Protein 3KKE (pdb70)

Organism: Mycolicibacterium smegmatis (strain ATCC 700084 / mc(2)155) (NCBI:txid246196)

Solvent-accessible surface area: 39622 Å² total; per-residue (Å²): 62,2,1,0,14,1,24,58,7,67,16,16,4,1,17,66,0,0,35,0,0,30,130,14,0,70,67,118,80,23,23,5,20,10,10,22,8,83,46,44,114,50,0,51,136,56,2,52,62,48,9,83,90,34,67,29,89,2,2,0,5,7,3,46,44,47,2,55,54,110,42,1,46,80,17,7,56,87,32,43,0,0,0,0,6,0,74,1,54,14,32,23,0,2,0,14,0,28,0,60,93,0,0,12,34,0,0,89,22,0,37,111,46,47,4,58,79,0,0,0,0,0,0,27,50,67,3,25,0,0,22,30,2,16,9,2,0,38,70,22,3,34,90,48,71,42,69,32,91,63,62,26,35,29,69,23,1,18,57,8,110,26,0,24,56,3,0,67,80,1,83,92,64,11,82,0,19,48,110,78,3,0,26,0,0,0,0,0,6,0,2,0,0,2,0,0,5,4,11,0,38,102,64,59,16,131,14,26,79,40,0,0,0,0,0,0,1,16,26,63,5,0,57,24,8,88,15,3,0,0,0,0,113,6,19,6,81,106,0,0,31,29,0,0,50,23,0,24,93,56,73,74,68,169,32,18,59,42,54,71,10,66,124,90,66,11,82,59,20,83,93,62,0,16,26,79,45,153,152,89,70,60,68,64,97,74,87,60,87,34,22,12,1,0,0,3,3,38,51,11,71,25,19,11,2,17,62,0,2,27,0,0,38,100,12,0,77,63,116,76,19,21,7,8,1,7,78,10,73,43,32,113,116,0,46,79,42,0,51,109,27,40,92,76,18,28,2,19,0,0,0,4,10,2,63,48,75,3,51,61,111,46,0,48,41,1,5,118,84,15,38,0,0,0,0,4,0,47,4,54,11,42,15,0,2,0,16,0,23,0,67,97,0,0,11,48,0,0,80,22,0,36,106,49,44,5,61,124,0,0,0,0,0,0,26,48,76,0,27,0,0,21,28,3,14,14,5,0,31,46,19,3,27,93,43,70,47,70,38,95,78,59,16,34,28,66,27,1,32,54,7,111,24,0,26,60,4,0,64,79,1,50,82,64,14,59,0,13,72,150,73,4,0,37,0,0,0,0,0,6,0,3,0,0,1,0,0,4,7,13,0,44,115,62,57,16,133,15,30,76,41,0,0,0,0,0,0,1,12,28,60,7,0,58,24,10,88,14,5,0,0,0,0,108,5,16,6,74,111,0,0,37,28,0,0,52,24,0,22,95,54,25,74,72,46,34,24,56,51,57,65,10,65,122,87,64,12,80,56,17,87,91,65,0,17,24,74,46,139,95,152,45,87,16,176,24,25,7,1,1,0,3,2,28,53,16,74,12,18,9,1,14,64,0,2,43,0,0,48,110,11,1,75,67,99,60,16,22,4,14,9,14,72,11,79,36,27,102,53,0,28,109,65,0,52,37,40,43,93,114,18,54,2,38,0,0,0,2,7,1,67,50,70,1,54,60,114,56,1,36,42,0,6,141,76,12,37,0,0,1,0,5,0,71,3,98,90,54,68,0,2,0,14,0,24,0,74,88,0,0,12,46,0,0,84,26,0,32,104,42,44,4,69,17,0,0,0,0,1,0,30,52,77,1,23,0,0,58,29,2,26,75,3,0,72,110,25,2,74,106,52,69,49,78,40,49,101,59,47,33,29,66,27,1,24,46,8,112,22,0,24,62,4,0,66,79,1,96,90,55,10,89,1,24,55,121,85,5,0,43,0,0,0,0,0,7,0,4,0,0,0,0,0,4,7,12,0,42,110,62,57,17,140,14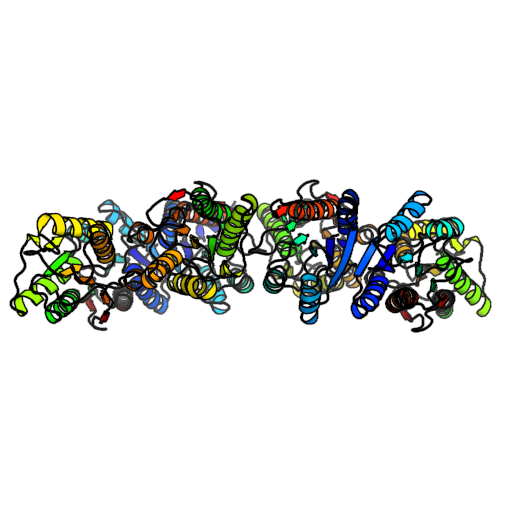,26,96,45,0,0,0,0,0,0,1,17,25,66,5,0,56,26,8,89,11,5,0,0,0,0,108,5,19,6,77,108,0,0,32,21,0,0,47,21,0,17,104,56,71,68,71,55,84,34,66,60,45,69,9,60,125,82,65,13,84,57,23,88,91,60,0,17,25,82,89,45,1,0,0,5,2,41,40,19,75,15,16,8,1,16,63,0,0,23,0,0,39,104,9,1,79,68,107,115,31,54,5,8,3,9,77,17,76,44,33,114,164,0,44,62,55,1,52,37,29,46,87,112,61,67,3,80,0,0,0,3,7,3,70,53,77,3,48,65,78,71,0,46,41,1,6,78,84,16,38,0,0,0,0,5,0,85,1,88,86,53,71,0,3,0,19,1,21,0,67,91,0,0,7,50,0,0,43,21,0,41,121,52,44,3,68,18,0,0,0,0,1,0,24,58,79,1,25,0,0,62,31,1,25,92,4,0,78,117,28,3,75,93,56,58,60,62,48,95,100,56,24,32,31,66,26,0,24,50,10,115,20,0,22,61,3,0,42,74,1,86,184,67,14,36,0,18,56,117,87,5,0,38,0,0,0,0,0,4,0,2,0,0,2,0,0,6,8,14,0,43,113,71,61,17,39,11,25,125,70,0,0,0,0,0,0,1,15,26,64,5,0,55,19,9,92,16,3,0,0,1,0,103,4,20,6,90,106,0,0,41,26,0,0,53,25,0,22,57,52,74,73,69,52,80,28,63,57,44,65,10,65,128,84,60,9,78,64,20,86,85,71,0,15,24,78,87

CATH classification: 3.40.50.2300 (+1 more: 3.40.50.2300)

B-factor: mean 39.49, std 9.75, range [9.05, 69.77]

Sequence (1131 aa):
TIGLIVPDVNNAVFADMFSGVQMAASGHSTDVLLGQIDAPPRGTQQLSRLVSEGRVDGVLLQRREDFDDDMLAAVLEGVPAVTINSRVPGRVGSVILDDQKGGGIATEHLITLGHSRIAFISGTAIHDTAQRRKEGYLETLASAGLRSEAAWVVDAGWEADAGSAALNTLYRGANLGKPDGPTAVVVASVNAAVGALSTALRLGLRVPEDLSIVGINTTWVSDTVYPALTTVRLPLQRLGEVAADVLMEHLGGRALTDTVVTQPTPELLVRETTAPPTNARARALRHSRSGTIGLIVPDVNNAVFADMFSGVQMAASGHSTDVLLGQIDAPPRGTQQLSRLVSEGRVDGVLLQRREDFDDDMLAAVLEGVPAVTINSRVPGRVGSVILDDQKGGGIATEHLITLGHSRIAFISGTAIHDTAQRRKEGYLETLASAGLRSEAAWVVDAGWEADAGSAALNTLYRGANLGKPDGPTAVVVASVNAAVGALSTALRLGLRVPEDLSIVGINTTWVSDTVYPALTTVRLPLQRLGEVAADVLMEHLGGRALTDTVVTQPTPELLVRETTAPPTALRHSRSGTIGLIVPDVNNAVFADMFSGVQMAASGHSTDVLLGQIDAPPRGTQQLSRLVSEGRVDGVLLQRREDFDDDMLAAVLEGVPAVTINSRVPGRVGSVILDDQKGGGIATEHLITLGHSRIAFISGTAIHDTAQRRKEGYLETLASAGLRSEAAWVVDAGWEADAGSAALNTLYRGANLGKPDGPTAVVVASVNAAVGALSTALRLGLRVPEDLSIVGINTTWVSDTVYPALTTVRLPLQRLGEVAADVLMEHLGGRALTDTVVTQPTPELLVRETTAPPTIGLIVPDVNNAVFADMFSGVQMAASGHSTDVLLGQIDAPPRGTQQLSRLVSEGRVDGVLLQRREDFDDDMLAAVLEGVPAVTINSRVPGRVGSVILDDQKGGGIATEHLITLGHSRIAFISGTAIHDTAQRRKEGYLETLASAGLRSEAAWVVDAGWEADAGSAALNTLYRGANLGKPDGPTAVVVASVNAAVGALSTALRLGLRVPEDLSIVGINTTWVSDTVYPALTTVRLPLQRLGEVAADVLMEHLGGRALTDTVVTQPTPELLVRETTAPP

Foldseek 3Di:
DEEEEEQDCPFQLNPLLVLLLQVQCVVVVHDYHYHHAYAPPRRLVCLLCVQVVDPHQAYEYADDLRQALVSVVVSCVPGLYAYFCADRPPDFHYEHAQQLLQLQVLLVVQVVQPWQAEAEEFAAPRGPSRVSSVNSNCVNNVVVVGDYDPQRYHHFHQALVSLLVSLVSCVVPAVQLHDPGGAEYEYAHVRSQVSNVVNCVVVPRDFNASYAYEYEADDVVLCPDVQRHWYKHTNSSVSSNVSSVLSVVVSVPDDRHYYYPCPPHIHTDDTGRHHRYD/DVVLVVLVVLAPLEEEEEEQDCPFQLNVLLVLLLVVLSVVVSGYYHYYYADFPPRLLVVQVCCCVVNVHVAYEAEDDLPAALVRVCNSCPPTLYAYFCADHPPDFHYEHAQQLLQLQVQLVVQVVQAFQFEAEEFAAPRTVSRVSSVNSVCVNCVVVVGDYDPLRYHHFRAALVSLLVVLVSCCVPAVQLHDRHGQEYEYAYVRSQVNNVVNCVVVPRDFPASYAYEYEDDDPVQCPDVQRHWYKHINSSVSSNVSSVLSVVVSSPDDHHYYYDCPPHIHTDDTGRHHHYD/DDDPLNAAEEEEEEQDCPFQLNVLLVLLQVVLCVVRPYHYHYYYADFPPRLLVVQVCCCVVPVHQAYEYEDDLPAALVSVVNNCVPGLYEYFCADRPPDFHYEHEQLLVQLQVQLVVQVVQAWQAEAEEFAAPRTVSRVNSVNSNCVNNVVVVGDYDPQRYHHFHQALVSLQVNLVSCVVTQVQLDDRHGLEYEYSHDNSQLSNVVNCVVVVHDFNPSYAYEYEADDVSQCPDVQRHWYKHTNSSNSSNVSSVLSVVVSVPDDHHYYYDPPPPIDTDDTGRHHHD/DEEEEEADCVFQLNPLLVLQLCVQQVVVVHDYHYYYADWPPRLLVVQCCCVVVPVHLAYEYEDDLPDALVRVCSSCVPGLYAYFCADRPPDFHYEHEPQLLFLQVQLVVQVVLPFQFEAEEFAAPRTPSRVSSVNSNVVNCVVVPGDDDPQRYHHFHQALVRLLVNLVSQCVPQVQLDPRHGQEYEYSHDNSQNSNVVNCVVVPHDAPVSHAYEYEADDVVQCPDVQRHWYWHINSSNSSNVSSNQSVVVSVPDDGHYYYCPPPDTDGDDTRRHHRD

Structure (mmCIF, N/CA/C/O backbone):
data_3KKE
#
_entry.id   3KKE
#
_cell.length_a   64.599
_cell.length_b   65.468
_cell.length_c   116.034
_cell.angle_alpha   90.000
_cell.angle_beta   90.720
_cell.angle_gamma   90.000
#
_symmetry.space_group_name_H-M   'P 1 21 1'
#
loop_
_entity.id
_entity.type
_entity.pdbx_description
1 polymer 'LacI family Transcriptional regulator'
2 non-polymer 'ACETATE ION'
3 water water
#
loop_
_atom_site.group_PDB
_atom_site.id
_atom_site.type_symbol
_atom_site.label_atom_id
_atom_site.label_alt_id
_atom_site.label_comp_id
_atom_site.label_asym_id
_atom_site.label_entity_id
_atom_site.label_seq_id
_atom_site.pdbx_PDB_ins_code
_atom_site.Cartn_x
_atom_site.Cartn_y
_atom_site.Cartn_z
_atom_site.occupancy
_atom_site.B_iso_or_equiv
_atom_site.auth_seq_id
_atom_site.auth_comp_id
_atom_site.auth_asym_id
_atom_site.auth_atom_id
_atom_site.pdbx_PDB_model_num
ATOM 1 N N . THR A 1 17 ? -7.371 -12.438 88.671 1.00 39.66 63 THR A N 1
ATOM 2 C CA . THR A 1 17 ? -6.036 -13.053 88.964 1.00 40.24 63 THR A CA 1
ATOM 3 C C . THR A 1 17 ? -5.199 -13.373 87.702 1.00 39.62 63 THR A C 1
ATOM 4 O O . THR A 1 17 ? -5.745 -13.760 86.663 1.00 39.24 63 THR A O 1
ATOM 8 N N . ILE A 1 18 ? -3.878 -13.208 87.810 1.00 38.96 64 ILE A N 1
ATOM 9 C CA . ILE A 1 18 ? -2.945 -13.531 86.718 1.00 38.24 64 ILE A CA 1
ATOM 10 C C . ILE A 1 18 ? -1.875 -14.552 87.124 1.00 37.78 64 ILE A C 1
ATOM 11 O O . ILE A 1 18 ? -1.561 -14.718 88.303 1.00 37.12 64 ILE A O 1
ATOM 16 N N . GLY A 1 19 ? -1.355 -15.268 86.122 1.00 37.31 65 GLY A N 1
ATOM 17 C CA . GLY A 1 19 ? -0.309 -16.284 86.316 1.00 36.80 65 GLY A CA 1
ATOM 18 C C . GLY A 1 19 ? 1.038 -15.771 85.810 1.00 36.40 65 GLY A C 1
ATOM 19 O O . GLY A 1 19 ? 1.129 -15.202 84.722 1.00 35.70 65 GLY A O 1
ATOM 20 N N . LEU A 1 20 ? 2.072 -15.902 86.626 1.00 35.59 66 LEU A N 1
ATOM 21 C CA . LEU A 1 20 ? 3.420 -15.598 86.192 1.00 35.30 66 LEU A CA 1
ATOM 22 C C . LEU A 1 20 ? 4.130 -16.939 86.053 1.00 35.12 66 LEU A C 1
ATOM 23 O O . LEU A 1 20 ? 4.369 -17.610 87.069 1.00 34.18 66 LEU A O 1
ATOM 28 N N . ILE A 1 21 ? 4.413 -17.338 84.805 1.00 34.15 67 ILE A N 1
ATOM 29 C CA . ILE A 1 21 ? 5.094 -18.596 84.525 1.00 34.65 67 ILE A CA 1
ATOM 30 C C . ILE A 1 21 ? 6.563 -18.329 84.170 1.00 34.43 67 ILE A C 1
ATOM 31 O O . ILE A 1 21 ? 6.843 -17.572 83.240 1.00 33.82 67 ILE A O 1
ATOM 36 N N . VAL A 1 22 ? 7.482 -18.916 84.947 1.00 34.74 68 VAL A N 1
ATOM 37 C CA . VAL A 1 22 ? 8.916 -18.641 84.849 1.00 35.09 68 VAL A CA 1
ATOM 38 C C . VAL A 1 22 ? 9.746 -19.930 84.677 1.00 35.15 68 VAL A C 1
ATOM 39 O O . VAL A 1 22 ? 9.236 -21.015 84.968 1.00 36.08 68 VAL A O 1
ATOM 43 N N . PRO A 1 23 ? 10.998 -19.831 84.158 1.00 34.84 69 PRO A N 1
ATOM 44 C CA . PRO A 1 23 ? 11.861 -20.997 84.040 1.00 35.69 69 PRO A CA 1
ATOM 45 C C . PRO A 1 23 ? 12.355 -21.540 85.408 1.00 36.87 69 PRO A C 1
ATOM 46 O O . PRO A 1 23 ? 12.384 -22.751 85.627 1.00 36.76 69 PRO A O 1
ATOM 50 N N . ASP A 1 24 ? 12.769 -20.629 86.279 1.00 38.33 70 ASP A N 1
ATOM 51 C CA . ASP A 1 24 ? 13.167 -20.919 87.666 1.00 39.93 70 ASP A CA 1
ATOM 52 C C . ASP A 1 24 ? 13.194 -19.587 88.407 1.00 39.47 70 ASP A C 1
ATOM 53 O O . ASP A 1 24 ? 13.531 -18.546 87.843 1.00 38.92 70 ASP A O 1
ATOM 58 N N . VAL A 1 25 ? 12.855 -19.615 89.685 1.00 39.47 71 VAL A N 1
ATOM 59 C CA . VAL A 1 25 ? 12.833 -18.403 90.485 1.00 39.21 71 VAL A CA 1
ATOM 60 C C . VAL A 1 25 ? 14.260 -17.950 90.892 1.00 40.38 71 VAL A C 1
ATOM 61 O O . VAL A 1 25 ? 14.444 -16.844 91.389 1.00 40.50 71 VAL A O 1
ATOM 65 N N . ASN A 1 26 ? 15.260 -18.790 90.654 1.00 40.65 72 ASN A N 1
ATOM 66 C CA . ASN A 1 26 ? 16.668 -18.389 90.782 1.00 42.25 72 ASN A CA 1
ATOM 67 C C . ASN A 1 26 ? 17.187 -17.488 89.688 1.00 42.58 72 ASN A C 1
ATOM 68 O O . ASN A 1 26 ? 18.287 -16.948 89.832 1.00 44.38 72 ASN A O 1
ATOM 73 N N . ASN A 1 27 ? 16.442 -17.366 88.593 1.00 42.18 73 ASN A N 1
ATOM 74 C CA . ASN A 1 27 ? 16.850 -16.541 87.460 1.00 42.29 73 ASN A CA 1
ATOM 75 C C . ASN A 1 27 ? 17.150 -15.086 87.904 1.00 40.60 73 ASN A C 1
ATOM 76 O O . ASN A 1 27 ? 16.465 -14.535 88.766 1.00 39.48 73 ASN A O 1
ATOM 81 N N . ALA A 1 28 ? 18.209 -14.505 87.318 1.00 39.11 74 ALA A N 1
ATOM 82 C CA . ALA A 1 28 ? 18.737 -13.173 87.675 1.00 37.55 74 ALA A CA 1
ATOM 83 C C . ALA A 1 28 ? 17.718 -12.034 87.638 1.00 36.30 74 ALA A C 1
ATOM 84 O O . ALA A 1 28 ? 17.738 -11.127 88.479 1.00 35.64 74 ALA A O 1
ATOM 86 N N . VAL A 1 29 ? 16.866 -12.064 86.627 1.00 34.83 75 VAL A N 1
ATOM 87 C CA . VAL A 1 29 ? 15.895 -11.015 86.422 1.00 34.40 75 VAL A CA 1
ATOM 88 C C . VAL A 1 29 ? 14.639 -11.224 87.259 1.00 33.90 75 VAL A C 1
ATOM 89 O O . VAL A 1 29 ? 13.847 -10.317 87.392 1.00 33.08 75 VAL A O 1
ATOM 93 N N . PHE A 1 30 ? 14.480 -12.392 87.868 1.00 34.42 76 PHE A N 1
ATOM 94 C CA . PHE A 1 30 ? 13.213 -12.720 88.545 1.00 34.04 76 PHE A CA 1
ATOM 95 C C . PHE A 1 30 ? 12.788 -11.735 89.621 1.00 33.08 76 PHE A C 1
ATOM 96 O O . PHE A 1 30 ? 11.684 -11.230 89.589 1.00 32.40 76 PHE A O 1
ATOM 104 N N . ALA A 1 31 ? 13.660 -11.468 90.581 1.00 32.74 77 ALA A N 1
ATOM 105 C CA . ALA A 1 31 ? 13.310 -10.638 91.708 1.00 32.29 77 ALA A CA 1
ATOM 106 C C . ALA A 1 31 ? 12.802 -9.244 91.315 1.00 32.67 77 ALA A C 1
ATOM 107 O O . ALA A 1 31 ? 11.730 -8.824 91.768 1.00 31.96 77 ALA A O 1
ATOM 109 N N . ASP A 1 32 ? 13.544 -8.517 90.475 1.00 32.91 78 ASP A N 1
ATOM 110 C CA . ASP A 1 32 ? 13.113 -7.153 90.067 1.00 34.04 78 ASP A CA 1
ATOM 111 C C . ASP A 1 32 ? 11.818 -7.214 89.195 1.00 33.16 78 ASP A C 1
ATOM 112 O O . ASP A 1 32 ? 10.895 -6.421 89.378 1.00 32.67 78 ASP A O 1
ATOM 117 N N . MET A 1 33 ? 11.779 -8.170 88.270 1.00 32.86 79 MET A N 1
ATOM 118 C CA . MET A 1 33 ? 10.636 -8.405 87.390 1.00 32.91 79 MET A CA 1
ATOM 119 C C . MET A 1 33 ? 9.371 -8.733 88.218 1.00 32.04 79 MET A C 1
ATOM 120 O O . MET A 1 33 ? 8.318 -8.184 87.973 1.00 30.19 79 MET A O 1
ATOM 125 N N . PHE A 1 34 ? 9.499 -9.633 89.186 1.00 31.69 80 PHE A N 1
ATOM 126 C CA . PHE A 1 34 ? 8.376 -9.994 90.040 1.00 31.42 80 PHE A CA 1
ATOM 127 C C . PHE A 1 34 ? 7.867 -8.812 90.831 1.00 31.26 80 PHE A C 1
ATOM 128 O O . PHE A 1 34 ? 6.648 -8.566 90.876 1.00 30.46 80 PHE A O 1
ATOM 136 N N . SER A 1 35 ? 8.775 -8.060 91.439 1.00 31.46 81 SER A N 1
ATOM 137 C CA . SER A 1 35 ? 8.319 -6.924 92.231 1.00 32.88 81 SER A CA 1
ATOM 138 C C . SER A 1 35 ? 7.525 -5.941 91.367 1.00 32.37 81 SER A C 1
ATOM 139 O O . SER A 1 35 ? 6.570 -5.329 91.833 1.00 32.81 81 SER A O 1
ATOM 142 N N . GLY A 1 36 ? 7.907 -5.798 90.104 1.00 31.34 82 GLY A N 1
ATOM 143 C CA . GLY A 1 36 ? 7.165 -4.955 89.188 1.00 31.45 82 GLY A CA 1
ATOM 144 C C . GLY A 1 36 ? 5.795 -5.535 88.872 1.00 31.33 82 GLY A C 1
ATOM 145 O O . GLY A 1 36 ? 4.793 -4.830 88.921 1.00 30.88 82 GLY A O 1
ATOM 146 N N . VAL A 1 37 ? 5.758 -6.819 88.545 1.00 30.74 83 VAL A N 1
ATOM 147 C CA . VAL A 1 37 ? 4.511 -7.503 88.256 1.00 31.12 83 VAL A CA 1
ATOM 148 C C . VAL A 1 37 ? 3.587 -7.345 89.500 1.00 32.54 83 VAL A C 1
ATOM 149 O O . VAL A 1 37 ? 2.424 -6.949 89.378 1.00 31.99 83 VAL A O 1
ATOM 153 N N . GLN A 1 38 ? 4.134 -7.599 90.681 1.00 33.55 84 GLN A N 1
ATOM 154 C CA . GLN A 1 38 ? 3.334 -7.614 91.891 1.00 35.32 84 GLN A CA 1
ATOM 155 C C . GLN A 1 38 ? 2.771 -6.236 92.218 1.00 35.16 84 GLN A C 1
ATOM 156 O O . GLN A 1 38 ? 1.572 -6.108 92.514 1.00 35.85 84 GLN A O 1
ATOM 162 N N . MET A 1 39 ? 3.627 -5.221 92.190 1.00 34.99 85 MET A N 1
ATOM 163 C CA . MET A 1 39 ? 3.202 -3.845 92.402 1.00 35.65 85 MET A CA 1
ATOM 164 C C . MET A 1 39 ? 2.063 -3.423 91.440 1.00 35.12 85 MET A C 1
ATOM 165 O O . MET A 1 39 ? 1.122 -2.774 91.844 1.00 35.53 85 MET A O 1
ATOM 170 N N . ALA A 1 40 ? 2.166 -3.725 90.156 1.00 34.44 86 ALA A N 1
ATOM 171 C CA . ALA A 1 40 ? 1.103 -3.312 89.210 1.00 34.02 86 ALA A CA 1
ATOM 172 C C . ALA A 1 40 ? -0.175 -4.114 89.442 1.00 33.26 86 ALA A C 1
ATOM 173 O O . ALA A 1 40 ? -1.264 -3.558 89.467 1.00 32.51 86 ALA A O 1
ATOM 175 N N . ALA A 1 41 ? -0.017 -5.428 89.549 1.00 32.84 87 ALA A N 1
ATOM 176 C CA . ALA A 1 41 ? -1.127 -6.331 89.739 1.00 33.17 87 ALA A CA 1
ATOM 177 C C . ALA A 1 41 ? -1.897 -5.973 91.047 1.00 33.48 87 ALA A C 1
ATOM 178 O O . ALA A 1 41 ? -3.109 -5.786 91.008 1.00 32.96 87 ALA A O 1
ATOM 180 N N . SER A 1 42 ? -1.178 -5.790 92.153 1.00 33.45 88 SER A N 1
ATOM 181 C CA . SER A 1 42 ? -1.824 -5.459 93.443 1.00 34.42 88 SER A CA 1
ATOM 182 C C . SER A 1 42 ? -2.530 -4.125 93.363 1.00 34.75 88 SER A C 1
ATOM 183 O O . SER A 1 42 ? -3.559 -3.910 94.037 1.00 34.79 88 SER A O 1
ATOM 186 N N . GLY A 1 43 ? -1.975 -3.233 92.540 1.00 34.94 89 GLY A N 1
ATOM 187 C CA . GLY A 1 43 ? -2.545 -1.911 92.290 1.00 34.46 89 GLY A CA 1
ATOM 188 C C . GLY A 1 43 ? -3.976 -1.974 91.810 1.00 34.52 89 GLY A C 1
ATOM 189 O O . GLY A 1 43 ? -4.780 -1.078 92.115 1.00 33.32 89 GLY A O 1
ATOM 190 N N . HIS A 1 44 ? -4.273 -3.051 91.078 1.00 34.87 90 HIS A N 1
ATOM 191 C CA . HIS A 1 44 ? -5.605 -3.362 90.531 1.00 35.47 90 HIS A CA 1
ATOM 192 C C . HIS A 1 44 ? -6.293 -4.480 91.298 1.00 34.72 90 HIS A C 1
ATOM 193 O O . HIS A 1 44 ? -7.173 -5.161 90.759 1.00 34.64 90 HIS A O 1
ATOM 200 N N . SER A 1 45 ? -5.875 -4.710 92.538 1.00 34.35 91 SER A N 1
ATOM 201 C CA . SER A 1 45 ? -6.474 -5.781 93.367 1.00 34.05 91 SER A CA 1
ATOM 202 C C . SER A 1 45 ? -6.477 -7.134 92.634 1.00 33.76 91 SER A C 1
ATOM 203 O O . SER A 1 45 ? -7.437 -7.886 92.713 1.00 32.12 91 SER A O 1
ATOM 206 N N . THR A 1 46 ? -5.394 -7.421 91.908 1.00 33.34 92 THR A N 1
ATOM 207 C CA . THR A 1 46 ? -5.252 -8.690 91.171 1.00 33.75 92 THR A CA 1
ATOM 208 C C . THR A 1 46 ? -4.086 -9.492 91.754 1.00 34.13 92 THR A C 1
ATOM 209 O O . THR A 1 46 ? -3.014 -8.950 92.025 1.00 34.43 92 THR A O 1
ATOM 213 N N . ASP A 1 47 ? -4.289 -10.779 91.965 1.00 34.52 93 ASP A N 1
ATOM 214 C CA . ASP A 1 47 ? -3.257 -11.579 92.586 1.00 34.74 93 ASP A CA 1
ATOM 215 C C . ASP A 1 47 ? -2.432 -12.271 91.512 1.00 34.49 93 ASP A C 1
ATOM 216 O O . ASP A 1 47 ? -2.929 -12.542 90.405 1.00 33.21 93 ASP A O 1
ATOM 221 N N . VAL A 1 48 ? -1.201 -12.604 91.906 1.00 33.94 94 VAL A N 1
ATOM 222 C CA . VAL A 1 48 ? -0.233 -13.240 91.069 1.00 33.97 94 VAL A CA 1
ATOM 223 C C . VAL A 1 48 ? 0.061 -14.657 91.562 1.00 33.84 94 VAL A C 1
ATOM 224 O O . VAL A 1 48 ? 0.503 -14.890 92.689 1.00 34.48 94 VAL A O 1
ATOM 228 N N . LEU A 1 49 ? -0.186 -15.596 90.667 1.00 34.08 95 LEU A N 1
ATOM 229 C CA . LEU A 1 49 ? -0.037 -17.011 90.884 1.00 33.85 95 LEU A CA 1
ATOM 230 C C . LEU A 1 49 ? 1.230 -17.424 90.152 1.00 33.83 95 LEU A C 1
ATOM 231 O O . LEU A 1 49 ? 1.365 -17.214 88.941 1.00 33.75 95 LEU A O 1
ATOM 236 N N . LEU A 1 50 ? 2.169 -18.004 90.872 1.00 33.91 96 LEU A N 1
ATOM 237 C CA . LEU A 1 50 ? 3.486 -18.225 90.335 1.00 33.69 96 LEU A CA 1
ATOM 238 C C . LEU A 1 50 ? 3.657 -19.664 89.933 1.00 33.73 96 LEU A C 1
ATOM 239 O O . LEU A 1 50 ? 3.290 -20.553 90.658 1.00 33.98 96 LEU A O 1
ATOM 244 N N . GLY A 1 51 ? 4.241 -19.886 88.765 1.00 34.06 97 GLY A N 1
ATOM 245 C CA . GLY A 1 51 ? 4.479 -21.220 88.279 1.00 34.95 97 GLY A CA 1
ATOM 246 C C . GLY A 1 51 ? 5.833 -21.320 87.607 1.00 36.14 97 GLY A C 1
ATOM 247 O O . GLY A 1 51 ? 6.311 -20.367 86.975 1.00 34.31 97 GLY A O 1
ATOM 248 N N . GLN A 1 52 ? 6.420 -22.506 87.749 1.00 37.64 98 GLN A N 1
ATOM 249 C CA . GLN A 1 52 ? 7.789 -22.778 87.393 1.00 39.23 98 GLN A CA 1
ATOM 250 C C . GLN A 1 52 ? 7.793 -24.014 86.536 1.00 40.54 98 GLN A C 1
ATOM 251 O O . GLN A 1 52 ? 7.259 -25.052 86.974 1.00 40.91 98 GLN A O 1
ATOM 257 N N . ILE A 1 53 ? 8.411 -23.916 85.345 1.00 41.37 99 ILE A N 1
ATOM 258 C CA . ILE A 1 53 ? 8.463 -25.026 84.360 1.00 41.81 99 ILE A CA 1
ATOM 259 C C . ILE A 1 53 ? 9.872 -25.615 84.065 1.00 41.93 99 ILE A C 1
ATOM 260 O O . ILE A 1 53 ? 10.843 -24.872 83.839 1.00 40.86 99 ILE A O 1
ATOM 265 N N . ASP A 1 54 ? 9.939 -26.953 84.047 1.00 42.47 100 ASP A N 1
ATOM 266 C CA . ASP A 1 54 ? 11.167 -27.716 83.715 1.00 43.83 100 ASP A CA 1
ATOM 267 C C . ASP A 1 54 ? 11.536 -27.708 82.220 1.00 44.28 100 ASP A C 1
ATOM 268 O O . ASP A 1 54 ? 10.890 -27.037 81.407 1.00 43.35 100 ASP A O 1
ATOM 273 N N . ALA A 1 55 ? 12.596 -28.453 81.880 1.00 45.28 101 ALA A N 1
ATOM 274 C CA . ALA A 1 55 ? 13.052 -28.616 80.487 1.00 45.89 101 ALA A CA 1
ATOM 275 C C . ALA A 1 55 ? 12.056 -29.468 79.690 1.00 46.48 101 ALA A C 1
ATOM 276 O O . ALA A 1 55 ? 11.363 -30.302 80.269 1.00 46.53 101 ALA A O 1
ATOM 278 N N . PRO A 1 56 ? 11.984 -29.269 78.360 1.00 47.37 102 PRO A N 1
ATOM 279 C CA . PRO A 1 56 ? 11.188 -30.195 77.556 1.00 48.01 102 PRO A CA 1
ATOM 280 C C . PRO A 1 56 ? 11.903 -31.522 77.590 1.00 48.58 102 PRO A C 1
ATOM 281 O O . PRO A 1 56 ? 13.132 -31.551 77.573 1.00 49.44 102 PRO A O 1
ATOM 285 N N . PRO A 1 57 ? 11.163 -32.631 77.618 1.00 49.45 103 PRO A N 1
ATOM 286 C CA . PRO A 1 57 ? 9.749 -32.871 77.307 1.00 49.24 103 PRO A CA 1
ATOM 287 C C . PRO A 1 57 ? 8.733 -32.461 78.384 1.00 48.79 103 PRO A C 1
ATOM 288 O O . PRO A 1 57 ? 7.698 -31.876 78.041 1.00 48.50 103 PRO A O 1
ATOM 292 N N . ARG A 1 58 ? 9.009 -32.787 79.655 1.00 48.35 104 ARG A N 1
ATOM 293 C CA . ARG A 1 58 ? 8.061 -32.553 80.761 1.00 47.58 104 ARG A CA 1
ATOM 294 C C . ARG A 1 58 ? 7.700 -31.077 80.841 1.00 47.36 104 ARG A C 1
ATOM 295 O O . ARG A 1 58 ? 6.587 -30.717 81.243 1.00 47.26 104 ARG A O 1
ATOM 297 N N . GLY A 1 59 ? 8.656 -30.228 80.458 1.00 46.65 105 GLY A N 1
ATOM 298 C CA . GLY A 1 59 ? 8.461 -28.791 80.385 1.00 46.29 105 GLY A CA 1
ATOM 299 C C . GLY A 1 59 ? 7.268 -28.361 79.573 1.00 46.25 105 GLY A C 1
ATOM 300 O O . GLY A 1 59 ? 6.547 -27.441 79.988 1.00 45.18 105 GLY A O 1
ATOM 301 N N . THR A 1 60 ? 7.078 -28.987 78.400 1.00 46.23 106 THR A N 1
ATOM 302 C CA . THR A 1 60 ? 5.991 -28.574 77.498 1.00 46.90 106 THR A CA 1
ATOM 303 C C . THR A 1 60 ? 4.630 -29.039 78.038 1.00 47.15 106 THR A C 1
ATOM 304 O O . THR A 1 60 ? 3.655 -28.280 78.047 1.00 47.54 106 THR A O 1
ATOM 308 N N . GLN A 1 61 ? 4.598 -30.262 78.547 1.00 47.55 107 GLN A N 1
ATOM 309 C CA . GLN A 1 61 ? 3.416 -30.820 79.221 1.00 47.96 107 GLN A CA 1
ATOM 310 C C . GLN A 1 61 ? 2.950 -29.945 80.405 1.00 47.69 107 GLN A C 1
ATOM 311 O O . GLN A 1 61 ? 1.804 -29.518 80.434 1.00 46.44 107 GLN A O 1
ATOM 317 N N . GLN A 1 62 ? 3.850 -29.663 81.359 1.00 48.19 108 GLN A N 1
ATOM 318 C CA . GLN A 1 62 ? 3.527 -28.789 82.508 1.00 48.53 108 GLN A CA 1
ATOM 319 C C . GLN A 1 62 ? 2.922 -27.505 82.017 1.00 48.78 108 GLN A C 1
ATOM 320 O O . GLN A 1 62 ? 1.967 -26.998 82.603 1.00 48.57 108 GLN A O 1
ATOM 326 N N . LEU A 1 63 ? 3.475 -26.972 80.933 1.00 49.68 109 LEU A N 1
ATOM 327 C CA . LEU A 1 63 ? 3.009 -25.686 80.429 1.00 50.57 109 LEU A CA 1
ATOM 328 C C . LEU A 1 63 ? 1.638 -25.824 79.779 1.00 51.05 109 LEU A C 1
ATOM 329 O O . LEU A 1 63 ? 0.773 -24.998 80.020 1.00 50.96 109 LEU A O 1
ATOM 334 N N . SER A 1 64 ? 1.434 -26.860 78.975 1.00 52.27 110 SER A N 1
ATOM 335 C CA . SER A 1 64 ? 0.102 -27.118 78.388 1.00 53.79 110 SER A CA 1
ATOM 336 C C . SER A 1 64 ? -0.966 -27.354 79.460 1.00 54.60 110 SER A C 1
ATOM 337 O O . SER A 1 64 ? -2.051 -26.791 79.394 1.00 54.86 110 SER A O 1
ATOM 340 N N . ARG A 1 65 ? -0.653 -28.168 80.460 1.00 55.64 111 ARG A N 1
ATOM 341 C CA . ARG A 1 65 ? -1.586 -28.380 81.565 1.00 56.58 111 ARG A CA 1
ATOM 342 C C . ARG A 1 65 ? -1.759 -27.068 82.308 1.00 57.18 111 ARG A C 1
ATOM 343 O O . ARG A 1 65 ? -2.878 -26.586 82.469 1.00 57.82 111 ARG A O 1
ATOM 345 N N . LEU A 1 66 ? -0.641 -26.470 82.715 1.00 57.54 112 LEU A N 1
ATOM 346 C CA . LEU A 1 66 ? -0.664 -25.276 83.557 1.00 57.79 112 LEU A CA 1
ATOM 347 C C . LEU A 1 66 ? -1.221 -24.043 82.859 1.00 57.88 112 LEU A C 1
ATOM 348 O O . LEU A 1 66 ? -1.620 -23.080 83.528 1.00 58.23 112 LEU A O 1
ATOM 350 N N . VAL A 1 67 ? -1.220 -24.032 81.528 1.00 57.78 113 VAL A N 1
ATOM 351 C CA . VAL A 1 67 ? -1.807 -22.902 80.803 1.00 57.20 113 VAL A CA 1
ATOM 352 C C . VAL A 1 67 ? -3.239 -23.206 80.447 1.00 56.77 113 VAL A C 1
ATOM 353 O O . VAL A 1 67 ? -4.115 -22.389 80.687 1.00 57.17 113 VAL A O 1
ATOM 357 N N . SER A 1 68 ? -3.475 -24.382 79.883 1.00 56.26 114 SER A N 1
ATOM 358 C CA . SER A 1 68 ? -4.835 -24.795 79.519 1.00 56.13 114 SER A CA 1
ATOM 359 C C . SER A 1 68 ? -5.785 -24.788 80.722 1.00 55.63 114 SER A C 1
ATOM 360 O O . SER A 1 68 ? -6.806 -24.099 80.696 1.00 56.15 114 SER A O 1
ATOM 362 N N . GLU A 1 69 ? -5.435 -25.536 81.770 1.00 54.85 115 GLU A N 1
ATOM 363 C CA . GLU A 1 69 ? -6.330 -25.766 82.916 1.00 54.27 115 GLU A CA 1
ATOM 364 C C . GLU A 1 69 ? -6.864 -24.457 83.504 1.00 53.63 115 GLU A C 1
ATOM 365 O O . GLU A 1 69 ? -8.093 -24.291 83.668 1.00 53.98 115 GLU A O 1
ATOM 367 N N . GLY A 1 70 ? -5.926 -23.558 83.825 1.00 52.44 116 GLY A N 1
ATOM 368 C CA . GLY A 1 70 ? -6.203 -22.129 84.072 1.00 51.28 116 GLY A CA 1
ATOM 369 C C . GLY A 1 70 ? -7.175 -21.756 85.180 1.00 49.71 116 GLY A C 1
ATOM 370 O O . GLY A 1 70 ? -8.389 -21.695 84.951 1.00 49.67 116 GLY A O 1
ATOM 371 N N . ARG A 1 71 ? -6.629 -21.507 86.377 1.00 48.23 117 ARG A N 1
ATOM 372 C CA . ARG A 1 71 ? -7.325 -20.757 87.463 1.00 46.51 117 ARG A CA 1
ATOM 373 C C . ARG A 1 71 ? -6.849 -19.303 87.380 1.00 45.17 117 ARG A C 1
ATOM 374 O O . ARG A 1 71 ? -6.725 -18.597 88.387 1.00 45.29 117 ARG A O 1
ATOM 376 N N . VAL A 1 72 ? -6.551 -18.877 86.150 1.00 42.87 118 VAL A N 1
ATOM 377 C CA . VAL A 1 72 ? -6.009 -17.565 85.883 1.00 40.61 118 VAL A CA 1
ATOM 378 C C . VAL A 1 72 ? -6.719 -17.009 84.655 1.00 38.92 118 VAL A C 1
ATOM 379 O O . VAL A 1 72 ? -7.054 -17.740 83.711 1.00 37.99 118 VAL A O 1
ATOM 383 N N . ASP A 1 73 ? -6.932 -15.705 84.683 1.00 37.29 119 ASP A N 1
ATOM 384 C CA . ASP A 1 73 ? -7.599 -15.003 83.608 1.00 36.20 119 ASP A CA 1
ATOM 385 C C . ASP A 1 73 ? -6.611 -14.820 82.450 1.00 35.24 119 ASP A C 1
ATOM 386 O O . ASP A 1 73 ? -7.002 -14.780 81.280 1.00 33.31 119 ASP A O 1
ATOM 391 N N . GLY A 1 74 ? -5.321 -14.742 82.801 1.00 34.34 120 GLY A N 1
ATOM 392 C CA . GLY A 1 74 ? -4.226 -14.584 81.828 1.00 33.20 120 GLY A CA 1
ATOM 393 C C . GLY A 1 74 ? -2.837 -14.831 82.402 1.00 32.29 120 GLY A C 1
ATOM 394 O O . GLY A 1 74 ? -2.641 -14.915 83.619 1.00 32.22 120 GLY A O 1
ATOM 395 N N . VAL A 1 75 ? -1.870 -14.887 81.505 1.00 31.40 121 VAL A N 1
ATOM 396 C CA . VAL A 1 75 ? -0.568 -15.426 81.771 1.00 31.47 121 VAL A CA 1
ATOM 397 C C . VAL A 1 75 ? 0.514 -14.439 81.336 1.00 31.07 121 VAL A C 1
ATOM 398 O O . VAL A 1 75 ? 0.427 -13.855 80.236 1.00 31.34 121 VAL A O 1
ATOM 402 N N . LEU A 1 76 ? 1.461 -14.191 82.237 1.00 30.32 122 LEU A N 1
ATOM 403 C CA . LEU A 1 76 ? 2.759 -13.631 81.924 1.00 31.28 122 LEU A CA 1
ATOM 404 C C . LEU A 1 76 ? 3.812 -14.746 81.803 1.00 31.80 122 LEU A C 1
ATOM 405 O O . LEU A 1 76 ? 4.029 -15.482 82.754 1.00 32.23 122 LEU A O 1
ATOM 410 N N . LEU A 1 77 ? 4.422 -14.900 80.627 1.00 31.44 123 LEU A N 1
ATOM 411 C CA . LEU A 1 77 ? 5.400 -15.978 80.418 1.00 31.61 123 LEU A CA 1
ATOM 412 C C . LEU A 1 77 ? 6.822 -15.451 80.114 1.00 31.26 123 LEU A C 1
ATOM 413 O O . LEU A 1 77 ? 7.046 -14.808 79.116 1.00 28.68 123 LEU A O 1
ATOM 418 N N . GLN A 1 78 ? 7.763 -15.777 80.983 1.00 32.33 124 GLN A N 1
ATOM 419 C CA . GLN A 1 78 ? 9.191 -15.659 80.670 1.00 33.82 124 GLN A CA 1
ATOM 420 C C . GLN A 1 78 ? 9.632 -16.996 80.076 1.00 33.59 124 GLN A C 1
ATOM 421 O O . GLN A 1 78 ? 9.523 -18.038 80.706 1.00 35.87 124 GLN A O 1
ATOM 427 N N . ARG A 1 79 ? 10.122 -16.964 78.854 1.00 33.63 125 ARG A N 1
ATOM 428 C CA . ARG A 1 79 ? 10.373 -18.174 78.108 1.00 34.04 125 ARG A CA 1
ATOM 429 C C . ARG A 1 79 ? 11.632 -18.835 78.621 1.00 33.41 125 ARG A C 1
ATOM 430 O O . ARG A 1 79 ? 12.631 -18.149 78.903 1.00 33.16 125 ARG A O 1
ATOM 438 N N . ARG A 1 80 ? 11.620 -20.157 78.668 1.00 32.40 126 ARG A N 1
ATOM 439 C CA . ARG A 1 80 ? 12.822 -20.900 79.013 1.00 32.68 126 ARG A CA 1
ATOM 440 C C . ARG A 1 80 ? 13.841 -20.841 77.874 1.00 32.43 126 ARG A C 1
ATOM 441 O O . ARG A 1 80 ? 13.474 -20.821 76.704 1.00 32.92 126 ARG A O 1
ATOM 449 N N . GLU A 1 81 ? 15.118 -20.887 78.213 1.00 32.06 127 GLU A N 1
ATOM 450 C CA . GLU A 1 81 ? 16.165 -20.766 77.219 1.00 32.59 127 GLU A CA 1
ATOM 451 C C . GLU A 1 81 ? 16.238 -21.987 76.258 1.00 33.16 127 GLU A C 1
ATOM 452 O O . GLU A 1 81 ? 16.791 -21.869 75.151 1.00 33.76 127 GLU A O 1
ATOM 458 N N . ASP A 1 82 ? 15.615 -23.098 76.648 1.00 32.09 128 ASP A N 1
ATOM 459 C CA . ASP A 1 82 ? 15.546 -24.310 75.830 1.00 32.79 128 ASP A CA 1
ATOM 460 C C . ASP A 1 82 ? 14.178 -24.549 75.149 1.00 33.67 128 ASP A C 1
ATOM 461 O O . ASP A 1 82 ? 13.926 -25.617 74.624 1.00 34.03 128 ASP A O 1
ATOM 466 N N . PHE A 1 83 ? 13.304 -23.551 75.187 1.00 35.27 129 PHE A N 1
ATOM 467 C CA . PHE A 1 83 ? 12.010 -23.597 74.529 1.00 36.17 129 PHE A CA 1
ATOM 468 C C . PHE A 1 83 ? 12.127 -22.859 73.216 1.00 37.49 129 PHE A C 1
ATOM 469 O O . PHE A 1 83 ? 12.364 -21.655 73.183 1.00 38.13 129 PHE A O 1
ATOM 477 N N . ASP A 1 84 ? 11.981 -23.575 72.118 1.00 38.60 130 ASP A N 1
ATOM 478 C CA . ASP A 1 84 ? 11.994 -22.895 70.828 1.00 38.91 130 ASP A CA 1
ATOM 479 C C . ASP A 1 84 ? 10.669 -22.209 70.521 1.00 38.62 130 ASP A C 1
ATOM 480 O O . ASP A 1 84 ? 9.643 -22.440 71.183 1.00 37.60 130 ASP A O 1
ATOM 485 N N . ASP A 1 85 ? 10.730 -21.334 69.526 1.00 39.03 131 ASP A N 1
ATOM 486 C CA . ASP A 1 85 ? 9.588 -20.537 69.075 1.00 39.46 131 ASP A CA 1
ATOM 487 C C . ASP A 1 85 ? 8.375 -21.422 68.824 1.00 40.19 131 ASP A C 1
ATOM 488 O O . ASP A 1 85 ? 7.258 -21.024 69.122 1.00 39.79 131 ASP A O 1
ATOM 493 N N . ASP A 1 86 ? 8.625 -22.636 68.356 1.00 41.65 132 ASP A N 1
ATOM 494 C CA . ASP A 1 86 ? 7.595 -23.630 68.071 1.00 43.96 132 ASP A CA 1
ATOM 495 C C . ASP A 1 86 ? 6.836 -24.093 69.303 1.00 45.00 132 ASP A C 1
ATOM 496 O O . ASP A 1 86 ? 5.601 -24.122 69.302 1.00 45.49 132 ASP A O 1
ATOM 501 N N . MET A 1 87 ? 7.592 -24.495 70.324 1.00 46.18 133 MET A N 1
ATOM 502 C CA . MET A 1 87 ? 7.057 -24.999 71.596 1.00 46.79 133 MET A CA 1
ATOM 503 C C . MET A 1 87 ? 6.211 -23.934 72.344 1.00 47.43 133 MET A C 1
ATOM 504 O O . MET A 1 87 ? 5.292 -24.276 73.085 1.00 48.69 133 MET A O 1
ATOM 509 N N . LEU A 1 88 ? 6.519 -22.652 72.160 1.00 47.67 134 LEU A N 1
ATOM 510 C CA . LEU A 1 88 ? 5.735 -21.578 72.770 1.00 47.37 134 LEU A CA 1
ATOM 511 C C . LEU A 1 88 ? 4.507 -21.192 71.947 1.00 47.68 134 LEU A C 1
ATOM 512 O O . LEU A 1 88 ? 3.430 -21.028 72.511 1.00 47.13 134 LEU A O 1
ATOM 517 N N . ALA A 1 89 ? 4.669 -21.035 70.629 1.00 47.49 135 ALA A N 1
ATOM 518 C CA . ALA A 1 89 ? 3.563 -20.604 69.777 1.00 48.23 135 ALA A CA 1
ATOM 519 C C . ALA A 1 89 ? 2.321 -21.508 69.943 1.00 48.70 135 ALA A C 1
ATOM 520 O O . ALA A 1 89 ? 1.185 -21.000 70.037 1.00 48.45 135 ALA A O 1
ATOM 522 N N . ALA A 1 90 ? 2.554 -22.827 70.015 1.00 49.05 136 ALA A N 1
ATOM 523 C CA . ALA A 1 90 ? 1.462 -23.834 70.106 1.00 49.09 136 ALA A CA 1
ATOM 524 C C . ALA A 1 90 ? 0.720 -23.803 71.453 1.00 49.16 136 ALA A C 1
ATOM 525 O O . ALA A 1 90 ? -0.527 -23.884 71.497 1.00 49.22 136 ALA A O 1
ATOM 527 N N . VAL A 1 91 ? 1.499 -23.717 72.532 1.00 48.59 137 VAL A N 1
ATOM 528 C CA . VAL A 1 91 ? 0.975 -23.554 73.881 1.00 48.84 137 VAL A CA 1
ATOM 529 C C . VAL A 1 91 ? 0.204 -22.252 74.063 1.00 48.16 137 VAL A C 1
ATOM 530 O O . VAL A 1 91 ? -0.789 -22.232 74.763 1.00 47.80 137 VAL A O 1
ATOM 534 N N . LEU A 1 92 ? 0.695 -21.161 73.471 1.00 47.55 138 LEU A N 1
ATOM 535 C CA . LEU A 1 92 ? 0.061 -19.853 73.661 1.00 47.09 138 LEU A CA 1
ATOM 536 C C . LEU A 1 92 ? -1.131 -19.642 72.731 1.00 46.81 138 LEU A C 1
ATOM 537 O O . LEU A 1 92 ? -1.861 -18.660 72.868 1.00 46.36 138 LEU A O 1
ATOM 542 N N . GLU A 1 93 ? -1.331 -20.560 71.789 1.00 46.89 139 GLU A N 1
ATOM 543 C CA . GLU A 1 93 ? -2.510 -20.505 70.943 1.00 46.90 139 GLU A CA 1
ATOM 544 C C . GLU A 1 93 ? -3.749 -20.376 71.834 1.00 46.36 139 GLU A C 1
ATOM 545 O O . GLU A 1 93 ? -3.921 -21.156 72.768 1.00 46.15 139 GLU A O 1
ATOM 547 N N . GLY A 1 94 ? -4.562 -19.352 71.581 1.00 45.74 140 GLY A N 1
ATOM 548 C CA . GLY A 1 94 ? -5.838 -19.163 72.293 1.00 45.29 140 GLY A CA 1
ATOM 549 C C . GLY A 1 94 ? -5.806 -18.791 73.774 1.00 44.56 140 GLY A C 1
ATOM 550 O O . GLY A 1 94 ? -6.835 -18.880 74.449 1.00 45.24 140 GLY A O 1
ATOM 551 N N . VAL A 1 95 ? -4.643 -18.378 74.287 1.00 42.96 141 VAL A N 1
ATOM 552 C CA . VAL A 1 95 ? -4.499 -18.002 75.696 1.00 41.25 141 VAL A CA 1
ATOM 553 C C . VAL A 1 95 ? -4.111 -16.531 75.798 1.00 39.58 141 VAL A C 1
ATOM 554 O O . VAL A 1 95 ? -3.132 -16.124 75.173 1.00 38.56 141 VAL A O 1
ATOM 558 N N . PRO A 1 96 ? -4.862 -15.726 76.586 1.00 36.94 142 PRO A N 1
ATOM 559 C CA . PRO A 1 96 ? -4.401 -14.349 76.833 1.00 35.36 142 PRO A CA 1
ATOM 560 C C . PRO A 1 96 ? -3.029 -14.338 77.516 1.00 33.43 142 PRO A C 1
ATOM 561 O O . PRO A 1 96 ? -2.908 -14.711 78.667 1.00 32.50 142 PRO A O 1
ATOM 565 N N . ALA A 1 97 ? -1.999 -13.910 76.788 1.00 31.99 143 ALA A N 1
ATOM 566 C CA . ALA A 1 97 ? -0.623 -14.116 77.227 1.00 29.91 143 ALA A CA 1
ATOM 567 C C . ALA A 1 97 ? 0.262 -12.987 76.758 1.00 29.39 143 ALA A C 1
ATOM 568 O O . ALA A 1 97 ? 0.105 -12.462 75.640 1.00 28.90 143 ALA A O 1
ATOM 570 N N . VAL A 1 98 ? 1.137 -12.556 77.652 1.00 28.09 144 VAL A N 1
ATOM 571 C CA . VAL A 1 98 ? 2.170 -11.601 77.321 1.00 28.25 144 VAL A CA 1
ATOM 572 C C . VAL A 1 98 ? 3.487 -12.270 77.650 1.00 28.01 144 VAL A C 1
ATOM 573 O O . VAL A 1 98 ? 3.675 -12.716 78.781 1.00 28.82 144 VAL A O 1
ATOM 577 N N . THR A 1 99 ? 4.369 -12.383 76.670 1.00 27.56 145 THR A N 1
ATOM 578 C CA . THR A 1 99 ? 5.716 -12.902 76.941 1.00 28.09 145 THR A CA 1
ATOM 579 C C . THR A 1 99 ? 6.560 -11.769 77.484 1.00 28.13 145 THR A C 1
ATOM 580 O O . THR A 1 99 ? 6.391 -10.618 77.076 1.00 28.52 145 THR A O 1
ATOM 584 N N . ILE A 1 100 ? 7.421 -12.064 78.457 1.00 28.15 146 ILE A N 1
ATOM 585 C CA . ILE A 1 100 ? 8.202 -11.012 79.113 1.00 28.02 146 ILE A CA 1
ATOM 586 C C . ILE A 1 100 ? 9.653 -11.306 78.982 1.00 27.49 146 ILE A C 1
ATOM 587 O O . ILE A 1 100 ? 10.071 -12.408 79.182 1.00 25.84 146 ILE A O 1
ATOM 592 N N . ASN A 1 101 ? 10.423 -10.304 78.616 1.00 28.18 147 ASN A N 1
ATOM 593 C CA . ASN A 1 101 ? 11.852 -10.498 78.332 1.00 29.10 147 ASN A CA 1
ATOM 594 C C . ASN A 1 101 ? 12.085 -11.475 77.170 1.00 28.91 147 ASN A C 1
ATOM 595 O O . ASN A 1 101 ? 13.095 -12.148 77.111 1.00 28.24 147 ASN A O 1
ATOM 600 N N . SER A 1 102 ? 11.089 -11.577 76.306 1.00 29.72 148 SER A N 1
ATOM 601 C CA . SER A 1 102 ? 11.112 -12.409 75.118 1.00 30.71 148 SER A CA 1
ATOM 602 C C . SER A 1 102 ? 9.862 -12.103 74.268 1.00 31.41 148 SER A C 1
ATOM 603 O O . SER A 1 102 ? 8.829 -11.681 74.812 1.00 31.05 148 SER A O 1
ATOM 606 N N . ARG A 1 103 ? 9.992 -12.276 72.954 1.00 32.50 149 ARG A N 1
ATOM 607 C CA . ARG A 1 103 ? 8.922 -12.074 71.958 1.00 33.23 149 ARG A CA 1
ATOM 608 C C . ARG A 1 103 ? 8.977 -13.241 70.972 1.00 33.86 149 ARG A C 1
ATOM 609 O O . ARG A 1 103 ? 10.030 -13.554 70.419 1.00 34.56 149 ARG A O 1
ATOM 617 N N . VAL A 1 104 ? 7.848 -13.903 70.771 1.00 33.84 150 VAL A N 1
ATOM 618 C CA . VAL A 1 104 ? 7.755 -15.021 69.855 1.00 33.01 150 VAL A CA 1
ATOM 619 C C . VAL A 1 104 ? 7.246 -14.584 68.460 1.00 32.93 150 VAL A C 1
ATOM 620 O O . VAL A 1 104 ? 6.230 -13.890 68.340 1.00 30.63 150 VAL A O 1
ATOM 624 N N . PRO A 1 105 ? 7.968 -14.982 67.394 1.00 32.84 151 PRO A N 1
ATOM 625 C CA . PRO A 1 105 ? 7.495 -14.661 66.044 1.00 32.64 151 PRO A CA 1
ATOM 626 C C . PRO A 1 105 ? 6.074 -15.153 65.770 1.00 32.41 151 PRO A C 1
ATOM 627 O O . PRO A 1 105 ? 5.677 -16.235 66.200 1.00 32.43 151 PRO A O 1
ATOM 631 N N . GLY A 1 106 ? 5.316 -14.368 65.030 1.00 32.20 152 GLY A N 1
ATOM 632 C CA . GLY A 1 106 ? 4.013 -14.846 64.545 1.00 32.86 152 GLY A CA 1
ATOM 633 C C . GLY A 1 106 ? 2.850 -14.752 65.544 1.00 31.61 152 GLY A C 1
ATOM 634 O O . GLY A 1 106 ? 1.823 -15.322 65.314 1.00 31.22 152 GLY A O 1
ATOM 635 N N . ARG A 1 107 ? 3.048 -14.057 66.654 1.00 31.31 153 ARG A N 1
ATOM 636 C CA . ARG A 1 107 ? 1.960 -13.717 67.593 1.00 31.00 153 ARG A CA 1
ATOM 637 C C . ARG A 1 107 ? 2.246 -12.320 68.131 1.00 30.90 153 ARG A C 1
ATOM 638 O O . ARG A 1 107 ? 3.372 -11.823 68.021 1.00 31.11 153 ARG A O 1
ATOM 646 N N . VAL A 1 108 ? 1.245 -11.727 68.769 1.00 30.76 154 VAL A N 1
ATOM 647 C CA . VAL A 1 108 ? 1.329 -10.382 69.334 1.00 30.46 154 VAL A CA 1
ATOM 648 C C . VAL A 1 108 ? 1.114 -10.463 70.856 1.00 29.91 154 VAL A C 1
ATOM 649 O O . VAL A 1 108 ? 0.293 -11.238 71.299 1.00 31.33 154 VAL A O 1
ATOM 653 N N . GLY A 1 109 ? 1.838 -9.679 71.652 1.00 28.37 155 GLY A N 1
ATOM 654 C CA . GLY A 1 109 ? 1.722 -9.744 73.115 1.00 27.72 155 GLY A CA 1
ATOM 655 C C . GLY A 1 109 ? 3.050 -10.047 73.804 1.00 27.24 155 GLY A C 1
ATOM 656 O O . GLY A 1 109 ? 3.356 -11.196 74.181 1.00 25.85 155 GLY A O 1
ATOM 657 N N . SER A 1 110 ? 3.851 -9.004 73.935 1.00 25.69 156 SER A N 1
ATOM 658 C CA . SER A 1 110 ? 5.175 -9.170 74.476 1.00 26.23 156 SER A CA 1
ATOM 659 C C . SER A 1 110 ? 5.678 -7.891 75.014 1.00 25.39 156 SER A C 1
ATOM 660 O O . SER A 1 110 ? 5.353 -6.848 74.527 1.00 24.90 156 SER A O 1
ATOM 663 N N . VAL A 1 111 ? 6.519 -7.990 76.020 1.00 26.92 157 VAL A N 1
ATOM 664 C CA . VAL A 1 111 ? 7.276 -6.837 76.468 1.00 26.53 157 VAL A CA 1
ATOM 665 C C . VAL A 1 111 ? 8.729 -7.247 76.643 1.00 26.07 157 VAL A C 1
ATOM 666 O O . VAL A 1 111 ? 9.018 -8.172 77.391 1.00 25.17 157 VAL A O 1
ATOM 670 N N . ILE A 1 112 ? 9.623 -6.517 75.977 1.00 25.32 158 ILE A N 1
ATOM 671 C CA . ILE A 1 112 ? 11.040 -6.774 76.022 1.00 25.09 158 ILE A CA 1
ATOM 672 C C . ILE A 1 112 ? 11.810 -5.549 76.460 1.00 25.13 158 ILE A C 1
ATOM 673 O O . ILE A 1 112 ? 11.312 -4.452 76.446 1.00 23.69 158 ILE A O 1
ATOM 678 N N . LEU A 1 113 ? 13.064 -5.788 76.820 1.00 25.64 159 LEU A N 1
ATOM 679 C CA . LEU A 1 113 ? 14.030 -4.752 77.124 1.00 26.13 159 LEU A CA 1
ATOM 680 C C . LEU A 1 113 ? 14.740 -4.268 75.868 1.00 25.82 159 LEU A C 1
ATOM 681 O O . LEU A 1 113 ? 14.688 -4.901 74.807 1.00 26.22 159 LEU A O 1
ATOM 686 N N . ASP A 1 114 ? 15.410 -3.141 75.999 1.00 25.54 160 ASP A N 1
ATOM 687 C CA . ASP A 1 114 ? 16.201 -2.557 74.938 1.00 25.98 160 ASP A CA 1
ATOM 688 C C . ASP A 1 114 ? 17.559 -3.292 74.833 1.00 26.13 160 ASP A C 1
ATOM 689 O O . ASP A 1 114 ? 18.645 -2.771 75.138 1.00 25.55 160 ASP A O 1
ATOM 694 N N . ASP A 1 115 ? 17.468 -4.519 74.357 1.00 25.95 161 ASP A N 1
ATOM 695 C CA . ASP A 1 115 ? 18.566 -5.431 74.419 1.00 26.86 161 ASP A CA 1
ATOM 696 C C . ASP A 1 115 ? 19.797 -4.992 73.595 1.00 27.56 161 ASP A C 1
ATOM 697 O O . ASP A 1 115 ? 20.930 -5.147 74.031 1.00 27.26 161 ASP A O 1
ATOM 702 N N . GLN A 1 116 ? 19.550 -4.406 72.438 1.00 27.65 162 GLN A N 1
ATOM 703 C CA . GLN A 1 116 ? 20.595 -3.994 71.527 1.00 28.82 162 GLN A CA 1
ATOM 704 C C . GLN A 1 116 ? 21.382 -2.866 72.161 1.00 28.80 162 GLN A C 1
ATOM 705 O O . GLN A 1 116 ? 22.601 -2.894 72.216 1.00 27.34 162 GLN A O 1
ATOM 711 N N . LYS A 1 117 ? 20.685 -1.887 72.697 1.00 30.17 163 LYS A N 1
ATOM 712 C CA . LYS A 1 117 ? 21.355 -0.821 73.433 1.00 31.13 163 LYS A CA 1
ATOM 713 C C . LYS A 1 117 ? 22.075 -1.320 74.711 1.00 30.94 163 LYS A C 1
ATOM 714 O O . LYS A 1 117 ? 23.136 -0.843 75.023 1.00 32.21 163 LYS A O 1
ATOM 720 N N . GLY A 1 118 ? 21.568 -2.339 75.402 1.00 30.41 164 GLY A N 1
ATOM 721 C CA . GLY A 1 118 ? 22.322 -2.945 76.480 1.00 29.74 164 GLY A CA 1
ATOM 722 C C . GLY A 1 118 ? 23.635 -3.599 76.040 1.00 29.76 164 GLY A C 1
ATOM 723 O O . GLY A 1 118 ? 24.685 -3.385 76.651 1.00 29.44 164 GLY A O 1
ATOM 724 N N . GLY A 1 119 ? 23.579 -4.423 75.011 1.00 29.62 165 GLY A N 1
ATOM 725 C CA . GLY A 1 119 ? 24.796 -4.979 74.422 1.00 30.27 165 GLY A CA 1
ATOM 726 C C . GLY A 1 119 ? 25.728 -3.871 73.927 1.00 30.10 165 GLY A C 1
ATOM 727 O O . GLY A 1 119 ? 26.933 -3.962 74.077 1.00 29.78 165 GLY A O 1
ATOM 728 N N . GLY A 1 120 ? 25.158 -2.786 73.419 1.00 30.18 166 GLY A N 1
ATOM 729 C CA . GLY A 1 120 ? 25.939 -1.718 72.852 1.00 30.45 166 GLY A CA 1
ATOM 730 C C . GLY A 1 120 ? 26.695 -0.969 73.935 1.00 31.33 166 GLY A C 1
ATOM 731 O O . GLY A 1 120 ? 27.891 -0.629 73.766 1.00 30.95 166 GLY A O 1
ATOM 732 N N . ILE A 1 121 ? 25.998 -0.684 75.030 1.00 30.46 167 ILE A N 1
ATOM 733 C CA . ILE A 1 121 ? 26.607 0.033 76.142 1.00 30.63 167 ILE A CA 1
ATOM 734 C C . ILE A 1 121 ? 27.721 -0.798 76.770 1.00 29.29 167 ILE A C 1
ATOM 735 O O . ILE A 1 121 ? 28.802 -0.294 77.015 1.00 28.62 167 ILE A O 1
ATOM 740 N N . ALA A 1 122 ? 27.482 -2.089 76.958 1.00 28.35 168 ALA A N 1
ATOM 741 C CA . ALA A 1 122 ? 28.509 -2.944 77.509 1.00 28.51 168 ALA A CA 1
ATOM 742 C C . ALA A 1 122 ? 29.769 -2.865 76.606 1.00 28.55 168 ALA A C 1
ATOM 743 O O . ALA A 1 122 ? 30.875 -2.586 77.071 1.00 27.80 168 ALA A O 1
ATOM 745 N N . THR A 1 123 ? 29.565 -3.107 75.315 1.00 28.61 169 THR A N 1
ATOM 746 C CA . THR A 1 123 ? 30.636 -3.110 74.331 1.00 28.35 169 THR A CA 1
ATOM 747 C C . THR A 1 123 ? 31.380 -1.773 74.222 1.00 29.43 169 THR A C 1
ATOM 748 O O . THR A 1 123 ? 32.617 -1.726 74.267 1.00 29.68 169 THR A O 1
ATOM 752 N N . GLU A 1 124 ? 30.626 -0.694 74.092 1.00 30.30 170 GLU A N 1
ATOM 753 C CA . GLU A 1 124 ? 31.173 0.635 74.000 1.00 30.71 170 GLU A CA 1
ATOM 754 C C . GLU A 1 124 ? 32.085 0.998 75.161 1.00 31.21 170 GLU A C 1
ATOM 755 O O . GLU A 1 124 ? 33.078 1.718 74.975 1.00 30.98 170 GLU A O 1
ATOM 761 N N . HIS A 1 125 ? 31.717 0.575 76.362 1.00 30.99 171 HIS A N 1
ATOM 762 C CA . HIS A 1 125 ? 32.499 0.867 77.549 1.00 31.09 171 HIS A CA 1
ATOM 763 C C . HIS A 1 125 ? 33.885 0.215 77.396 1.00 31.60 171 HIS A C 1
ATOM 764 O O . HIS A 1 125 ? 34.908 0.815 77.732 1.00 32.36 171 HIS A O 1
ATOM 771 N N . LEU A 1 126 ? 33.918 -1.014 76.894 1.00 32.06 172 LEU A N 1
ATOM 772 C CA . LEU A 1 126 ? 35.192 -1.720 76.662 1.00 32.25 172 LEU A CA 1
ATOM 773 C C . LEU A 1 126 ? 36.041 -1.085 75.534 1.00 33.26 172 LEU A C 1
ATOM 774 O O . LEU A 1 126 ? 37.289 -1.072 75.614 1.00 32.80 172 LEU A O 1
ATOM 779 N N . ILE A 1 127 ? 35.378 -0.531 74.514 1.00 33.29 173 ILE A N 1
ATOM 780 C CA . ILE A 1 127 ? 36.104 0.125 73.425 1.00 33.39 173 ILE A CA 1
ATOM 781 C C . ILE A 1 127 ? 36.746 1.453 73.927 1.00 34.31 173 ILE A C 1
ATOM 782 O O . ILE A 1 127 ? 37.865 1.810 73.537 1.00 33.35 173 ILE A O 1
ATOM 787 N N . THR A 1 128 ? 36.046 2.165 74.806 1.00 34.90 174 THR A N 1
ATOM 788 C CA . THR A 1 128 ? 36.560 3.453 75.362 1.00 34.95 174 THR A CA 1
ATOM 789 C C . THR A 1 128 ? 37.776 3.244 76.303 1.00 35.10 174 THR A C 1
ATOM 790 O O . THR A 1 128 ? 38.637 4.120 76.429 1.00 35.49 174 THR A O 1
ATOM 794 N N . LEU A 1 129 ? 37.845 2.077 76.931 1.00 35.64 175 LEU A N 1
ATOM 795 C CA . LEU A 1 129 ? 38.992 1.664 77.766 1.00 36.29 175 LEU A CA 1
ATOM 796 C C . LEU A 1 129 ? 40.203 1.183 76.983 1.00 36.54 175 LEU A C 1
ATOM 797 O O . LEU A 1 129 ? 41.268 0.942 77.573 1.00 37.43 175 LEU A O 1
ATOM 802 N N . GLY A 1 130 ? 40.035 1.008 75.678 1.00 36.75 176 GLY A N 1
ATOM 803 C CA . GLY A 1 130 ? 41.112 0.674 74.780 1.00 36.30 176 GLY A CA 1
ATOM 804 C C . GLY A 1 130 ? 41.133 -0.751 74.264 1.00 36.57 176 GLY A C 1
ATOM 805 O O . GLY A 1 130 ? 42.129 -1.150 73.679 1.00 37.15 176 GLY A O 1
ATOM 806 N N . HIS A 1 131 ? 40.065 -1.527 74.451 1.00 36.21 177 HIS A N 1
ATOM 807 C CA . HIS A 1 131 ? 40.060 -2.905 73.988 1.00 35.66 177 HIS A CA 1
ATOM 808 C C . HIS A 1 131 ? 39.684 -2.974 72.495 1.00 36.20 177 HIS A C 1
ATOM 809 O O . HIS A 1 131 ? 38.795 -2.249 72.017 1.00 35.35 177 HIS A O 1
ATOM 816 N N . SER A 1 132 ? 40.383 -3.846 71.761 1.00 35.47 178 SER A N 1
ATOM 817 C CA . SER A 1 132 ? 40.144 -4.029 70.330 1.00 35.47 178 SER A CA 1
ATOM 818 C C . SER A 1 132 ? 39.569 -5.390 70.025 1.00 34.44 178 SER A C 1
ATOM 819 O O . SER A 1 132 ? 38.811 -5.539 69.093 1.00 34.35 178 SER A O 1
ATOM 822 N N . ARG A 1 133 ? 39.967 -6.382 70.811 1.00 34.37 179 ARG A N 1
ATOM 823 C CA . ARG A 1 133 ? 39.574 -7.754 70.612 1.00 33.58 179 ARG A CA 1
ATOM 824 C C . ARG A 1 133 ? 38.707 -8.157 71.798 1.00 32.50 179 ARG A C 1
ATOM 825 O O . ARG A 1 133 ? 39.203 -8.404 72.903 1.00 32.05 179 ARG A O 1
ATOM 833 N N . ILE A 1 134 ? 37.406 -8.223 71.532 1.00 31.03 180 ILE A N 1
ATOM 834 C CA . ILE A 1 134 ? 36.362 -8.347 72.547 1.00 29.90 180 ILE A CA 1
ATOM 835 C C . ILE A 1 134 ? 35.463 -9.511 72.180 1.00 28.87 180 ILE A C 1
ATOM 836 O O . ILE A 1 134 ? 34.935 -9.584 71.067 1.00 29.25 180 ILE A O 1
ATOM 841 N N . ALA A 1 135 ? 35.315 -10.425 73.117 1.00 27.98 181 ALA A N 1
ATOM 842 C CA . ALA A 1 135 ? 34.560 -11.634 72.946 1.00 27.31 181 ALA A CA 1
ATOM 843 C C . ALA A 1 135 ? 33.118 -11.446 73.452 1.00 27.24 181 ALA A C 1
ATOM 844 O O . ALA A 1 135 ? 32.803 -10.469 74.144 1.00 26.81 181 ALA A O 1
ATOM 846 N N . PHE A 1 136 ? 32.243 -12.389 73.116 1.00 26.96 182 PHE A N 1
ATOM 847 C CA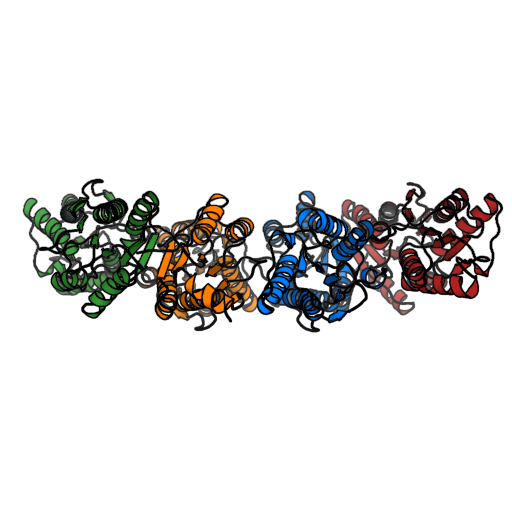 . PHE A 1 136 ? 30.863 -12.293 73.582 1.00 26.94 182 PHE A CA 1
ATOM 848 C C . PHE A 1 136 ? 30.368 -13.648 73.988 1.00 26.84 182 PHE A C 1
ATOM 849 O O . PHE A 1 136 ? 30.382 -14.562 73.198 1.00 28.58 182 PHE A O 1
ATOM 857 N N . ILE A 1 137 ? 29.958 -13.770 75.240 1.00 26.29 183 ILE A N 1
ATOM 858 C CA . ILE A 1 137 ? 29.337 -14.980 75.729 1.00 26.43 183 ILE A CA 1
ATOM 859 C C . ILE A 1 137 ? 27.837 -14.729 75.795 1.00 26.08 183 ILE A C 1
ATOM 860 O O . ILE A 1 137 ? 27.354 -13.979 76.677 1.00 27.65 183 ILE A O 1
ATOM 865 N N . SER A 1 138 ? 27.100 -15.356 74.888 1.00 25.43 184 SER A N 1
ATOM 866 C CA . SER A 1 138 ? 25.691 -15.078 74.727 1.00 24.96 184 SER A CA 1
ATOM 867 C C . SER A 1 138 ? 24.870 -15.984 75.604 1.00 25.40 184 SER A C 1
ATOM 868 O O . SER A 1 138 ? 25.406 -16.853 76.271 1.00 25.25 184 SER A O 1
ATOM 871 N N . GLY A 1 139 ? 23.542 -15.801 75.584 1.00 25.96 185 GLY A N 1
ATOM 872 C CA . GLY A 1 139 ? 22.625 -16.848 76.048 1.00 25.75 185 GLY A CA 1
ATOM 873 C C . GLY A 1 139 ? 22.525 -17.928 74.988 1.00 26.90 185 GLY A C 1
ATOM 874 O O . GLY A 1 139 ? 23.420 -18.061 74.169 1.00 27.86 185 GLY A O 1
ATOM 875 N N . THR A 1 140 ? 21.454 -18.723 74.992 1.00 27.64 186 THR A N 1
ATOM 876 C CA . THR A 1 140 ? 21.319 -19.804 74.040 1.00 28.22 186 THR A CA 1
ATOM 877 C C . THR A 1 140 ? 21.004 -19.186 72.652 1.00 28.39 186 THR A C 1
ATOM 878 O O . THR A 1 140 ? 20.618 -18.019 72.543 1.00 28.07 186 THR A O 1
ATOM 882 N N . ALA A 1 141 ? 21.249 -19.968 71.615 1.00 28.59 187 ALA A N 1
ATOM 883 C CA . ALA A 1 141 ? 20.951 -19.613 70.217 1.00 28.96 187 ALA A CA 1
ATOM 884 C C . ALA A 1 141 ? 19.441 -19.449 70.045 1.00 29.09 187 ALA A C 1
ATOM 885 O O . ALA A 1 141 ? 19.012 -18.691 69.239 1.00 29.85 187 ALA A O 1
ATOM 887 N N . ILE A 1 142 ? 18.666 -20.186 70.835 1.00 29.71 188 ILE A N 1
ATOM 888 C CA . ILE A 1 142 ? 17.220 -20.148 70.851 1.00 30.92 188 ILE A CA 1
ATOM 889 C C . ILE A 1 142 ? 16.636 -18.833 71.377 1.00 30.11 188 ILE A C 1
ATOM 890 O O . ILE A 1 142 ? 15.579 -18.417 70.937 1.00 30.80 188 ILE A O 1
ATOM 895 N N . HIS A 1 143 ? 17.302 -18.214 72.341 1.00 29.20 189 HIS A N 1
ATOM 896 C CA . HIS A 1 143 ? 16.743 -17.057 73.012 1.00 28.13 189 HIS A CA 1
ATOM 897 C C . HIS A 1 143 ? 16.920 -15.774 72.219 1.00 26.69 189 HIS A C 1
ATOM 898 O O . HIS A 1 143 ? 18.034 -15.320 72.008 1.00 26.69 189 HIS A O 1
ATOM 905 N N . ASP A 1 144 ? 15.808 -15.189 71.788 1.00 26.03 190 ASP A N 1
ATOM 906 C CA . ASP A 1 144 ? 15.801 -13.944 71.005 1.00 25.13 190 ASP A CA 1
ATOM 907 C C . ASP A 1 144 ? 16.386 -12.773 71.744 1.00 24.33 190 ASP A C 1
ATOM 908 O O . ASP A 1 144 ? 16.907 -11.855 71.144 1.00 24.35 190 ASP A O 1
ATOM 913 N N . THR A 1 145 ? 16.271 -12.771 73.056 1.00 24.07 191 THR A N 1
ATOM 914 C CA . THR A 1 145 ? 16.862 -11.741 73.873 1.00 24.16 191 THR A CA 1
ATOM 915 C C . THR A 1 145 ? 18.429 -11.829 73.803 1.00 24.33 191 THR A C 1
ATOM 916 O O . THR A 1 145 ? 19.132 -10.809 73.686 1.00 23.34 191 THR A O 1
ATOM 920 N N . ALA A 1 146 ? 18.964 -13.041 73.834 1.00 23.92 192 ALA A N 1
ATOM 921 C CA . ALA A 1 146 ? 20.421 -13.245 73.695 1.00 24.66 192 ALA A CA 1
ATOM 922 C C . ALA A 1 146 ? 20.899 -12.708 72.330 1.00 24.56 192 ALA A C 1
ATOM 923 O O . ALA A 1 146 ? 21.930 -12.037 72.251 1.00 25.62 192 ALA A O 1
ATOM 925 N N . GLN A 1 147 ? 20.110 -12.946 71.275 1.00 25.16 193 GLN A N 1
ATOM 926 C CA . GLN A 1 147 ? 20.518 -12.592 69.896 1.00 24.85 193 GLN A CA 1
ATOM 927 C C . GLN A 1 147 ? 20.469 -11.090 69.708 1.00 25.75 193 GLN A C 1
ATOM 928 O O . GLN A 1 147 ? 21.392 -10.512 69.138 1.00 25.31 193 GLN A O 1
ATOM 934 N N . ARG A 1 148 ? 19.465 -10.430 70.296 1.00 24.44 194 ARG A N 1
ATOM 935 C CA . ARG A 1 148 ? 19.457 -8.981 70.273 1.00 25.07 194 ARG A CA 1
ATOM 936 C C . ARG A 1 148 ? 20.675 -8.368 70.955 1.00 24.76 194 ARG A C 1
ATOM 937 O O . ARG A 1 148 ? 21.228 -7.384 70.491 1.00 26.27 194 ARG A O 1
ATOM 945 N N . ARG A 1 149 ? 21.036 -8.889 72.102 1.00 24.50 195 ARG A N 1
ATOM 946 C CA . ARG A 1 149 ? 22.169 -8.372 72.831 1.00 25.35 195 ARG A CA 1
ATOM 947 C C . ARG A 1 149 ? 23.448 -8.595 71.996 1.00 25.28 195 ARG A C 1
ATOM 948 O O . ARG A 1 149 ? 24.310 -7.741 71.953 1.00 25.45 195 ARG A O 1
ATOM 956 N N . LYS A 1 150 ? 23.541 -9.753 71.353 1.00 26.35 196 LYS A N 1
ATOM 957 C CA . LYS A 1 150 ? 24.660 -10.065 70.470 1.00 27.12 196 LYS A CA 1
ATOM 958 C C . LYS A 1 150 ? 24.751 -9.093 69.307 1.00 27.66 196 LYS A C 1
ATOM 959 O O . LYS A 1 150 ? 25.863 -8.732 68.873 1.00 26.83 196 LYS A O 1
ATOM 965 N N . GLU A 1 151 ? 23.591 -8.707 68.768 1.00 27.16 197 GLU A N 1
ATOM 966 C CA . GLU A 1 151 ? 23.546 -7.741 67.672 1.00 27.24 197 GLU A CA 1
ATOM 967 C C . GLU A 1 151 ? 24.085 -6.398 68.066 1.00 26.25 197 GLU A C 1
ATOM 968 O O . GLU A 1 151 ? 24.779 -5.745 67.261 1.00 24.69 197 GLU A O 1
ATOM 974 N N . GLY A 1 152 ? 23.707 -5.959 69.267 1.00 25.61 198 GLY A N 1
ATOM 975 C CA . GLY A 1 152 ? 24.135 -4.677 69.793 1.00 25.74 198 GLY A CA 1
ATOM 976 C C . GLY A 1 152 ? 25.661 -4.627 69.881 1.00 27.08 198 GLY A C 1
ATOM 977 O O . GLY A 1 152 ? 26.290 -3.642 69.487 1.00 27.02 198 GLY A O 1
ATOM 978 N N . TYR A 1 153 ? 26.219 -5.705 70.407 1.00 27.75 199 TYR A N 1
ATOM 979 C CA . TYR A 1 153 ? 27.670 -5.934 70.478 1.00 27.67 199 TYR A CA 1
ATOM 980 C C . TYR A 1 153 ? 28.299 -5.922 69.080 1.00 28.10 199 TYR A C 1
ATOM 981 O O . TYR A 1 153 ? 29.306 -5.244 68.866 1.00 26.54 199 TYR A O 1
ATOM 990 N N . LEU A 1 154 ? 27.685 -6.635 68.125 1.00 29.31 200 LEU A N 1
ATOM 991 C CA . LEU A 1 154 ? 28.224 -6.682 66.752 1.00 30.22 200 LEU A CA 1
ATOM 992 C C . LEU A 1 154 ? 28.204 -5.344 66.026 1.00 31.01 200 LEU A C 1
ATOM 993 O O . LEU A 1 154 ? 29.183 -5.003 65.331 1.00 32.03 200 LEU A O 1
ATOM 998 N N . GLU A 1 155 ? 27.125 -4.600 66.181 1.00 31.72 201 GLU A N 1
ATOM 999 C CA . GLU A 1 155 ? 26.974 -3.298 65.542 1.00 33.41 201 GLU A CA 1
ATOM 1000 C C . GLU A 1 155 ? 28.005 -2.381 66.125 1.00 32.77 201 GLU A C 1
ATOM 1001 O O . GLU A 1 155 ? 28.649 -1.625 65.408 1.00 33.20 201 GLU A O 1
ATOM 1007 N N . THR A 1 156 ? 28.089 -2.384 67.445 1.00 31.88 202 THR A N 1
ATOM 1008 C CA . THR A 1 156 ? 28.993 -1.491 68.136 1.00 31.86 202 THR A CA 1
ATOM 1009 C C . THR A 1 156 ? 30.439 -1.717 67.732 1.00 31.64 202 THR A C 1
ATOM 1010 O O . THR A 1 156 ? 31.161 -0.761 67.559 1.00 30.37 202 THR A O 1
ATOM 1014 N N . LEU A 1 157 ? 30.854 -2.976 67.599 1.00 31.81 203 LEU A N 1
ATOM 1015 C CA . LEU A 1 157 ? 32.204 -3.261 67.201 1.00 32.86 203 LEU A CA 1
ATOM 1016 C C . LEU A 1 157 ? 32.412 -2.708 65.783 1.00 33.78 203 LEU A C 1
ATOM 1017 O O . LEU A 1 157 ? 33.403 -2.005 65.527 1.00 33.14 203 LEU A O 1
ATOM 1022 N N . ALA A 1 158 ? 31.440 -2.964 64.899 1.00 33.91 204 ALA A N 1
ATOM 1023 C CA . ALA A 1 158 ? 31.558 -2.580 63.505 1.00 34.33 204 ALA A CA 1
ATOM 1024 C C . ALA A 1 158 ? 31.660 -1.066 63.319 1.00 35.50 204 ALA A C 1
ATOM 1025 O O . ALA A 1 158 ? 32.527 -0.565 62.569 1.00 35.52 204 ALA A O 1
ATOM 1027 N N . SER A 1 159 ? 30.802 -0.328 64.009 1.00 35.57 205 SER A N 1
ATOM 1028 C CA . SER A 1 159 ? 30.819 1.112 63.910 1.00 36.21 205 SER A CA 1
ATOM 1029 C C . SER A 1 159 ? 32.122 1.682 64.440 1.00 35.49 205 SER A C 1
ATOM 1030 O O . SER A 1 159 ? 32.572 2.671 63.944 1.00 37.36 205 SER A O 1
ATOM 1033 N N . ALA A 1 160 ? 32.731 1.039 65.420 1.00 34.67 206 ALA A N 1
ATOM 1034 C CA . ALA A 1 160 ? 34.044 1.415 65.911 1.00 34.94 206 ALA A CA 1
ATOM 1035 C C . ALA A 1 160 ? 35.254 0.970 65.000 1.00 35.00 206 ALA A C 1
ATOM 1036 O O . ALA A 1 160 ? 36.438 1.163 65.359 1.00 34.04 206 ALA A O 1
ATOM 1038 N N . GLY A 1 161 ? 34.952 0.363 63.853 1.00 35.25 207 GLY A N 1
ATOM 1039 C CA . GLY A 1 161 ? 35.984 -0.176 62.969 1.00 35.95 207 GLY A CA 1
ATOM 1040 C C . GLY A 1 161 ? 36.664 -1.437 63.458 1.00 36.41 207 GLY A C 1
ATOM 1041 O O . GLY A 1 161 ? 37.752 -1.759 62.991 1.00 37.45 207 GLY A O 1
ATOM 1042 N N . LEU A 1 162 ? 36.040 -2.154 64.394 1.00 36.12 208 LEU A N 1
ATOM 1043 C CA . LEU A 1 162 ? 36.620 -3.363 64.961 1.00 36.41 208 LEU A CA 1
ATOM 1044 C C . LEU A 1 162 ? 35.989 -4.625 64.386 1.00 37.17 208 LEU A C 1
ATOM 1045 O O . LEU A 1 162 ? 34.870 -4.603 63.890 1.00 36.59 208 LEU A O 1
ATOM 1050 N N . ARG A 1 163 ? 36.723 -5.729 64.473 1.00 38.90 209 ARG A N 1
ATOM 1051 C CA . ARG A 1 163 ? 36.238 -7.042 63.994 1.00 39.91 209 ARG A CA 1
ATOM 1052 C C . ARG A 1 163 ? 35.929 -8.002 65.156 1.00 40.32 209 ARG A C 1
ATOM 1053 O O . ARG A 1 163 ? 36.514 -7.878 66.231 1.00 40.40 209 ARG A O 1
ATOM 1055 N N . SER A 1 164 ? 34.996 -8.927 64.937 1.00 40.53 210 SER A N 1
ATOM 1056 C CA . SER A 1 164 ? 34.846 -10.099 65.786 1.00 41.19 210 SER A CA 1
ATOM 1057 C C . SER A 1 164 ? 35.155 -11.303 64.912 1.00 42.09 210 SER A C 1
ATOM 1058 O O . SER A 1 164 ? 35.438 -11.166 63.741 1.00 43.46 210 SER A O 1
ATOM 1061 N N . GLU A 1 165 ? 35.144 -12.472 65.517 1.00 42.59 211 GLU A N 1
ATOM 1062 C CA . GLU A 1 165 ? 35.507 -13.703 64.881 1.00 43.20 211 GLU A CA 1
ATOM 1063 C C . GLU A 1 165 ? 34.430 -14.650 65.368 1.00 42.56 211 GLU A C 1
ATOM 1064 O O . GLU A 1 165 ? 33.910 -14.473 66.474 1.00 42.74 211 GLU A O 1
ATOM 1070 N N . ALA A 1 166 ? 34.084 -15.638 64.565 1.00 41.78 212 ALA A N 1
ATOM 1071 C CA . ALA A 1 166 ? 33.195 -16.705 65.019 1.00 40.88 212 ALA A CA 1
ATOM 1072 C C . ALA A 1 166 ? 33.674 -17.315 66.358 1.00 40.01 212 ALA A C 1
ATOM 1073 O O . ALA A 1 166 ? 32.858 -17.567 67.253 1.00 40.09 212 ALA A O 1
ATOM 1075 N N . ALA A 1 167 ? 34.987 -17.512 66.489 1.00 38.48 213 ALA A N 1
ATOM 1076 C CA . ALA A 1 167 ? 35.604 -18.095 67.694 1.00 38.07 213 ALA A CA 1
ATOM 1077 C C . ALA A 1 167 ? 35.478 -17.253 68.965 1.00 36.91 213 ALA A C 1
ATOM 1078 O O . ALA A 1 167 ? 35.647 -17.760 70.075 1.00 37.10 213 ALA A O 1
ATOM 1080 N N . TRP A 1 168 ? 35.206 -15.966 68.806 1.00 35.49 214 TRP A N 1
ATOM 1081 C CA . TRP A 1 168 ? 35.050 -15.093 69.947 1.00 34.87 214 TRP A CA 1
ATOM 1082 C C . TRP A 1 168 ? 33.615 -14.958 70.448 1.00 33.63 214 TRP A C 1
ATOM 1083 O O . TRP A 1 168 ? 33.397 -14.288 71.424 1.00 33.34 214 TRP A O 1
ATOM 1094 N N . VAL A 1 169 ? 32.655 -15.557 69.750 1.00 33.59 215 VAL A N 1
ATOM 1095 C CA . VAL A 1 169 ? 31.237 -15.443 70.096 1.00 33.23 215 VAL A CA 1
ATOM 1096 C C . VAL A 1 169 ? 30.707 -16.827 70.439 1.00 33.52 215 VAL A C 1
ATOM 1097 O O . VAL A 1 169 ? 30.642 -17.667 69.577 1.00 34.34 215 VAL A O 1
ATOM 1101 N N . VAL A 1 170 ? 30.365 -17.081 71.693 1.00 32.92 216 VAL A N 1
ATOM 1102 C CA . VAL A 1 170 ? 29.878 -18.394 72.088 1.00 33.59 216 VAL A CA 1
ATOM 1103 C C . VAL A 1 170 ? 28.436 -18.355 72.569 1.00 33.43 216 VAL A C 1
ATOM 1104 O O . VAL A 1 170 ? 28.118 -17.569 73.443 1.00 33.97 216 VAL A O 1
ATOM 1108 N N . ASP A 1 171 ? 27.579 -19.220 72.039 1.00 33.39 217 ASP A N 1
ATOM 1109 C CA . ASP A 1 171 ? 26.229 -19.362 72.553 1.00 33.69 217 ASP A CA 1
ATOM 1110 C C . ASP A 1 171 ? 26.306 -20.233 73.787 1.00 33.36 217 ASP A C 1
ATOM 1111 O O . ASP A 1 171 ? 26.730 -21.368 73.703 1.00 35.10 217 ASP A O 1
ATOM 1116 N N . ALA A 1 172 ? 25.930 -19.690 74.939 1.00 32.34 218 ALA A N 1
ATOM 1117 C CA . ALA A 1 172 ? 26.075 -20.397 76.202 1.00 31.15 218 ALA A CA 1
ATOM 1118 C C . ALA A 1 172 ? 24.712 -20.484 76.880 1.00 30.14 218 ALA A C 1
ATOM 1119 O O . ALA A 1 172 ? 23.970 -21.438 76.654 1.00 30.91 218 ALA A O 1
ATOM 1121 N N . GLY A 1 173 ? 24.341 -19.456 77.634 1.00 29.26 219 GLY A N 1
ATOM 1122 C CA . GLY A 1 173 ? 23.176 -19.559 78.517 1.00 28.86 219 GLY A CA 1
ATOM 1123 C C . GLY A 1 173 ? 23.194 -18.393 79.481 1.00 28.85 219 GLY A C 1
ATOM 1124 O O . GLY A 1 173 ? 24.150 -17.616 79.512 1.00 30.69 219 GLY A O 1
ATOM 1125 N N . TRP A 1 174 ? 22.147 -18.269 80.267 1.00 28.52 220 TRP A N 1
ATOM 1126 C CA . TRP A 1 174 ? 22.011 -17.195 81.243 1.00 28.35 220 TRP A CA 1
ATOM 1127 C C . TRP A 1 174 ? 22.714 -17.486 82.551 1.00 28.05 220 TRP A C 1
ATOM 1128 O O . TRP A 1 174 ? 22.966 -16.560 83.326 1.00 27.63 220 TRP A O 1
ATOM 1139 N N . GLU A 1 175 ? 22.999 -18.752 82.842 1.00 29.26 221 GLU A N 1
ATOM 1140 C CA . GLU A 1 175 ? 23.390 -19.133 84.203 1.00 30.11 221 GLU A CA 1
ATOM 1141 C C . GLU A 1 175 ? 24.880 -19.328 84.366 1.00 30.08 221 GLU A C 1
ATOM 1142 O O . GLU A 1 175 ? 25.612 -19.468 83.392 1.00 30.67 221 GLU A O 1
ATOM 1148 N N . ALA A 1 176 ? 25.298 -19.341 85.625 1.00 29.52 222 ALA A N 1
ATOM 1149 C CA . ALA A 1 176 ? 26.689 -19.445 86.001 1.00 30.18 222 ALA A CA 1
ATOM 1150 C C . ALA A 1 176 ? 27.433 -20.578 85.305 1.00 30.41 222 ALA A C 1
ATOM 1151 O O . ALA A 1 176 ? 28.491 -20.346 84.710 1.00 31.15 222 ALA A O 1
ATOM 1153 N N . ASP A 1 177 ? 26.896 -21.790 85.346 1.00 31.20 223 ASP A N 1
ATOM 1154 C CA . ASP A 1 177 ? 27.609 -22.933 84.741 1.00 32.11 223 ASP A CA 1
ATOM 1155 C C . ASP A 1 177 ? 27.852 -22.784 83.219 1.00 32.57 223 ASP A C 1
ATOM 1156 O O . ASP A 1 177 ? 28.938 -23.151 82.715 1.00 32.65 223 ASP A O 1
ATOM 1161 N N . ALA A 1 178 ? 26.875 -22.224 82.492 1.00 31.85 224 ALA A N 1
ATOM 1162 C CA . ALA A 1 178 ? 27.060 -22.028 81.053 1.00 31.37 224 ALA A CA 1
ATOM 1163 C C . ALA A 1 178 ? 28.095 -20.922 80.820 1.00 30.76 224 ALA A C 1
ATOM 1164 O O . ALA A 1 178 ? 28.942 -21.056 79.977 1.00 31.11 224 ALA A O 1
ATOM 1166 N N . GLY A 1 179 ? 28.049 -19.859 81.605 1.00 30.76 225 GLY A N 1
ATOM 1167 C CA . GLY A 1 179 ? 29.080 -18.838 81.564 1.00 31.55 225 GLY A CA 1
ATOM 1168 C C . GLY A 1 179 ? 30.490 -19.372 81.821 1.00 32.20 225 GLY A C 1
ATOM 1169 O O . GLY A 1 179 ? 31.426 -19.091 81.058 1.00 33.28 225 GLY A O 1
ATOM 1170 N N . SER A 1 180 ? 30.640 -20.176 82.866 1.00 32.00 226 SER A N 1
ATOM 1171 C CA . SER A 1 180 ? 31.918 -20.852 83.171 1.00 32.14 226 SER A CA 1
ATOM 1172 C C . SER A 1 180 ? 32.402 -21.696 82.028 1.00 31.79 226 SER A C 1
ATOM 1173 O O . SER A 1 180 ? 33.553 -21.609 81.614 1.00 31.81 226 SER A O 1
ATOM 1176 N N . ALA A 1 181 ? 31.499 -22.500 81.504 1.00 32.21 227 ALA A N 1
ATOM 1177 C CA . ALA A 1 181 ? 31.807 -23.399 80.436 1.00 32.35 227 ALA A CA 1
ATOM 1178 C C . ALA A 1 181 ? 32.260 -22.623 79.204 1.00 32.91 227 ALA A C 1
ATOM 1179 O O . ALA A 1 181 ? 33.202 -23.034 78.535 1.00 33.38 227 ALA A O 1
ATOM 1181 N N . ALA A 1 182 ? 31.629 -21.481 78.937 1.00 33.23 228 ALA A N 1
ATOM 1182 C CA . ALA A 1 182 ? 31.937 -20.676 77.754 1.00 33.36 228 ALA A CA 1
ATOM 1183 C C . ALA A 1 182 ? 33.289 -19.975 77.869 1.00 33.56 228 ALA A C 1
ATOM 1184 O O . ALA A 1 182 ? 34.004 -19.833 76.884 1.00 32.89 228 ALA A O 1
ATOM 1186 N N . LEU A 1 183 ? 33.601 -19.490 79.067 1.00 34.45 229 LEU A N 1
ATOM 1187 C CA . LEU A 1 183 ? 34.911 -18.866 79.351 1.00 34.66 229 LEU A CA 1
ATOM 1188 C C . LEU A 1 183 ? 36.028 -19.887 79.092 1.00 35.68 229 LEU A C 1
ATOM 1189 O O . LEU A 1 183 ? 36.938 -19.633 78.320 1.00 34.66 229 LEU A O 1
ATOM 1194 N N . ASN A 1 184 ? 35.905 -21.049 79.717 1.00 36.80 230 ASN A N 1
ATOM 1195 C CA . ASN A 1 184 ? 36.791 -22.175 79.462 1.00 38.35 230 ASN A CA 1
ATOM 1196 C C . ASN A 1 184 ? 37.029 -22.436 77.982 1.00 38.69 230 ASN A C 1
ATOM 1197 O O . ASN A 1 184 ? 38.159 -22.683 77.562 1.00 38.26 230 ASN A O 1
ATOM 1202 N N . THR A 1 185 ? 35.950 -22.414 77.213 1.00 38.60 231 THR A N 1
ATOM 1203 C CA . THR A 1 185 ? 36.018 -22.604 75.764 1.00 39.57 231 THR A CA 1
ATOM 1204 C C . THR A 1 185 ? 36.787 -21.476 75.042 1.00 39.24 231 THR A C 1
ATOM 1205 O O . THR A 1 185 ? 37.551 -21.745 74.101 1.00 39.57 231 THR A O 1
ATOM 1209 N N . LEU A 1 186 ? 36.575 -20.230 75.463 1.00 38.77 232 LEU A N 1
ATOM 1210 C CA . LEU A 1 186 ? 37.328 -19.078 74.928 1.00 38.37 232 LEU A CA 1
ATOM 1211 C C . LEU A 1 186 ? 38.805 -19.140 75.314 1.00 39.26 232 LEU A C 1
ATOM 1212 O O . LEU A 1 186 ? 39.689 -18.822 74.495 1.00 38.51 232 LEU A O 1
ATOM 1217 N N . TYR A 1 187 ? 39.058 -19.523 76.563 1.00 39.48 233 TYR A N 1
ATOM 1218 C CA . TYR A 1 187 ? 40.404 -19.614 77.082 1.00 41.22 233 TYR A CA 1
ATOM 1219 C C . TYR A 1 187 ? 41.224 -20.688 76.318 1.00 42.02 233 TYR A C 1
ATOM 1220 O O . TYR A 1 187 ? 42.281 -20.402 75.784 1.00 41.64 233 TYR A O 1
ATOM 1229 N N . ARG A 1 188 ? 40.678 -21.895 76.230 1.00 42.75 234 ARG A N 1
ATOM 1230 C CA . ARG A 1 188 ? 41.329 -23.011 75.568 1.00 43.47 234 ARG A CA 1
ATOM 1231 C C . ARG A 1 188 ? 41.413 -22.834 74.029 1.00 44.11 234 ARG A C 1
ATOM 1232 O O . ARG A 1 188 ? 42.406 -23.169 73.425 1.00 43.21 234 ARG A O 1
ATOM 1234 N N . GLY A 1 189 ? 40.365 -22.298 73.403 1.00 45.53 235 GLY A N 1
ATOM 1235 C CA . GLY A 1 189 ? 40.302 -22.179 71.938 1.00 45.41 235 GLY A CA 1
ATOM 1236 C C . GLY A 1 189 ? 40.671 -20.817 71.358 1.00 46.07 235 GLY A C 1
ATOM 1237 O O . GLY A 1 189 ? 41.213 -20.723 70.242 1.00 46.77 235 GLY A O 1
ATOM 1238 N N . ALA A 1 190 ? 40.383 -19.742 72.071 1.00 46.00 236 ALA A N 1
ATOM 1239 C CA . ALA A 1 190 ? 40.571 -18.418 71.482 1.00 46.31 236 ALA A CA 1
ATOM 1240 C C . ALA A 1 190 ? 41.744 -17.644 72.073 1.00 46.29 236 ALA A C 1
ATOM 1241 O O . ALA A 1 190 ? 41.965 -16.500 71.693 1.00 46.23 236 ALA A O 1
ATOM 1243 N N . ASN A 1 191 ? 42.488 -18.244 72.991 1.00 47.29 237 ASN A N 1
ATOM 1244 C CA . ASN A 1 191 ? 43.568 -17.516 73.701 1.00 48.94 237 ASN A CA 1
ATOM 1245 C C . ASN A 1 191 ? 43.048 -16.325 74.481 1.00 49.53 237 ASN A C 1
ATOM 1246 O O . ASN A 1 191 ? 43.737 -15.321 74.606 1.00 48.95 237 ASN A O 1
ATOM 1251 N N . LEU A 1 192 ? 41.816 -16.408 74.969 1.00 50.72 238 LEU A N 1
ATOM 1252 C CA . LEU A 1 192 ? 41.257 -15.322 75.745 1.00 51.68 238 LEU A CA 1
ATOM 1253 C C . LEU A 1 192 ? 42.179 -15.139 76.922 1.00 52.26 238 LEU A C 1
ATOM 1254 O O . LEU A 1 192 ? 42.521 -16.103 77.598 1.00 52.83 238 LEU A O 1
ATOM 1259 N N . GLY A 1 193 ? 42.606 -13.906 77.152 1.00 52.93 239 GLY A N 1
ATOM 1260 C CA . GLY A 1 193 ? 43.509 -13.618 78.257 1.00 53.18 239 GLY A CA 1
ATOM 1261 C C . GLY A 1 193 ? 44.974 -13.901 77.986 1.00 53.10 239 GLY A C 1
ATOM 1262 O O . GLY A 1 193 ? 45.823 -13.512 78.790 1.00 53.25 239 GLY A O 1
ATOM 1263 N N . LYS A 1 194 ? 45.274 -14.582 76.877 1.00 53.38 240 LYS A N 1
ATOM 1264 C CA . LYS A 1 194 ? 46.661 -14.869 76.480 1.00 53.43 240 LYS A CA 1
ATOM 1265 C C . LYS A 1 194 ? 47.140 -13.887 75.426 1.00 53.35 240 LYS A C 1
ATOM 1266 O O . LYS A 1 194 ? 46.384 -13.042 74.975 1.00 53.00 240 LYS A O 1
ATOM 1268 N N . PRO A 1 195 ? 48.420 -14.010 75.035 1.00 53.69 241 PRO A N 1
ATOM 1269 C CA . PRO A 1 195 ? 49.222 -13.236 74.097 1.00 53.36 241 PRO A CA 1
ATOM 1270 C C . PRO A 1 195 ? 48.402 -12.480 73.033 1.00 53.16 241 PRO A C 1
ATOM 1271 O O . PRO A 1 195 ? 48.266 -11.261 73.152 1.00 53.55 241 PRO A O 1
ATOM 1273 N N . ASP A 1 196 ? 47.840 -13.177 72.039 1.00 52.35 242 ASP A N 1
ATOM 1274 C CA . ASP A 1 196 ? 47.098 -12.515 70.927 1.00 51.85 242 ASP A CA 1
ATOM 1275 C C . ASP A 1 196 ? 45.559 -12.670 70.946 1.00 51.20 242 ASP A C 1
ATOM 1276 O O . ASP A 1 196 ? 44.875 -12.317 69.959 1.00 51.61 242 ASP A O 1
ATOM 1278 N N . GLY A 1 197 ? 45.000 -13.198 72.032 1.00 49.17 243 GLY A N 1
ATOM 1279 C CA . GLY A 1 197 ? 43.544 -13.411 72.092 1.00 47.67 243 GLY A CA 1
ATOM 1280 C C . GLY A 1 197 ? 42.770 -12.170 72.517 1.00 46.00 243 GLY A C 1
ATOM 1281 O O . GLY A 1 197 ? 43.354 -11.108 72.726 1.00 45.67 243 GLY A O 1
ATOM 1282 N N . PRO A 1 198 ? 41.437 -12.284 72.630 1.00 44.14 244 PRO A N 1
ATOM 1283 C CA . PRO A 1 198 ? 40.680 -11.134 73.143 1.00 42.39 244 PRO A CA 1
ATOM 1284 C C . PRO A 1 198 ? 41.049 -10.773 74.588 1.00 39.62 244 PRO A C 1
ATOM 1285 O O . PRO A 1 198 ? 41.363 -11.653 75.378 1.00 39.63 244 PRO A O 1
ATOM 1289 N N . THR A 1 199 ? 40.986 -9.486 74.901 1.00 36.95 245 THR A N 1
ATOM 1290 C CA . THR A 1 199 ? 41.339 -8.952 76.203 1.00 35.63 245 THR A CA 1
ATOM 1291 C C . THR A 1 199 ? 40.126 -8.618 77.075 1.00 34.73 245 THR A C 1
ATOM 1292 O O . THR A 1 199 ? 40.279 -8.192 78.213 1.00 33.20 245 THR A O 1
ATOM 1296 N N . ALA A 1 200 ? 38.919 -8.769 76.521 1.00 33.82 246 ALA A N 1
ATOM 1297 C CA . ALA A 1 200 ? 37.695 -8.440 77.256 1.00 32.81 246 ALA A CA 1
ATOM 1298 C C . ALA A 1 200 ? 36.539 -9.271 76.711 1.00 32.20 246 ALA A C 1
ATOM 1299 O O . ALA A 1 200 ? 36.545 -9.681 75.564 1.00 31.33 246 ALA A O 1
ATOM 1301 N N . VAL A 1 201 ? 35.558 -9.534 77.556 1.00 31.91 247 VAL A N 1
ATOM 1302 C CA . VAL A 1 201 ? 34.386 -10.278 77.163 1.00 31.13 247 VAL A CA 1
ATOM 1303 C C . VAL A 1 201 ? 33.143 -9.596 77.725 1.00 31.10 247 VAL A C 1
ATOM 1304 O O . VAL A 1 201 ? 33.142 -9.165 78.899 1.00 31.09 247 VAL A O 1
ATOM 1308 N N . VAL A 1 202 ? 32.096 -9.499 76.882 1.00 29.92 248 VAL A N 1
ATOM 1309 C CA . VAL A 1 202 ? 30.769 -9.059 77.274 1.00 28.16 248 VAL A C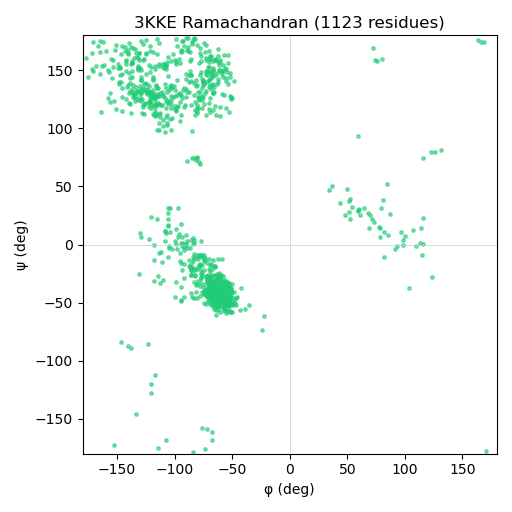A 1
ATOM 1310 C C . VAL A 1 202 ? 29.908 -10.313 77.471 1.00 28.28 248 VAL A C 1
ATOM 1311 O O . VAL A 1 202 ? 29.951 -11.237 76.667 1.00 28.79 248 VAL A O 1
ATOM 1315 N N . VAL A 1 203 ? 29.167 -10.371 78.578 1.00 26.79 249 VAL A N 1
ATOM 1316 C CA . VAL A 1 203 ? 28.392 -11.535 78.902 1.00 26.59 249 VAL A CA 1
ATOM 1317 C C . VAL A 1 203 ? 26.907 -11.150 78.919 1.00 25.85 249 VAL A C 1
ATOM 1318 O O . VAL A 1 203 ? 26.499 -10.236 79.615 1.00 24.81 249 VAL A O 1
ATOM 1322 N N . ALA A 1 204 ? 26.115 -11.863 78.125 1.00 26.25 250 ALA A N 1
ATOM 1323 C CA . ALA A 1 204 ? 24.742 -11.448 77.854 1.00 26.25 250 ALA A CA 1
ATOM 1324 C C . ALA A 1 204 ? 23.838 -11.417 79.076 1.00 26.97 250 ALA A C 1
ATOM 1325 O O . ALA A 1 204 ? 22.863 -10.676 79.063 1.00 27.38 250 ALA A O 1
ATOM 1327 N N . SER A 1 205 ? 24.139 -12.207 80.121 1.00 27.61 251 SER A N 1
ATOM 1328 C CA . SER A 1 205 ? 23.404 -12.086 81.386 1.00 27.92 251 SER A CA 1
ATOM 1329 C C . SER A 1 205 ? 24.306 -12.267 82.576 1.00 28.38 251 SER A C 1
ATOM 1330 O O . SER A 1 205 ? 25.258 -13.021 82.542 1.00 29.69 251 SER A O 1
ATOM 1333 N N . VAL A 1 206 ? 23.955 -11.595 83.654 1.00 28.88 252 VAL A N 1
ATOM 1334 C CA . VAL A 1 206 ? 24.842 -11.427 84.781 1.00 29.19 252 VAL A CA 1
ATOM 1335 C C . VAL A 1 206 ? 25.243 -12.712 85.539 1.00 29.87 252 VAL A C 1
ATOM 1336 O O . VAL A 1 206 ? 26.362 -12.780 86.060 1.00 30.36 252 VAL A O 1
ATOM 1340 N N . ASN A 1 207 ? 24.381 -13.723 85.615 1.00 29.28 253 ASN A N 1
ATOM 1341 C CA . ASN A 1 207 ? 24.761 -14.926 86.339 1.00 29.34 253 ASN A CA 1
ATOM 1342 C C . ASN A 1 207 ? 25.835 -15.663 85.597 1.00 29.76 253 ASN A C 1
ATOM 1343 O O . ASN A 1 207 ? 26.798 -16.124 86.218 1.00 30.29 253 ASN A O 1
ATOM 1348 N N . ALA A 1 208 ? 25.676 -15.776 84.272 1.00 29.20 254 ALA A N 1
ATOM 1349 C CA . ALA A 1 208 ? 26.742 -16.303 83.429 1.00 29.21 254 ALA A CA 1
ATOM 1350 C C . ALA A 1 208 ? 28.027 -15.496 83.606 1.00 28.42 254 ALA A C 1
ATOM 1351 O O . ALA A 1 208 ? 29.108 -16.058 83.525 1.00 28.18 254 ALA A O 1
ATOM 1353 N N . ALA A 1 209 ? 27.899 -14.198 83.843 1.00 28.67 255 ALA A N 1
ATOM 1354 C CA . ALA A 1 209 ? 29.046 -13.308 84.048 1.00 29.79 255 ALA A CA 1
ATOM 1355 C C . ALA A 1 209 ? 29.767 -13.612 85.330 1.00 30.42 255 ALA A C 1
ATOM 1356 O O . ALA A 1 209 ? 31.000 -13.490 85.388 1.00 31.08 255 ALA A O 1
ATOM 1358 N N . VAL A 1 210 ? 29.011 -14.026 86.344 1.00 30.09 256 VAL A N 1
ATOM 1359 C CA . VAL A 1 210 ? 29.589 -14.401 87.637 1.00 29.85 256 VAL A CA 1
ATOM 1360 C C . VAL A 1 210 ? 30.329 -15.720 87.525 1.00 29.94 256 VAL A C 1
ATOM 1361 O O . VAL A 1 210 ? 31.445 -15.854 88.029 1.00 29.31 256 VAL A O 1
ATOM 1365 N N . GLY A 1 211 ? 29.715 -16.677 86.833 1.00 29.90 257 GLY A N 1
ATOM 1366 C CA . GLY A 1 211 ? 30.407 -17.897 86.419 1.00 30.63 257 GLY A CA 1
ATOM 1367 C C . GLY A 1 211 ? 31.680 -17.642 85.609 1.00 30.96 257 GLY A C 1
ATOM 1368 O O . GLY A 1 211 ? 32.725 -18.248 85.856 1.00 30.92 257 GLY A O 1
ATOM 1369 N N . ALA A 1 212 ? 31.610 -16.728 84.648 1.00 31.43 258 ALA A N 1
ATOM 1370 C CA . ALA A 1 212 ? 32.788 -16.427 83.832 1.00 31.65 258 ALA A CA 1
ATOM 1371 C C . ALA A 1 212 ? 33.916 -15.837 84.696 1.00 32.39 258 ALA A C 1
ATOM 1372 O O . ALA A 1 212 ? 35.075 -16.204 84.533 1.00 31.72 258 ALA A O 1
ATOM 1374 N N . LEU A 1 213 ? 33.569 -14.923 85.600 1.00 32.81 259 LEU A N 1
ATOM 1375 C CA . LEU A 1 213 ? 34.555 -14.237 86.407 1.00 32.78 259 LEU A CA 1
ATOM 1376 C C . LEU A 1 213 ? 35.238 -15.273 87.293 1.00 34.26 259 LEU A C 1
ATOM 1377 O O . LEU A 1 213 ? 36.473 -15.323 87.381 1.00 34.30 259 LEU A O 1
ATOM 1382 N N . SER A 1 214 ? 34.447 -16.128 87.922 1.00 35.26 260 SER A N 1
ATOM 1383 C CA . SER A 1 214 ? 35.012 -17.160 88.754 1.00 36.59 260 SER A CA 1
ATOM 1384 C C . SER A 1 214 ? 35.985 -18.055 88.015 1.00 36.72 260 SER A C 1
ATOM 1385 O O . SER A 1 214 ? 37.046 -18.370 88.521 1.00 37.49 260 SER A O 1
ATOM 1388 N N . THR A 1 215 ? 35.591 -18.528 86.853 1.00 37.52 261 THR A N 1
ATOM 1389 C CA . THR A 1 215 ? 36.436 -19.412 86.057 1.00 37.82 261 THR A CA 1
ATOM 1390 C C . THR A 1 215 ? 37.704 -18.689 85.596 1.00 38.72 261 THR A C 1
ATOM 1391 O O . THR A 1 215 ? 38.775 -19.263 85.595 1.00 39.03 261 THR A O 1
ATOM 1395 N N . ALA A 1 216 ? 37.591 -17.427 85.226 1.00 39.43 262 ALA A N 1
ATOM 1396 C CA . ALA A 1 216 ? 38.774 -16.674 84.858 1.00 40.23 262 ALA A CA 1
ATOM 1397 C C . ALA A 1 216 ? 39.739 -16.639 86.054 1.00 41.45 262 ALA A C 1
ATOM 1398 O O . ALA A 1 216 ? 40.950 -16.848 85.909 1.00 41.13 262 ALA A O 1
ATOM 1400 N N . LEU A 1 217 ? 39.206 -16.382 87.244 1.00 42.75 263 LEU A N 1
ATOM 1401 C CA . LEU A 1 217 ? 40.048 -16.351 88.433 1.00 43.71 263 LEU A CA 1
ATOM 1402 C C . LEU A 1 217 ? 40.668 -17.736 88.721 1.00 44.99 263 LEU A C 1
ATOM 1403 O O . LEU A 1 217 ? 41.871 -17.824 88.946 1.00 44.87 263 LEU A O 1
ATOM 1408 N N . ARG A 1 218 ? 39.872 -18.810 88.670 1.00 46.34 264 ARG A N 1
ATOM 1409 C CA . ARG A 1 218 ? 40.412 -20.151 88.949 1.00 47.49 264 ARG A CA 1
ATOM 1410 C C . ARG A 1 218 ? 41.497 -20.494 87.956 1.00 47.86 264 ARG A C 1
ATOM 1411 O O . ARG A 1 218 ? 42.525 -21.054 88.340 1.00 47.89 264 ARG A O 1
ATOM 1419 N N . LEU A 1 219 ? 41.278 -20.145 86.684 1.00 47.74 265 LEU A N 1
ATOM 1420 C CA . LEU A 1 219 ? 42.302 -20.357 85.642 1.00 47.76 265 LEU A CA 1
ATOM 1421 C C . LEU A 1 219 ? 43.610 -19.580 85.854 1.00 47.59 265 LEU A C 1
ATOM 1422 O O . LEU A 1 219 ? 44.588 -19.839 85.162 1.00 48.05 265 LEU A O 1
ATOM 1427 N N . GLY A 1 220 ? 43.631 -18.615 86.764 1.00 47.13 266 GLY A N 1
ATOM 1428 C CA . GLY A 1 220 ? 44.844 -17.829 86.992 1.00 47.39 266 GLY A CA 1
ATOM 1429 C C . GLY A 1 220 ? 44.905 -16.479 86.296 1.00 46.90 266 GLY A C 1
ATOM 1430 O O . GLY A 1 220 ? 45.895 -15.756 86.437 1.00 47.21 266 GLY A O 1
ATOM 1431 N N . LEU A 1 221 ? 43.867 -16.129 85.546 1.00 45.74 267 LEU A N 1
ATOM 1432 C CA . LEU A 1 221 ? 43.823 -14.838 84.886 1.00 45.40 267 LEU A CA 1
ATOM 1433 C C . LEU A 1 221 ? 43.572 -13.725 85.901 1.00 44.96 267 LEU A C 1
ATOM 1434 O O . LEU A 1 221 ? 42.681 -13.828 86.730 1.00 45.33 267 LEU A O 1
ATOM 1439 N N . ARG A 1 222 ? 44.360 -12.661 85.839 1.00 44.15 268 ARG A N 1
ATOM 1440 C CA . ARG A 1 222 ? 44.077 -11.474 86.643 1.00 43.59 268 ARG A CA 1
ATOM 1441 C C . ARG A 1 222 ? 42.876 -10.732 86.029 1.00 42.10 268 ARG A C 1
ATOM 1442 O O . ARG A 1 222 ? 42.851 -10.478 84.823 1.00 41.85 268 ARG A O 1
ATOM 1450 N N . VAL A 1 223 ? 41.891 -10.398 86.852 1.00 39.86 269 VAL A N 1
ATOM 1451 C CA . VAL A 1 223 ? 40.781 -9.555 86.421 1.00 38.67 269 VAL A CA 1
ATOM 1452 C C . VAL A 1 223 ? 40.798 -8.298 87.264 1.00 38.59 269 VAL A C 1
ATOM 1453 O O . VAL A 1 223 ? 40.626 -8.370 88.480 1.00 38.66 269 VAL A O 1
ATOM 1457 N N . PRO A 1 224 ? 40.937 -7.124 86.640 1.00 38.57 270 PRO A N 1
ATOM 1458 C CA . PRO A 1 224 ? 40.863 -6.787 85.222 1.00 38.26 270 PRO A CA 1
ATOM 1459 C C . PRO A 1 224 ? 42.176 -6.803 84.377 1.00 38.77 270 PRO A C 1
ATOM 1460 O O . PRO A 1 224 ? 42.110 -6.602 83.149 1.00 38.91 270 PRO A O 1
ATOM 1464 N N . GLU A 1 225 ? 43.324 -7.075 84.978 1.00 38.10 271 GLU A N 1
ATOM 1465 C CA . GLU A 1 225 ? 44.590 -6.849 84.277 1.00 38.81 271 GLU A CA 1
ATOM 1466 C C . GLU A 1 225 ? 44.722 -7.664 83.028 1.00 38.09 271 GLU A C 1
ATOM 1467 O O . GLU A 1 225 ? 45.024 -7.124 81.958 1.00 38.00 271 GLU A O 1
ATOM 1473 N N . ASP A 1 226 ? 44.480 -8.967 83.173 1.00 37.75 272 ASP A N 1
ATOM 1474 C CA . ASP A 1 226 ? 44.525 -9.900 82.052 1.00 37.40 272 ASP A CA 1
ATOM 1475 C C . ASP A 1 226 ? 43.198 -9.991 81.248 1.00 36.35 272 ASP A C 1
ATOM 1476 O O . ASP A 1 226 ? 43.216 -10.358 80.088 1.00 36.50 272 ASP A O 1
ATOM 1481 N N . LEU A 1 227 ? 42.070 -9.651 81.854 1.00 35.94 273 LEU A N 1
ATOM 1482 C CA . LEU A 1 227 ? 40.758 -9.771 81.176 1.00 35.19 273 LEU A CA 1
ATOM 1483 C C . LEU A 1 227 ? 39.756 -8.856 81.839 1.00 35.03 273 LEU A C 1
ATOM 1484 O O . LEU A 1 227 ? 39.618 -8.885 83.059 1.00 34.71 273 LEU A O 1
ATOM 1489 N N . SER A 1 228 ? 39.115 -8.002 81.046 1.00 34.58 274 SER A N 1
ATOM 1490 C CA . SER A 1 228 ? 37.976 -7.219 81.517 1.00 34.34 274 SER A CA 1
ATOM 1491 C C . SER A 1 228 ? 36.667 -7.986 81.284 1.00 34.14 274 SER A C 1
ATOM 1492 O O . SER A 1 228 ? 36.548 -8.737 80.318 1.00 35.12 274 SER A O 1
ATOM 1495 N N . ILE A 1 229 ? 35.697 -7.803 82.172 1.00 33.04 275 ILE A N 1
ATOM 1496 C CA . ILE A 1 229 ? 34.399 -8.495 82.076 1.00 32.49 275 ILE A CA 1
ATOM 1497 C C . ILE A 1 229 ? 33.253 -7.509 82.333 1.00 32.23 275 ILE A C 1
ATOM 1498 O O . ILE A 1 229 ? 33.288 -6.761 83.300 1.00 31.76 275 ILE A O 1
ATOM 1503 N N . VAL A 1 230 ? 32.259 -7.497 81.438 1.00 31.28 276 VAL A N 1
ATOM 1504 C CA . VAL A 1 230 ? 31.028 -6.741 81.645 1.00 31.10 276 VAL A CA 1
ATOM 1505 C C . VAL A 1 230 ? 29.865 -7.694 81.523 1.00 29.90 276 VAL A C 1
ATOM 1506 O O . VAL A 1 230 ? 29.789 -8.451 80.579 1.00 29.42 276 VAL A O 1
ATOM 1510 N N . GLY A 1 231 ? 28.951 -7.645 82.481 1.00 28.84 277 GLY A N 1
ATOM 1511 C CA . GLY A 1 231 ? 27.741 -8.438 82.396 1.00 28.05 277 GLY A CA 1
ATOM 1512 C C . GLY A 1 231 ? 26.591 -7.522 82.091 1.00 27.33 277 GLY A C 1
ATOM 1513 O O . GLY A 1 231 ? 26.632 -6.348 82.396 1.00 26.83 277 GLY A O 1
ATOM 1514 N N . ILE A 1 232 ? 25.558 -8.060 81.489 1.00 27.96 278 ILE A N 1
ATOM 1515 C CA . ILE A 1 232 ? 24.322 -7.307 81.289 1.00 27.99 278 ILE A CA 1
ATOM 1516 C C . ILE A 1 232 ? 23.283 -7.756 82.307 1.00 27.88 278 ILE A C 1
ATOM 1517 O O . ILE A 1 232 ? 23.108 -8.927 82.539 1.00 26.75 278 ILE A O 1
ATOM 1522 N N . ASN A 1 233 ? 22.626 -6.764 82.904 1.00 28.51 279 ASN A N 1
ATOM 1523 C CA . ASN A 1 233 ? 21.819 -6.880 84.094 1.00 28.96 279 ASN A CA 1
ATOM 1524 C C . ASN A 1 233 ? 22.710 -6.890 85.346 1.00 30.91 279 ASN A C 1
ATOM 1525 O O . ASN A 1 233 ? 23.918 -7.130 85.283 1.00 30.36 279 ASN A O 1
ATOM 1530 N N . THR A 1 234 ? 22.089 -6.565 86.472 1.00 32.23 280 THR A N 1
ATOM 1531 C CA . THR A 1 234 ? 22.774 -6.387 87.727 1.00 33.26 280 THR A CA 1
ATOM 1532 C C . THR A 1 234 ? 21.969 -6.993 88.851 1.00 32.36 280 THR A C 1
ATOM 1533 O O . THR A 1 234 ? 20.760 -6.830 88.906 1.00 30.98 280 THR A O 1
ATOM 1537 N N . THR A 1 235 ? 22.665 -7.652 89.768 1.00 32.65 281 THR A N 1
ATOM 1538 C CA . THR A 1 235 ? 22.076 -8.229 90.986 1.00 31.56 281 THR A CA 1
ATOM 1539 C C . THR A 1 235 ? 22.997 -7.896 92.168 1.00 31.91 281 THR A C 1
ATOM 1540 O O . THR A 1 235 ? 24.148 -7.458 91.975 1.00 31.15 281 THR A O 1
ATOM 1544 N N . TRP A 1 236 ? 22.518 -8.139 93.390 1.00 31.39 282 TRP A N 1
ATOM 1545 C CA . TRP A 1 236 ? 23.348 -8.045 94.577 1.00 30.68 282 TRP A CA 1
ATOM 1546 C C . TRP A 1 236 ? 24.648 -8.888 94.493 1.00 30.95 282 TRP A C 1
ATOM 1547 O O . TRP A 1 236 ? 25.676 -8.496 95.006 1.00 30.19 282 TRP A O 1
ATOM 1558 N N . VAL A 1 237 ? 24.575 -10.051 93.855 1.00 31.52 283 VAL A N 1
ATOM 1559 C CA . VAL A 1 237 ? 25.734 -10.906 93.626 1.00 31.03 283 VAL A CA 1
ATOM 1560 C C . VAL A 1 237 ? 26.803 -10.204 92.800 1.00 31.66 283 VAL A C 1
ATOM 1561 O O . VAL A 1 237 ? 27.991 -10.272 93.122 1.00 31.10 283 VAL A O 1
ATOM 1565 N N . SER A 1 238 ? 26.394 -9.531 91.723 1.00 31.67 284 SER A N 1
ATOM 1566 C CA . SER A 1 238 ? 27.393 -8.914 90.839 1.00 31.74 284 SER A CA 1
ATOM 1567 C C . SER A 1 238 ? 28.022 -7.761 91.559 1.00 31.75 284 SER A C 1
ATOM 1568 O O . SER A 1 238 ? 29.163 -7.413 91.279 1.00 30.71 284 SER A O 1
ATOM 1571 N N . ASP A 1 239 ? 27.258 -7.171 92.478 1.00 32.19 285 ASP A N 1
ATOM 1572 C CA . ASP A 1 239 ? 27.727 -6.026 93.240 1.00 33.32 285 ASP A CA 1
ATOM 1573 C C . ASP A 1 239 ? 28.492 -6.404 94.527 1.00 33.81 285 ASP A C 1
ATOM 1574 O O . ASP A 1 239 ? 29.149 -5.559 95.120 1.00 34.21 285 ASP A O 1
ATOM 1579 N N . THR A 1 240 ? 28.408 -7.662 94.937 1.00 34.09 286 THR A N 1
ATOM 1580 C CA . THR A 1 240 ? 28.978 -8.098 96.183 1.00 34.51 286 THR A CA 1
ATOM 1581 C C . THR A 1 240 ? 30.312 -8.771 95.998 1.00 35.64 286 THR A C 1
ATOM 1582 O O . THR A 1 240 ? 31.253 -8.472 96.725 1.00 35.85 286 THR A O 1
ATOM 1586 N N . VAL A 1 241 ? 30.398 -9.659 95.022 1.00 36.83 287 VAL A N 1
ATOM 1587 C CA . VAL A 1 241 ? 31.599 -10.451 94.824 1.00 37.36 287 VAL A CA 1
ATOM 1588 C C . VAL A 1 241 ? 32.816 -9.567 94.635 1.00 38.22 287 VAL A C 1
ATOM 1589 O O . VAL A 1 241 ? 32.712 -8.359 94.378 1.00 38.61 287 VAL A O 1
ATOM 1593 N N . TYR A 1 242 ? 33.986 -10.173 94.806 1.00 38.74 288 TYR A N 1
ATOM 1594 C CA . TYR A 1 242 ? 35.236 -9.449 94.725 1.00 39.21 288 TYR A CA 1
ATOM 1595 C C . TYR A 1 242 ? 36.136 -10.111 93.713 1.00 38.60 288 TYR A C 1
ATOM 1596 O O . TYR A 1 242 ? 36.457 -11.295 93.880 1.00 39.26 288 TYR A O 1
ATOM 1605 N N . PRO A 1 243 ? 36.547 -9.374 92.664 1.00 37.44 289 PRO A N 1
ATOM 1606 C CA . PRO A 1 243 ? 36.197 -7.986 92.337 1.00 37.12 289 PRO A CA 1
ATOM 1607 C C . PRO A 1 243 ? 34.721 -7.893 91.874 1.00 35.82 289 PRO A C 1
ATOM 1608 O O . PRO A 1 243 ? 34.171 -8.880 91.404 1.00 35.38 289 PRO A O 1
ATOM 1612 N N . ALA A 1 244 ? 34.100 -6.740 92.075 1.00 34.50 290 ALA A N 1
ATOM 1613 C CA . ALA A 1 244 ? 32.690 -6.544 91.780 1.00 33.99 290 ALA A CA 1
ATOM 1614 C C . ALA A 1 244 ? 32.536 -6.364 90.266 1.00 33.43 290 ALA A C 1
ATOM 1615 O O . ALA A 1 244 ? 33.277 -5.595 89.650 1.00 32.71 290 ALA A O 1
ATOM 1617 N N . LEU A 1 245 ? 31.590 -7.095 89.683 1.00 33.38 291 LEU A N 1
ATOM 1618 C CA . LEU A 1 245 ? 31.371 -7.097 88.228 1.00 33.43 291 LEU A CA 1
ATOM 1619 C C . LEU A 1 245 ? 30.822 -5.802 87.738 1.00 31.97 291 LEU A C 1
ATOM 1620 O O . LEU A 1 245 ? 29.793 -5.356 88.220 1.00 32.92 291 LEU A O 1
ATOM 1625 N N . THR A 1 246 ? 31.485 -5.210 86.758 1.00 30.55 292 THR A N 1
ATOM 1626 C CA . THR A 1 246 ? 30.917 -4.124 86.006 1.00 29.78 292 THR A CA 1
ATOM 1627 C C . THR A 1 246 ? 29.728 -4.653 85.211 1.00 29.21 292 THR A C 1
ATOM 1628 O O . THR A 1 246 ? 29.841 -5.661 84.529 1.00 28.56 292 THR A O 1
ATOM 1632 N N . THR A 1 247 ? 28.590 -3.954 85.297 1.00 28.51 293 THR A N 1
ATOM 1633 C CA . THR A 1 247 ? 27.374 -4.408 84.676 1.00 27.53 293 THR A CA 1
ATOM 1634 C C . THR A 1 247 ? 26.600 -3.286 83.980 1.00 27.28 293 THR A C 1
ATOM 1635 O O . THR A 1 247 ? 26.938 -2.115 84.092 1.00 26.13 293 THR A O 1
ATOM 1639 N N . VAL A 1 248 ? 25.579 -3.662 83.209 1.00 26.77 294 VAL A N 1
ATOM 1640 C CA . VAL A 1 248 ? 24.717 -2.704 82.584 1.00 26.70 294 VAL A CA 1
ATOM 1641 C C . VAL A 1 248 ? 23.353 -2.972 83.136 1.00 26.94 294 VAL A C 1
ATOM 1642 O O . VAL A 1 248 ? 22.796 -4.016 82.879 1.00 26.42 294 VAL A O 1
ATOM 1646 N N . ARG A 1 249 ? 22.836 -2.038 83.932 1.00 28.14 295 ARG A N 1
ATOM 1647 C CA . ARG A 1 249 ? 21.533 -2.213 84.570 1.00 28.55 295 ARG A CA 1
ATOM 1648 C C . ARG A 1 249 ? 20.400 -1.932 83.611 1.00 27.68 295 ARG A C 1
ATOM 1649 O O . ARG A 1 249 ? 20.353 -0.871 82.999 1.00 27.69 295 ARG A O 1
ATOM 1657 N N . LEU A 1 250 ? 19.479 -2.883 83.503 1.00 27.53 296 LEU A N 1
ATOM 1658 C CA . LEU A 1 250 ? 18.252 -2.718 82.692 1.00 27.94 296 LEU A CA 1
ATOM 1659 C C . LEU A 1 250 ? 17.029 -2.620 83.584 1.00 27.61 296 LEU A C 1
ATOM 1660 O O . LEU A 1 250 ? 17.020 -3.178 84.686 1.00 28.80 296 LEU A O 1
ATOM 1665 N N . PRO A 1 251 ? 15.982 -1.934 83.116 1.00 27.47 297 PRO A N 1
ATOM 1666 C CA . PRO A 1 251 ? 14.851 -1.577 83.978 1.00 25.77 297 PRO A CA 1
ATOM 1667 C C . PRO A 1 251 ? 13.878 -2.730 84.161 1.00 25.86 297 PRO A C 1
ATOM 1668 O O . PRO A 1 251 ? 12.762 -2.763 83.597 1.00 25.87 297 PRO A O 1
ATOM 1672 N N . LEU A 1 252 ? 14.290 -3.676 84.973 1.00 25.60 298 LEU A N 1
ATOM 1673 C CA . LEU A 1 252 ? 13.581 -4.913 85.090 1.00 26.56 298 LEU A CA 1
ATOM 1674 C C . LEU A 1 252 ? 12.225 -4.738 85.774 1.00 27.51 298 LEU A C 1
ATOM 1675 O O . LEU A 1 252 ? 11.274 -5.407 85.412 1.00 26.99 298 LEU A O 1
ATOM 1680 N N . GLN A 1 253 ? 12.167 -3.846 86.744 1.00 28.57 299 GLN A N 1
ATOM 1681 C CA . GLN A 1 253 ? 10.966 -3.646 87.537 1.00 29.63 299 GLN A CA 1
ATOM 1682 C C . GLN A 1 253 ? 9.936 -3.052 86.620 1.00 29.26 299 GLN A C 1
ATOM 1683 O O . GLN A 1 253 ? 8.823 -3.535 86.567 1.00 29.42 299 GLN A O 1
ATOM 1689 N N . ARG A 1 254 ? 10.327 -2.039 85.859 1.00 29.77 300 ARG A N 1
ATOM 1690 C CA . ARG A 1 254 ? 9.442 -1.457 84.862 1.00 30.79 300 ARG A CA 1
ATOM 1691 C C . ARG A 1 254 ? 8.936 -2.487 83.878 1.00 30.21 300 ARG A C 1
ATOM 1692 O O . ARG A 1 254 ? 7.770 -2.465 83.493 1.00 30.82 300 ARG A O 1
ATOM 1700 N N . LEU A 1 255 ? 9.799 -3.416 83.483 1.00 29.73 301 LEU A N 1
ATOM 1701 C CA . LEU A 1 255 ? 9.406 -4.426 82.547 1.00 29.05 301 LEU A CA 1
ATOM 1702 C C . LEU A 1 255 ? 8.229 -5.241 83.109 1.00 29.63 301 LEU A C 1
ATOM 1703 O O . LEU A 1 255 ? 7.305 -5.595 82.364 1.00 27.69 301 LEU A O 1
ATOM 1708 N N . GLY A 1 256 ? 8.301 -5.595 84.395 1.00 28.55 302 GLY A N 1
ATOM 1709 C CA . GLY A 1 256 ? 7.214 -6.375 85.012 1.00 28.80 302 GLY A CA 1
ATOM 1710 C C . GLY A 1 256 ? 5.929 -5.594 85.136 1.00 28.50 302 GLY A C 1
ATOM 1711 O O . GLY A 1 256 ? 4.862 -6.147 84.909 1.00 28.70 302 GLY A O 1
ATOM 1712 N N . GLU A 1 257 ? 6.033 -4.301 85.450 1.00 29.09 303 GLU A N 1
ATOM 1713 C CA . GLU A 1 257 ? 4.872 -3.433 85.576 1.00 29.41 303 GLU A CA 1
ATOM 1714 C C . GLU A 1 257 ? 4.173 -3.247 84.230 1.00 29.75 303 GLU A C 1
ATOM 1715 O O . GLU A 1 257 ? 2.966 -3.372 84.156 1.00 30.38 303 GLU A O 1
ATOM 1721 N N . VAL A 1 258 ? 4.928 -2.942 83.176 1.00 29.95 304 VAL A N 1
ATOM 1722 C CA . VAL A 1 258 ? 4.357 -2.759 81.840 1.00 29.50 304 VAL A CA 1
ATOM 1723 C C . VAL A 1 258 ? 3.678 -4.051 81.347 1.00 29.62 304 VAL A C 1
ATOM 1724 O O . VAL A 1 258 ? 2.560 -4.011 80.837 1.00 29.93 304 VAL A O 1
ATOM 1728 N N . ALA A 1 259 ? 4.343 -5.197 81.508 1.00 28.56 305 ALA A N 1
ATOM 1729 C CA . ALA A 1 259 ? 3.793 -6.468 80.994 1.00 28.21 305 ALA A CA 1
ATOM 1730 C C . ALA A 1 259 ? 2.475 -6.824 81.751 1.00 27.99 305 ALA A C 1
ATOM 1731 O O . ALA A 1 259 ? 1.503 -7.276 81.166 1.00 26.82 305 ALA A O 1
ATOM 1733 N N . ALA A 1 260 ? 2.496 -6.640 83.057 1.00 27.85 306 ALA A N 1
ATOM 1734 C CA . ALA A 1 260 ? 1.287 -6.824 83.871 1.00 29.77 306 ALA A CA 1
ATOM 1735 C C . ALA A 1 260 ? 0.158 -5.902 83.373 1.00 30.61 306 ALA A C 1
ATOM 1736 O O . ALA A 1 260 ? -0.950 -6.335 83.201 1.00 30.86 306 ALA A O 1
ATOM 1738 N N . ASP A 1 261 ? 0.487 -4.649 83.100 1.00 33.09 307 ASP A N 1
ATOM 1739 C CA . ASP A 1 261 ? -0.465 -3.652 82.618 1.00 34.68 307 ASP A CA 1
ATOM 1740 C C . ASP A 1 261 ? -1.005 -3.985 81.237 1.00 33.27 307 ASP A C 1
ATOM 1741 O O . ASP A 1 261 ? -2.211 -3.877 81.014 1.00 33.99 307 ASP A O 1
ATOM 1746 N N . VAL A 1 262 ? -0.135 -4.378 80.307 1.00 32.31 308 VAL A N 1
ATOM 1747 C CA . VAL A 1 262 ? -0.582 -4.786 78.976 1.00 30.94 308 VAL A CA 1
ATOM 1748 C C . VAL A 1 262 ? -1.561 -5.992 79.107 1.00 30.94 308 VAL A C 1
ATOM 1749 O O . VAL A 1 262 ? -2.596 -6.048 78.420 1.00 29.81 308 VAL A O 1
ATOM 1753 N N . LEU A 1 263 ? -1.236 -6.951 79.976 1.00 30.41 309 LEU A N 1
ATOM 1754 C CA . LEU A 1 263 ? -2.111 -8.120 80.153 1.00 30.57 309 LEU A CA 1
ATOM 1755 C C . LEU A 1 263 ? -3.459 -7.672 80.719 1.00 30.39 309 LEU A C 1
ATOM 1756 O O . LEU A 1 263 ? -4.509 -7.959 80.154 1.00 29.55 309 LEU A O 1
ATOM 1761 N N . MET A 1 264 ? -3.416 -6.957 81.823 1.00 30.52 310 MET A N 1
ATOM 1762 C CA . MET A 1 264 ? -4.663 -6.558 82.498 1.00 31.98 310 MET A CA 1
ATOM 1763 C C . MET A 1 264 ? -5.527 -5.685 81.574 1.00 33.08 310 MET A C 1
ATOM 1764 O O . MET A 1 264 ? -6.726 -5.892 81.469 1.00 34.72 310 MET A O 1
ATOM 1769 N N . GLU A 1 265 ? -4.914 -4.754 80.864 1.00 33.92 311 GLU A N 1
ATOM 1770 C CA . GLU A 1 265 ? -5.627 -3.957 79.858 1.00 34.73 311 GLU A CA 1
ATOM 1771 C C . GLU A 1 265 ? -6.278 -4.784 78.747 1.00 33.90 311 GLU A C 1
ATOM 1772 O O . GLU A 1 265 ? -7.411 -4.494 78.335 1.00 33.50 311 GLU A O 1
ATOM 1778 N N . HIS A 1 266 ? -5.581 -5.818 78.292 1.00 32.98 312 HIS A N 1
ATOM 1779 C CA . HIS A 1 266 ? -6.114 -6.736 77.296 1.00 33.40 312 HIS A CA 1
ATOM 1780 C C . HIS A 1 266 ? -7.309 -7.525 77.842 1.00 34.21 312 HIS A C 1
ATOM 1781 O O . HIS A 1 266 ? -8.214 -7.876 77.076 1.00 33.84 312 HIS A O 1
ATOM 1788 N N . LEU A 1 267 ? -7.310 -7.795 79.147 1.00 34.73 313 LEU A N 1
ATOM 1789 C CA . LEU A 1 267 ? -8.402 -8.538 79.781 1.00 35.36 313 LEU A CA 1
ATOM 1790 C C . LEU A 1 267 ? -9.606 -7.637 79.957 1.00 35.88 313 LEU A C 1
ATOM 1791 O O . LEU A 1 267 ? -10.714 -8.115 79.969 1.00 35.41 313 LEU A O 1
ATOM 1796 N N . GLY A 1 268 ? -9.367 -6.327 80.048 1.00 36.99 314 GLY A N 1
ATOM 1797 C CA . GLY A 1 268 ? -10.435 -5.326 80.028 1.00 36.73 314 GLY A CA 1
ATOM 1798 C C . GLY A 1 268 ? -10.889 -4.950 78.619 1.00 37.12 314 GLY A C 1
ATOM 1799 O O . GLY A 1 268 ? -11.721 -4.055 78.456 1.00 37.68 314 GLY A O 1
ATOM 1800 N N . GLY A 1 269 ? -10.341 -5.606 77.596 1.00 37.52 315 GLY A N 1
ATOM 1801 C CA . GLY A 1 269 ? -10.789 -5.408 76.206 1.00 37.43 315 GLY A CA 1
ATOM 1802 C C . GLY A 1 269 ? -9.823 -4.783 75.197 1.00 37.80 315 GLY A C 1
ATOM 1803 O O . GLY A 1 269 ? -10.108 -4.778 73.979 1.00 38.23 315 GLY A O 1
ATOM 1804 N N . ARG A 1 270 ? -8.679 -4.270 75.648 1.00 37.92 316 ARG A N 1
ATOM 1805 C CA . ARG A 1 270 ? -7.691 -3.675 74.705 1.00 37.67 316 ARG A CA 1
ATOM 1806 C C . ARG A 1 270 ? -6.866 -4.706 73.940 1.00 36.30 316 ARG A C 1
ATOM 1807 O O . ARG A 1 270 ? -6.736 -5.860 74.347 1.00 35.00 316 ARG A O 1
ATOM 1815 N N . ALA A 1 271 ? -6.326 -4.276 72.803 1.00 35.24 317 ALA A N 1
ATOM 1816 C CA . ALA A 1 271 ? -5.391 -5.096 72.030 1.00 35.21 317 ALA A CA 1
ATOM 1817 C C . ALA A 1 271 ? -4.121 -5.384 72.811 1.00 34.46 317 ALA A C 1
ATOM 1818 O O . ALA A 1 271 ? -3.616 -4.517 73.485 1.00 35.28 317 ALA A O 1
ATOM 1820 N N . LEU A 1 272 ? -3.654 -6.621 72.730 1.00 34.08 318 LEU A N 1
ATOM 1821 C CA . LEU A 1 272 ? -2.303 -6.980 73.099 1.00 34.19 318 LEU A CA 1
ATOM 1822 C C . LEU A 1 272 ? -1.338 -6.235 72.178 1.00 34.37 318 LEU A C 1
ATOM 1823 O O . LEU A 1 272 ? -1.643 -6.017 71.008 1.00 34.63 318 LEU A O 1
ATOM 1828 N N . THR A 1 273 ? -0.210 -5.799 72.731 1.00 33.62 319 THR A N 1
ATOM 1829 C CA . THR A 1 273 ? 0.808 -5.102 71.965 1.00 33.24 319 THR A CA 1
ATOM 1830 C C . THR A 1 273 ? 2.134 -5.820 72.120 1.00 32.91 319 THR A C 1
ATOM 1831 O O . THR A 1 273 ? 2.259 -6.779 72.872 1.00 32.70 319 THR A O 1
ATOM 1835 N N . ASP A 1 274 ? 3.117 -5.326 71.394 1.00 33.06 320 ASP A N 1
ATOM 1836 C CA . ASP A 1 274 ? 4.493 -5.779 71.461 1.00 33.42 320 ASP A CA 1
ATOM 1837 C C . ASP A 1 274 ? 5.270 -4.511 71.698 1.00 33.09 320 ASP A C 1
ATOM 1838 O O . ASP A 1 274 ? 5.286 -3.672 70.817 1.00 32.99 320 ASP A O 1
ATOM 1843 N N . THR A 1 275 ? 5.874 -4.346 72.878 1.00 32.66 321 THR A N 1
ATOM 1844 C CA . THR A 1 275 ? 6.534 -3.073 73.201 1.00 31.84 321 THR A CA 1
ATOM 1845 C C . THR A 1 275 ? 7.921 -3.325 73.734 1.00 30.28 321 THR A C 1
ATOM 1846 O O . THR A 1 275 ? 8.283 -4.459 74.040 1.00 30.76 321 THR A O 1
ATOM 1850 N N . VAL A 1 276 ? 8.709 -2.270 73.753 1.00 28.75 322 VAL A N 1
ATOM 1851 C CA . VAL A 1 276 ? 10.084 -2.293 74.224 1.00 28.05 322 VAL A CA 1
ATOM 1852 C C . VAL A 1 276 ? 10.103 -1.247 75.374 1.00 27.05 322 VAL A C 1
ATOM 1853 O O . VAL A 1 276 ? 9.607 -0.134 75.211 1.00 25.07 322 VAL A O 1
ATOM 1857 N N . VAL A 1 277 ? 10.605 -1.629 76.533 1.00 26.60 323 VAL A N 1
ATOM 1858 C CA . VAL A 1 277 ? 10.743 -0.668 77.637 1.00 27.71 323 VAL A CA 1
ATOM 1859 C C . VAL A 1 277 ? 12.013 0.076 77.313 1.00 28.22 323 VAL A C 1
ATOM 1860 O O . VAL A 1 277 ? 13.072 -0.534 77.275 1.00 28.41 323 VAL A O 1
ATOM 1864 N N . THR A 1 278 ? 11.905 1.360 76.995 1.00 28.38 324 THR A N 1
ATOM 1865 C CA . THR A 1 278 ? 13.093 2.109 76.550 1.00 30.51 324 THR A CA 1
ATOM 1866 C C . THR A 1 278 ? 13.576 3.169 77.522 1.00 29.92 324 THR A C 1
ATOM 1867 O O . THR A 1 278 ? 14.606 3.767 77.285 1.00 30.02 324 THR A O 1
ATOM 1871 N N . GLN A 1 279 ? 12.806 3.393 78.582 1.00 29.61 325 GLN A N 1
ATOM 1872 C CA . GLN A 1 279 ? 13.104 4.381 79.611 1.00 29.97 325 GLN A CA 1
ATOM 1873 C C . GLN A 1 279 ? 12.901 3.708 80.962 1.00 29.37 325 GLN A C 1
ATOM 1874 O O . GLN A 1 279 ? 11.979 2.927 81.092 1.00 30.18 325 GLN A O 1
ATOM 1880 N N . PRO A 1 280 ? 13.833 3.897 81.922 1.00 29.32 326 PRO A N 1
ATOM 1881 C CA . PRO A 1 280 ? 15.128 4.543 81.732 1.00 29.51 326 PRO A CA 1
ATOM 1882 C C . PRO A 1 280 ? 16.056 3.769 80.807 1.00 28.73 326 PRO A C 1
ATOM 1883 O O . PRO A 1 280 ? 15.901 2.585 80.615 1.00 28.09 326 PRO A O 1
ATOM 1887 N N . THR A 1 281 ? 17.025 4.453 80.247 1.00 29.40 327 THR A N 1
ATOM 1888 C CA . THR A 1 281 ? 17.990 3.825 79.381 1.00 30.48 327 THR A CA 1
ATOM 1889 C C . THR A 1 281 ? 18.908 2.935 80.181 1.00 31.02 327 THR A C 1
ATOM 1890 O O . THR A 1 281 ? 18.932 2.996 81.427 1.00 32.27 327 THR A O 1
ATOM 1894 N N . PRO A 1 282 ? 19.657 2.081 79.494 1.00 31.19 328 PRO A N 1
ATOM 1895 C CA . PRO A 1 282 ? 20.477 1.190 80.281 1.00 31.23 328 PRO A CA 1
ATOM 1896 C C . PRO A 1 282 ? 21.551 1.949 81.031 1.00 31.67 328 PRO A C 1
ATOM 1897 O O . PRO A 1 282 ? 22.058 2.931 80.525 1.00 31.32 328 PRO A O 1
ATOM 1901 N N . GLU A 1 283 ? 21.887 1.492 82.236 1.00 31.39 329 GLU A N 1
ATOM 1902 C CA . GLU A 1 283 ? 22.831 2.219 83.041 1.00 31.90 329 GLU A CA 1
ATOM 1903 C C . GLU A 1 283 ? 24.134 1.452 83.245 1.00 30.34 329 GLU A C 1
ATOM 1904 O O . GLU A 1 283 ? 24.148 0.434 83.907 1.00 29.42 329 GLU A O 1
ATOM 1910 N N . LEU A 1 284 ? 25.229 1.944 82.677 1.00 30.08 330 LEU A N 1
ATOM 1911 C CA . LEU A 1 284 ? 26.559 1.378 82.952 1.00 29.97 330 LEU A CA 1
ATOM 1912 C C . LEU A 1 284 ? 26.956 1.584 84.442 1.00 29.51 330 LEU A C 1
ATOM 1913 O O . LEU A 1 284 ? 27.056 2.716 84.905 1.00 29.71 330 LEU A O 1
ATOM 1918 N N . LEU A 1 285 ? 27.168 0.488 85.152 1.00 28.74 331 LEU A N 1
ATOM 1919 C CA . LEU A 1 285 ? 27.659 0.489 86.540 1.00 29.35 331 LEU A CA 1
ATOM 1920 C C . LEU A 1 285 ? 29.110 -0.012 86.554 1.00 28.91 331 LEU A C 1
ATOM 1921 O O . LEU A 1 285 ? 29.372 -1.218 86.493 1.00 26.80 331 LEU A O 1
ATOM 1926 N N . VAL A 1 286 ? 30.039 0.936 86.561 1.00 30.47 332 VAL A N 1
ATOM 1927 C CA . VAL A 1 286 ? 31.468 0.636 86.493 1.00 31.66 332 VAL A CA 1
ATOM 1928 C C . VAL A 1 286 ? 31.894 0.226 87.883 1.00 32.55 332 VAL A C 1
ATOM 1929 O O . VAL A 1 286 ? 31.770 0.984 88.836 1.00 33.35 332 VAL A O 1
ATOM 1933 N N . ARG A 1 287 ? 32.343 -1.006 88.009 1.00 33.59 333 ARG A N 1
ATOM 1934 C CA . ARG A 1 287 ? 32.773 -1.534 89.289 1.00 34.29 333 ARG A CA 1
ATOM 1935 C C . ARG A 1 287 ? 34.278 -1.872 89.177 1.00 33.52 333 ARG A C 1
ATOM 1936 O O . ARG A 1 287 ? 35.048 -0.968 89.013 1.00 33.07 333 ARG A O 1
ATOM 1944 N N . GLU A 1 288 ? 34.682 -3.140 89.215 1.00 33.47 334 GLU A N 1
ATOM 1945 C CA . GLU A 1 288 ? 36.115 -3.478 89.334 1.00 34.49 334 GLU A CA 1
ATOM 1946 C C . GLU A 1 288 ? 36.651 -4.476 88.312 1.00 33.92 334 GLU A C 1
ATOM 1947 O O . GLU A 1 288 ? 37.815 -4.883 88.404 1.00 33.33 334 GLU A O 1
ATOM 1953 N N . THR A 1 289 ? 35.833 -4.864 87.325 1.00 33.63 335 THR A N 1
ATOM 1954 C CA . THR A 1 289 ? 36.245 -5.906 86.410 1.00 32.36 335 THR A CA 1
ATOM 1955 C C . THR A 1 289 ? 36.555 -5.391 85.026 1.00 32.69 335 THR A C 1
ATOM 1956 O O . THR A 1 289 ? 36.710 -6.178 84.110 1.00 31.56 335 THR A O 1
ATOM 1960 N N . THR A 1 290 ? 36.650 -4.075 84.881 1.00 33.15 336 THR A N 1
ATOM 1961 C CA . THR A 1 290 ? 36.987 -3.480 83.610 1.00 34.34 336 THR A CA 1
ATOM 1962 C C . THR A 1 290 ? 38.143 -2.476 83.802 1.00 35.44 336 THR A C 1
ATOM 1963 O O . THR A 1 290 ? 38.118 -1.645 84.720 1.00 35.99 336 THR A O 1
ATOM 1967 N N . ALA A 1 291 ? 39.160 -2.612 82.962 1.00 36.05 337 ALA A N 1
ATOM 1968 C CA . ALA A 1 291 ? 40.256 -1.628 82.834 1.00 36.78 337 ALA A CA 1
ATOM 1969 C C . ALA A 1 291 ? 40.781 -1.680 81.433 1.00 36.94 337 ALA A C 1
ATOM 1970 O O . ALA A 1 291 ? 40.427 -2.577 80.682 1.00 37.25 337 ALA A O 1
ATOM 1972 N N . PRO A 1 292 ? 41.665 -0.736 81.080 1.00 38.39 338 PRO A N 1
ATOM 1973 C CA . PRO A 1 292 ? 42.427 -0.890 79.850 1.00 39.15 338 PRO A CA 1
ATOM 1974 C C . PRO A 1 292 ? 43.203 -2.190 79.817 1.00 39.29 338 PRO A C 1
ATOM 1975 O O . PRO A 1 292 ? 43.594 -2.695 80.867 1.00 39.27 338 PRO A O 1
ATOM 1979 N N . PRO A 1 293 ? 43.446 -2.719 78.621 1.00 40.40 339 PRO A N 1
ATOM 1980 C CA . PRO A 1 293 ? 44.228 -3.936 78.477 1.00 41.84 339 PRO A CA 1
ATOM 1981 C C . PRO A 1 293 ? 45.718 -3.692 78.739 1.00 43.55 339 PRO A C 1
ATOM 1982 O O . PRO A 1 293 ? 46.140 -2.545 78.865 1.00 44.38 339 PRO A O 1
ATOM 1986 N N . THR A 1 294 ? 46.489 -4.771 78.798 1.00 45.62 340 THR A N 1
ATOM 1987 C CA . THR A 1 294 ? 47.929 -4.706 79.053 1.00 47.15 340 THR A CA 1
ATOM 1988 C C . THR A 1 294 ? 48.736 -4.448 77.773 1.00 47.70 340 THR A C 1
ATOM 1989 O O . THR A 1 294 ? 49.090 -3.298 77.473 1.00 48.40 340 THR A O 1
ATOM 1993 N N . ASN B 1 4 ? 45.673 7.104 52.726 1.00 34.12 50 ASN B N 1
ATOM 1994 C CA . ASN B 1 4 ? 45.800 5.778 53.388 1.00 34.93 50 ASN B CA 1
ATOM 1995 C C . ASN B 1 4 ? 46.209 4.729 52.355 1.00 35.64 50 ASN B C 1
ATOM 1996 O O . ASN B 1 4 ? 45.488 4.586 51.311 1.00 36.62 50 ASN B O 1
ATOM 2001 N N . ALA B 1 5 ? 47.350 4.042 52.580 1.00 38.29 51 ALA B N 1
ATOM 2002 C CA . ALA B 1 5 ? 47.864 3.022 51.651 1.00 40.25 51 ALA B CA 1
ATOM 2003 C C . ALA B 1 5 ? 47.059 1.721 51.629 1.00 42.23 51 ALA B C 1
ATOM 2004 O O . ALA B 1 5 ? 46.849 1.143 50.564 1.00 43.33 51 ALA B O 1
ATOM 2006 N N . ARG B 1 6 ? 46.668 1.208 52.798 1.00 44.66 52 ARG B N 1
ATOM 2007 C CA . ARG B 1 6 ? 45.836 0.000 52.846 1.00 45.43 52 ARG B CA 1
ATOM 2008 C C . ARG B 1 6 ? 44.466 0.303 52.221 1.00 46.28 52 ARG B C 1
ATOM 2009 O O . ARG B 1 6 ? 43.985 -0.478 51.401 1.00 46.14 52 ARG B O 1
ATOM 2011 N N . ALA B 1 7 ? 43.864 1.446 52.565 1.00 46.95 53 ALA B N 1
ATOM 2012 C CA . ALA B 1 7 ? 42.557 1.819 51.983 1.00 47.99 53 ALA B CA 1
ATOM 2013 C C . ALA B 1 7 ? 42.642 2.000 50.455 1.00 48.63 53 ALA B C 1
ATOM 2014 O O . ALA B 1 7 ? 41.789 1.499 49.713 1.00 47.98 53 ALA B O 1
ATOM 2016 N N . ARG B 1 8 ? 43.692 2.685 49.997 1.00 49.45 54 ARG B N 1
ATOM 2017 C CA . ARG B 1 8 ? 43.999 2.771 48.552 1.00 49.78 54 ARG B CA 1
ATOM 2018 C C . ARG B 1 8 ? 44.047 1.392 47.839 1.00 49.95 54 ARG B C 1
ATOM 2019 O O . ARG B 1 8 ? 43.295 1.144 46.873 1.00 49.48 54 ARG B O 1
ATOM 2021 N N . ALA B 1 9 ? 44.916 0.503 48.318 1.00 49.91 55 ALA B N 1
ATOM 2022 C CA . ALA B 1 9 ? 45.124 -0.824 47.665 1.00 50.31 55 ALA B CA 1
ATOM 2023 C C . ALA B 1 9 ? 43.942 -1.823 47.762 1.00 50.45 55 ALA B C 1
ATOM 2024 O O . ALA B 1 9 ? 43.819 -2.730 46.928 1.00 50.17 55 ALA B O 1
ATOM 2026 N N . LEU B 1 10 ? 43.117 -1.689 48.797 1.00 50.80 56 LEU B N 1
ATOM 2027 C CA . LEU B 1 10 ? 41.932 -2.542 48.927 1.00 51.69 56 LEU B CA 1
ATOM 2028 C C . LEU B 1 10 ? 40.979 -2.303 47.742 1.00 51.48 56 LEU B C 1
ATOM 2029 O O . LEU B 1 10 ? 40.399 -3.262 47.218 1.00 51.02 56 LEU B O 1
ATOM 2034 N N . ARG B 1 11 ? 40.890 -1.043 47.300 1.00 51.62 57 ARG B N 1
ATOM 2035 C CA . ARG B 1 11 ? 40.081 -0.654 46.128 1.00 51.85 57 ARG B CA 1
ATOM 2036 C C . ARG B 1 11 ? 40.512 -1.351 44.817 1.00 51.81 57 ARG B C 1
ATOM 2037 O O . ARG B 1 11 ? 39.648 -1.764 44.026 1.00 51.75 57 ARG B O 1
ATOM 2039 N N . HIS B 1 12 ? 41.827 -1.479 44.588 1.00 51.32 58 HIS B N 1
ATOM 2040 C CA . HIS B 1 12 ? 42.360 -2.207 43.407 1.00 50.83 58 HIS B CA 1
ATOM 2041 C C . HIS B 1 12 ? 42.276 -3.749 43.532 1.00 50.55 58 HIS B C 1
ATOM 2042 O O . HIS B 1 12 ? 42.382 -4.448 42.513 1.00 51.42 58 HIS B O 1
ATOM 2044 N N . SER B 1 13 ? 42.091 -4.284 44.750 1.00 49.09 59 SER B N 1
ATOM 2045 C CA . SER B 1 13 ? 41.869 -5.734 44.935 1.00 48.47 59 SER B CA 1
ATOM 2046 C C . SER B 1 13 ? 40.386 -6.171 44.801 1.00 47.70 59 SER B C 1
ATOM 2047 O O . SER B 1 13 ? 40.086 -7.360 44.884 1.00 47.41 59 SER B O 1
ATOM 2050 N N . ARG B 1 14 ? 39.473 -5.220 44.597 1.00 46.80 60 ARG B N 1
ATOM 2051 C CA . ARG B 1 14 ? 38.052 -5.542 44.396 1.00 46.25 60 ARG B CA 1
ATOM 2052 C C . ARG B 1 14 ? 37.834 -6.097 43.009 1.00 45.06 60 ARG B C 1
ATOM 2053 O O . ARG B 1 14 ? 38.433 -5.614 42.049 1.00 44.99 60 ARG B O 1
ATOM 2061 N N . SER B 1 15 ? 36.964 -7.098 42.883 1.00 43.61 61 SER B N 1
ATOM 2062 C CA . SER B 1 15 ? 36.677 -7.672 41.566 1.00 42.38 61 SER B CA 1
ATOM 2063 C C . SER B 1 15 ? 35.568 -6.897 40.818 1.00 40.86 61 SER B C 1
ATOM 2064 O O . SER B 1 15 ? 35.178 -7.267 39.714 1.00 40.49 61 SER B O 1
ATOM 2067 N N . GLY B 1 16 ? 35.087 -5.802 41.410 1.00 39.53 62 GLY B N 1
ATOM 2068 C CA . GLY B 1 16 ? 34.025 -4.978 40.796 1.00 37.98 62 GLY B CA 1
ATOM 2069 C C . GLY B 1 16 ? 32.727 -5.723 40.533 1.00 36.44 62 GLY B C 1
ATOM 2070 O O . GLY B 1 16 ? 31.995 -5.373 39.629 1.00 35.97 62 GLY B O 1
ATOM 2071 N N . THR B 1 17 ? 32.437 -6.744 41.329 1.00 35.50 63 THR B N 1
ATOM 2072 C CA . THR B 1 17 ? 31.281 -7.617 41.099 1.00 34.83 63 THR B CA 1
ATOM 2073 C C . THR B 1 17 ? 30.679 -7.948 42.442 1.00 34.59 63 THR B C 1
ATOM 2074 O O . THR B 1 17 ? 31.413 -8.218 43.432 1.00 34.80 63 THR B O 1
ATOM 2078 N N . ILE B 1 18 ? 29.352 -7.880 42.509 1.00 32.90 64 ILE B N 1
ATOM 2079 C CA . ILE B 1 18 ? 28.637 -8.377 43.690 1.00 32.18 64 ILE B CA 1
ATOM 2080 C C . ILE B 1 18 ? 27.704 -9.509 43.262 1.00 30.97 64 ILE B C 1
ATOM 2081 O O . ILE B 1 18 ? 27.160 -9.496 42.156 1.00 31.80 64 ILE B O 1
ATOM 2086 N N . GLY B 1 19 ? 27.551 -10.508 44.113 1.00 29.91 65 GLY B N 1
ATOM 2087 C CA . GLY B 1 19 ? 26.623 -11.611 43.866 1.00 29.41 65 GLY B CA 1
ATOM 2088 C C . GLY B 1 19 ? 25.208 -11.342 44.362 1.00 29.12 65 GLY B C 1
ATOM 2089 O O . GLY B 1 19 ? 25.037 -10.751 45.415 1.00 29.63 65 GLY B O 1
ATOM 2090 N N . LEU B 1 20 ? 24.196 -11.747 43.587 1.00 28.97 66 LEU B N 1
ATOM 2091 C CA . LEU B 1 20 ? 22.798 -11.705 44.026 1.00 28.74 66 LEU B CA 1
ATOM 2092 C C . LEU B 1 20 ? 22.336 -13.160 44.068 1.00 28.87 66 LEU B C 1
ATOM 2093 O O . LEU B 1 20 ? 22.286 -13.833 43.044 1.00 29.27 66 LEU B O 1
ATOM 2098 N N . ILE B 1 21 ? 22.096 -13.657 45.274 1.00 28.77 67 ILE B N 1
ATOM 2099 C CA . ILE B 1 21 ? 21.717 -15.028 45.513 1.00 28.93 67 ILE B CA 1
ATOM 2100 C C . ILE B 1 21 ? 20.259 -15.109 45.905 1.00 29.04 67 ILE B C 1
ATOM 2101 O O . ILE B 1 21 ? 19.835 -14.574 46.919 1.00 29.04 67 ILE B O 1
ATOM 2106 N N . VAL B 1 22 ? 19.472 -15.791 45.095 1.00 29.62 68 VAL B N 1
ATOM 2107 C CA . VAL B 1 22 ? 18.047 -15.883 45.351 1.00 29.53 68 VAL B CA 1
ATOM 2108 C C . VAL B 1 22 ? 17.601 -17.309 45.276 1.00 29.68 68 VAL B C 1
ATOM 2109 O O . VAL B 1 22 ? 18.290 -18.122 44.688 1.00 28.63 68 VAL B O 1
ATOM 2113 N N . PRO B 1 23 ? 16.458 -17.633 45.897 1.00 30.19 69 PRO B N 1
ATOM 2114 C CA . PRO B 1 23 ? 15.908 -18.993 45.809 1.00 31.02 69 PRO B CA 1
ATOM 2115 C C . PRO B 1 23 ? 15.613 -19.380 44.367 1.00 31.97 69 PRO B C 1
ATOM 2116 O O . PRO B 1 23 ? 15.928 -20.502 43.976 1.00 31.66 69 PRO B O 1
ATOM 2120 N N . ASP B 1 24 ? 15.027 -18.463 43.588 1.00 33.32 70 ASP B N 1
ATOM 2121 C CA . ASP B 1 24 ? 14.873 -18.682 42.143 1.00 36.05 70 ASP B CA 1
ATOM 2122 C C . ASP B 1 24 ? 14.452 -17.403 41.389 1.00 36.13 70 ASP B C 1
ATOM 2123 O O . ASP B 1 24 ? 13.841 -16.459 41.929 1.00 35.79 70 ASP B O 1
ATOM 2128 N N . VAL B 1 25 ? 14.812 -17.356 40.122 1.00 36.76 71 VAL B N 1
ATOM 2129 C CA . VAL B 1 25 ? 14.544 -16.182 39.301 1.00 37.26 71 VAL B CA 1
ATOM 2130 C C . VAL B 1 25 ? 13.063 -16.054 38.922 1.00 38.15 71 VAL B C 1
ATOM 2131 O O . VAL B 1 25 ? 12.611 -15.002 38.456 1.00 40.21 71 VAL B O 1
ATOM 2135 N N . ASN B 1 26 ? 12.299 -17.107 39.160 1.00 38.22 72 ASN B N 1
ATOM 2136 C CA . ASN B 1 26 ? 10.848 -17.064 39.052 1.00 39.09 72 ASN B CA 1
ATOM 2137 C C . ASN B 1 26 ? 10.112 -16.396 40.183 1.00 38.52 72 ASN B C 1
ATOM 2138 O O . ASN B 1 26 ? 8.921 -16.220 40.068 1.00 40.43 72 ASN B O 1
ATOM 2143 N N . ASN B 1 27 ? 10.786 -16.061 41.276 1.00 37.77 73 ASN B N 1
ATOM 2144 C CA . ASN B 1 27 ? 10.135 -15.452 42.449 1.00 36.86 73 ASN B CA 1
ATOM 2145 C C . ASN B 1 27 ? 9.441 -14.136 42.057 1.00 35.87 73 ASN B C 1
ATOM 2146 O O . ASN B 1 27 ? 9.946 -13.391 41.189 1.00 35.35 73 ASN B O 1
ATOM 2151 N N . ALA B 1 28 ? 8.319 -13.838 42.724 1.00 33.38 74 ALA B N 1
ATOM 2152 C CA . ALA B 1 28 ? 7.546 -12.636 42.443 1.00 32.97 74 ALA B CA 1
ATOM 2153 C C . ALA B 1 28 ? 8.369 -11.354 42.600 1.00 31.63 74 ALA B C 1
ATOM 2154 O O . ALA B 1 28 ? 8.185 -10.399 41.860 1.00 31.71 74 ALA B O 1
ATOM 2156 N N . VAL B 1 29 ? 9.231 -11.334 43.598 1.00 29.94 75 VAL B N 1
ATOM 2157 C CA . VAL B 1 29 ? 9.983 -10.153 43.902 1.00 29.61 75 VAL B CA 1
ATOM 2158 C C . VAL B 1 29 ? 11.247 -9.987 43.045 1.00 28.65 75 VAL B C 1
ATOM 2159 O O . VAL B 1 29 ? 11.827 -8.908 43.028 1.00 27.75 75 VAL B O 1
ATOM 2163 N N . PHE B 1 30 ? 11.644 -11.027 42.330 1.00 28.20 76 PHE B N 1
ATOM 2164 C CA . PHE B 1 30 ? 12.928 -11.020 41.659 1.00 28.59 76 PHE B CA 1
ATOM 2165 C C . PHE B 1 30 ? 13.086 -9.840 40.675 1.00 27.92 76 PHE B C 1
ATOM 2166 O O . PHE B 1 30 ? 13.973 -9.048 40.825 1.00 26.12 76 PHE B O 1
ATOM 2174 N N . ALA B 1 31 ? 12.160 -9.692 39.740 1.00 28.65 77 ALA B N 1
ATOM 2175 C CA . ALA B 1 31 ? 12.237 -8.667 38.718 1.00 28.76 77 ALA B CA 1
ATOM 2176 C C . ALA B 1 31 ? 12.447 -7.259 39.275 1.00 30.04 77 ALA B C 1
ATOM 2177 O O . ALA B 1 31 ? 13.417 -6.579 38.883 1.00 29.48 77 ALA B O 1
ATOM 2179 N N . ASP B 1 32 ? 11.562 -6.786 40.172 1.00 29.68 78 ASP B N 1
ATOM 2180 C CA . ASP B 1 32 ? 11.743 -5.437 40.721 1.00 30.10 78 ASP B CA 1
ATOM 2181 C C . ASP B 1 32 ? 13.015 -5.338 41.631 1.00 29.06 78 ASP B C 1
ATOM 2182 O O . ASP B 1 32 ? 13.701 -4.337 41.620 1.00 26.38 78 ASP B O 1
ATOM 2187 N N . MET B 1 33 ? 13.290 -6.367 42.419 1.00 28.69 79 MET B N 1
ATOM 2188 C CA . MET B 1 33 ? 14.473 -6.368 43.276 1.00 29.62 79 MET B CA 1
ATOM 2189 C C . MET B 1 33 ? 15.731 -6.292 42.409 1.00 29.20 79 MET B C 1
ATOM 2190 O O . MET B 1 33 ? 16.598 -5.471 42.643 1.00 28.39 79 MET B O 1
ATOM 2195 N N . PHE B 1 34 ? 15.821 -7.149 41.404 1.00 29.96 80 PHE B N 1
ATOM 2196 C CA . PHE B 1 34 ? 16.983 -7.120 40.475 1.00 31.49 80 PHE B CA 1
ATOM 2197 C C . PHE B 1 34 ? 17.188 -5.759 39.809 1.00 31.02 80 PHE B C 1
ATOM 2198 O O . PHE B 1 34 ? 18.316 -5.240 39.735 1.00 29.53 80 PHE B O 1
ATOM 2206 N N . SER B 1 35 ? 16.089 -5.203 39.301 1.00 30.61 81 SER B N 1
ATOM 2207 C CA . SER B 1 35 ? 16.128 -3.889 38.668 1.00 30.53 81 SER B CA 1
ATOM 2208 C C . SER B 1 35 ? 16.749 -2.822 39.611 1.00 29.88 81 SER B C 1
ATOM 2209 O O . SER B 1 35 ? 17.519 -1.968 39.173 1.00 28.30 81 SER B O 1
ATOM 2212 N N . GLY B 1 36 ? 16.431 -2.882 40.903 1.00 28.22 82 GLY B N 1
ATOM 2213 C CA . GLY B 1 36 ? 17.052 -1.954 41.862 1.00 27.72 82 GLY B CA 1
ATOM 2214 C C . GLY B 1 36 ? 18.516 -2.301 42.160 1.00 26.83 82 GLY B C 1
ATOM 2215 O O . GLY B 1 36 ? 19.354 -1.417 42.232 1.00 27.51 82 GLY B O 1
ATOM 2216 N N . VAL B 1 37 ? 18.828 -3.572 42.313 1.00 26.31 83 VAL B N 1
ATOM 2217 C CA . VAL B 1 37 ? 20.220 -4.002 42.469 1.00 27.58 83 VAL B CA 1
ATOM 2218 C C . VAL B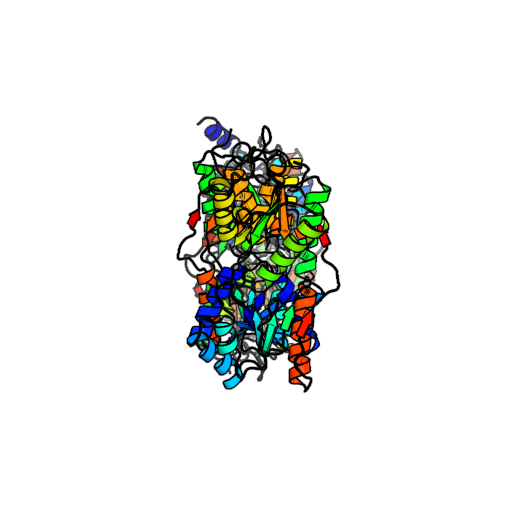 1 37 ? 21.083 -3.548 41.274 1.00 29.99 83 VAL B C 1
ATOM 2219 O O . VAL B 1 37 ? 22.167 -2.990 41.466 1.00 28.05 83 VAL B O 1
ATOM 2223 N N . GLN B 1 38 ? 20.564 -3.782 40.064 1.00 31.92 84 GLN B N 1
ATOM 2224 C CA . GLN B 1 38 ? 21.230 -3.434 38.800 1.00 33.72 84 GLN B CA 1
ATOM 2225 C C . GLN B 1 38 ? 21.475 -1.939 38.629 1.00 34.24 84 GLN B C 1
ATOM 2226 O O . GLN B 1 38 ? 22.565 -1.535 38.187 1.00 34.06 84 GLN B O 1
ATOM 2232 N N . MET B 1 39 ? 20.507 -1.102 38.983 1.00 34.93 85 MET B N 1
ATOM 2233 C CA . MET B 1 39 ? 20.742 0.333 38.889 1.00 35.77 85 MET B CA 1
ATOM 2234 C C . MET B 1 39 ? 21.753 0.895 39.930 1.00 35.35 85 MET B C 1
ATOM 2235 O O . MET B 1 39 ? 22.535 1.789 39.594 1.00 35.41 85 MET B O 1
ATOM 2240 N N . ALA B 1 40 ? 21.792 0.356 41.146 1.00 34.01 86 ALA B N 1
ATOM 2241 C CA . ALA B 1 40 ? 22.820 0.764 42.103 1.00 33.75 86 ALA B CA 1
ATOM 2242 C C . ALA B 1 40 ? 24.194 0.317 41.611 1.00 33.45 86 ALA B C 1
ATOM 2243 O O . ALA B 1 40 ? 25.083 1.130 41.472 1.00 33.38 86 ALA B O 1
ATOM 2245 N N . ALA B 1 41 ? 24.333 -0.960 41.292 1.00 33.36 87 ALA B N 1
ATOM 2246 C CA . ALA B 1 41 ? 25.601 -1.522 40.871 1.00 34.46 87 ALA B CA 1
ATOM 2247 C C . ALA B 1 41 ? 26.222 -0.810 39.643 1.00 36.03 87 ALA B C 1
ATOM 2248 O O . ALA B 1 41 ? 27.435 -0.521 39.642 1.00 35.52 87 ALA B O 1
ATOM 2250 N N . SER B 1 42 ? 25.395 -0.508 38.642 1.00 36.93 88 SER B N 1
ATOM 2251 C CA . SER B 1 42 ? 25.850 0.193 37.438 1.00 39.20 88 SER B CA 1
ATOM 2252 C C . SER B 1 42 ? 26.244 1.630 37.724 1.00 40.32 88 SER B C 1
ATOM 2253 O O . SER B 1 42 ? 27.159 2.158 37.098 1.00 40.67 88 SER B O 1
ATOM 2256 N N . GLY B 1 43 ? 25.565 2.245 38.690 1.00 41.34 89 GLY B N 1
ATOM 2257 C CA . GLY B 1 43 ? 25.964 3.537 39.226 1.00 42.04 89 GLY B CA 1
ATOM 2258 C C . GLY B 1 43 ? 27.384 3.533 39.791 1.00 42.75 89 GLY B C 1
ATOM 2259 O O . GLY B 1 43 ? 28.052 4.571 39.808 1.00 42.75 89 GLY B O 1
ATOM 2260 N N . HIS B 1 44 ? 27.846 2.365 40.242 1.00 42.82 90 HIS B N 1
ATOM 2261 C CA . HIS B 1 44 ? 29.170 2.228 40.845 1.00 42.94 90 HIS B CA 1
ATOM 2262 C C . HIS B 1 44 ? 30.089 1.349 40.052 1.00 41.45 90 HIS B C 1
ATOM 2263 O O . HIS B 1 44 ? 31.049 0.810 40.599 1.00 40.99 90 HIS B O 1
ATOM 2270 N N . SER B 1 45 ? 29.773 1.207 38.763 1.00 40.65 91 SER B N 1
ATOM 2271 C CA . SER B 1 45 ? 30.551 0.416 37.820 1.00 40.11 91 SER B CA 1
ATOM 2272 C C . SER B 1 45 ? 30.849 -0.964 38.370 1.00 38.57 91 SER B C 1
ATOM 2273 O O . SER B 1 45 ? 31.983 -1.425 38.341 1.00 38.96 91 SER B O 1
ATOM 2276 N N . THR B 1 46 ? 29.809 -1.610 38.888 1.00 36.76 92 THR B N 1
ATOM 2277 C CA . THR B 1 46 ? 29.927 -2.924 39.483 1.00 34.71 92 THR B CA 1
ATOM 2278 C C . THR B 1 46 ? 28.983 -3.834 38.728 1.00 33.65 92 THR B C 1
ATOM 2279 O O . THR B 1 46 ? 27.844 -3.464 38.447 1.00 31.59 92 THR B O 1
ATOM 2283 N N . ASP B 1 47 ? 29.460 -5.030 38.415 1.00 32.98 93 ASP B N 1
ATOM 2284 C CA . ASP B 1 47 ? 28.622 -6.028 37.785 1.00 32.86 93 ASP B CA 1
ATOM 2285 C C . ASP B 1 47 ? 27.854 -6.818 38.839 1.00 32.17 93 ASP B C 1
ATOM 2286 O O . ASP B 1 47 ? 28.225 -6.845 40.016 1.00 30.97 93 ASP B O 1
ATOM 2291 N N . VAL B 1 48 ? 26.772 -7.446 38.398 1.00 31.51 94 VAL B N 1
ATOM 2292 C CA . VAL B 1 48 ? 26.035 -8.360 39.248 1.00 30.51 94 VAL B CA 1
ATOM 2293 C C . VAL B 1 48 ? 26.121 -9.792 38.733 1.00 30.32 94 VAL B C 1
ATOM 2294 O O . VAL B 1 48 ? 25.818 -10.062 37.578 1.00 29.53 94 VAL B O 1
ATOM 2298 N N . LEU B 1 49 ? 26.506 -10.700 39.622 1.00 30.76 95 LEU B N 1
ATOM 2299 C CA . LEU B 1 49 ? 26.565 -12.134 39.350 1.00 31.95 95 LEU B CA 1
ATOM 2300 C C . LEU B 1 49 ? 25.381 -12.768 40.006 1.00 31.96 95 LEU B C 1
ATOM 2301 O O . LEU B 1 49 ? 25.249 -12.682 41.207 1.00 30.51 95 LEU B O 1
ATOM 2306 N N . LEU B 1 50 ? 24.568 -13.486 39.233 1.00 33.88 96 LEU B N 1
ATOM 2307 C CA . LEU B 1 50 ? 23.363 -14.107 39.749 1.00 34.13 96 LEU B CA 1
ATOM 2308 C C . LEU B 1 50 ? 23.620 -15.561 40.061 1.00 34.55 96 LEU B C 1
ATOM 2309 O O . LEU B 1 50 ? 24.296 -16.249 39.328 1.00 33.54 96 LEU B O 1
ATOM 2314 N N . GLY B 1 51 ? 23.038 -16.029 41.162 1.00 35.41 97 GLY B N 1
ATOM 2315 C CA . GLY B 1 51 ? 23.279 -17.367 41.640 1.00 35.11 97 GLY B CA 1
ATOM 2316 C C . GLY B 1 51 ? 22.262 -17.814 42.674 1.00 35.07 97 GLY B C 1
ATOM 2317 O O . GLY B 1 51 ? 21.380 -17.066 43.082 1.00 33.36 97 GLY B O 1
ATOM 2318 N N . GLN B 1 52 ? 22.401 -19.083 43.057 1.00 35.37 98 GLN B N 1
ATOM 2319 C CA . GLN B 1 52 ? 21.500 -19.765 43.987 1.00 36.12 98 GLN B CA 1
ATOM 2320 C C . GLN B 1 52 ? 22.358 -20.654 44.846 1.00 34.59 98 GLN B C 1
ATOM 2321 O O . GLN B 1 52 ? 23.436 -21.035 44.402 1.00 33.88 98 GLN B O 1
ATOM 2327 N N . ILE B 1 53 ? 21.848 -21.031 46.024 1.00 33.05 99 ILE B N 1
ATOM 2328 C CA . ILE B 1 53 ? 22.545 -21.960 46.898 1.00 32.73 99 ILE B CA 1
ATOM 2329 C C . ILE B 1 53 ? 21.668 -23.106 47.432 1.00 32.84 99 ILE B C 1
ATOM 2330 O O . ILE B 1 53 ? 20.442 -22.984 47.555 1.00 33.00 99 ILE B O 1
ATOM 2335 N N . ASP B 1 54 ? 22.325 -24.219 47.754 1.00 32.34 100 ASP B N 1
ATOM 2336 C CA . ASP B 1 54 ? 21.696 -25.331 48.423 1.00 32.35 100 ASP B CA 1
ATOM 2337 C C . ASP B 1 54 ? 21.845 -25.194 49.937 1.00 31.63 100 ASP B C 1
ATOM 2338 O O . ASP B 1 54 ? 22.535 -24.310 50.433 1.00 31.79 100 ASP B O 1
ATOM 2343 N N . ALA B 1 55 ? 21.140 -26.048 50.666 1.00 31.20 101 ALA B N 1
ATOM 2344 C CA . ALA B 1 55 ? 21.241 -26.128 52.104 1.00 30.65 101 ALA B CA 1
ATOM 2345 C C . ALA B 1 55 ? 22.709 -26.339 52.492 1.00 31.00 101 ALA B C 1
ATOM 2346 O O . ALA B 1 55 ? 23.464 -26.946 51.712 1.00 30.05 101 ALA B O 1
ATOM 2348 N N . PRO B 1 56 ? 23.139 -25.807 53.674 1.00 31.39 102 PRO B N 1
ATOM 2349 C CA . PRO B 1 56 ? 24.501 -26.116 54.109 1.00 31.13 102 PRO B CA 1
ATOM 2350 C C . PRO B 1 56 ? 24.623 -27.566 54.507 1.00 30.77 102 PRO B C 1
ATOM 2351 O O . PRO B 1 56 ? 23.633 -28.203 54.816 1.00 30.33 102 PRO B O 1
ATOM 2355 N N . PRO B 1 57 ? 25.849 -28.084 54.545 1.00 30.88 103 PRO B N 1
ATOM 2356 C CA . PRO B 1 57 ? 27.105 -27.409 54.305 1.00 30.73 103 PRO B CA 1
ATOM 2357 C C . PRO B 1 57 ? 27.405 -27.022 52.821 1.00 31.21 103 PRO B C 1
ATOM 2358 O O . PRO B 1 57 ? 28.311 -26.194 52.569 1.00 31.13 103 PRO B O 1
ATOM 2362 N N . ARG B 1 58 ? 26.676 -27.603 51.866 1.00 30.26 104 ARG B N 1
ATOM 2363 C CA . ARG B 1 58 ? 26.910 -27.346 50.443 1.00 30.32 104 ARG B CA 1
ATOM 2364 C C . ARG B 1 58 ? 26.832 -25.839 50.138 1.00 30.36 104 ARG B C 1
ATOM 2365 O O . ARG B 1 58 ? 27.716 -25.275 49.506 1.00 29.36 104 ARG B O 1
ATOM 2373 N N . GLY B 1 59 ? 25.787 -25.177 50.629 1.00 29.56 105 GLY B N 1
ATOM 2374 C CA . GLY B 1 59 ? 25.624 -23.732 50.415 1.00 29.00 105 GLY B CA 1
ATOM 2375 C C . GLY B 1 59 ? 26.697 -22.906 51.084 1.00 29.12 105 GLY B C 1
ATOM 2376 O O . GLY B 1 59 ? 27.087 -21.867 50.592 1.00 28.79 105 GLY B O 1
ATOM 2377 N N . THR B 1 60 ? 27.176 -23.360 52.237 1.00 29.76 106 THR B N 1
ATOM 2378 C CA . THR B 1 60 ? 28.308 -22.710 52.889 1.00 29.58 106 THR B CA 1
ATOM 2379 C C . THR B 1 60 ? 29.545 -22.705 51.956 1.00 30.00 106 THR B C 1
ATOM 2380 O O . THR B 1 60 ? 30.139 -21.645 51.712 1.00 30.18 106 THR B O 1
ATOM 2384 N N . GLN B 1 61 ? 29.872 -23.876 51.414 1.00 29.70 107 GLN B N 1
ATOM 2385 C CA . GLN B 1 61 ? 30.934 -24.025 50.420 1.00 30.72 107 GLN B CA 1
ATOM 2386 C C . GLN B 1 61 ? 30.703 -23.106 49.266 1.00 30.79 107 GLN B C 1
ATOM 2387 O O . GLN B 1 61 ? 31.600 -22.401 48.842 1.00 30.71 107 GLN B O 1
ATOM 2393 N N . GLN B 1 62 ? 29.471 -23.102 48.749 1.00 31.18 108 GLN B N 1
ATOM 2394 C CA . GLN B 1 62 ? 29.166 -22.319 47.564 1.00 30.83 108 GLN B CA 1
ATOM 2395 C C . GLN B 1 62 ? 29.397 -20.840 47.767 1.00 29.94 108 GLN B C 1
ATOM 2396 O O . GLN B 1 62 ? 29.939 -20.189 46.896 1.00 30.55 108 GLN B O 1
ATOM 2402 N N . LEU B 1 63 ? 28.956 -20.281 48.883 1.00 30.00 109 LEU B N 1
ATOM 2403 C CA . LEU B 1 63 ? 29.163 -18.849 49.114 1.00 30.52 109 LEU B CA 1
ATOM 2404 C C . LEU B 1 63 ? 30.601 -18.575 49.446 1.00 30.91 109 LEU B C 1
ATOM 2405 O O . LEU B 1 63 ? 31.153 -17.598 48.991 1.00 31.80 109 LEU B O 1
ATOM 2410 N N . SER B 1 64 ? 31.202 -19.439 50.242 1.00 31.78 110 SER B N 1
ATOM 2411 C CA . SER B 1 64 ? 32.582 -19.254 50.672 1.00 32.78 110 SER B CA 1
ATOM 2412 C C . SER B 1 64 ? 33.500 -19.152 49.441 1.00 32.43 110 SER B C 1
ATOM 2413 O O . SER B 1 64 ? 34.246 -18.213 49.318 1.00 31.13 110 SER B O 1
ATOM 2416 N N . ARG B 1 65 ? 33.358 -20.093 48.518 1.00 32.32 111 ARG B N 1
ATOM 2417 C CA . ARG B 1 65 ? 34.114 -20.101 47.282 1.00 33.53 111 ARG B CA 1
ATOM 2418 C C . ARG B 1 65 ? 33.880 -18.899 46.372 1.00 33.51 111 ARG B C 1
ATOM 2419 O O . ARG B 1 65 ? 34.818 -18.444 45.739 1.00 33.67 111 ARG B O 1
ATOM 2427 N N . LEU B 1 66 ? 32.639 -18.410 46.239 1.00 33.07 112 LEU B N 1
ATOM 2428 C CA . LEU B 1 66 ? 32.428 -17.221 45.413 1.00 33.28 112 LEU B CA 1
ATOM 2429 C C . LEU B 1 66 ? 33.346 -16.059 45.843 1.00 33.44 112 LEU B C 1
ATOM 2430 O O . LEU B 1 66 ? 33.912 -15.317 44.992 1.00 32.84 112 LEU B O 1
ATOM 2435 N N . VAL B 1 67 ? 33.491 -15.896 47.150 1.00 32.70 113 VAL B N 1
ATOM 2436 C CA . VAL B 1 67 ? 34.274 -14.811 47.699 1.00 33.75 113 VAL B CA 1
ATOM 2437 C C . VAL B 1 67 ? 35.768 -15.159 47.806 1.00 33.98 113 VAL B C 1
ATOM 2438 O O . VAL B 1 67 ? 36.605 -14.340 47.461 1.00 33.89 113 VAL B O 1
ATOM 2442 N N . SER B 1 68 ? 36.103 -16.368 48.229 1.00 34.23 114 SER B N 1
ATOM 2443 C CA . SER B 1 68 ? 37.521 -16.732 48.376 1.00 35.28 114 SER B CA 1
ATOM 2444 C C . SER B 1 68 ? 38.226 -16.948 47.031 1.00 35.02 114 SER B C 1
ATOM 2445 O O . SER B 1 68 ? 39.425 -16.762 46.952 1.00 35.12 114 SER B O 1
ATOM 2448 N N . GLU B 1 69 ? 37.495 -17.336 45.988 1.00 34.92 115 GLU B N 1
ATOM 2449 C CA . GLU B 1 69 ? 38.069 -17.407 44.629 1.00 34.11 115 GLU B CA 1
ATOM 2450 C C . GLU B 1 69 ? 38.046 -16.043 43.900 1.00 33.75 115 GLU B C 1
ATOM 2451 O O . GLU B 1 69 ? 38.419 -15.942 42.710 1.00 34.09 115 GLU B O 1
ATOM 2457 N N . GLY B 1 70 ? 37.633 -14.990 44.606 1.00 32.90 116 GLY B N 1
ATOM 2458 C CA . GLY B 1 70 ? 37.581 -13.641 44.043 1.00 32.50 116 GLY B CA 1
ATOM 2459 C C . GLY B 1 70 ? 36.534 -13.445 42.942 1.00 32.85 116 GLY B C 1
ATOM 2460 O O . GLY B 1 70 ? 36.689 -12.582 42.055 1.00 33.96 116 GLY B O 1
ATOM 2461 N N . ARG B 1 71 ? 35.464 -14.226 42.979 1.00 32.08 117 ARG B N 1
ATOM 2462 C CA . ARG B 1 71 ? 34.424 -14.106 41.957 1.00 32.06 117 ARG B CA 1
ATOM 2463 C C . ARG B 1 71 ? 33.459 -12.978 42.292 1.00 31.68 117 ARG B C 1
ATOM 2464 O O . ARG B 1 71 ? 32.955 -12.336 41.400 1.00 32.23 117 ARG B O 1
ATOM 2472 N N . VAL B 1 72 ? 33.225 -12.727 43.580 1.00 31.01 118 VAL B N 1
ATOM 2473 C CA . VAL B 1 72 ? 32.452 -11.584 44.019 1.00 30.07 118 VAL B CA 1
ATOM 2474 C C . VAL B 1 72 ? 33.154 -10.961 45.208 1.00 30.50 118 VAL B C 1
ATOM 2475 O O . VAL B 1 72 ? 33.871 -11.629 45.911 1.00 29.68 118 VAL B O 1
ATOM 2479 N N . ASP B 1 73 ? 32.889 -9.685 45.436 1.00 31.07 119 ASP B N 1
ATOM 2480 C CA . ASP B 1 73 ? 33.354 -8.974 46.614 1.00 31.98 119 ASP B CA 1
ATOM 2481 C C . ASP B 1 73 ? 32.402 -9.148 47.799 1.00 31.82 119 ASP B C 1
ATOM 2482 O O . ASP B 1 73 ? 32.796 -9.011 48.945 1.00 32.64 119 ASP B O 1
ATOM 2487 N N . GLY B 1 74 ? 31.141 -9.404 47.518 1.00 30.22 120 GLY B N 1
ATOM 2488 C CA . GLY B 1 74 ? 30.163 -9.600 48.586 1.00 30.41 120 GLY B CA 1
ATOM 2489 C C . GLY B 1 74 ? 28.867 -10.092 47.979 1.00 29.35 120 GLY B C 1
ATOM 2490 O O . GLY B 1 74 ? 28.727 -10.099 46.768 1.00 27.90 120 GLY B O 1
ATOM 2491 N N . VAL B 1 75 ? 27.915 -10.434 48.827 1.00 29.48 121 VAL B N 1
ATOM 2492 C CA . VAL B 1 75 ? 26.695 -11.089 48.399 1.00 29.45 121 VAL B CA 1
ATOM 2493 C C . VAL B 1 75 ? 25.474 -10.405 48.955 1.00 29.43 121 VAL B C 1
ATOM 2494 O O . VAL B 1 75 ? 25.463 -10.003 50.116 1.00 28.54 121 VAL B O 1
ATOM 2498 N N . LEU B 1 76 ? 24.453 -10.225 48.104 1.00 29.12 122 LEU B N 1
ATOM 2499 C CA . LEU B 1 76 ? 23.102 -9.972 48.562 1.00 28.10 122 LEU B CA 1
ATOM 2500 C C . LEU B 1 76 ? 22.402 -11.302 48.558 1.00 28.24 122 LEU B C 1
ATOM 2501 O O . LEU B 1 76 ? 22.500 -12.026 47.583 1.00 28.32 122 LEU B O 1
ATOM 2506 N N . LEU B 1 77 ? 21.734 -11.654 49.659 1.00 27.53 123 LEU B N 1
ATOM 2507 C CA . LEU B 1 77 ? 21.083 -12.951 49.732 1.00 27.67 123 LEU B CA 1
ATOM 2508 C C . LEU B 1 77 ? 19.648 -12.917 50.311 1.00 27.39 123 LEU B C 1
ATOM 2509 O O . LEU B 1 77 ? 19.402 -12.395 51.398 1.00 25.80 123 LEU B O 1
ATOM 2514 N N . GLN B 1 78 ? 18.745 -13.540 49.587 1.00 27.82 124 GLN B N 1
ATOM 2515 C CA . GLN B 1 78 ? 17.370 -13.701 50.007 1.00 28.42 124 GLN B CA 1
ATOM 2516 C C . GLN B 1 78 ? 17.192 -15.102 50.577 1.00 27.42 124 GLN B C 1
ATOM 2517 O O . GLN B 1 78 ? 17.430 -16.073 49.901 1.00 28.66 124 GLN B O 1
ATOM 2523 N N . ARG B 1 79 ? 16.810 -15.192 51.841 1.00 27.55 125 ARG B N 1
ATOM 2524 C CA . ARG B 1 79 ? 16.494 -16.441 52.476 1.00 26.24 125 ARG B CA 1
ATOM 2525 C C . ARG B 1 79 ? 15.491 -17.280 51.685 1.00 27.22 125 ARG B C 1
ATOM 2526 O O . ARG B 1 79 ? 14.375 -16.802 51.342 1.00 26.72 125 ARG B O 1
ATOM 2534 N N . ARG B 1 80 ? 15.878 -18.535 51.424 1.00 26.69 126 ARG B N 1
ATOM 2535 C CA . ARG B 1 80 ? 14.958 -19.532 50.930 1.00 26.53 126 ARG B CA 1
ATOM 2536 C C . ARG B 1 80 ? 13.913 -19.873 51.991 1.00 25.92 126 ARG B C 1
ATOM 2537 O O . ARG B 1 80 ? 14.233 -19.921 53.156 1.00 24.94 126 ARG B O 1
ATOM 2545 N N . GLU B 1 81 ? 12.714 -20.248 51.572 1.00 25.05 127 GLU B N 1
ATOM 2546 C CA . GLU B 1 81 ? 11.650 -20.435 52.555 1.00 27.36 127 GLU B CA 1
ATOM 2547 C C . GLU B 1 81 ? 11.781 -21.695 53.375 1.00 26.94 127 GLU B C 1
ATOM 2548 O O . GLU B 1 81 ? 11.072 -21.877 54.340 1.00 26.92 127 GLU B O 1
ATOM 2554 N N . ASP B 1 82 ? 12.716 -22.566 52.991 1.00 27.14 128 ASP B N 1
ATOM 2555 C CA . ASP B 1 82 ? 13.043 -23.761 53.762 1.00 26.22 128 ASP B CA 1
ATOM 2556 C C . ASP B 1 82 ? 14.380 -23.615 54.495 1.00 25.66 128 ASP B C 1
ATOM 2557 O O . ASP B 1 82 ? 14.917 -24.585 54.938 1.00 25.97 128 ASP B O 1
ATOM 2562 N N . PHE B 1 83 ? 14.908 -22.409 54.648 1.00 25.64 129 PHE B N 1
ATOM 2563 C CA . PHE B 1 83 ? 16.115 -22.233 55.454 1.00 25.96 129 PHE B CA 1
ATOM 2564 C C . PHE B 1 83 ? 15.712 -21.729 56.810 1.00 26.36 129 PHE B C 1
ATOM 2565 O O . PHE B 1 83 ? 15.165 -20.638 56.890 1.00 27.75 129 PHE B O 1
ATOM 2573 N N . ASP B 1 84 ? 15.954 -22.498 57.875 1.00 27.02 130 ASP B N 1
ATOM 2574 C CA . ASP B 1 84 ? 15.821 -21.972 59.230 1.00 27.79 130 ASP B CA 1
ATOM 2575 C C . ASP B 1 84 ? 16.993 -21.045 59.555 1.00 29.80 130 ASP B C 1
ATOM 2576 O O . ASP B 1 84 ? 17.953 -20.898 58.748 1.00 29.79 130 ASP B O 1
ATOM 2581 N N . ASP B 1 85 ? 16.910 -20.391 60.716 1.00 29.88 131 ASP B N 1
ATOM 2582 C CA . ASP B 1 85 ? 17.940 -19.455 61.133 1.00 30.69 131 ASP B CA 1
ATOM 2583 C C . ASP B 1 85 ? 19.301 -20.120 61.300 1.00 30.30 131 ASP B C 1
ATOM 2584 O O . ASP B 1 85 ? 20.304 -19.498 60.955 1.00 31.16 131 ASP B O 1
ATOM 2589 N N . ASP B 1 86 ? 19.349 -21.356 61.793 1.00 30.77 132 ASP B N 1
ATOM 2590 C CA . ASP B 1 86 ? 20.639 -22.096 61.911 1.00 32.14 132 ASP B CA 1
ATOM 2591 C C . ASP B 1 86 ? 21.306 -22.222 60.508 1.00 30.87 132 ASP B C 1
ATOM 2592 O O . ASP B 1 86 ? 22.484 -22.014 60.372 1.00 31.32 132 ASP B O 1
ATOM 2597 N N . MET B 1 87 ? 20.528 -22.585 59.486 1.00 29.77 133 MET B N 1
ATOM 2598 C CA . MET B 1 87 ? 21.026 -22.810 58.122 1.00 28.78 133 MET B CA 1
ATOM 2599 C C . MET B 1 87 ? 21.477 -21.475 57.504 1.00 28.88 133 MET B C 1
ATOM 2600 O O . MET B 1 87 ? 22.520 -21.389 56.874 1.00 28.86 133 MET B O 1
ATOM 2605 N N . LEU B 1 88 ? 20.734 -20.409 57.758 1.00 29.34 134 LEU B N 1
ATOM 2606 C CA . LEU B 1 88 ? 21.055 -19.131 57.175 1.00 29.93 134 LEU B CA 1
ATOM 2607 C C . LEU B 1 88 ? 22.327 -18.552 57.810 1.00 29.59 134 LEU B C 1
ATOM 2608 O O . LEU B 1 88 ? 23.190 -18.061 57.093 1.00 29.37 134 LEU B O 1
ATOM 2613 N N . ALA B 1 89 ? 22.477 -18.687 59.133 1.00 29.64 135 ALA B N 1
ATOM 2614 C CA . ALA B 1 89 ? 23.664 -18.197 59.831 1.00 29.53 135 ALA B CA 1
ATOM 2615 C C . ALA B 1 89 ? 24.874 -18.972 59.352 1.00 29.75 135 ALA B C 1
ATOM 2616 O O . ALA B 1 89 ? 25.966 -18.388 59.199 1.00 29.81 135 ALA B O 1
ATOM 2618 N N . ALA B 1 90 ? 24.691 -20.281 59.136 1.00 28.86 136 ALA B N 1
ATOM 2619 C CA . ALA B 1 90 ? 25.808 -21.141 58.753 1.00 28.53 136 ALA B CA 1
ATOM 2620 C C . ALA B 1 90 ? 26.425 -20.736 57.392 1.00 28.48 136 ALA B C 1
ATOM 2621 O O . ALA B 1 90 ? 27.649 -20.549 57.301 1.00 28.93 136 ALA B O 1
ATOM 2623 N N . VAL B 1 91 ? 25.603 -20.498 56.369 1.00 28.51 137 VAL B N 1
ATOM 2624 C CA . VAL B 1 91 ? 26.147 -20.142 55.070 1.00 25.84 137 VAL B CA 1
ATOM 2625 C C . VAL B 1 91 ? 26.736 -18.758 55.057 1.00 26.27 137 VAL B C 1
ATOM 2626 O O . VAL B 1 91 ? 27.616 -18.490 54.253 1.00 26.08 137 VAL B O 1
ATOM 2630 N N . LEU B 1 92 ? 26.278 -17.864 55.919 1.00 26.70 138 LEU B N 1
ATOM 2631 C CA . LEU B 1 92 ? 26.749 -16.489 55.900 1.00 27.53 138 LEU B CA 1
ATOM 2632 C C . LEU B 1 92 ? 28.023 -16.231 56.689 1.00 29.36 138 LEU B C 1
ATOM 2633 O O . LEU B 1 92 ? 28.655 -15.203 56.498 1.00 29.16 138 LEU B O 1
ATOM 2638 N N . GLU B 1 93 ? 28.389 -17.137 57.577 1.00 31.89 139 GLU B N 1
ATOM 2639 C CA . GLU B 1 93 ? 29.557 -16.934 58.450 1.00 34.07 139 GLU B CA 1
ATOM 2640 C C . GLU B 1 93 ? 30.860 -16.639 57.661 1.00 34.47 139 GLU B C 1
ATOM 2641 O O . GLU B 1 93 ? 31.333 -17.457 56.883 1.00 33.55 139 GLU B O 1
ATOM 2647 N N . GLY B 1 94 ? 31.414 -15.450 57.877 1.00 35.89 140 GLY B N 1
ATOM 2648 C CA . GLY B 1 94 ? 32.747 -15.096 57.336 1.00 36.99 140 GLY B CA 1
ATOM 2649 C C . GLY B 1 94 ? 32.665 -14.573 55.908 1.00 37.19 140 GLY B C 1
ATOM 2650 O O . GLY B 1 94 ? 33.701 -14.393 55.266 1.00 37.97 140 GLY B O 1
ATOM 2651 N N . VAL B 1 95 ? 31.436 -14.342 55.422 1.00 35.81 141 VAL B N 1
ATOM 2652 C CA . VAL B 1 95 ? 31.169 -13.816 54.068 1.00 35.34 141 VAL B CA 1
ATOM 2653 C C . VAL B 1 95 ? 30.571 -12.414 54.209 1.00 35.00 141 VAL B C 1
ATOM 2654 O O . VAL B 1 95 ? 29.622 -12.219 55.007 1.00 35.48 141 VAL B O 1
ATOM 2658 N N . PRO B 1 96 ? 31.109 -11.418 53.481 1.00 33.50 142 PRO B N 1
ATOM 2659 C CA . PRO B 1 96 ? 30.473 -10.090 53.504 1.00 33.22 142 PRO B CA 1
ATOM 2660 C C . PRO B 1 96 ? 29.117 -10.125 52.776 1.00 31.58 142 PRO B C 1
ATOM 2661 O O . PRO B 1 96 ? 29.045 -10.369 51.568 1.00 31.50 142 PRO B O 1
ATOM 2665 N N . ALA B 1 97 ? 28.056 -9.922 53.525 1.00 30.13 143 ALA B N 1
ATOM 2666 C CA . ALA B 1 97 ? 26.736 -10.266 53.065 1.00 29.08 143 ALA B CA 1
ATOM 2667 C C . ALA B 1 97 ? 25.743 -9.327 53.644 1.00 28.77 143 ALA B C 1
ATOM 2668 O O . ALA B 1 97 ? 25.831 -8.995 54.840 1.00 28.14 143 ALA B O 1
ATOM 2670 N N . VAL B 1 98 ? 24.777 -8.934 52.799 1.00 27.98 144 VAL B N 1
ATOM 2671 C CA . VAL B 1 98 ? 23.558 -8.290 53.241 1.00 27.81 144 VAL B CA 1
ATOM 2672 C C . VAL B 1 98 ? 22.354 -9.173 52.882 1.00 26.45 144 VAL B C 1
ATOM 2673 O O . VAL B 1 98 ? 22.141 -9.458 51.710 1.00 26.75 144 VAL B O 1
ATOM 2677 N N . THR B 1 99 ? 21.568 -9.586 53.869 1.00 25.14 145 THR B N 1
ATOM 2678 C CA . THR B 1 99 ? 20.326 -10.321 53.576 1.00 24.43 145 THR B CA 1
ATOM 2679 C C . THR B 1 99 ? 19.271 -9.365 53.046 1.00 24.40 145 THR B C 1
ATOM 2680 O O . THR B 1 99 ? 19.167 -8.236 53.481 1.00 25.40 145 THR B O 1
ATOM 2684 N N . ILE B 1 100 ? 18.532 -9.811 52.052 1.00 25.43 146 ILE B N 1
ATOM 2685 C CA . ILE B 1 100 ? 17.568 -8.973 51.381 1.00 26.40 146 ILE B CA 1
ATOM 2686 C C . ILE B 1 100 ? 16.164 -9.606 51.521 1.00 26.84 146 ILE B C 1
ATOM 2687 O O . ILE B 1 100 ? 15.988 -10.792 51.268 1.00 24.10 146 ILE B O 1
ATOM 2692 N N . ASN B 1 101 ? 15.196 -8.801 51.984 1.00 26.76 147 ASN B N 1
ATOM 2693 C CA . ASN B 1 101 ? 13.819 -9.260 52.148 1.00 28.22 147 ASN B CA 1
ATOM 2694 C C . ASN B 1 101 ? 13.772 -10.444 53.114 1.00 28.55 147 ASN B C 1
ATOM 2695 O O . ASN B 1 101 ? 12.907 -11.317 52.990 1.00 28.58 147 ASN B O 1
ATOM 2700 N N . SER B 1 102 ? 14.741 -10.430 54.036 1.00 28.24 148 SER B N 1
ATOM 2701 C CA . SER B 1 102 ? 14.943 -11.368 55.115 1.00 28.78 148 SER B CA 1
ATOM 2702 C C . SER B 1 102 ? 16.129 -10.908 55.955 1.00 29.07 148 SER B C 1
ATOM 2703 O O . SER B 1 102 ? 16.985 -10.115 55.503 1.00 27.49 148 SER B O 1
ATOM 2706 N N . ARG B 1 103 ? 16.161 -11.436 57.173 1.00 30.05 149 ARG B N 1
ATOM 2707 C CA . ARG B 1 103 ? 17.103 -11.084 58.233 1.00 31.08 149 ARG B CA 1
ATOM 2708 C C . ARG B 1 103 ? 17.326 -12.375 59.044 1.00 31.28 149 ARG B C 1
ATOM 2709 O O . ARG B 1 103 ? 16.367 -13.178 59.198 1.00 32.33 149 ARG B O 1
ATOM 2717 N N . VAL B 1 104 ? 18.485 -12.506 59.672 1.00 30.25 150 VAL B N 1
ATOM 2718 C CA . VAL B 1 104 ? 18.707 -13.527 60.671 1.00 31.43 150 VAL B CA 1
ATOM 2719 C C . VAL B 1 104 ? 19.088 -12.875 61.982 1.00 30.10 150 VAL B C 1
ATOM 2720 O O . VAL B 1 104 ? 20.003 -12.054 61.998 1.00 29.01 150 VAL B O 1
ATOM 2724 N N . PRO B 1 105 ? 18.434 -13.267 63.100 1.00 30.29 151 PRO B N 1
ATOM 2725 C CA . PRO B 1 105 ? 18.851 -12.594 64.347 1.00 30.27 151 PRO B CA 1
ATOM 2726 C C . PRO B 1 105 ? 20.268 -13.037 64.746 1.00 29.88 151 PRO B C 1
ATOM 2727 O O . PRO B 1 105 ? 20.676 -14.161 64.463 1.00 27.76 151 PRO B O 1
ATOM 2731 N N . GLY B 1 106 ? 20.998 -12.147 65.386 1.00 30.12 152 GLY B N 1
ATOM 2732 C CA . GLY B 1 106 ? 22.346 -12.482 65.870 1.00 31.13 152 GLY B CA 1
ATOM 2733 C C . GLY B 1 106 ? 23.461 -12.127 64.893 1.00 31.05 152 GLY B C 1
ATOM 2734 O O . GLY B 1 106 ? 24.623 -12.330 65.199 1.00 31.50 152 GLY B O 1
ATOM 2735 N N . ARG B 1 107 ? 23.102 -11.582 63.724 1.00 31.57 153 ARG B N 1
ATOM 2736 C CA . ARG B 1 107 ? 24.078 -10.931 62.833 1.00 30.77 153 ARG B CA 1
ATOM 2737 C C . ARG B 1 107 ? 23.556 -9.582 62.337 1.00 30.53 153 ARG B C 1
ATOM 2738 O O . ARG B 1 107 ? 22.371 -9.236 62.498 1.00 30.85 153 ARG B O 1
ATOM 2746 N N . VAL B 1 108 ? 24.470 -8.786 61.805 1.00 29.70 154 VAL B N 1
ATOM 2747 C CA . VAL B 1 108 ? 24.155 -7.470 61.285 1.00 29.51 154 VAL B CA 1
ATOM 2748 C C . VAL B 1 108 ? 24.438 -7.460 59.801 1.00 28.94 154 VAL B C 1
ATOM 2749 O O . VAL B 1 108 ? 25.492 -7.935 59.395 1.00 30.96 154 VAL B O 1
ATOM 2753 N N . GLY B 1 109 ? 23.538 -6.870 59.014 1.00 27.29 155 GLY B N 1
ATOM 2754 C CA . GLY B 1 109 ? 23.716 -6.719 57.557 1.00 26.32 155 GLY B CA 1
ATOM 2755 C C . GLY B 1 109 ? 22.433 -7.178 56.860 1.00 25.01 155 GLY B C 1
ATOM 2756 O O . GLY B 1 109 ? 22.330 -8.296 56.393 1.00 25.14 155 GLY B O 1
ATOM 2757 N N . SER B 1 110 ? 21.440 -6.321 56.806 1.00 25.08 156 SER B N 1
ATOM 2758 C CA . SER B 1 110 ? 20.194 -6.697 56.144 1.00 25.47 156 SER B CA 1
ATOM 2759 C C . SER B 1 110 ? 19.342 -5.510 55.778 1.00 25.78 156 SER B C 1
ATOM 2760 O O . SER B 1 110 ? 19.427 -4.451 56.397 1.00 25.24 156 SER B O 1
ATOM 2763 N N . VAL B 1 111 ? 18.503 -5.722 54.751 1.00 26.45 157 VAL B N 1
ATOM 2764 C CA . VAL B 1 111 ? 17.521 -4.736 54.364 1.00 25.67 157 VAL B CA 1
ATOM 2765 C C . VAL B 1 111 ? 16.209 -5.491 54.152 1.00 25.59 157 VAL B C 1
ATOM 2766 O O . VAL B 1 111 ? 16.164 -6.440 53.394 1.00 25.03 157 VAL B O 1
ATOM 2770 N N . ILE B 1 112 ? 15.164 -5.075 54.863 1.00 25.77 158 ILE B N 1
ATOM 2771 C CA . ILE B 1 112 ? 13.877 -5.724 54.839 1.00 24.77 158 ILE B CA 1
ATOM 2772 C C . ILE B 1 112 ? 12.860 -4.686 54.470 1.00 24.17 158 ILE B C 1
ATOM 2773 O O . ILE B 1 112 ? 13.148 -3.497 54.470 1.00 23.07 158 ILE B O 1
ATOM 2778 N N . LEU B 1 113 ? 11.680 -5.166 54.084 1.00 23.54 159 LEU B N 1
ATOM 2779 C CA . LEU B 1 113 ? 10.549 -4.334 53.742 1.00 23.14 159 LEU B CA 1
ATOM 2780 C C . LEU B 1 113 ? 9.735 -4.066 54.993 1.00 24.00 159 LEU B C 1
ATOM 2781 O O . LEU B 1 113 ? 9.934 -4.716 56.016 1.00 24.00 159 LEU B O 1
ATOM 2786 N N . ASP B 1 114 ? 8.809 -3.122 54.917 1.00 25.35 160 ASP B N 1
ATOM 2787 C CA . ASP B 1 114 ? 7.955 -2.788 56.064 1.00 25.85 160 ASP B CA 1
ATOM 2788 C C . ASP B 1 114 ? 6.810 -3.797 56.082 1.00 26.06 160 ASP B C 1
ATOM 2789 O O . ASP B 1 114 ? 5.664 -3.484 55.732 1.00 25.90 160 ASP B O 1
ATOM 2794 N N . ASP B 1 115 ? 7.137 -5.011 56.495 1.00 25.49 161 ASP B N 1
ATOM 2795 C CA . ASP B 1 115 ? 6.274 -6.148 56.278 1.00 25.45 161 ASP B CA 1
ATOM 2796 C C . ASP B 1 115 ? 4.959 -6.098 57.147 1.00 25.59 161 ASP B C 1
ATOM 2797 O O . ASP B 1 115 ? 3.890 -6.476 56.702 1.00 24.90 161 ASP B O 1
ATOM 2802 N N . GLN B 1 116 ? 5.087 -5.599 58.362 1.00 26.45 162 GLN B N 1
ATOM 2803 C CA . GLN B 1 116 ? 4.002 -5.451 59.317 1.00 27.85 162 GLN B CA 1
ATOM 2804 C C . GLN B 1 116 ? 2.975 -4.482 58.782 1.00 28.03 162 GLN B C 1
ATOM 2805 O O . GLN B 1 116 ? 1.794 -4.786 58.753 1.00 27.56 162 GLN B O 1
ATOM 2811 N N . LYS B 1 117 ? 3.450 -3.356 58.268 1.00 28.70 163 LYS B N 1
ATOM 2812 C CA . LYS B 1 117 ? 2.608 -2.356 57.681 1.00 29.88 163 LYS B CA 1
ATOM 2813 C C . LYS B 1 117 ? 1.898 -2.832 56.364 1.00 30.06 163 LYS B C 1
ATOM 2814 O O . LYS B 1 117 ? 0.745 -2.488 56.124 1.00 29.25 163 LYS B O 1
ATOM 2820 N N . GLY B 1 118 ? 2.564 -3.634 55.536 1.00 29.62 164 GLY B N 1
ATOM 2821 C CA . GLY B 1 118 ? 1.917 -4.193 54.343 1.00 29.49 164 GLY B CA 1
ATOM 2822 C C . GLY B 1 118 ? 0.774 -5.133 54.731 1.00 28.97 164 GLY B C 1
ATOM 2823 O O . GLY B 1 118 ? -0.300 -5.104 54.155 1.00 27.97 164 GLY B O 1
ATOM 2824 N N . GLY B 1 119 ? 1.027 -5.953 55.741 1.00 28.34 165 GLY B N 1
ATOM 2825 C CA . GLY B 1 119 ? 0.035 -6.876 56.254 1.00 28.08 165 GLY B CA 1
ATOM 2826 C C . GLY B 1 119 ? -1.159 -6.149 56.811 1.00 26.77 165 GLY B C 1
ATOM 2827 O O . GLY B 1 119 ? -2.256 -6.591 56.615 1.00 26.21 165 GLY B O 1
ATOM 2828 N N . GLY B 1 120 ? -0.914 -5.020 57.448 1.00 27.33 166 GLY B N 1
ATOM 2829 C CA . GLY B 1 120 ? -1.940 -4.199 58.074 1.00 28.50 166 GLY B CA 1
ATOM 2830 C C . GLY B 1 120 ? -2.775 -3.428 57.081 1.00 29.64 166 GLY B C 1
ATOM 2831 O O . GLY B 1 120 ? -3.996 -3.407 57.201 1.00 31.00 166 GLY B O 1
ATOM 2832 N N . ILE B 1 121 ? -2.140 -2.850 56.066 1.00 29.52 167 ILE B N 1
ATOM 2833 C CA . ILE B 1 121 ? -2.878 -2.204 55.009 1.00 30.21 167 ILE B CA 1
ATOM 2834 C C . ILE B 1 121 ? -3.787 -3.193 54.266 1.00 30.04 167 ILE B C 1
ATOM 2835 O O . ILE B 1 121 ? -4.915 -2.859 53.935 1.00 30.73 167 ILE B O 1
ATOM 2840 N N . ALA B 1 122 ? -3.319 -4.416 54.035 1.00 29.41 168 ALA B N 1
ATOM 2841 C CA . ALA B 1 122 ? -4.158 -5.419 53.380 1.00 29.24 168 ALA B CA 1
ATOM 2842 C C . ALA B 1 122 ? -5.385 -5.760 54.235 1.00 28.77 168 ALA B C 1
ATOM 2843 O O . ALA B 1 122 ? -6.484 -5.840 53.708 1.00 27.92 168 ALA B O 1
ATOM 2845 N N . THR B 1 123 ? -5.163 -5.982 55.536 1.00 29.15 169 THR B N 1
ATOM 2846 C CA . THR B 1 123 ? -6.212 -6.405 56.443 1.00 29.45 169 THR B CA 1
ATOM 2847 C C . THR B 1 123 ? -7.207 -5.263 56.671 1.00 30.61 169 THR B C 1
ATOM 2848 O O . THR B 1 123 ? -8.424 -5.500 56.695 1.00 29.39 169 THR B O 1
ATOM 2852 N N . GLU B 1 124 ? -6.682 -4.038 56.802 1.00 30.77 170 GLU B N 1
ATOM 2853 C CA . GLU B 1 124 ? -7.510 -2.892 57.118 1.00 32.50 170 GLU B CA 1
ATOM 2854 C C . GLU B 1 124 ? -8.435 -2.548 55.945 1.00 31.96 170 GLU B C 1
ATOM 2855 O O . GLU B 1 124 ? -9.540 -2.092 56.174 1.00 31.67 170 GLU B O 1
ATOM 2861 N N . HIS B 1 125 ? -7.989 -2.796 54.704 1.00 31.00 171 HIS B N 1
ATOM 2862 C CA . HIS B 1 125 ? -8.855 -2.682 53.539 1.00 30.19 171 HIS B CA 1
ATOM 2863 C C . HIS B 1 125 ? -10.064 -3.628 53.619 1.00 30.22 171 HIS B C 1
ATOM 2864 O O . HIS B 1 125 ? -11.189 -3.264 53.275 1.00 31.75 171 HIS B O 1
ATOM 2871 N N . LEU B 1 126 ? -9.829 -4.860 54.019 1.00 29.71 172 LEU B N 1
ATOM 2872 C CA . LEU B 1 126 ? -10.895 -5.800 54.191 1.00 29.25 172 LEU B CA 1
ATOM 2873 C C . LEU B 1 126 ? -11.828 -5.382 55.361 1.00 29.57 172 LEU B C 1
ATOM 2874 O O . LEU B 1 126 ? -13.040 -5.496 55.238 1.00 29.50 172 LEU B O 1
ATOM 2879 N N . ILE B 1 127 ? -11.270 -4.856 56.443 1.00 29.69 173 ILE B N 1
ATOM 2880 C CA . ILE B 1 127 ? -12.080 -4.329 57.552 1.00 29.69 173 ILE B CA 1
ATOM 2881 C C . ILE B 1 127 ? -12.942 -3.107 57.150 1.00 30.39 173 ILE B C 1
ATOM 2882 O O . ILE B 1 127 ? -14.091 -2.990 57.564 1.00 30.21 173 ILE B O 1
ATOM 2887 N N . THR B 1 128 ? -12.381 -2.204 56.357 1.00 31.25 174 THR B N 1
ATOM 2888 C CA . THR B 1 128 ? -13.146 -1.076 55.837 1.00 32.54 174 THR B CA 1
ATOM 2889 C C . THR B 1 128 ? -14.337 -1.502 54.963 1.00 32.63 174 THR B C 1
ATOM 2890 O O . THR B 1 128 ? -15.340 -0.802 54.937 1.00 33.25 174 THR B O 1
ATOM 2894 N N . LEU B 1 129 ? -14.232 -2.645 54.267 1.00 32.43 175 LEU B N 1
ATOM 2895 C CA . LEU B 1 129 ? -15.345 -3.169 53.448 1.00 31.86 175 LEU B CA 1
ATOM 2896 C C . LEU B 1 129 ? -16.457 -3.941 54.222 1.00 31.48 175 LEU B C 1
ATOM 2897 O O . LEU B 1 129 ? -17.490 -4.277 53.645 1.00 31.12 175 LEU B O 1
ATOM 2902 N N . GLY B 1 130 ? -16.246 -4.227 55.499 1.00 31.61 176 GLY B N 1
ATOM 2903 C CA . GLY B 1 130 ? -17.266 -4.911 56.297 1.00 31.92 176 GLY B CA 1
ATOM 2904 C C . GLY B 1 130 ? -16.881 -6.308 56.745 1.00 32.34 176 GLY B C 1
ATOM 2905 O O . GLY B 1 130 ? -17.688 -6.952 57.407 1.00 32.24 176 GLY B O 1
ATOM 2906 N N . HIS B 1 131 ? -15.660 -6.789 56.416 1.00 31.33 177 HIS B N 1
ATOM 2907 C CA . HIS B 1 131 ? -15.271 -8.128 56.835 1.00 31.13 177 HIS B CA 1
ATOM 2908 C C . HIS B 1 131 ? -14.911 -8.150 58.299 1.00 31.31 177 HIS B C 1
ATOM 2909 O O . HIS B 1 131 ? -14.181 -7.282 58.780 1.00 30.62 177 HIS B O 1
ATOM 2916 N N . SER B 1 132 ? -15.438 -9.168 58.975 1.00 30.76 178 SER B N 1
ATOM 2917 C CA . SER B 1 132 ? -15.148 -9.453 60.365 1.00 32.17 178 SER B CA 1
ATOM 2918 C C . SER B 1 132 ? -14.314 -10.710 60.536 1.00 31.34 178 SER B C 1
ATOM 2919 O O . SER B 1 132 ? -13.621 -10.847 61.522 1.00 31.43 178 SER B O 1
ATOM 2922 N N . ARG B 1 133 ? -14.482 -11.659 59.626 1.00 30.69 179 ARG B N 1
ATOM 2923 C CA . ARG B 1 133 ? -13.869 -12.944 59.754 1.00 31.53 179 ARG B CA 1
ATOM 2924 C C . ARG B 1 133 ? -12.850 -13.076 58.579 1.00 30.62 179 ARG B C 1
ATOM 2925 O O . ARG B 1 133 ? -13.231 -13.408 57.444 1.00 29.16 179 ARG B O 1
ATOM 2933 N N . ILE B 1 134 ? -11.569 -12.804 58.896 1.00 28.53 180 ILE B N 1
ATOM 2934 C CA . ILE B 1 134 ? -10.515 -12.670 57.903 1.00 27.41 180 ILE B CA 1
ATOM 2935 C C . ILE B 1 134 ? -9.407 -13.688 58.160 1.00 27.00 180 ILE B C 1
ATOM 2936 O O . ILE B 1 134 ? -8.829 -13.713 59.240 1.00 26.05 180 ILE B O 1
ATOM 2941 N N . ALA B 1 135 ? -9.119 -14.516 57.159 1.00 26.86 181 ALA B N 1
ATOM 2942 C CA . ALA B 1 135 ? -8.100 -15.561 57.238 1.00 25.85 181 ALA B CA 1
ATOM 2943 C C . ALA B 1 135 ? -6.782 -15.020 56.682 1.00 26.04 181 ALA B C 1
ATOM 2944 O O . ALA B 1 135 ? -6.735 -13.955 56.067 1.00 26.30 181 ALA B O 1
ATOM 2946 N N . PHE B 1 136 ? -5.709 -15.745 56.949 1.00 25.94 182 PHE B N 1
ATOM 2947 C CA . PHE B 1 136 ? -4.360 -15.356 56.555 1.00 25.31 182 PHE B CA 1
ATOM 2948 C C . PHE B 1 136 ? -3.603 -16.587 56.049 1.00 24.82 182 PHE B C 1
ATOM 2949 O O . PHE B 1 136 ? -3.485 -17.595 56.742 1.00 24.08 182 PHE B O 1
ATOM 2957 N N . ILE B 1 137 ? -3.154 -16.528 54.803 1.00 24.32 183 ILE B N 1
ATOM 2958 C CA . ILE B 1 137 ? -2.355 -17.608 54.233 1.00 23.69 183 ILE B CA 1
ATOM 2959 C C . ILE B 1 137 ? -0.923 -17.048 54.169 1.00 24.03 183 ILE B C 1
ATOM 2960 O O . ILE B 1 137 ? -0.614 -16.216 53.301 1.00 23.64 183 ILE B O 1
ATOM 2965 N N . SER B 1 138 ? -0.087 -17.475 55.118 1.00 23.36 184 SER B N 1
ATOM 2966 C CA . SER B 1 138 ? 1.244 -16.957 55.275 1.00 24.40 184 SER B CA 1
ATOM 2967 C C . SER B 1 138 ? 2.230 -17.638 54.340 1.00 24.37 184 SER B C 1
ATOM 2968 O O . SER B 1 138 ? 1.869 -18.572 53.653 1.00 23.34 184 SER B O 1
ATOM 2971 N N . GLY B 1 139 ? 3.487 -17.183 54.381 1.00 23.92 185 GLY B N 1
ATOM 2972 C CA . GLY B 1 139 ? 4.627 -17.969 53.891 1.00 23.47 185 GLY B CA 1
ATOM 2973 C C . GLY B 1 139 ? 4.902 -19.111 54.837 1.00 23.72 185 GLY B C 1
ATOM 2974 O O . GLY B 1 139 ? 4.035 -19.497 55.634 1.00 24.81 185 GLY B O 1
ATOM 2975 N N . THR B 1 140 ? 6.111 -19.652 54.807 1.00 23.23 186 THR B N 1
ATOM 2976 C CA . THR B 1 140 ? 6.452 -20.712 55.719 1.00 22.54 186 THR B CA 1
ATOM 2977 C C . THR B 1 140 ? 6.633 -20.188 57.152 1.00 23.05 186 THR B C 1
ATOM 2978 O O . THR B 1 140 ? 6.880 -18.994 57.382 1.00 22.39 186 THR B O 1
ATOM 2982 N N . ALA B 1 141 ? 6.512 -21.110 58.102 1.00 22.83 187 ALA B N 1
ATOM 2983 C CA . ALA B 1 141 ? 6.667 -20.782 59.501 1.00 24.02 187 ALA B CA 1
ATOM 2984 C C . ALA B 1 141 ? 8.045 -20.224 59.767 1.00 24.89 187 ALA B C 1
ATOM 2985 O O . ALA B 1 141 ? 8.224 -19.439 60.693 1.00 24.84 187 ALA B O 1
ATOM 2987 N N . ILE B 1 142 ? 9.022 -20.615 58.954 1.00 25.20 188 ILE B N 1
ATOM 2988 C CA . ILE B 1 142 ? 10.403 -20.234 59.242 1.00 25.35 188 ILE B CA 1
ATOM 2989 C C . ILE B 1 142 ? 10.875 -19.004 58.527 1.00 25.62 188 ILE B C 1
ATOM 2990 O O . ILE B 1 142 ? 11.965 -18.524 58.802 1.00 24.99 188 ILE B O 1
ATOM 2995 N N . HIS B 1 143 ? 10.079 -18.471 57.609 1.00 25.48 189 HIS B N 1
ATOM 2996 C CA . HIS B 1 143 ? 10.470 -17.238 56.946 1.00 25.51 189 HIS B CA 1
ATOM 2997 C C . HIS B 1 143 ? 10.051 -16.027 57.771 1.00 25.08 189 HIS B C 1
ATOM 2998 O O . HIS B 1 143 ? 8.880 -15.831 57.998 1.00 24.43 189 HIS B O 1
ATOM 3005 N N . ASP B 1 144 ? 11.020 -15.212 58.176 1.00 24.89 190 ASP B N 1
ATOM 3006 C CA . ASP B 1 144 ? 10.757 -14.055 59.024 1.00 24.16 190 ASP B CA 1
ATOM 3007 C C . ASP B 1 144 ? 9.878 -13.045 58.384 1.00 24.07 190 ASP B C 1
ATOM 3008 O O . ASP B 1 144 ? 9.104 -12.374 59.061 1.00 22.37 190 ASP B O 1
ATOM 3013 N N . THR B 1 145 ? 10.010 -12.902 57.060 1.00 24.22 191 THR B N 1
ATOM 3014 C CA . THR B 1 145 ? 9.206 -11.961 56.319 1.00 23.92 191 THR B CA 1
ATOM 3015 C C . THR B 1 145 ? 7.723 -12.363 56.375 1.00 24.54 191 THR B C 1
ATOM 3016 O O . THR B 1 145 ? 6.837 -11.498 56.454 1.00 24.25 191 THR B O 1
ATOM 3020 N N . ALA B 1 146 ? 7.448 -13.663 56.345 1.00 24.91 192 ALA B N 1
ATOM 3021 C CA . ALA B 1 146 ? 6.069 -14.150 56.465 1.00 25.22 192 ALA B CA 1
ATOM 3022 C C . ALA B 1 146 ? 5.524 -13.843 57.868 1.00 26.82 192 ALA B C 1
ATOM 3023 O O . ALA B 1 146 ? 4.385 -13.344 58.011 1.00 26.79 192 ALA B O 1
ATOM 3025 N N . GLN B 1 147 ? 6.334 -14.150 58.889 1.00 26.53 193 GLN B N 1
ATOM 3026 C CA . GLN B 1 147 ? 5.930 -13.869 60.263 1.00 26.93 193 GLN B CA 1
ATOM 3027 C C . GLN B 1 147 ? 5.688 -12.385 60.473 1.00 26.37 193 GLN B C 1
ATOM 3028 O O . GLN B 1 147 ? 4.652 -12.027 61.036 1.00 26.21 193 GLN B O 1
ATOM 3034 N N . ARG B 1 148 ? 6.551 -11.513 59.958 1.00 25.86 194 ARG B N 1
ATOM 3035 C CA . ARG B 1 148 ? 6.298 -10.074 60.053 1.00 26.64 194 ARG B CA 1
ATOM 3036 C C . ARG B 1 148 ? 4.946 -9.661 59.461 1.00 27.05 194 ARG B C 1
ATOM 3037 O O . ARG B 1 148 ? 4.201 -8.902 60.073 1.00 27.26 194 ARG B O 1
ATOM 3045 N N . ARG B 1 149 ? 4.620 -10.180 58.287 1.00 27.51 195 ARG B N 1
ATOM 3046 C CA . ARG B 1 149 ? 3.363 -9.828 57.632 1.00 27.19 195 ARG B CA 1
ATOM 3047 C C . ARG B 1 149 ? 2.178 -10.377 58.405 1.00 26.64 195 ARG B C 1
ATOM 3048 O O . ARG B 1 149 ? 1.145 -9.719 58.521 1.00 27.05 195 ARG B O 1
ATOM 3056 N N . LYS B 1 150 ? 2.334 -11.570 58.961 1.00 26.54 196 LYS B N 1
ATOM 3057 C CA . LYS B 1 150 ? 1.292 -12.189 59.754 1.00 26.15 196 LYS B CA 1
ATOM 3058 C C . LYS B 1 150 ? 0.987 -11.352 61.013 1.00 26.99 196 LYS B C 1
ATOM 3059 O O . LYS B 1 150 ? -0.182 -11.103 61.353 1.00 26.04 196 LYS B O 1
ATOM 3065 N N . GLU B 1 151 ? 2.045 -10.900 61.675 1.00 26.37 197 GLU B N 1
ATOM 3066 C CA . GLU B 1 151 ? 1.918 -10.012 62.817 1.00 27.94 197 GLU B CA 1
ATOM 3067 C C . GLU B 1 151 ? 1.194 -8.718 62.530 1.00 27.51 197 GLU B C 1
ATOM 3068 O O . GLU B 1 151 ? 0.429 -8.265 63.361 1.00 27.23 197 GLU B O 1
ATOM 3074 N N . GLY B 1 152 ? 1.463 -8.107 61.380 1.00 28.56 198 GLY B N 1
ATOM 3075 C CA . GLY B 1 152 ? 0.752 -6.909 60.953 1.00 28.89 198 GLY B CA 1
ATOM 3076 C C . GLY B 1 152 ? -0.739 -7.190 60.793 1.00 29.45 198 GLY B C 1
ATOM 3077 O O . GLY B 1 152 ? -1.566 -6.392 61.203 1.00 30.32 198 GLY B O 1
ATOM 3078 N N . TYR B 1 153 ? -1.067 -8.330 60.209 1.00 28.99 199 TYR B N 1
ATOM 3079 C CA . TYR B 1 153 ? -2.452 -8.799 60.131 1.00 29.65 199 TYR B CA 1
ATOM 3080 C C . TYR B 1 153 ? -3.063 -8.944 61.576 1.00 29.83 199 TYR B C 1
ATOM 3081 O O . TYR B 1 153 ? -4.108 -8.369 61.824 1.00 29.18 199 TYR B O 1
ATOM 3090 N N . LEU B 1 154 ? -2.395 -9.671 62.477 1.00 29.56 200 LEU B N 1
ATOM 3091 C CA . LEU B 1 154 ? -2.881 -9.911 63.858 1.00 31.32 200 LEU B CA 1
ATOM 3092 C C . LEU B 1 154 ? -3.044 -8.615 64.665 1.00 32.17 200 LEU B C 1
ATOM 3093 O O . LEU B 1 154 ? -4.104 -8.372 65.212 1.00 31.49 200 LEU B O 1
ATOM 3098 N N . GLU B 1 155 ? -2.021 -7.760 64.688 1.00 33.10 201 GLU B N 1
ATOM 3099 C CA . GLU B 1 155 ? -2.162 -6.432 65.264 1.00 33.54 201 GLU B CA 1
ATOM 3100 C C . GLU B 1 155 ? -3.355 -5.651 64.693 1.00 33.86 201 GLU B C 1
ATOM 3101 O O . GLU B 1 155 ? -4.096 -5.011 65.452 1.00 34.20 201 GLU B O 1
ATOM 3103 N N . THR B 1 156 ? -3.557 -5.675 63.378 1.00 33.01 202 THR B N 1
ATOM 3104 C CA . THR B 1 156 ? -4.665 -4.916 62.801 1.00 33.18 202 THR B CA 1
ATOM 3105 C C . THR B 1 156 ? -6.043 -5.466 63.258 1.00 34.01 202 THR B C 1
ATOM 3106 O O . THR B 1 156 ? -6.981 -4.691 63.508 1.00 32.51 202 THR B O 1
ATOM 3110 N N . LEU B 1 157 ? -6.169 -6.790 63.308 1.00 34.73 203 LEU B N 1
ATOM 3111 C CA . LEU B 1 157 ? -7.390 -7.396 63.792 1.00 36.27 203 LEU B CA 1
ATOM 3112 C C . LEU B 1 157 ? -7.587 -7.026 65.263 1.00 37.80 203 LEU B C 1
ATOM 3113 O O . LEU B 1 157 ? -8.695 -6.632 65.647 1.00 39.10 203 LEU B O 1
ATOM 3118 N N . ALA B 1 158 ? -6.533 -7.123 66.075 1.00 38.31 204 ALA B N 1
ATOM 3119 C CA . ALA B 1 158 ? -6.660 -6.784 67.511 1.00 39.83 204 ALA B CA 1
ATOM 3120 C C . ALA B 1 158 ? -7.141 -5.347 67.746 1.00 40.47 204 ALA B C 1
ATOM 3121 O O . ALA B 1 158 ? -8.127 -5.118 68.478 1.00 40.70 204 ALA B O 1
ATOM 3123 N N . SER B 1 159 ? -6.462 -4.390 67.119 1.00 40.89 205 SER B N 1
ATOM 3124 C CA . SER B 1 159 ? -6.800 -2.988 67.298 1.00 41.46 205 SER B CA 1
ATOM 3125 C C . SER B 1 159 ? -8.192 -2.613 66.761 1.00 41.75 205 SER B C 1
ATOM 3126 O O . SER B 1 159 ? -8.750 -1.582 67.149 1.00 42.09 205 SER B O 1
ATOM 3129 N N . ALA B 1 160 ? -8.762 -3.451 65.893 1.00 41.73 206 ALA B N 1
ATOM 3130 C CA . ALA B 1 160 ? -10.133 -3.244 65.393 1.00 41.56 206 ALA B CA 1
ATOM 3131 C C . ALA B 1 160 ? -11.171 -3.938 66.270 1.00 41.61 206 ALA B C 1
ATOM 3132 O O . ALA B 1 160 ? -12.352 -3.872 65.985 1.00 40.54 206 ALA B O 1
ATOM 3134 N N . GLY B 1 161 ? -10.716 -4.614 67.324 1.00 42.60 207 GLY B N 1
ATOM 3135 C CA . GLY B 1 161 ? -11.604 -5.360 68.216 1.00 43.03 207 GLY B CA 1
ATOM 3136 C C . GLY B 1 161 ? -12.135 -6.609 67.527 1.00 43.32 207 GLY B C 1
ATOM 3137 O O . GLY B 1 161 ? -13.175 -7.120 67.906 1.00 43.22 207 GLY B O 1
ATOM 3138 N N . LEU B 1 162 ? -11.424 -7.087 66.500 1.00 42.85 208 LEU B N 1
ATOM 3139 C CA . LEU B 1 162 ? -11.836 -8.286 65.763 1.00 42.53 208 LEU B CA 1
ATOM 3140 C C . LEU B 1 162 ? -11.042 -9.443 66.300 1.00 41.95 208 LEU B C 1
ATOM 3141 O O . LEU B 1 162 ? -9.986 -9.239 66.849 1.00 41.94 208 LEU B O 1
ATOM 3146 N N . ARG B 1 163 ? -11.540 -10.655 66.133 1.00 42.39 209 ARG B N 1
ATOM 3147 C CA . ARG B 1 163 ? -10.808 -11.833 66.580 1.00 43.37 209 ARG B CA 1
ATOM 3148 C C . ARG B 1 163 ? -10.232 -12.618 65.409 1.00 43.63 209 ARG B C 1
ATOM 3149 O O . ARG B 1 163 ? -10.764 -12.582 64.311 1.00 43.40 209 ARG B O 1
ATOM 3151 N N . SER B 1 164 ? -9.115 -13.304 65.641 1.00 44.43 210 SER B N 1
ATOM 3152 C CA . SER B 1 164 ? -8.717 -14.386 64.760 1.00 44.56 210 SER B CA 1
ATOM 3153 C C . SER B 1 164 ? -8.711 -15.673 65.548 1.00 43.95 210 SER B C 1
ATOM 3154 O O . SER B 1 164 ? -8.534 -15.677 66.765 1.00 43.87 210 SER B O 1
ATOM 3157 N N . GLU B 1 165 ? -8.965 -16.752 64.830 1.00 43.63 211 GLU B N 1
ATOM 3158 C CA . GLU B 1 165 ? -8.764 -18.081 65.316 1.00 43.84 211 GLU B CA 1
ATOM 3159 C C . GLU B 1 165 ? -7.572 -18.689 64.584 1.00 42.36 211 GLU B C 1
ATOM 3160 O O . GLU B 1 165 ? -7.213 -18.264 63.469 1.00 41.27 211 GLU B O 1
ATOM 3166 N N . ALA B 1 166 ? -6.972 -19.667 65.261 1.00 40.44 212 ALA B N 1
ATOM 3167 C CA . ALA B 1 166 ? -5.840 -20.430 64.797 1.00 39.06 212 ALA B CA 1
ATOM 3168 C C . ALA B 1 166 ? -6.173 -21.154 63.490 1.00 38.02 212 ALA B C 1
ATOM 3169 O O . ALA B 1 166 ? -5.336 -21.277 62.594 1.00 36.29 212 ALA B O 1
ATOM 3171 N N . ALA B 1 167 ? -7.417 -21.633 63.422 1.00 36.81 213 ALA B N 1
ATOM 3172 C CA . ALA B 1 167 ? -8.018 -22.203 62.224 1.00 35.72 213 ALA B CA 1
ATOM 3173 C C . ALA B 1 167 ? -7.842 -21.344 60.958 1.00 34.65 213 ALA B C 1
ATOM 3174 O O . ALA B 1 167 ? -7.634 -21.882 59.871 1.00 35.10 213 ALA B O 1
ATOM 3176 N N . TRP B 1 168 ? -7.985 -20.034 61.103 1.00 32.67 214 TRP B N 1
ATOM 3177 C CA . TRP B 1 168 ? -7.975 -19.152 59.979 1.00 31.71 214 TRP B CA 1
ATOM 3178 C C . TRP B 1 168 ? -6.567 -18.744 59.513 1.00 30.73 214 TRP B C 1
ATOM 3179 O O . TRP B 1 168 ? -6.456 -17.981 58.560 1.00 29.70 214 TRP B O 1
ATOM 3190 N N . VAL B 1 169 ? -5.519 -19.236 60.175 1.00 29.59 215 VAL B N 1
ATOM 3191 C CA . VAL B 1 169 ? -4.136 -18.821 59.878 1.00 29.53 215 VAL B CA 1
ATOM 3192 C C . VAL B 1 169 ? -3.390 -20.088 59.476 1.00 29.82 215 VAL B C 1
ATOM 3193 O O . VAL B 1 169 ? -3.286 -21.032 60.246 1.00 30.02 215 VAL B O 1
ATOM 3197 N N . VAL B 1 170 ? -2.914 -20.119 58.241 1.00 29.13 216 VAL B N 1
ATOM 3198 C CA . VAL B 1 170 ? -2.193 -21.267 57.727 1.00 29.72 216 VAL B CA 1
ATOM 3199 C C . VAL B 1 170 ? -0.792 -20.803 57.313 1.00 29.24 216 VAL B C 1
ATOM 3200 O O . VAL B 1 170 ? -0.643 -19.803 56.630 1.00 28.38 216 VAL B O 1
ATOM 3204 N N . ASP B 1 171 ? 0.237 -21.513 57.767 1.00 29.52 217 ASP B N 1
ATOM 3205 C CA . ASP B 1 171 ? 1.588 -21.325 57.238 1.00 29.80 217 ASP B CA 1
ATOM 3206 C C . ASP B 1 171 ? 1.591 -22.107 55.928 1.00 28.48 217 ASP B C 1
ATOM 3207 O O . ASP B 1 171 ? 1.125 -23.192 55.894 1.00 31.46 217 ASP B O 1
ATOM 3212 N N . ALA B 1 172 ? 2.046 -21.541 54.836 1.00 27.52 218 ALA B N 1
ATOM 3213 C CA . ALA B 1 172 ? 1.943 -22.190 53.544 1.00 25.58 218 ALA B CA 1
ATOM 3214 C C . ALA B 1 172 ? 3.286 -21.969 52.817 1.00 25.05 218 ALA B C 1
ATOM 3215 O O . ALA B 1 172 ? 4.210 -22.775 52.948 1.00 24.43 218 ALA B O 1
ATOM 3217 N N . GLY B 1 173 ? 3.386 -20.870 52.090 1.00 24.49 219 GLY B N 1
ATOM 3218 C CA . GLY B 1 173 ? 4.586 -20.566 51.314 1.00 25.08 219 GLY B CA 1
ATOM 3219 C C . GLY B 1 173 ? 4.356 -19.386 50.394 1.00 24.65 219 GLY B C 1
ATOM 3220 O O . GLY B 1 173 ? 3.276 -18.811 50.368 1.00 25.00 219 GLY B O 1
ATOM 3221 N N . TRP B 1 174 ? 5.356 -19.046 49.598 1.00 24.88 220 TRP B N 1
ATOM 3222 C CA . TRP B 1 174 ? 5.248 -17.884 48.717 1.00 24.85 220 TRP B CA 1
ATOM 3223 C C . TRP B 1 174 ? 4.585 -18.197 47.358 1.00 24.51 220 TRP B C 1
ATOM 3224 O O . TRP B 1 174 ? 4.099 -17.268 46.675 1.00 24.37 220 TRP B O 1
ATOM 3235 N N . GLU B 1 175 ? 4.603 -19.470 46.960 1.00 23.57 221 GLU B N 1
ATOM 3236 C CA . GLU B 1 175 ? 4.283 -19.845 45.616 1.00 25.06 221 GLU B CA 1
ATOM 3237 C C . GLU B 1 175 ? 2.866 -20.318 45.428 1.00 25.31 221 GLU B C 1
ATOM 3238 O O . GLU B 1 175 ? 2.114 -20.566 46.425 1.00 24.53 221 GLU B O 1
ATOM 3244 N N . ALA B 1 176 ? 2.504 -20.494 44.159 1.00 23.81 222 ALA B N 1
ATOM 3245 C CA . ALA B 1 176 ? 1.086 -20.698 43.798 1.00 24.88 222 ALA B CA 1
ATOM 3246 C C . ALA B 1 176 ? 0.543 -22.016 44.344 1.00 25.28 222 ALA B C 1
ATOM 3247 O O . ALA B 1 176 ? -0.583 -22.057 44.851 1.00 25.85 222 ALA B O 1
ATOM 3249 N N . ASP B 1 177 ? 1.354 -23.066 44.291 1.00 25.90 223 ASP B N 1
ATOM 3250 C CA . ASP B 1 177 ? 0.959 -24.372 44.785 1.00 27.30 223 ASP B CA 1
ATOM 3251 C C . ASP B 1 177 ? 0.715 -24.359 46.297 1.00 27.22 223 ASP B C 1
ATOM 3252 O O . ASP B 1 177 ? -0.196 -25.036 46.811 1.00 27.54 223 ASP B O 1
ATOM 3257 N N . ALA B 1 178 ? 1.553 -23.626 47.004 1.00 25.97 224 ALA B N 1
ATOM 3258 C CA . ALA B 1 178 ? 1.420 -23.533 48.444 1.00 26.09 224 ALA B CA 1
ATOM 3259 C C . ALA B 1 178 ? 0.133 -22.716 48.729 1.00 25.74 224 ALA B C 1
ATOM 3260 O O . ALA B 1 178 ? -0.637 -23.041 49.616 1.00 24.77 224 ALA B O 1
ATOM 3262 N N . GLY B 1 179 ? -0.088 -21.681 47.939 1.00 25.25 225 GLY B N 1
ATOM 3263 C CA . GLY B 1 179 ? -1.244 -20.838 48.054 1.00 26.19 225 GLY B CA 1
ATOM 3264 C C . GLY B 1 179 ? -2.522 -21.621 47.839 1.00 26.86 225 GLY B C 1
ATOM 3265 O O . GLY B 1 179 ? -3.506 -21.469 48.611 1.00 26.76 225 GLY B O 1
ATOM 3266 N N . SER B 1 180 ? -2.483 -22.486 46.823 1.00 26.81 226 SER B N 1
ATOM 3267 C CA . SER B 1 180 ? -3.634 -23.300 46.431 1.00 26.84 226 SER B CA 1
ATOM 3268 C C . SER B 1 180 ? -3.985 -24.308 47.498 1.00 27.00 226 SER B C 1
ATOM 3269 O O . SER B 1 180 ? -5.182 -24.508 47.834 1.00 25.97 226 SER B O 1
ATOM 3272 N N . ALA B 1 181 ? -2.952 -24.956 48.025 1.00 26.24 227 ALA B N 1
ATOM 3273 C CA . ALA B 1 181 ? -3.144 -25.983 49.024 1.00 26.00 227 ALA B CA 1
ATOM 3274 C C . ALA B 1 181 ? -3.712 -25.349 50.311 1.00 26.04 227 ALA B C 1
ATOM 3275 O O . ALA B 1 181 ? -4.584 -25.921 50.944 1.00 25.40 227 ALA B O 1
ATOM 3277 N N . ALA B 1 182 ? -3.254 -24.145 50.649 1.00 25.45 228 ALA B N 1
ATOM 3278 C CA . ALA B 1 182 ? -3.692 -23.475 51.849 1.00 25.90 228 ALA B CA 1
ATOM 3279 C C . ALA B 1 182 ? -5.169 -23.054 51.741 1.00 26.34 228 ALA B C 1
ATOM 3280 O O . ALA B 1 182 ? -5.901 -23.119 52.722 1.00 25.44 228 ALA B O 1
ATOM 3282 N N . LEU B 1 183 ? -5.562 -22.593 50.558 1.00 26.38 229 LEU B N 1
ATOM 3283 C CA . 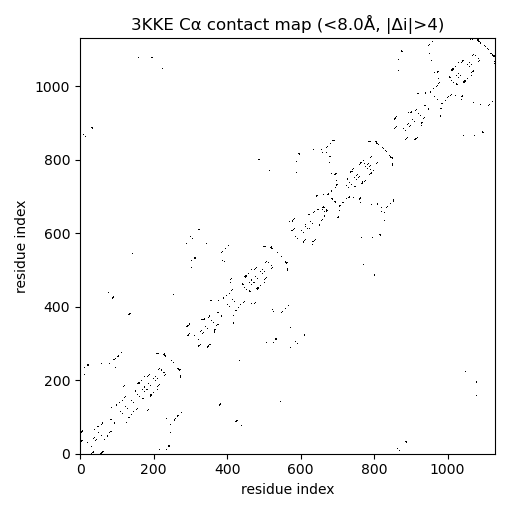LEU B 1 183 ? -6.899 -22.134 50.319 1.00 26.42 229 LEU B CA 1
ATOM 3284 C C . LEU B 1 183 ? -7.844 -23.319 50.438 1.00 27.33 229 LEU B C 1
ATOM 3285 O O . LEU B 1 183 ? -8.873 -23.219 51.094 1.00 25.97 229 LEU B O 1
ATOM 3290 N N . ASN B 1 184 ? -7.461 -24.425 49.820 1.00 27.92 230 ASN B N 1
ATOM 3291 C CA . ASN B 1 184 ? -8.178 -25.691 49.944 1.00 29.94 230 ASN B CA 1
ATOM 3292 C C . ASN B 1 184 ? -8.378 -26.125 51.376 1.00 30.38 230 ASN B C 1
ATOM 3293 O O . ASN B 1 184 ? -9.443 -26.599 51.736 1.00 31.14 230 ASN B O 1
ATOM 3298 N N . THR B 1 185 ? -7.311 -26.078 52.165 1.00 30.28 231 THR B N 1
ATOM 3299 C CA . THR B 1 185 ? -7.386 -26.384 53.595 1.00 29.27 231 THR B CA 1
ATOM 3300 C C . THR B 1 185 ? -8.348 -25.474 54.364 1.00 29.15 231 THR B C 1
ATOM 3301 O O . THR B 1 185 ? -9.072 -25.946 55.237 1.00 30.33 231 THR B O 1
ATOM 3305 N N . LEU B 1 186 ? -8.317 -24.178 54.095 1.00 28.73 232 LEU B N 1
ATOM 3306 C CA . LEU B 1 186 ? -9.232 -23.252 54.752 1.00 28.88 232 LEU B CA 1
ATOM 3307 C C . LEU B 1 186 ? -10.701 -23.456 54.329 1.00 29.40 232 LEU B C 1
ATOM 3308 O O . LEU B 1 186 ? -11.628 -23.258 55.133 1.00 27.72 232 LEU B O 1
ATOM 3313 N N . TYR B 1 187 ? -10.878 -23.785 53.048 1.00 29.72 233 TYR B N 1
ATOM 3314 C CA . TYR B 1 187 ? -12.168 -24.127 52.475 1.00 30.33 233 TYR B CA 1
ATOM 3315 C C . TYR B 1 187 ? -12.731 -25.369 53.143 1.00 30.05 233 TYR B C 1
ATOM 3316 O O . TYR B 1 187 ? -13.806 -25.302 53.689 1.00 29.59 233 TYR B O 1
ATOM 3325 N N . ARG B 1 188 ? -11.988 -26.471 53.124 1.00 30.15 234 ARG B N 1
ATOM 3326 C CA . ARG B 1 188 ? -12.482 -27.745 53.609 1.00 31.49 234 ARG B CA 1
ATOM 3327 C C . ARG B 1 188 ? -12.479 -27.817 55.159 1.00 31.53 234 ARG B C 1
ATOM 3328 O O . ARG B 1 188 ? -13.276 -28.505 55.740 1.00 31.85 234 ARG B O 1
ATOM 3330 N N . GLY B 1 189 ? -11.578 -27.091 55.806 1.00 31.28 235 GLY B N 1
ATOM 3331 C CA . GLY B 1 189 ? -11.383 -27.215 57.229 1.00 30.64 235 GLY B CA 1
ATOM 3332 C C . GLY B 1 189 ? -11.810 -26.027 58.057 1.00 30.89 235 GLY B C 1
ATOM 3333 O O . GLY B 1 189 ? -11.905 -26.149 59.262 1.00 31.03 235 GLY B O 1
ATOM 3334 N N . ALA B 1 190 ? -12.038 -24.872 57.452 1.00 30.81 236 ALA B N 1
ATOM 3335 C CA . ALA B 1 190 ? -12.470 -23.701 58.227 1.00 31.71 236 ALA B CA 1
ATOM 3336 C C . ALA B 1 190 ? -13.706 -23.018 57.623 1.00 31.64 236 ALA B C 1
ATOM 3337 O O . ALA B 1 190 ? -14.069 -21.929 58.034 1.00 32.41 236 ALA B O 1
ATOM 3339 N N . ASN B 1 191 ? -14.327 -23.664 56.652 1.00 32.06 237 ASN B N 1
ATOM 3340 C CA . ASN B 1 191 ? -15.470 -23.108 55.922 1.00 33.35 237 ASN B CA 1
ATOM 3341 C C . ASN B 1 191 ? -15.218 -21.739 55.307 1.00 33.63 237 ASN B C 1
ATOM 3342 O O . ASN B 1 191 ? -16.119 -20.917 55.215 1.00 32.36 237 ASN B O 1
ATOM 3347 N N . LEU B 1 192 ? -13.981 -21.490 54.906 1.00 34.38 238 LEU B N 1
ATOM 3348 C CA . LEU B 1 192 ? -13.675 -20.298 54.126 1.00 35.14 238 LEU B CA 1
ATOM 3349 C C . LEU B 1 192 ? -14.601 -20.190 52.909 1.00 35.84 238 LEU B C 1
ATOM 3350 O O . LEU B 1 192 ? -14.771 -21.139 52.146 1.00 35.97 238 LEU B O 1
ATOM 3355 N N . GLY B 1 193 ? -15.242 -19.040 52.767 1.00 36.87 239 GLY B N 1
ATOM 3356 C CA . GLY B 1 193 ? -16.152 -18.806 51.638 1.00 38.12 239 GLY B CA 1
ATOM 3357 C C . GLY B 1 193 ? -17.535 -19.438 51.746 1.00 39.03 239 GLY B C 1
ATOM 3358 O O . GLY B 1 193 ? -18.329 -19.382 50.790 1.00 38.29 239 GLY B O 1
ATOM 3359 N N . LYS B 1 194 ? -17.827 -20.029 52.905 1.00 40.42 240 LYS B N 1
ATOM 3360 C CA . LYS B 1 194 ? -19.117 -20.692 53.150 1.00 41.66 240 LYS B CA 1
ATOM 3361 C C . LYS B 1 194 ? -19.752 -20.006 54.355 1.00 42.06 240 LYS B C 1
ATOM 3362 O O . LYS B 1 194 ? -19.075 -19.230 55.027 1.00 41.30 240 LYS B O 1
ATOM 3368 N N . PRO B 1 195 ? -21.042 -20.309 54.659 1.00 43.24 241 PRO B N 1
ATOM 3369 C CA . PRO B 1 195 ? -21.826 -19.514 55.626 1.00 43.53 241 PRO B CA 1
ATOM 3370 C C . PRO B 1 195 ? -21.220 -19.358 57.027 1.00 44.01 241 PRO B C 1
ATOM 3371 O O . PRO B 1 195 ? -21.365 -18.271 57.660 1.00 45.00 241 PRO B O 1
ATOM 3375 N N . ASP B 1 196 ? -20.565 -20.412 57.517 1.00 43.04 242 ASP B N 1
ATOM 3376 C CA . ASP B 1 196 ? -19.976 -20.363 58.854 1.00 42.90 242 ASP B CA 1
ATOM 3377 C C . ASP B 1 196 ? -18.650 -19.562 58.966 1.00 42.52 242 ASP B C 1
ATOM 3378 O O . ASP B 1 196 ? -18.316 -19.046 60.042 1.00 43.69 242 ASP B O 1
ATOM 3380 N N . GLY B 1 197 ? -17.899 -19.446 57.867 1.00 40.10 243 GLY B N 1
ATOM 3381 C CA . GLY B 1 197 ? -16.469 -19.149 57.960 1.00 38.17 243 GLY B CA 1
ATOM 3382 C C . GLY B 1 197 ? -15.928 -17.794 57.585 1.00 36.40 243 GLY B C 1
ATOM 3383 O O . GLY B 1 197 ? -16.663 -16.831 57.399 1.00 35.10 243 GLY B O 1
ATOM 3384 N N . PRO B 1 198 ? -14.588 -17.701 57.477 1.00 34.60 244 PRO B N 1
ATOM 3385 C CA . PRO B 1 198 ? -14.049 -16.451 57.025 1.00 33.01 244 PRO B CA 1
ATOM 3386 C C . PRO B 1 198 ? -14.606 -16.064 55.643 1.00 30.04 244 PRO B C 1
ATOM 3387 O O . PRO B 1 198 ? -14.828 -16.920 54.801 1.00 28.37 244 PRO B O 1
ATOM 3391 N N . THR B 1 199 ? -14.810 -14.774 55.449 1.00 27.53 245 THR B N 1
ATOM 3392 C CA . THR B 1 199 ? -15.366 -14.244 54.237 1.00 27.04 245 THR B CA 1
ATOM 3393 C C . THR B 1 199 ? -14.272 -13.570 53.401 1.00 26.09 245 THR B C 1
ATOM 3394 O O . THR B 1 199 ? -14.524 -13.192 52.263 1.00 24.41 245 THR B O 1
ATOM 3398 N N . ALA B 1 200 ? -13.088 -13.380 53.987 1.00 25.48 246 ALA B N 1
ATOM 3399 C CA . ALA B 1 200 ? -11.942 -12.817 53.262 1.00 26.22 246 ALA B CA 1
ATOM 3400 C C . ALA B 1 200 ? -10.622 -13.479 53.669 1.00 25.64 246 ALA B C 1
ATOM 3401 O O . ALA B 1 200 ? -10.508 -14.047 54.769 1.00 25.47 246 ALA B O 1
ATOM 3403 N N . VAL B 1 201 ? -9.628 -13.387 52.789 1.00 25.04 247 VAL B N 1
ATOM 3404 C CA . VAL B 1 201 ? -8.310 -13.940 53.071 1.00 24.88 247 VAL B CA 1
ATOM 3405 C C . VAL B 1 201 ? -7.216 -12.992 52.582 1.00 24.92 247 VAL B C 1
ATOM 3406 O O . VAL B 1 201 ? -7.286 -12.473 51.455 1.00 23.40 247 VAL B O 1
ATOM 3410 N N . VAL B 1 202 ? -6.250 -12.725 53.483 1.00 24.77 248 VAL B N 1
ATOM 3411 C CA . VAL B 1 202 ? -4.997 -12.024 53.155 1.00 23.97 248 VAL B CA 1
ATOM 3412 C C . VAL B 1 202 ? -3.920 -13.078 52.862 1.00 23.38 248 VAL B C 1
ATOM 3413 O O . VAL B 1 202 ? -3.744 -14.003 53.637 1.00 23.06 248 VAL B O 1
ATOM 3417 N N . VAL B 1 203 ? -3.241 -12.947 51.725 1.00 23.14 249 VAL B N 1
ATOM 3418 C CA . VAL B 1 203 ? -2.228 -13.902 51.287 1.00 22.38 249 VAL B CA 1
ATOM 3419 C C . VAL B 1 203 ? -0.864 -13.190 51.272 1.00 22.13 249 VAL B C 1
ATOM 3420 O O . VAL B 1 203 ? -0.689 -12.169 50.654 1.00 22.21 249 VAL B O 1
ATOM 3424 N N . ALA B 1 204 ? 0.072 -13.723 52.026 1.00 22.60 250 ALA B N 1
ATOM 3425 C CA . ALA B 1 204 ? 1.327 -13.029 52.336 1.00 22.40 250 ALA B CA 1
ATOM 3426 C C . ALA B 1 204 ? 2.219 -12.720 51.155 1.00 22.91 250 ALA B C 1
ATOM 3427 O O . ALA B 1 204 ? 3.037 -11.828 51.257 1.00 24.24 250 ALA B O 1
ATOM 3429 N N . SER B 1 205 ? 2.147 -13.502 50.080 1.00 23.36 251 SER B N 1
ATOM 3430 C CA . SER B 1 205 ? 2.802 -13.127 48.859 1.00 23.79 251 SER B CA 1
ATOM 3431 C C . SER B 1 205 ? 1.933 -13.404 47.654 1.00 23.61 251 SER B C 1
ATOM 3432 O O . SER B 1 205 ? 1.097 -14.305 47.654 1.00 24.48 251 SER B O 1
ATOM 3435 N N . VAL B 1 206 ? 2.198 -12.662 46.597 1.00 24.16 252 VAL B N 1
ATOM 3436 C CA . VAL B 1 206 ? 1.300 -12.592 45.445 1.00 24.49 252 VAL B CA 1
ATOM 3437 C C . VAL B 1 206 ? 1.200 -13.872 44.600 1.00 24.33 252 VAL B C 1
ATOM 3438 O O . VAL B 1 206 ? 0.119 -14.205 44.081 1.00 23.97 252 VAL B O 1
ATOM 3442 N N . ASN B 1 207 ? 2.289 -14.619 44.432 1.00 22.84 253 ASN B N 1
ATOM 3443 C CA . ASN B 1 207 ? 2.143 -15.827 43.679 1.00 21.96 253 ASN B CA 1
ATOM 3444 C C . ASN B 1 207 ? 1.241 -16.832 44.424 1.00 23.02 253 ASN B C 1
ATOM 3445 O O . ASN B 1 207 ? 0.408 -17.508 43.804 1.00 22.25 253 ASN B O 1
ATOM 3450 N N . ALA B 1 208 ? 1.418 -16.945 45.733 1.00 21.97 254 ALA B N 1
ATOM 3451 C CA . ALA B 1 208 ? 0.502 -17.744 46.540 1.00 22.07 254 ALA B CA 1
ATOM 3452 C C . ALA B 1 208 ? -0.923 -17.251 46.394 1.00 22.26 254 ALA B C 1
ATOM 3453 O O . ALA B 1 208 ? -1.818 -18.045 46.338 1.00 22.87 254 ALA B O 1
ATOM 3455 N N . ALA B 1 209 ? -1.107 -15.939 46.336 1.00 23.06 255 ALA B N 1
ATOM 3456 C CA . ALA B 1 209 ? -2.386 -15.277 46.136 1.00 22.72 255 ALA B CA 1
ATOM 3457 C C . ALA B 1 209 ? -3.024 -15.647 44.804 1.00 23.52 255 ALA B C 1
ATOM 3458 O O . ALA B 1 209 ? -4.233 -15.933 44.723 1.00 23.66 255 ALA B O 1
ATOM 3460 N N . VAL B 1 210 ? -2.208 -15.695 43.759 1.00 22.37 256 VAL B N 1
ATOM 3461 C CA . VAL B 1 210 ? -2.685 -16.161 42.462 1.00 21.49 256 VAL B CA 1
ATOM 3462 C C . VAL B 1 210 ? -3.114 -17.615 42.513 1.00 21.89 256 VAL B C 1
ATOM 3463 O O . VAL B 1 210 ? -4.106 -17.989 41.918 1.00 21.81 256 VAL B O 1
ATOM 3467 N N . GLY B 1 211 ? -2.374 -18.451 43.203 1.00 22.29 257 GLY B N 1
ATOM 3468 C CA . GLY B 1 211 ? -2.807 -19.819 43.373 1.00 23.65 257 GLY B CA 1
ATOM 3469 C C . GLY B 1 211 ? -4.124 -19.953 44.173 1.00 24.46 257 GLY B C 1
ATOM 3470 O O . GLY B 1 211 ? -4.989 -20.784 43.842 1.00 25.53 257 GLY B O 1
ATOM 3471 N N . ALA B 1 212 ? -4.249 -19.191 45.253 1.00 24.69 258 ALA B N 1
ATOM 3472 C CA . ALA B 1 212 ? -5.483 -19.146 46.046 1.00 25.71 258 ALA B CA 1
ATOM 3473 C C . ALA B 1 212 ? -6.754 -18.773 45.213 1.00 25.96 258 ALA B C 1
ATOM 3474 O O . ALA B 1 212 ? -7.813 -19.409 45.323 1.00 25.77 258 ALA B O 1
ATOM 3476 N N . LEU B 1 213 ? -6.621 -17.725 44.424 1.00 26.82 259 LEU B N 1
ATOM 3477 C CA . LEU B 1 213 ? -7.678 -17.219 43.591 1.00 27.94 259 LEU B CA 1
ATOM 3478 C C . LEU B 1 213 ? -8.124 -18.288 42.618 1.00 28.80 259 LEU B C 1
ATOM 3479 O O . LEU B 1 213 ? -9.309 -18.626 42.543 1.00 28.59 259 LEU B O 1
ATOM 3484 N N . SER B 1 214 ? -7.157 -18.897 41.938 1.00 29.11 260 SER B N 1
ATOM 3485 C CA . SER B 1 214 ? -7.479 -19.873 40.936 1.00 28.29 260 SER B CA 1
ATOM 3486 C C . SER B 1 214 ? -8.171 -21.051 41.599 1.00 27.56 260 SER B C 1
ATOM 3487 O O . SER B 1 214 ? -9.102 -21.630 41.049 1.00 25.42 260 SER B O 1
ATOM 3490 N N . THR B 1 215 ? -7.657 -21.453 42.744 1.00 26.91 261 THR B N 1
ATOM 3491 C CA . THR B 1 215 ? -8.260 -22.554 43.497 1.00 27.47 261 THR B CA 1
ATOM 3492 C C . THR B 1 215 ? -9.713 -22.233 43.948 1.00 27.14 261 THR B C 1
ATOM 3493 O O . THR B 1 215 ? -10.596 -23.062 43.854 1.00 26.59 261 THR B O 1
ATOM 3497 N N . ALA B 1 216 ? -9.898 -21.031 44.457 1.00 27.50 262 ALA B N 1
ATOM 3498 C CA . ALA B 1 216 ? -11.194 -20.541 44.888 1.00 27.56 262 ALA B CA 1
ATOM 3499 C C . ALA B 1 216 ? -12.197 -20.607 43.721 1.00 28.21 262 ALA B C 1
ATOM 3500 O O . ALA B 1 216 ? -13.298 -21.075 43.909 1.00 29.07 262 ALA B O 1
ATOM 3502 N N . LEU B 1 217 ? -11.810 -20.158 42.536 1.00 28.34 263 LEU B N 1
ATOM 3503 C CA . LEU B 1 217 ? -12.691 -20.227 41.326 1.00 29.85 263 LEU B CA 1
ATOM 3504 C C . LEU B 1 217 ? -12.968 -21.664 40.931 1.00 30.25 263 LEU B C 1
ATOM 3505 O O . LEU B 1 217 ? -14.073 -22.029 40.536 1.00 30.68 263 LEU B O 1
ATOM 3510 N N . ARG B 1 218 ? -11.952 -22.494 41.057 1.00 30.88 264 ARG B N 1
ATOM 3511 C CA . ARG B 1 218 ? -12.082 -23.895 40.702 1.00 31.91 264 ARG B CA 1
ATOM 3512 C C . ARG B 1 218 ? -13.035 -24.714 41.665 1.00 32.15 264 ARG B C 1
ATOM 3513 O O . ARG B 1 218 ? -13.711 -25.650 41.227 1.00 31.51 264 ARG B O 1
ATOM 3521 N N . LEU B 1 219 ? -13.078 -24.327 42.942 1.00 31.81 265 LEU B N 1
ATOM 3522 C CA . LEU B 1 219 ? -13.985 -24.901 43.930 1.00 33.18 265 LEU B CA 1
ATOM 3523 C C . LEU B 1 219 ? -15.416 -24.366 43.806 1.00 33.11 265 LEU B C 1
ATOM 3524 O O . LEU B 1 219 ? -16.278 -24.816 44.517 1.00 33.85 265 LEU B O 1
ATOM 3529 N N . GLY B 1 220 ? -15.620 -23.349 42.973 1.00 33.77 266 GLY B N 1
ATOM 3530 C CA . GLY B 1 220 ? -16.941 -22.796 42.660 1.00 33.43 266 GLY B CA 1
ATOM 3531 C C . GLY B 1 220 ? -17.243 -21.567 43.514 1.00 33.59 266 GLY B C 1
ATOM 3532 O O . GLY B 1 220 ? -18.381 -21.099 43.547 1.00 33.17 266 GLY B O 1
ATOM 3533 N N . LEU B 1 221 ? -16.242 -21.041 44.223 1.00 32.42 267 LEU B N 1
ATOM 3534 C CA . LEU B 1 221 ? -16.444 -19.793 44.933 1.00 32.09 267 LEU B CA 1
ATOM 3535 C C . LEU B 1 221 ? -16.516 -18.642 43.948 1.00 32.03 267 LEU B C 1
ATOM 3536 O O . LEU B 1 221 ? -15.789 -18.587 42.947 1.00 32.70 267 LEU B O 1
ATOM 3541 N N . ARG B 1 222 ? -17.414 -17.716 44.194 1.00 31.61 268 ARG B N 1
ATOM 3542 C CA . ARG B 1 222 ? -17.458 -16.545 43.339 1.00 31.41 268 ARG B CA 1
ATOM 3543 C C . ARG B 1 222 ? -16.523 -15.552 43.999 1.00 30.58 268 ARG B C 1
ATOM 3544 O O . ARG B 1 222 ? -16.588 -15.362 45.210 1.00 29.13 268 ARG B O 1
ATOM 3552 N N . VAL B 1 223 ? -15.655 -14.931 43.204 1.00 29.59 269 VAL B N 1
ATOM 3553 C CA . VAL B 1 223 ? -14.777 -13.907 43.739 1.00 29.06 269 VAL B CA 1
ATOM 3554 C C . VAL B 1 223 ? -15.140 -12.620 43.006 1.00 28.25 269 VAL B C 1
ATOM 3555 O O . VAL B 1 223 ? -15.156 -12.603 41.779 1.00 28.26 269 VAL B O 1
ATOM 3559 N N . PRO B 1 224 ? -15.458 -11.550 43.738 1.00 27.58 270 PRO B N 1
ATOM 3560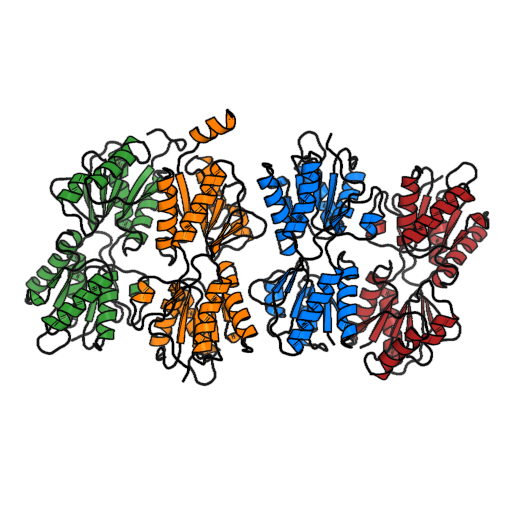 C CA . PRO B 1 224 ? -15.402 -11.365 45.191 1.00 28.52 270 PRO B CA 1
ATOM 3561 C C . PRO B 1 224 ? -16.643 -11.733 46.054 1.00 28.95 270 PRO B C 1
ATOM 3562 O O . PRO B 1 224 ? -16.543 -11.663 47.269 1.00 30.06 270 PRO B O 1
ATOM 3566 N N . GLU B 1 225 ? -17.756 -12.158 45.447 1.00 29.63 271 GLU B N 1
ATOM 3567 C CA . GLU B 1 225 ? -19.043 -12.287 46.169 1.00 29.62 271 GLU B CA 1
ATOM 3568 C C . GLU B 1 225 ? -18.946 -13.230 47.361 1.00 29.89 271 GLU B C 1
ATOM 3569 O O . GLU B 1 225 ? -19.332 -12.866 48.445 1.00 31.18 271 GLU B O 1
ATOM 3575 N N . ASP B 1 226 ? -18.420 -14.432 47.166 1.00 30.11 272 ASP B N 1
ATOM 3576 C CA . ASP B 1 226 ? -18.289 -15.410 48.252 1.00 30.22 272 ASP B CA 1
ATOM 3577 C C . ASP B 1 226 ? -16.987 -15.213 49.055 1.00 29.64 272 ASP B C 1
ATOM 3578 O O . ASP B 1 226 ? -16.933 -15.591 50.226 1.00 29.12 272 ASP B O 1
ATOM 3583 N N . LEU B 1 227 ? -15.949 -14.645 48.431 1.00 28.39 273 LEU B N 1
ATOM 3584 C CA . LEU B 1 227 ? -14.629 -14.526 49.072 1.00 27.22 273 LEU B CA 1
ATOM 3585 C C . LEU B 1 227 ? -13.852 -13.346 48.548 1.00 27.20 273 LEU B C 1
ATOM 3586 O O . LEU B 1 227 ? -13.638 -13.238 47.367 1.00 27.69 273 LEU B O 1
ATOM 3591 N N . SER B 1 228 ? -13.428 -12.446 49.429 1.00 27.49 274 SER B N 1
ATOM 3592 C CA . SER B 1 228 ? -12.519 -11.385 49.057 1.00 26.89 274 SER B CA 1
ATOM 3593 C C . SER B 1 228 ? -11.062 -11.845 49.250 1.00 27.45 274 SER B C 1
ATOM 3594 O O . SER B 1 228 ? -10.772 -12.595 50.192 1.00 28.24 274 SER B O 1
ATOM 3597 N N . ILE B 1 229 ? -10.154 -11.439 48.353 1.00 26.57 275 ILE B N 1
ATOM 3598 C CA . ILE B 1 229 ? -8.754 -11.874 48.410 1.00 25.98 275 ILE B CA 1
ATOM 3599 C C . ILE B 1 229 ? -7.833 -10.669 48.200 1.00 26.05 275 ILE B C 1
ATOM 3600 O O . ILE B 1 229 ? -8.020 -9.923 47.249 1.00 24.93 275 ILE B O 1
ATOM 3605 N N . VAL B 1 230 ? -6.867 -10.476 49.108 1.00 25.84 276 VAL B N 1
ATOM 3606 C CA . VAL B 1 230 ? -5.841 -9.457 48.970 1.00 25.02 276 VAL B CA 1
ATOM 3607 C C . VAL B 1 230 ? -4.493 -10.162 49.060 1.00 25.85 276 VAL B C 1
ATOM 3608 O O . VAL B 1 230 ? -4.272 -10.945 49.947 1.00 27.41 276 VAL B O 1
ATOM 3612 N N . GLY B 1 231 ? -3.605 -9.910 48.104 1.00 26.30 277 GLY B N 1
ATOM 3613 C CA . GLY B 1 231 ? -2.232 -10.409 48.142 1.00 26.07 277 GLY B CA 1
ATOM 3614 C C . GLY B 1 231 ? -1.253 -9.311 48.443 1.00 26.04 277 GLY B C 1
ATOM 3615 O O . GLY B 1 231 ? -1.530 -8.144 48.197 1.00 27.73 277 GLY B O 1
ATOM 3616 N N . ILE B 1 232 ? -0.112 -9.671 49.003 1.00 25.62 278 ILE B N 1
ATOM 3617 C CA . ILE B 1 232 ? 0.909 -8.711 49.324 1.00 24.64 278 ILE B CA 1
ATOM 3618 C C . ILE B 1 232 ? 2.011 -8.852 48.260 1.00 25.02 278 ILE B C 1
ATOM 3619 O O . ILE B 1 232 ? 2.377 -9.956 47.850 1.00 25.25 278 ILE B O 1
ATOM 3624 N N . ASN B 1 233 ? 2.474 -7.702 47.799 1.00 24.53 279 ASN B N 1
ATOM 3625 C CA . ASN B 1 233 ? 3.228 -7.550 46.552 1.00 26.17 279 ASN B CA 1
ATOM 3626 C C . ASN B 1 233 ? 2.332 -7.670 45.305 1.00 26.95 279 ASN B C 1
ATOM 3627 O O . ASN B 1 233 ? 1.193 -8.174 45.361 1.00 26.49 279 ASN B O 1
ATOM 3632 N N . THR B 1 234 ? 2.847 -7.115 44.218 1.00 27.52 280 THR B N 1
ATOM 3633 C CA . THR B 1 234 ? 2.130 -6.955 42.992 1.00 28.20 280 THR B CA 1
ATOM 3634 C C . THR B 1 234 ? 3.057 -7.292 41.819 1.00 27.82 280 THR B C 1
ATOM 3635 O O . THR B 1 234 ? 4.239 -6.953 41.835 1.00 27.40 280 THR B O 1
ATOM 3639 N N . THR B 1 235 ? 2.488 -7.910 40.790 1.00 26.97 281 THR B N 1
ATOM 3640 C CA . THR B 1 235 ? 3.216 -8.244 39.584 1.00 25.93 281 THR B CA 1
ATOM 3641 C C . THR B 1 235 ? 2.243 -8.113 38.433 1.00 26.31 281 THR B C 1
ATOM 3642 O O . THR B 1 235 ? 1.006 -8.049 38.631 1.00 26.47 281 THR B O 1
ATOM 3646 N N . TRP B 1 236 ? 2.784 -8.193 37.239 1.00 25.52 282 TRP B N 1
ATOM 3647 C CA . TRP B 1 236 ? 1.984 -8.234 36.052 1.00 25.72 282 TRP B CA 1
ATOM 3648 C C . TRP B 1 236 ? 0.929 -9.341 36.149 1.00 25.65 282 TRP B C 1
ATOM 3649 O O . TRP B 1 236 ? -0.166 -9.170 35.694 1.00 26.77 282 TRP B O 1
ATOM 3660 N N . VAL B 1 237 ? 1.255 -10.464 36.763 1.00 26.29 283 VAL B N 1
ATOM 3661 C CA . VAL B 1 237 ? 0.338 -11.565 36.845 1.00 25.63 283 VAL B CA 1
ATOM 3662 C C . VAL B 1 237 ? -0.914 -11.177 37.672 1.00 26.63 283 VAL B C 1
ATOM 3663 O O . VAL B 1 237 ? -2.044 -11.381 37.237 1.00 25.60 283 VAL B O 1
ATOM 3667 N N . SER B 1 238 ? -0.698 -10.613 38.859 1.00 27.45 284 SER B N 1
ATOM 3668 C CA . SER B 1 238 ? -1.806 -10.198 39.718 1.00 28.09 284 SER B CA 1
ATOM 3669 C C . SER B 1 238 ? -2.693 -9.157 39.012 1.00 28.42 284 SER B C 1
ATOM 3670 O O . SER B 1 238 ? -3.910 -9.196 39.128 1.00 26.31 284 SER B O 1
ATOM 3673 N N . ASP B 1 239 ? -2.069 -8.271 38.239 1.00 29.35 285 ASP B N 1
ATOM 3674 C CA . ASP B 1 239 ? -2.803 -7.196 37.528 1.00 30.54 285 ASP B CA 1
ATOM 3675 C C . ASP B 1 239 ? -3.544 -7.725 36.301 1.00 29.95 285 ASP B C 1
ATOM 3676 O O . ASP B 1 239 ? -4.473 -7.090 35.850 1.00 29.57 285 ASP B O 1
ATOM 3681 N N . THR B 1 240 ? -3.096 -8.860 35.750 1.00 30.12 286 THR B N 1
ATOM 3682 C CA . THR B 1 240 ? -3.580 -9.364 34.479 1.00 30.39 286 THR B CA 1
ATOM 3683 C C . THR B 1 240 ? -4.742 -10.310 34.630 1.00 31.29 286 THR B C 1
ATOM 3684 O O . THR B 1 240 ? -5.731 -10.187 33.874 1.00 32.75 286 THR B O 1
ATOM 3688 N N . VAL B 1 241 ? -4.654 -11.245 35.582 1.00 30.94 287 VAL B N 1
ATOM 3689 C CA . VAL B 1 241 ? -5.697 -12.238 35.731 1.00 30.78 287 VAL B CA 1
ATOM 3690 C C . VAL B 1 241 ? -7.089 -11.625 35.867 1.00 30.74 287 VAL B C 1
ATOM 3691 O O . VAL B 1 241 ? -7.243 -10.452 36.186 1.00 30.02 287 VAL B O 1
ATOM 3695 N N . TYR B 1 242 ? -8.090 -12.422 35.520 1.00 31.10 288 TYR B N 1
ATOM 3696 C CA . TYR B 1 242 ? -9.485 -12.010 35.649 1.00 31.22 288 TYR B CA 1
ATOM 3697 C C . TYR B 1 242 ? -10.205 -12.934 36.644 1.00 30.13 288 TYR B C 1
ATOM 3698 O O . TYR B 1 242 ? -10.230 -14.143 36.453 1.00 30.49 288 TYR B O 1
ATOM 3707 N N . PRO B 1 243 ? -10.747 -12.375 37.737 1.00 28.47 289 PRO B N 1
ATOM 3708 C CA . PRO B 1 243 ? -10.678 -10.990 38.193 1.00 27.80 289 PRO B CA 1
ATOM 3709 C C . PRO B 1 243 ? -9.260 -10.617 38.668 1.00 26.89 289 PRO B C 1
ATOM 3710 O O . PRO B 1 243 ? -8.538 -11.483 39.155 1.00 27.13 289 PRO B O 1
ATOM 3714 N N . ALA B 1 244 ? -8.887 -9.356 38.481 1.00 25.45 290 ALA B N 1
ATOM 3715 C CA . ALA B 1 244 ? -7.565 -8.854 38.842 1.00 26.37 290 ALA B CA 1
ATOM 3716 C C . ALA B 1 244 ? -7.414 -8.791 40.354 1.00 26.79 290 ALA B C 1
ATOM 3717 O O . ALA B 1 244 ? -8.359 -8.356 41.051 1.00 25.75 290 ALA B O 1
ATOM 3719 N N . LEU B 1 245 ? -6.264 -9.256 40.864 1.00 26.92 291 LEU B N 1
ATOM 3720 C CA . LEU B 1 245 ? -6.064 -9.330 42.309 1.00 28.08 291 LEU B CA 1
ATOM 3721 C C . LEU B 1 245 ? -5.799 -7.995 42.925 1.00 27.77 291 LEU B C 1
ATOM 3722 O O . LEU B 1 245 ? -4.846 -7.308 42.543 1.00 30.58 291 LEU B O 1
ATOM 3727 N N . THR B 1 246 ? -6.573 -7.650 43.943 1.00 26.64 292 THR B N 1
ATOM 3728 C CA . THR B 1 246 ? -6.237 -6.535 44.806 1.00 25.71 292 THR B CA 1
ATOM 3729 C C . THR B 1 246 ? -4.954 -6.918 45.543 1.00 25.11 292 THR B C 1
ATOM 3730 O O . THR B 1 246 ? -4.820 -8.026 46.005 1.00 25.18 292 THR B O 1
ATOM 3734 N N . THR B 1 247 ? -4.027 -5.989 45.622 1.00 24.61 293 THR B N 1
ATOM 3735 C CA . THR B 1 247 ? -2.706 -6.271 46.147 1.00 25.04 293 THR B CA 1
ATOM 3736 C C . THR B 1 247 ? -2.178 -5.072 46.857 1.00 24.66 293 THR B C 1
ATOM 3737 O O . THR B 1 247 ? -2.664 -3.959 46.658 1.00 26.08 293 THR B O 1
ATOM 3741 N N . VAL B 1 248 ? -1.143 -5.296 47.662 1.00 24.99 294 VAL B N 1
ATOM 3742 C CA . VAL B 1 248 ? -0.462 -4.204 48.341 1.00 24.20 294 VAL B CA 1
ATOM 3743 C C . VAL B 1 248 ? 0.947 -4.146 47.810 1.00 25.71 294 VAL B C 1
ATOM 3744 O O . VAL B 1 248 ? 1.687 -5.123 47.932 1.00 25.84 294 VAL B O 1
ATOM 3748 N N . ARG B 1 249 ? 1.316 -3.008 47.225 1.00 26.51 295 ARG B N 1
ATOM 3749 C CA . ARG B 1 249 ? 2.582 -2.861 46.604 1.00 28.33 295 ARG B CA 1
ATOM 3750 C C . ARG B 1 249 ? 3.637 -2.367 47.581 1.00 27.84 295 ARG B C 1
ATOM 3751 O O . ARG B 1 249 ? 3.446 -1.395 48.292 1.00 28.89 295 ARG B O 1
ATOM 3759 N N . LEU B 1 250 ? 4.766 -3.051 47.574 1.00 27.05 296 LEU B N 1
ATOM 3760 C CA . LEU B 1 250 ? 5.907 -2.731 48.423 1.00 26.56 296 LEU B CA 1
ATOM 3761 C C . LEU B 1 250 ? 7.041 -2.283 47.515 1.00 26.03 296 LEU B C 1
ATOM 3762 O O . LEU B 1 250 ? 7.061 -2.660 46.367 1.00 25.41 296 LEU B O 1
ATOM 3767 N N . PRO B 1 251 ? 7.984 -1.478 48.020 1.00 26.49 297 PRO B N 1
ATOM 3768 C CA . PRO B 1 251 ? 9.003 -0.878 47.201 1.00 25.76 297 PRO B CA 1
ATOM 3769 C C . PRO B 1 251 ? 10.188 -1.815 46.990 1.00 26.61 297 PRO B C 1
ATOM 3770 O O . PRO B 1 251 ? 11.286 -1.609 47.548 1.00 26.76 297 PRO B O 1
ATOM 3774 N N . LEU B 1 252 ? 9.978 -2.818 46.146 1.00 27.07 298 LEU B N 1
ATOM 3775 C CA . LEU B 1 252 ? 10.984 -3.830 45.916 1.00 27.64 298 LEU B CA 1
ATOM 3776 C C . LEU B 1 252 ? 12.201 -3.284 45.159 1.00 27.56 298 LEU B C 1
ATOM 3777 O O . LEU B 1 252 ? 13.307 -3.756 45.360 1.00 27.31 298 LEU B O 1
ATOM 3782 N N . GLN B 1 253 ? 11.995 -2.311 44.286 1.00 27.39 299 GLN B N 1
ATOM 3783 C CA . GLN B 1 253 ? 13.107 -1.766 43.489 1.00 27.96 299 GLN B CA 1
ATOM 3784 C C . GLN B 1 253 ? 14.018 -1.030 44.428 1.00 27.75 299 GLN B C 1
ATOM 3785 O O . GLN B 1 253 ? 15.206 -1.273 44.433 1.00 27.49 299 GLN B O 1
ATOM 3791 N N . ARG B 1 254 ? 13.424 -0.166 45.241 1.00 27.85 300 ARG B N 1
ATOM 3792 C CA . ARG B 1 254 ? 14.122 0.571 46.261 1.00 28.53 300 ARG B CA 1
ATOM 3793 C C . ARG B 1 254 ? 14.897 -0.351 47.194 1.00 27.86 300 ARG B C 1
ATOM 3794 O O . ARG B 1 254 ? 16.027 -0.094 47.505 1.00 27.79 300 ARG B O 1
ATOM 3802 N N . LEU B 1 255 ? 14.271 -1.427 47.621 1.00 27.57 301 LEU B N 1
ATOM 3803 C CA . LEU B 1 255 ? 14.891 -2.434 48.446 1.00 27.01 301 LEU B CA 1
ATOM 3804 C C . LEU B 1 255 ? 16.191 -2.987 47.814 1.00 26.18 301 LEU B C 1
ATOM 3805 O O . LEU B 1 255 ? 17.207 -3.059 48.486 1.00 26.26 301 LEU B O 1
ATOM 3810 N N . GLY B 1 256 ? 16.145 -3.380 46.558 1.00 26.33 302 GLY B N 1
ATOM 3811 C CA . GLY B 1 256 ? 17.346 -3.758 45.787 1.00 27.14 302 GLY B CA 1
ATOM 3812 C C . GLY B 1 256 ? 18.442 -2.692 45.760 1.00 27.50 302 GLY B C 1
ATOM 3813 O O . GLY B 1 256 ? 19.583 -2.991 46.073 1.00 27.96 302 GLY B O 1
ATOM 3814 N N . GLU B 1 257 ? 18.098 -1.459 45.400 1.00 27.60 303 GLU B N 1
ATOM 3815 C CA . GLU B 1 257 ? 19.030 -0.354 45.434 1.00 28.91 303 GLU B CA 1
ATOM 3816 C C . GLU B 1 257 ? 19.682 -0.152 46.779 1.00 29.28 303 GLU B C 1
ATOM 3817 O O . GLU B 1 257 ? 20.913 0.039 46.865 1.00 29.13 303 GLU B O 1
ATOM 3823 N N . VAL B 1 258 ? 18.869 -0.142 47.835 1.00 27.94 304 VAL B N 1
ATOM 3824 C CA . VAL B 1 258 ? 19.394 0.190 49.155 1.00 27.42 304 VAL B CA 1
ATOM 3825 C C . VAL B 1 258 ? 20.321 -0.934 49.640 1.00 27.27 304 VAL B C 1
ATOM 3826 O O . VAL B 1 258 ? 21.335 -0.675 50.283 1.00 27.80 304 VAL B O 1
ATOM 3830 N N . ALA B 1 259 ? 19.948 -2.178 49.379 1.00 26.72 305 ALA B N 1
ATOM 3831 C CA . ALA B 1 259 ? 20.744 -3.296 49.853 1.00 26.73 305 ALA B CA 1
ATOM 3832 C C . ALA B 1 259 ? 22.053 -3.347 49.049 1.00 26.61 305 ALA B C 1
ATOM 3833 O O . ALA B 1 259 ? 23.119 -3.571 49.626 1.00 25.98 305 ALA B O 1
ATOM 3835 N N . ALA B 1 260 ? 21.980 -3.122 47.733 1.00 26.26 306 ALA B N 1
ATOM 3836 C CA . ALA B 1 260 ? 23.216 -3.033 46.941 1.00 27.92 306 ALA B CA 1
ATOM 3837 C C . ALA B 1 260 ? 24.126 -1.930 47.476 1.00 28.65 306 ALA B C 1
ATOM 3838 O O . ALA B 1 260 ? 25.327 -2.159 47.629 1.00 29.02 306 ALA B O 1
ATOM 3840 N N . ASP B 1 261 ? 23.543 -0.768 47.797 1.00 29.77 307 ASP B N 1
ATOM 3841 C CA . ASP B 1 261 ? 24.288 0.381 48.332 1.00 30.52 307 ASP B CA 1
ATOM 3842 C C . ASP B 1 261 ? 24.925 0.106 49.700 1.00 30.77 307 ASP B C 1
ATOM 3843 O O . ASP B 1 261 ? 26.057 0.518 49.944 1.00 30.70 307 ASP B O 1
ATOM 3848 N N . VAL B 1 262 ? 24.202 -0.572 50.608 1.00 29.67 308 VAL B N 1
ATOM 3849 C CA . VAL B 1 262 ? 24.754 -0.915 51.918 1.00 28.31 308 VAL B CA 1
ATOM 3850 C C . VAL B 1 262 ? 25.913 -1.909 51.759 1.00 28.68 308 VAL B C 1
ATOM 3851 O O . VAL B 1 262 ? 26.915 -1.849 52.468 1.00 29.31 308 VAL B O 1
ATOM 3855 N N . LEU B 1 263 ? 25.768 -2.864 50.863 1.00 28.70 309 LEU B N 1
ATOM 3856 C CA . LEU B 1 263 ? 26.845 -3.799 50.611 1.00 28.80 309 LEU B CA 1
ATOM 3857 C C . LEU B 1 263 ? 28.083 -3.106 50.039 1.00 29.70 309 LEU B C 1
ATOM 3858 O O . LEU B 1 263 ? 29.184 -3.345 50.524 1.00 29.64 309 LEU B O 1
ATOM 3863 N N . MET B 1 264 ? 27.903 -2.250 49.036 1.00 30.78 310 MET B N 1
ATOM 3864 C CA . MET B 1 264 ? 29.055 -1.609 48.359 1.00 32.08 310 MET B CA 1
ATOM 3865 C C . MET B 1 264 ? 29.748 -0.622 49.309 1.00 33.37 310 MET B C 1
ATOM 3866 O O . MET B 1 264 ? 30.944 -0.681 49.446 1.00 34.09 310 MET B O 1
ATOM 3871 N N . GLU B 1 265 ? 28.992 0.224 49.996 1.00 35.32 311 GLU B N 1
ATOM 3872 C CA . GLU B 1 265 ? 29.495 1.066 51.100 1.00 36.78 311 GLU B CA 1
ATOM 3873 C C . GLU B 1 265 ? 30.333 0.271 52.109 1.00 36.89 311 GLU B C 1
ATOM 3874 O O . GLU B 1 265 ? 31.436 0.673 52.463 1.00 36.51 311 GLU B O 1
ATOM 3880 N N . HIS B 1 266 ? 29.802 -0.853 52.578 1.00 36.61 312 HIS B N 1
ATOM 3881 C CA . HIS B 1 266 ? 30.552 -1.707 53.480 1.00 37.01 312 HIS B CA 1
ATOM 3882 C C . HIS B 1 266 ? 31.874 -2.178 52.841 1.00 37.60 312 HIS B C 1
ATOM 3883 O O . HIS B 1 266 ? 32.905 -2.289 53.530 1.00 36.51 312 HIS B O 1
ATOM 3890 N N . LEU B 1 267 ? 31.836 -2.468 51.538 1.00 38.16 313 LEU B N 1
ATOM 3891 C CA . LEU B 1 267 ? 33.047 -2.902 50.836 1.00 38.53 313 LEU B CA 1
ATOM 3892 C C . LEU B 1 267 ? 34.068 -1.771 50.786 1.00 38.96 313 LEU B C 1
ATOM 3893 O O . LEU B 1 267 ? 35.263 -2.041 50.736 1.00 39.84 313 LEU B O 1
ATOM 3898 N N . GLY B 1 268 ? 33.603 -0.523 50.851 1.00 38.66 314 GLY B N 1
ATOM 3899 C CA . GLY B 1 268 ? 34.485 0.633 50.992 1.00 38.92 314 GLY B CA 1
ATOM 3900 C C . GLY B 1 268 ? 34.706 1.108 52.415 1.00 39.09 314 GLY B C 1
ATOM 3901 O O . GLY B 1 268 ? 35.138 2.240 52.628 1.00 40.83 314 GLY B O 1
ATOM 3902 N N . GLY B 1 269 ? 34.401 0.264 53.392 1.00 38.66 315 GLY B N 1
ATOM 3903 C CA . GLY B 1 269 ? 34.823 0.471 54.769 1.00 38.95 315 GLY B CA 1
ATOM 3904 C C . GLY B 1 269 ? 33.762 0.837 55.779 1.00 38.89 315 GLY B C 1
ATOM 3905 O O . GLY B 1 269 ? 34.075 0.982 56.951 1.00 39.81 315 GLY B O 1
ATOM 3906 N N . ARG B 1 270 ? 32.508 0.980 55.348 1.00 38.89 316 ARG B N 1
ATOM 3907 C CA . ARG B 1 270 ? 31.445 1.404 56.266 1.00 38.25 316 ARG B CA 1
ATOM 3908 C C . ARG B 1 270 ? 30.865 0.185 56.970 1.00 37.34 316 ARG B C 1
ATOM 3909 O O . ARG B 1 270 ? 31.010 -0.959 56.507 1.00 38.13 316 ARG B O 1
ATOM 3911 N N . ALA B 1 271 ? 30.255 0.429 58.120 1.00 35.61 317 ALA B N 1
ATOM 3912 C CA . ALA B 1 271 ? 29.658 -0.624 58.929 1.00 35.20 317 ALA B CA 1
ATOM 3913 C C . ALA B 1 271 ? 28.381 -1.123 58.239 1.00 35.13 317 ALA B C 1
ATOM 3914 O O . ALA B 1 271 ? 27.673 -0.351 57.570 1.00 35.23 317 ALA B O 1
ATOM 3916 N N . LEU B 1 272 ? 28.125 -2.417 58.380 1.00 34.12 318 LEU B N 1
ATOM 3917 C CA . LEU B 1 272 ? 26.925 -3.027 57.890 1.00 33.67 318 LEU B CA 1
ATOM 3918 C C . LEU B 1 272 ? 25.831 -2.689 58.885 1.00 34.01 318 LEU B C 1
ATOM 3919 O O . LEU B 1 272 ? 26.091 -2.592 60.106 1.00 34.60 318 LEU B O 1
ATOM 3924 N N . THR B 1 273 ? 24.624 -2.505 58.357 1.00 33.70 319 THR B N 1
ATOM 3925 C CA . THR B 1 273 ? 23.475 -2.085 59.134 1.00 33.26 319 THR B CA 1
ATOM 3926 C C . THR B 1 273 ? 22.276 -2.982 58.839 1.00 32.22 319 THR B C 1
ATOM 3927 O O . THR B 1 273 ? 22.279 -3.736 57.869 1.00 31.26 319 THR B O 1
ATOM 3931 N N . ASP B 1 274 ? 21.277 -2.884 59.711 1.00 31.26 320 ASP B N 1
ATOM 3932 C CA . ASP B 1 274 ? 20.011 -3.566 59.616 1.00 32.38 320 ASP B CA 1
ATOM 3933 C C . ASP B 1 274 ? 19.012 -2.418 59.496 1.00 31.37 320 ASP B C 1
ATOM 3934 O O . ASP B 1 274 ? 18.820 -1.681 60.435 1.00 31.04 320 ASP B O 1
ATOM 3939 N N . THR B 1 275 ? 18.412 -2.263 58.331 1.00 29.81 321 THR B N 1
ATOM 3940 C CA . THR B 1 275 ? 17.492 -1.176 58.074 1.00 28.68 321 THR B CA 1
ATOM 3941 C C . THR B 1 275 ? 16.255 -1.749 57.357 1.00 27.29 321 THR B C 1
ATOM 3942 O O . THR B 1 275 ? 16.228 -2.905 56.928 1.00 25.86 321 THR B O 1
ATOM 3946 N N . VAL B 1 276 ? 15.232 -0.917 57.272 1.00 26.09 322 VAL B N 1
ATOM 3947 C CA . VAL B 1 276 ? 13.944 -1.256 56.729 1.00 25.36 322 VAL B CA 1
ATOM 3948 C C . VAL B 1 276 ? 13.646 -0.174 55.708 1.00 25.35 322 VAL B C 1
ATOM 3949 O O . VAL B 1 276 ? 13.806 0.998 55.965 1.00 25.34 322 VAL B O 1
ATOM 3953 N N . VAL B 1 277 ? 13.211 -0.584 54.535 1.00 26.77 323 VAL B N 1
ATOM 3954 C CA . VAL B 1 277 ? 12.772 0.317 53.536 1.00 26.55 323 VAL B CA 1
ATOM 3955 C C . VAL B 1 277 ? 11.343 0.660 53.868 1.00 27.57 323 VAL B C 1
ATOM 3956 O O . VAL B 1 277 ? 10.454 -0.185 53.793 1.00 27.29 323 VAL B O 1
ATOM 3960 N N . THR B 1 278 ? 11.148 1.921 54.260 1.00 28.53 324 THR B N 1
ATOM 3961 C CA . THR B 1 278 ? 9.871 2.420 54.756 1.00 29.01 324 THR B CA 1
ATOM 3962 C C . THR B 1 278 ? 9.242 3.433 53.862 1.00 29.33 324 THR B C 1
ATOM 3963 O O . THR B 1 278 ? 8.094 3.798 54.096 1.00 29.34 324 THR B O 1
ATOM 3967 N N . GLN B 1 279 ? 9.974 3.867 52.828 1.00 29.89 325 GLN B N 1
ATOM 3968 C CA . GLN B 1 279 ? 9.476 4.807 51.828 1.00 30.44 325 GLN B CA 1
ATOM 3969 C C . GLN B 1 279 ? 9.773 4.338 50.408 1.00 29.88 325 GLN B C 1
ATOM 3970 O O . GLN B 1 279 ? 10.907 3.982 50.122 1.00 29.14 325 GLN B O 1
ATOM 3976 N N . PRO B 1 280 ? 8.758 4.374 49.515 1.00 29.37 326 PRO B N 1
ATOM 3977 C CA . PRO B 1 280 ? 7.380 4.783 49.783 1.00 30.03 326 PRO B CA 1
ATOM 3978 C C . PRO B 1 280 ? 6.647 3.784 50.666 1.00 30.05 326 PRO B C 1
ATOM 3979 O O . PRO B 1 280 ? 7.115 2.666 50.831 1.00 30.25 326 PRO B O 1
ATOM 3983 N N . THR B 1 281 ? 5.543 4.222 51.261 1.00 30.70 327 THR B N 1
ATOM 3984 C CA . THR B 1 281 ? 4.751 3.391 52.153 1.00 31.19 327 THR B CA 1
ATOM 3985 C C . THR B 1 281 ? 4.001 2.373 51.315 1.00 31.27 327 THR B C 1
ATOM 3986 O O . THR B 1 281 ? 3.922 2.506 50.088 1.00 31.30 327 THR B O 1
ATOM 3990 N N . PRO B 1 282 ? 3.450 1.337 51.953 1.00 31.08 328 PRO B N 1
ATOM 3991 C CA . PRO B 1 282 ? 2.825 0.348 51.077 1.00 31.14 328 PRO B CA 1
ATOM 3992 C C . PRO B 1 282 ? 1.609 0.914 50.357 1.00 31.87 328 PRO B C 1
ATOM 3993 O O . PRO B 1 282 ? 0.884 1.792 50.876 1.00 32.79 328 PRO B O 1
ATOM 3997 N N . GLU B 1 283 ? 1.363 0.421 49.163 1.00 32.27 329 GLU B N 1
ATOM 3998 C CA . GLU B 1 283 ? 0.301 1.004 48.363 1.00 32.75 329 GLU B CA 1
ATOM 3999 C C . GLU B 1 283 ? -0.793 -0.018 48.107 1.00 31.56 329 GLU B C 1
ATOM 4000 O O . GLU B 1 283 ? -0.566 -1.037 47.450 1.00 29.41 329 GLU B O 1
ATOM 4006 N N . LEU B 1 284 ? -1.977 0.253 48.649 1.00 30.40 330 LEU B N 1
ATOM 4007 C CA . LEU B 1 284 ? -3.124 -0.554 48.317 1.00 30.63 330 LEU B CA 1
ATOM 4008 C C . LEU B 1 284 ? -3.554 -0.281 46.859 1.00 29.85 330 LEU B C 1
ATOM 4009 O O . LEU B 1 284 ? -3.800 0.842 46.503 1.00 30.20 330 LEU B O 1
ATOM 4014 N N . LEU B 1 285 ? -3.579 -1.330 46.036 1.00 29.04 331 LEU B N 1
ATOM 4015 C CA . LEU B 1 285 ? -4.064 -1.274 44.668 1.00 28.49 331 LEU B CA 1
ATOM 4016 C C . LEU B 1 285 ? -5.384 -2.057 44.605 1.00 27.75 331 LEU B C 1
ATOM 4017 O O . LEU B 1 285 ? -5.425 -3.283 44.610 1.00 27.23 331 LEU B O 1
ATOM 4022 N N . VAL B 1 286 ? -6.473 -1.321 44.596 1.00 28.07 332 VAL B N 1
ATOM 4023 C CA . VAL B 1 286 ? -7.804 -1.900 44.507 1.00 28.91 332 VAL B CA 1
ATOM 4024 C C . VAL B 1 286 ? -8.038 -2.380 43.093 1.00 28.07 332 VAL B C 1
ATOM 4025 O O . VAL B 1 286 ? -7.947 -1.598 42.166 1.00 28.49 332 VAL B O 1
ATOM 4029 N N . ARG B 1 287 ? -8.313 -3.676 42.935 1.00 28.87 333 ARG B N 1
ATOM 4030 C CA . ARG B 1 287 ? -8.632 -4.250 41.636 1.00 28.76 333 ARG B CA 1
ATOM 4031 C C . ARG B 1 287 ? -10.048 -4.863 41.765 1.00 28.39 333 ARG B C 1
ATOM 4032 O O . ARG B 1 287 ? -10.955 -4.121 42.073 1.00 27.68 333 ARG B O 1
ATOM 4040 N N . GLU B 1 288 ? -10.220 -6.176 41.546 1.00 27.78 334 GLU B N 1
ATOM 4041 C CA . GLU B 1 288 ? -11.542 -6.816 41.406 1.00 28.03 334 GLU B CA 1
ATOM 4042 C C . GLU B 1 288 ? -11.835 -7.945 42.386 1.00 27.54 334 GLU B C 1
ATOM 4043 O O . GLU B 1 288 ? -12.856 -8.598 42.256 1.00 26.42 334 GLU B O 1
ATOM 4049 N N . THR B 1 289 ? -10.947 -8.206 43.349 1.00 26.71 335 THR B N 1
ATOM 4050 C CA . THR B 1 289 ? -11.127 -9.359 44.223 1.00 27.26 335 THR B CA 1
ATOM 4051 C C . THR B 1 289 ? -11.522 -8.995 45.644 1.00 27.51 335 THR B C 1
ATOM 4052 O O . THR B 1 289 ? -11.494 -9.834 46.523 1.00 29.52 335 THR B O 1
ATOM 4056 N N . THR B 1 290 ? -11.877 -7.755 45.881 1.00 28.52 336 THR B N 1
ATOM 4057 C CA . THR B 1 290 ? -12.366 -7.356 47.175 1.00 29.72 336 THR B CA 1
ATOM 4058 C C . THR B 1 290 ? -13.728 -6.662 47.079 1.00 30.95 336 THR B C 1
ATOM 4059 O O . THR B 1 290 ? -13.979 -5.854 46.191 1.00 30.03 336 THR B O 1
ATOM 4063 N N . ALA B 1 291 ? -14.600 -7.006 48.019 1.00 31.98 337 ALA B N 1
ATOM 4064 C CA . ALA B 1 291 ? -15.903 -6.360 48.163 1.00 32.81 337 ALA B CA 1
ATOM 4065 C C . ALA B 1 291 ? -16.461 -6.657 49.550 1.00 33.27 337 ALA B C 1
ATOM 4066 O O . ALA B 1 291 ? -15.906 -7.478 50.276 1.00 32.69 337 ALA B O 1
ATOM 4068 N N . PRO B 1 292 ? -17.600 -6.036 49.905 1.00 35.07 338 PRO B N 1
ATOM 4069 C CA . PRO B 1 292 ? -18.185 -6.379 51.210 1.00 35.83 338 PRO B CA 1
ATOM 4070 C C . PRO B 1 292 ? -18.561 -7.858 51.282 1.00 36.40 338 PRO B C 1
ATOM 4071 O O . PRO B 1 292 ? -18.849 -8.464 50.257 1.00 37.48 338 PRO B O 1
ATOM 4075 N N . PRO B 1 293 ? -18.513 -8.464 52.475 1.00 37.37 339 PRO B N 1
ATOM 4076 C CA . PRO B 1 293 ? -18.995 -9.839 52.525 1.00 38.72 339 PRO B CA 1
ATOM 4077 C C . PRO B 1 293 ? -20.503 -9.934 52.187 1.00 40.50 339 PRO B C 1
ATOM 4078 O O . PRO B 1 293 ? -21.234 -8.941 52.296 1.00 39.01 339 PRO B O 1
ATOM 4082 N N . THR B 1 294 ? -20.925 -11.126 51.773 1.00 42.40 340 THR B N 1
ATOM 4083 C CA . THR B 1 294 ? -22.325 -11.420 51.530 1.00 43.98 340 THR B CA 1
ATOM 4084 C C . THR B 1 294 ? -22.647 -12.713 52.254 1.00 44.52 340 THR B C 1
ATOM 4085 O O . THR B 1 294 ? -23.432 -12.707 53.196 1.00 46.64 340 THR B O 1
ATOM 4089 N N . ALA C 1 9 ? 41.341 -11.014 29.152 1.00 51.34 55 ALA C N 1
ATOM 4090 C CA . ALA C 1 9 ? 40.938 -10.459 30.501 1.00 51.59 55 ALA C CA 1
ATOM 4091 C C . ALA C 1 9 ? 41.572 -11.209 31.671 1.00 51.34 55 ALA C C 1
ATOM 4092 O O . ALA C 1 9 ? 41.458 -12.435 31.767 1.00 50.93 55 ALA C O 1
ATOM 4094 N N . LEU C 1 10 ? 42.223 -10.455 32.560 1.00 51.46 56 LEU C N 1
ATOM 4095 C CA . LEU C 1 10 ? 42.803 -11.005 33.783 1.00 51.49 56 LEU C CA 1
ATOM 4096 C C . LEU C 1 10 ? 41.981 -10.594 34.984 1.00 50.89 56 LEU C C 1
ATOM 4097 O O . LEU C 1 10 ? 41.790 -9.401 35.250 1.00 51.15 56 LEU C O 1
ATOM 4102 N N . ARG C 1 11 ? 41.536 -11.588 35.737 1.00 49.76 57 ARG C N 1
ATOM 4103 C CA . ARG C 1 11 ? 40.626 -11.341 36.841 1.00 49.31 57 ARG C CA 1
ATOM 4104 C C . ARG C 1 11 ? 41.133 -12.011 38.077 1.00 47.71 57 ARG C C 1
ATOM 4105 O O . ARG C 1 11 ? 41.811 -13.034 38.007 1.00 47.77 57 ARG C O 1
ATOM 4113 N N . HIS C 1 12 ? 40.781 -11.442 39.220 1.00 46.26 58 HIS C N 1
ATOM 4114 C CA . HIS C 1 12 ? 41.130 -12.058 40.493 1.00 45.46 58 HIS C CA 1
ATOM 4115 C C . HIS C 1 12 ? 40.649 -13.503 40.510 1.00 43.80 58 HIS C C 1
ATOM 4116 O O . HIS C 1 12 ? 41.282 -14.373 41.079 1.00 42.53 58 HIS C O 1
ATOM 4123 N N . SER C 1 13 ? 39.530 -13.735 39.834 1.00 42.27 59 SER C N 1
ATOM 4124 C CA . SER C 1 13 ? 38.986 -15.066 39.612 1.00 41.45 59 SER C CA 1
ATOM 4125 C C . SER C 1 13 ? 39.873 -16.049 38.809 1.00 41.23 59 SER C C 1
ATOM 4126 O O . SER C 1 13 ? 39.691 -17.278 38.898 1.00 40.72 59 SER C O 1
ATOM 4129 N N . ARG C 1 14 ? 40.778 -15.521 37.981 1.00 40.48 60 ARG C N 1
ATOM 4130 C CA . ARG C 1 14 ? 41.487 -16.341 37.000 1.00 40.40 60 ARG C CA 1
ATOM 4131 C C . ARG C 1 14 ? 40.528 -17.235 36.199 1.00 40.91 60 ARG C C 1
ATOM 4132 O O . ARG C 1 14 ? 40.946 -18.275 35.681 1.00 41.56 60 ARG C O 1
ATOM 4140 N N . SER C 1 15 ? 39.253 -16.840 36.082 1.00 40.79 61 SER C N 1
ATOM 4141 C CA . SER C 1 15 ? 38.235 -17.696 35.452 1.00 40.74 61 SER C CA 1
ATOM 4142 C C . SER C 1 15 ? 37.421 -16.942 34.443 1.00 40.35 61 SER C C 1
ATOM 4143 O O . SER C 1 15 ? 37.339 -15.715 34.468 1.00 39.66 61 SER C O 1
ATOM 4146 N N . GLY C 1 16 ? 36.776 -17.700 33.566 1.00 40.87 62 GLY C N 1
ATOM 4147 C CA . GLY C 1 16 ? 35.912 -17.123 32.550 1.00 40.80 62 GLY C CA 1
ATOM 4148 C C . GLY C 1 16 ? 34.665 -16.464 33.125 1.00 40.96 62 GLY C C 1
ATOM 4149 O O . GLY C 1 16 ? 34.171 -16.832 34.205 1.00 39.98 62 GLY C O 1
ATOM 4150 N N . THR C 1 17 ? 34.180 -15.474 32.385 1.00 41.18 63 THR C N 1
ATOM 4151 C CA . THR C 1 17 ? 32.950 -14.782 32.668 1.00 41.55 63 THR C CA 1
ATOM 4152 C C . THR C 1 17 ? 32.236 -14.613 31.340 1.00 41.33 63 THR C C 1
ATOM 4153 O O . THR C 1 17 ? 32.867 -14.245 30.345 1.00 42.21 63 THR C O 1
ATOM 4157 N N . ILE C 1 18 ? 30.940 -14.900 31.303 1.00 40.08 64 ILE C N 1
ATOM 4158 C CA . ILE C 1 18 ? 30.138 -14.559 30.147 1.00 39.54 64 ILE C CA 1
ATOM 4159 C C . ILE C 1 18 ? 28.968 -13.714 30.600 1.00 39.04 64 ILE C C 1
ATOM 4160 O O . ILE C 1 18 ? 28.469 -13.868 31.707 1.00 38.15 64 ILE C O 1
ATOM 4165 N N . GLY C 1 19 ? 28.560 -12.797 29.738 1.00 39.03 65 GLY C N 1
ATOM 4166 C CA . GLY C 1 19 ? 27.489 -11.882 30.044 1.00 39.29 65 GLY C CA 1
ATOM 4167 C C . GLY C 1 19 ? 26.211 -12.411 29.424 1.00 39.17 65 GLY C C 1
ATOM 4168 O O . GLY C 1 19 ? 26.184 -12.747 28.244 1.00 39.25 65 GLY C O 1
ATOM 4169 N N . LEU C 1 20 ? 25.153 -12.514 30.221 1.00 38.68 66 LEU C N 1
ATOM 4170 C CA . LEU C 1 20 ? 23.842 -12.849 29.686 1.00 38.19 66 LEU C CA 1
ATOM 4171 C C . LEU C 1 20 ? 23.042 -11.558 29.634 1.00 38.40 66 LEU C C 1
ATOM 4172 O O . LEU C 1 20 ? 22.792 -10.902 30.657 1.00 39.05 66 LEU C O 1
ATOM 4177 N N . ILE C 1 21 ? 22.677 -11.181 28.422 1.00 38.84 67 ILE C N 1
ATOM 4178 C CA . ILE C 1 21 ? 22.067 -9.897 28.164 1.00 39.76 67 ILE C CA 1
ATOM 4179 C C . ILE C 1 21 ? 20.632 -10.148 27.750 1.00 40.01 67 ILE C C 1
ATOM 4180 O O . ILE C 1 21 ? 20.368 -10.837 26.764 1.00 40.95 67 ILE C O 1
ATOM 4185 N N . VAL C 1 22 ? 19.714 -9.594 28.527 1.00 40.19 68 VAL C N 1
ATOM 4186 C CA . VAL C 1 22 ? 18.302 -9.929 28.409 1.00 40.10 68 VAL C CA 1
ATOM 4187 C C . VAL C 1 22 ? 17.438 -8.681 28.294 1.00 39.62 68 VAL C C 1
ATOM 4188 O O . VAL C 1 22 ? 17.697 -7.710 28.980 1.00 39.44 68 VAL C O 1
ATOM 4192 N N . PRO C 1 23 ? 16.379 -8.723 27.459 1.00 39.92 69 PRO C N 1
ATOM 4193 C CA . PRO C 1 23 ? 15.485 -7.560 27.403 1.00 40.47 69 PRO C CA 1
ATOM 4194 C C . PRO C 1 23 ? 14.922 -7.236 28.783 1.00 41.16 69 PRO C C 1
ATOM 4195 O O . PRO C 1 23 ? 14.914 -6.089 29.194 1.00 41.12 69 PRO C O 1
ATOM 4199 N N . ASP C 1 24 ? 14.493 -8.259 29.505 1.00 42.20 70 ASP C N 1
ATOM 4200 C CA . ASP C 1 24 ? 13.972 -8.076 30.865 1.00 43.70 70 ASP C CA 1
ATOM 4201 C C . ASP C 1 24 ? 13.966 -9.428 31.560 1.00 43.62 70 ASP C C 1
ATOM 4202 O O . ASP C 1 24 ? 13.883 -10.466 30.898 1.00 44.44 70 ASP C O 1
ATOM 4207 N N . VAL C 1 25 ? 14.056 -9.433 32.881 1.00 42.99 71 VAL C N 1
ATOM 4208 C CA . VAL C 1 25 ? 14.066 -10.703 33.602 1.00 42.59 71 VAL C CA 1
ATOM 4209 C C . VAL C 1 25 ? 12.670 -11.296 33.788 1.00 42.70 71 VAL C C 1
ATOM 4210 O O . VAL C 1 25 ? 12.541 -12.463 34.164 1.00 43.53 71 VAL C O 1
ATOM 4214 N N . ASN C 1 26 ? 11.646 -10.504 33.485 1.00 43.04 72 ASN C N 1
ATOM 4215 C CA . ASN C 1 26 ? 10.229 -10.907 33.591 1.00 43.03 72 ASN C CA 1
ATOM 4216 C C . ASN C 1 26 ? 9.730 -11.790 32.452 1.00 42.64 72 ASN C C 1
ATOM 4217 O O . ASN C 1 26 ? 8.687 -12.424 32.568 1.00 44.16 72 ASN C O 1
ATOM 4222 N N . ASN C 1 27 ? 10.422 -11.825 31.324 1.00 41.56 73 ASN C N 1
ATOM 4223 C CA . ASN C 1 27 ? 9.909 -12.625 30.216 1.00 40.34 73 ASN C CA 1
ATOM 4224 C C . ASN C 1 27 ? 9.880 -14.127 30.536 1.00 38.45 73 ASN C C 1
ATOM 4225 O O . ASN C 1 27 ? 10.621 -14.595 31.404 1.00 37.59 73 ASN C O 1
ATOM 4230 N N . ALA C 1 28 ? 9.059 -14.853 29.781 1.00 35.75 74 ALA C N 1
ATOM 4231 C CA . ALA C 1 28 ? 8.636 -16.209 30.114 1.00 34.92 74 ALA C CA 1
ATOM 4232 C C . ALA C 1 28 ? 9.742 -17.213 29.969 1.00 32.93 74 ALA C C 1
ATOM 4233 O O . ALA C 1 28 ? 9.747 -18.239 30.647 1.00 31.77 74 ALA C O 1
ATOM 4235 N N . VAL C 1 29 ? 10.640 -16.949 29.041 1.00 31.37 75 VAL C N 1
ATOM 4236 C CA . VAL C 1 29 ? 11.676 -17.909 28.767 1.00 31.49 75 VAL C CA 1
ATOM 4237 C C . VAL C 1 29 ? 12.892 -17.725 29.686 1.00 30.22 75 VAL C C 1
ATOM 4238 O O . VAL C 1 29 ? 13.693 -18.619 29.799 1.00 30.38 75 VAL C O 1
ATOM 4242 N N . PHE C 1 30 ? 13.043 -16.566 30.297 1.00 30.46 76 PHE C N 1
ATOM 4243 C CA . PHE C 1 30 ? 14.253 -16.245 31.082 1.00 30.01 76 PHE C CA 1
ATOM 4244 C C . PHE C 1 30 ? 14.637 -17.323 32.088 1.00 29.47 76 PHE C C 1
ATOM 4245 O O . PHE C 1 30 ? 15.743 -17.793 32.099 1.00 28.93 76 PHE C O 1
ATOM 4253 N N . ALA C 1 31 ? 13.702 -17.751 32.919 1.00 29.95 77 ALA C N 1
ATOM 4254 C CA . ALA C 1 31 ? 14.038 -18.639 33.999 1.00 30.21 77 ALA C CA 1
ATOM 4255 C C . ALA C 1 31 ? 14.639 -19.948 33.489 1.00 31.14 77 ALA C C 1
ATOM 4256 O O . ALA C 1 31 ? 15.707 -20.401 33.973 1.00 28.54 77 ALA C O 1
ATOM 4258 N N . ASP C 1 32 ? 13.961 -20.577 32.534 1.00 31.46 78 ASP C N 1
ATOM 4259 C CA . ASP C 1 32 ? 14.435 -21.866 32.047 1.00 32.71 78 ASP C CA 1
ATOM 4260 C C . ASP C 1 32 ? 15.743 -21.681 31.249 1.00 32.77 78 ASP C C 1
ATOM 4261 O O . ASP C 1 32 ? 16.704 -22.409 31.459 1.00 32.07 78 ASP C O 1
ATOM 4266 N N . MET C 1 33 ? 15.819 -20.646 30.436 1.00 33.20 79 MET C N 1
ATOM 4267 C CA . MET C 1 33 ? 17.064 -20.381 29.678 1.00 34.51 79 MET C CA 1
ATOM 4268 C C . MET C 1 33 ? 18.237 -20.049 30.578 1.00 33.77 79 MET C C 1
ATOM 4269 O O . MET C 1 33 ? 19.336 -20.539 30.329 1.00 33.93 79 MET C O 1
ATOM 4274 N N . PHE C 1 34 ? 18.014 -19.231 31.609 1.00 33.22 80 PHE C N 1
ATOM 4275 C CA . PHE C 1 34 ? 19.074 -18.895 32.534 1.00 33.35 80 PHE C CA 1
ATOM 4276 C C . PHE C 1 34 ? 19.575 -20.164 33.239 1.00 33.08 80 PHE C C 1
ATOM 4277 O O . PHE C 1 34 ? 20.782 -20.339 33.459 1.00 30.99 80 PHE C O 1
ATOM 4285 N N . SER C 1 35 ? 18.636 -21.043 33.594 1.00 32.41 81 SER C N 1
ATOM 4286 C CA . SER C 1 35 ? 18.971 -22.302 34.242 1.00 32.94 81 SER C CA 1
ATOM 4287 C C . SER C 1 35 ? 19.874 -23.179 33.305 1.00 32.95 81 SER C C 1
ATOM 4288 O O . SER C 1 35 ? 20.796 -23.844 33.769 1.00 31.76 81 SER C O 1
ATOM 4291 N N . GLY C 1 36 ? 19.622 -23.136 31.994 1.00 32.34 82 GLY C N 1
ATOM 4292 C CA . GLY C 1 36 ? 20.511 -23.794 31.007 1.00 32.56 82 GLY C CA 1
ATOM 4293 C C . GLY C 1 36 ? 21.918 -23.197 30.943 1.00 32.21 82 GLY C C 1
ATOM 4294 O O . GLY C 1 36 ? 22.918 -23.904 30.982 1.00 31.91 82 GLY C O 1
ATOM 4295 N N . VAL C 1 37 ? 21.956 -21.886 30.827 1.00 32.25 83 VAL C N 1
ATOM 4296 C CA . VAL C 1 37 ? 23.163 -21.122 30.721 1.00 32.65 83 VAL C CA 1
ATOM 4297 C C . VAL C 1 37 ? 24.047 -21.375 31.944 1.00 33.61 83 VAL C C 1
ATOM 4298 O O . VAL C 1 37 ? 25.205 -21.692 31.806 1.00 33.20 83 VAL C O 1
ATOM 4302 N N . GLN C 1 38 ? 23.466 -21.286 33.129 1.00 34.53 84 GLN C N 1
ATOM 4303 C CA . GLN C 1 38 ? 24.195 -21.439 34.370 1.00 36.29 84 GLN C CA 1
ATOM 4304 C C . GLN C 1 38 ? 24.778 -22.854 34.534 1.00 36.40 84 GLN C C 1
ATOM 4305 O O . GLN C 1 38 ? 25.930 -23.002 34.955 1.00 37.03 84 GLN C O 1
ATOM 4311 N N . MET C 1 39 ? 23.989 -23.867 34.194 1.00 36.01 85 MET C N 1
ATOM 4312 C CA . MET C 1 39 ? 24.425 -25.249 34.175 1.00 36.36 85 MET C CA 1
ATOM 4313 C C . MET C 1 39 ? 25.654 -25.436 33.251 1.00 36.59 85 MET C C 1
ATOM 4314 O O . MET C 1 39 ? 26.659 -25.995 33.672 1.00 36.34 85 MET C O 1
ATOM 4319 N N . ALA C 1 40 ? 25.587 -24.945 32.017 1.00 36.42 86 ALA C N 1
ATOM 4320 C CA . ALA C 1 40 ? 26.712 -25.084 31.087 1.00 36.72 86 ALA C CA 1
ATOM 4321 C C . ALA C 1 40 ? 27.944 -24.374 31.637 1.00 37.30 86 ALA C C 1
ATOM 4322 O O . ALA C 1 40 ? 29.014 -24.957 31.664 1.00 36.91 86 ALA C O 1
ATOM 4324 N N . ALA C 1 41 ? 27.757 -23.133 32.098 1.00 38.05 87 ALA C N 1
ATOM 4325 C CA . ALA C 1 41 ? 28.832 -22.274 32.570 1.00 38.92 87 ALA C CA 1
ATOM 4326 C C . ALA C 1 41 ? 29.581 -22.920 33.718 1.00 39.86 87 ALA C C 1
ATOM 4327 O O . ALA C 1 41 ? 30.809 -23.028 33.670 1.00 39.24 87 ALA C O 1
ATOM 4329 N N . SER C 1 42 ? 28.828 -23.384 34.719 1.00 40.60 88 SER C N 1
ATOM 4330 C CA . SER C 1 42 ? 29.379 -24.042 35.885 1.00 42.17 88 SER C CA 1
ATOM 4331 C C . SER C 1 42 ? 30.279 -25.221 35.542 1.00 43.37 88 SER C C 1
ATOM 4332 O O . SER C 1 42 ? 31.299 -25.444 36.207 1.00 42.69 88 SER C O 1
ATOM 4335 N N . GLY C 1 43 ? 29.918 -25.942 34.481 1.00 44.63 89 GLY C N 1
ATOM 4336 C CA . GLY C 1 43 ? 30.734 -27.032 33.973 1.00 45.95 89 GLY C CA 1
ATOM 4337 C C . GLY C 1 43 ? 32.104 -26.599 33.484 1.00 47.26 89 GLY C C 1
ATOM 4338 O O . GLY C 1 43 ? 33.053 -27.367 33.556 1.00 48.42 89 GLY C O 1
ATOM 4339 N N . HIS C 1 44 ? 32.215 -25.370 32.990 1.00 48.30 90 HIS C N 1
ATOM 4340 C CA . HIS C 1 44 ? 33.514 -24.806 32.593 1.00 49.23 90 HIS C CA 1
ATOM 4341 C C . HIS C 1 44 ? 33.991 -23.770 33.630 1.00 48.98 90 HIS C C 1
ATOM 4342 O O . HIS C 1 44 ? 34.730 -22.855 33.305 1.00 49.34 90 HIS C O 1
ATOM 4349 N N . SER C 1 45 ? 33.558 -23.935 34.880 1.00 48.99 91 SER C N 1
ATOM 4350 C CA . SER C 1 45 ? 33.755 -22.956 35.971 1.00 48.78 91 SER C CA 1
ATOM 4351 C C . SER C 1 45 ? 33.730 -21.470 35.545 1.00 47.80 91 SER C C 1
ATOM 4352 O O . SER C 1 45 ? 34.572 -20.658 35.956 1.00 47.93 91 SER C O 1
ATOM 4355 N N . THR C 1 46 ? 32.731 -21.129 34.740 1.00 46.00 92 THR C N 1
ATOM 4356 C CA . THR C 1 46 ? 32.599 -19.802 34.178 1.00 44.69 92 THR C CA 1
ATOM 4357 C C . THR C 1 46 ? 31.442 -19.085 34.887 1.00 44.07 92 THR C C 1
ATOM 4358 O O . THR C 1 46 ? 30.373 -19.674 35.072 1.00 43.82 92 THR C O 1
ATOM 4362 N N . ASP C 1 47 ? 31.656 -17.826 35.274 1.00 43.28 93 ASP C N 1
ATOM 4363 C CA . ASP C 1 47 ? 30.607 -17.029 35.914 1.00 43.49 93 ASP C CA 1
ATOM 4364 C C . ASP C 1 47 ? 29.710 -16.299 34.908 1.00 42.66 93 ASP C C 1
ATOM 4365 O O . ASP C 1 47 ? 30.161 -15.902 33.824 1.00 42.47 93 ASP C O 1
ATOM 4370 N N . VAL C 1 48 ? 28.442 -16.112 35.289 1.00 41.76 94 VAL C N 1
ATOM 4371 C CA . VAL C 1 48 ? 27.468 -15.415 34.467 1.00 40.36 94 VAL C CA 1
ATOM 4372 C C . VAL C 1 48 ? 27.101 -14.081 35.097 1.00 40.13 94 VAL C C 1
ATOM 4373 O O . VAL C 1 48 ? 26.643 -14.025 36.231 1.00 39.10 94 VAL C O 1
ATOM 4377 N N . LEU C 1 49 ? 27.352 -13.001 34.362 1.00 40.36 95 LEU C N 1
ATOM 4378 C CA . LEU C 1 49 ? 26.954 -11.660 34.767 1.00 41.25 95 LEU C CA 1
ATOM 4379 C C . LEU C 1 49 ? 25.698 -11.385 33.981 1.00 41.86 95 LEU C C 1
ATOM 4380 O O . LEU C 1 49 ? 25.634 -11.705 32.801 1.00 42.45 95 LEU C O 1
ATOM 4385 N N . LEU C 1 50 ? 24.700 -10.822 34.639 1.00 42.39 96 LEU C N 1
ATOM 4386 C CA . LEU C 1 50 ? 23.401 -10.631 34.026 1.00 43.61 96 LEU C CA 1
ATOM 4387 C C . LEU C 1 50 ? 23.260 -9.154 33.819 1.00 44.63 96 LEU C C 1
ATOM 4388 O O . LEU C 1 50 ? 23.468 -8.384 34.764 1.00 45.60 96 LEU C O 1
ATOM 4393 N N . GLY C 1 51 ? 22.911 -8.751 32.603 1.00 45.27 97 GLY C N 1
ATOM 4394 C CA . GLY C 1 51 ? 22.741 -7.333 32.305 1.00 46.32 97 GLY C CA 1
ATOM 4395 C C . GLY C 1 51 ? 21.768 -7.051 31.186 1.00 47.16 97 GLY C C 1
ATOM 4396 O O . GLY C 1 51 ? 21.076 -7.953 30.711 1.00 46.91 97 GLY C O 1
ATOM 4397 N N . GLN C 1 52 ? 21.712 -5.780 30.780 1.00 48.57 98 GLN C N 1
ATOM 4398 C CA . GLN C 1 52 ? 20.776 -5.307 29.735 1.00 49.62 98 GLN C CA 1
ATOM 4399 C C . GLN C 1 52 ? 21.423 -4.170 28.960 1.00 49.60 98 GLN C C 1
ATOM 4400 O O . GLN C 1 52 ? 22.244 -3.430 29.509 1.00 49.61 98 GLN C O 1
ATOM 4406 N N . ILE C 1 53 ? 21.014 -4.024 27.698 1.00 49.84 99 ILE C N 1
ATOM 4407 C CA . ILE C 1 53 ? 21.521 -2.969 26.796 1.00 50.08 99 ILE C CA 1
ATOM 4408 C C . ILE C 1 53 ? 20.379 -2.093 26.325 1.00 49.94 99 ILE C C 1
ATOM 4409 O O . ILE C 1 53 ? 19.225 -2.551 26.253 1.00 49.70 99 ILE C O 1
ATOM 4414 N N . ASP C 1 54 ? 20.700 -0.838 25.995 1.00 49.48 100 ASP C N 1
ATOM 4415 C CA . ASP C 1 54 ? 19.750 0.013 25.296 1.00 48.99 100 ASP C CA 1
ATOM 4416 C C . ASP C 1 54 ? 19.834 -0.258 23.798 1.00 48.00 100 ASP C C 1
ATOM 4417 O O . ASP C 1 54 ? 20.649 -1.070 23.334 1.00 46.69 100 ASP C O 1
ATOM 4422 N N . ALA C 1 55 ? 18.957 0.406 23.048 1.00 47.50 101 ALA C N 1
ATOM 4423 C CA . ALA C 1 55 ? 18.996 0.376 21.587 1.00 47.03 101 ALA C CA 1
ATOM 4424 C C . ALA C 1 55 ? 20.356 0.926 21.107 1.00 46.55 101 ALA C C 1
ATOM 4425 O O . ALA C 1 55 ? 20.961 1.737 21.810 1.00 45.79 101 ALA C O 1
ATOM 4427 N N . PRO C 1 56 ? 20.861 0.440 19.952 1.00 46.19 102 PRO C N 1
ATOM 4428 C CA . PRO C 1 56 ? 22.084 0.999 19.408 1.00 46.81 102 PRO C CA 1
ATOM 4429 C C . PRO C 1 56 ? 21.824 2.431 18.989 1.00 46.71 102 PRO C C 1
ATOM 4430 O O . PRO C 1 56 ? 20.672 2.782 18.745 1.00 46.70 102 PRO C O 1
ATOM 4434 N N . PRO C 1 57 ? 22.876 3.259 18.897 1.00 46.99 103 PRO C N 1
ATOM 4435 C CA . PRO C 1 57 ? 24.303 2.968 19.101 1.00 46.81 103 PRO C CA 1
ATOM 4436 C C . PRO C 1 57 ? 24.748 2.779 20.551 1.00 46.53 103 PRO C C 1
ATOM 4437 O O . PRO C 1 57 ? 25.792 2.163 20.785 1.00 46.33 103 PRO C O 1
ATOM 4441 N N . ARG C 1 58 ? 23.986 3.307 21.509 1.00 46.12 104 ARG C N 1
ATOM 4442 C CA . ARG C 1 58 ? 24.355 3.170 22.907 1.00 46.15 104 ARG C CA 1
ATOM 4443 C C . ARG C 1 58 ? 24.554 1.672 23.214 1.00 46.42 104 ARG C C 1
ATOM 4444 O O . ARG C 1 58 ? 25.640 1.253 23.605 1.00 46.73 104 ARG C O 1
ATOM 4446 N N . GLY C 1 59 ? 23.534 0.854 22.977 1.00 46.19 105 GLY C N 1
ATOM 4447 C CA . GLY C 1 59 ? 23.701 -0.602 23.061 1.00 46.07 105 GLY C CA 1
ATOM 4448 C C . GLY C 1 59 ? 25.060 -1.118 22.600 1.00 45.50 105 GLY C C 1
ATOM 4449 O O . GLY C 1 59 ? 25.727 -1.877 23.300 1.00 44.56 105 GLY C O 1
ATOM 4450 N N . THR C 1 60 ? 25.463 -0.715 21.400 1.00 45.44 106 THR C N 1
ATOM 4451 C CA . THR C 1 60 ? 26.732 -1.169 20.825 1.00 44.99 106 THR C CA 1
ATOM 4452 C C . THR C 1 60 ? 27.912 -0.797 21.730 1.00 45.04 106 THR C C 1
ATOM 4453 O O . THR C 1 60 ? 28.776 -1.622 22.006 1.00 44.33 106 THR C O 1
ATOM 4457 N N . GLN C 1 61 ? 27.920 0.430 22.218 1.00 45.82 107 GLN C N 1
ATOM 4458 C CA . GLN C 1 61 ? 28.983 0.875 23.129 1.00 46.72 107 GLN C CA 1
ATOM 4459 C C . GLN C 1 61 ? 28.976 0.080 24.431 1.00 46.62 107 GLN C C 1
ATOM 4460 O O . GLN C 1 61 ? 30.039 -0.305 24.919 1.00 46.46 107 GLN C O 1
ATOM 4466 N N . GLN C 1 62 ? 27.783 -0.181 24.974 1.00 46.98 108 GLN C N 1
ATOM 4467 C CA . GLN C 1 62 ? 27.643 -0.964 26.215 1.00 46.84 108 GLN C CA 1
ATOM 4468 C C . GLN C 1 62 ? 28.274 -2.344 26.102 1.00 46.34 108 GLN C C 1
ATOM 4469 O O . GLN C 1 62 ? 29.072 -2.729 26.959 1.00 46.96 108 GLN C O 1
ATOM 4475 N N . LEU C 1 63 ? 27.950 -3.096 25.058 1.00 45.78 109 LEU C N 1
ATOM 4476 C CA . LEU C 1 63 ? 28.576 -4.404 24.905 1.00 45.78 109 LEU C CA 1
ATOM 4477 C C . LEU C 1 63 ? 30.092 -4.258 24.716 1.00 46.20 109 LEU C C 1
ATOM 4478 O O . LEU C 1 63 ? 30.866 -4.860 25.461 1.00 45.72 109 LEU C O 1
ATOM 4483 N N . SER C 1 64 ? 30.516 -3.434 23.762 1.00 46.16 110 SER C N 1
ATOM 4484 C CA . SER C 1 64 ? 31.959 -3.222 23.544 1.00 46.81 110 SER C CA 1
ATOM 4485 C C . SER C 1 64 ? 32.696 -2.973 24.869 1.00 46.72 110 SER C C 1
ATOM 4486 O O . SER C 1 64 ? 33.665 -3.661 25.173 1.00 46.31 110 SER C O 1
ATOM 4489 N N . ARG C 1 65 ? 32.206 -2.021 25.659 1.00 47.07 111 ARG C N 1
ATOM 4490 C CA . ARG C 1 65 ? 32.813 -1.691 26.946 1.00 47.39 111 ARG C CA 1
ATOM 4491 C C . ARG C 1 65 ? 32.899 -2.923 27.867 1.00 47.79 111 ARG C C 1
ATOM 4492 O O . ARG C 1 65 ? 33.947 -3.193 28.439 1.00 47.60 111 ARG C O 1
ATOM 4494 N N . LEU C 1 66 ? 31.807 -3.683 27.981 1.00 48.24 112 LEU C N 1
ATOM 4495 C CA . LEU C 1 66 ? 31.791 -4.864 28.857 1.00 47.94 112 LEU C CA 1
ATOM 4496 C C . LEU C 1 66 ? 32.934 -5.786 28.441 1.00 47.70 112 LEU C C 1
ATOM 4497 O O . LEU C 1 66 ? 33.653 -6.296 29.292 1.00 47.85 112 LEU C O 1
ATOM 4502 N N . VAL C 1 67 ? 33.139 -5.967 27.139 1.00 46.95 113 VAL C N 1
ATOM 4503 C CA . VAL C 1 67 ? 34.290 -6.755 26.668 1.00 47.04 113 VAL C CA 1
ATOM 4504 C C . VAL C 1 67 ? 35.658 -6.047 26.862 1.00 47.04 113 VAL C C 1
ATOM 4505 O O . VAL C 1 67 ? 36.604 -6.649 27.405 1.00 46.50 113 VAL C O 1
ATOM 4509 N N . SER C 1 68 ? 35.753 -4.784 26.449 1.00 47.34 114 SER C N 1
ATOM 4510 C CA . SER C 1 68 ? 37.049 -4.086 26.396 1.00 48.25 114 SER C CA 1
ATOM 4511 C C . SER C 1 68 ? 37.591 -3.716 27.788 1.00 48.39 114 SER C C 1
ATOM 4512 O O . SER C 1 68 ? 38.807 -3.643 27.988 1.00 49.30 114 SER C O 1
ATOM 4515 N N . GLU C 1 69 ? 36.701 -3.515 28.757 1.00 48.28 115 GLU C N 1
ATOM 4516 C CA . GLU C 1 69 ? 37.109 -3.327 30.150 1.00 48.25 115 GLU C CA 1
ATOM 4517 C C . GLU C 1 69 ? 37.358 -4.661 30.882 1.00 46.91 115 GLU C C 1
ATOM 4518 O O . GLU C 1 69 ? 37.695 -4.657 32.063 1.00 47.17 115 GLU C O 1
ATOM 4524 N N . GLY C 1 70 ? 37.206 -5.788 30.199 1.00 45.49 116 GLY C N 1
ATOM 4525 C CA . GLY C 1 70 ? 37.488 -7.094 30.810 1.00 44.96 116 GLY C CA 1
ATOM 4526 C C . GLY C 1 70 ? 36.421 -7.653 31.772 1.00 44.23 116 GLY C C 1
ATOM 4527 O O . GLY C 1 70 ? 36.687 -8.625 32.504 1.00 42.46 116 GLY C O 1
ATOM 4528 N N . ARG C 1 71 ? 35.212 -7.083 31.744 1.00 43.57 117 ARG C N 1
ATOM 4529 C CA . ARG C 1 71 ? 34.104 -7.578 32.603 1.00 43.70 117 ARG C CA 1
ATOM 4530 C C . ARG C 1 71 ? 33.560 -8.921 32.118 1.00 42.27 117 ARG C C 1
ATOM 4531 O O . ARG C 1 71 ? 33.355 -9.811 32.929 1.00 42.18 117 ARG C O 1
ATOM 4539 N N . VAL C 1 72 ? 33.354 -9.071 30.813 1.00 40.96 118 VAL C N 1
ATOM 4540 C CA . VAL C 1 72 ? 32.997 -10.358 30.223 1.00 40.55 118 VAL C CA 1
ATOM 4541 C C . VAL C 1 72 ? 33.921 -10.736 29.066 1.00 41.17 118 VAL C C 1
ATOM 4542 O O . VAL C 1 72 ? 34.556 -9.870 28.445 1.00 41.29 118 VAL C O 1
ATOM 4546 N N . ASP C 1 73 ? 33.971 -12.026 28.764 1.00 41.12 119 ASP C N 1
ATOM 4547 C CA . ASP C 1 73 ? 34.725 -12.541 27.601 1.00 42.10 119 ASP C CA 1
ATOM 4548 C C . ASP C 1 73 ? 33.891 -12.659 26.330 1.00 42.29 119 ASP C C 1
ATOM 4549 O O . ASP C 1 73 ? 34.420 -12.562 25.207 1.00 42.61 119 ASP C O 1
ATOM 4554 N N . GLY C 1 74 ? 32.589 -12.888 26.527 1.00 42.21 120 GLY C N 1
ATOM 4555 C CA . GLY C 1 74 ? 31.630 -13.134 25.466 1.00 42.46 120 GLY C CA 1
ATOM 4556 C C . GLY C 1 74 ? 30.183 -12.986 25.951 1.00 42.54 120 GLY C C 1
ATOM 4557 O O . GLY C 1 74 ? 29.901 -12.956 27.151 1.00 41.47 120 GLY C O 1
ATOM 4558 N N . VAL C 1 75 ? 29.266 -12.906 25.003 1.00 42.79 121 VAL C N 1
ATOM 4559 C CA . VAL C 1 75 ? 27.930 -12.436 25.294 1.00 43.25 121 VAL C CA 1
ATOM 4560 C C . VAL C 1 75 ? 26.901 -13.344 24.680 1.00 43.31 121 VAL C C 1
ATOM 4561 O O . VAL C 1 75 ? 27.025 -13.745 23.519 1.00 43.00 121 VAL C O 1
ATOM 4565 N N . LEU C 1 76 ? 25.909 -13.708 25.493 1.00 43.12 122 LEU C N 1
ATOM 4566 C CA . LEU C 1 76 ? 24.695 -14.359 25.021 1.00 42.62 122 LEU C CA 1
ATOM 4567 C C . LEU C 1 76 ? 23.651 -13.268 25.032 1.00 42.81 122 LEU C C 1
ATOM 4568 O O . LEU C 1 76 ? 23.463 -12.598 26.038 1.00 42.40 122 LEU C O 1
ATOM 4573 N N . LEU C 1 77 ? 22.971 -13.080 23.917 1.00 43.53 123 LEU C N 1
ATOM 4574 C CA . LEU C 1 77 ? 22.036 -11.984 23.782 1.00 44.13 123 LEU C CA 1
ATOM 4575 C C . LEU C 1 77 ? 20.702 -12.503 23.231 1.00 44.26 123 LEU C C 1
ATOM 4576 O O . LEU C 1 77 ? 20.651 -13.181 22.200 1.00 42.37 123 LEU C O 1
ATOM 4581 N N . GLN C 1 78 ? 19.644 -12.217 23.982 1.00 45.11 124 GLN C N 1
ATOM 4582 C CA . GLN C 1 78 ? 18.276 -12.462 23.560 1.00 45.46 124 GLN C CA 1
ATOM 4583 C C . GLN C 1 78 ? 17.813 -11.166 22.893 1.00 45.61 124 GLN C C 1
ATOM 4584 O O . GLN C 1 78 ? 18.050 -10.064 23.421 1.00 45.11 124 GLN C O 1
ATOM 4590 N N . ARG C 1 79 ? 17.169 -11.288 21.736 1.00 45.97 125 ARG C N 1
ATOM 4591 C CA . ARG C 1 79 ? 16.682 -10.107 21.010 1.00 46.29 125 ARG C CA 1
ATOM 4592 C C . ARG C 1 79 ? 15.493 -9.410 21.705 1.00 45.90 125 ARG C C 1
ATOM 4593 O O . ARG C 1 79 ? 14.419 -9.987 21.838 1.00 45.56 125 ARG C O 1
ATOM 4601 N N . ARG C 1 80 ? 15.705 -8.164 22.132 1.00 45.75 126 ARG C N 1
ATOM 4602 C CA . ARG C 1 80 ? 14.614 -7.276 22.540 1.00 46.19 126 ARG C CA 1
ATOM 4603 C C . ARG C 1 80 ? 13.564 -7.182 21.436 1.00 45.51 126 ARG C C 1
ATOM 4604 O O . ARG C 1 80 ? 13.904 -7.042 20.272 1.00 44.49 126 ARG C O 1
ATOM 4612 N N . GLU C 1 81 ? 12.289 -7.200 21.789 1.00 45.18 127 GLU C N 1
ATOM 4613 C CA . GLU C 1 81 ? 11.282 -7.303 20.730 1.00 45.31 127 GLU C CA 1
ATOM 4614 C C . GLU C 1 81 ? 11.183 -6.083 19.784 1.00 45.54 127 GLU C C 1
ATOM 4615 O O . GLU C 1 81 ? 10.613 -6.207 18.724 1.00 44.74 127 GLU C O 1
ATOM 4621 N N . ASP C 1 82 ? 11.797 -4.950 20.151 1.00 46.43 128 ASP C N 1
ATOM 4622 C CA . ASP C 1 82 ? 11.847 -3.737 19.294 1.00 47.35 128 ASP C CA 1
ATOM 4623 C C . ASP C 1 82 ? 13.106 -3.612 18.406 1.00 47.68 128 ASP C C 1
ATOM 4624 O O . ASP C 1 82 ? 13.305 -2.582 17.748 1.00 48.19 128 ASP C O 1
ATOM 4629 N N . PHE C 1 83 ? 13.947 -4.650 18.392 1.00 48.00 129 PHE C N 1
ATOM 4630 C CA . PHE C 1 83 ? 15.190 -4.657 17.617 1.00 48.19 129 PHE C CA 1
ATOM 4631 C C . PHE C 1 83 ? 14.980 -5.328 16.285 1.00 48.36 129 PHE C C 1
ATOM 4632 O O . PHE C 1 83 ? 14.632 -6.510 16.245 1.00 48.19 129 PHE C O 1
ATOM 4640 N N . ASP C 1 84 ? 15.257 -4.621 15.194 1.00 48.41 130 ASP C N 1
ATOM 4641 C CA . ASP C 1 84 ? 15.264 -5.275 13.877 1.00 48.65 130 ASP C CA 1
ATOM 4642 C C . ASP C 1 84 ? 16.612 -5.974 13.655 1.00 48.77 130 ASP C C 1
ATOM 4643 O O . ASP C 1 84 ? 17.504 -5.903 14.503 1.00 48.13 130 ASP C O 1
ATOM 4648 N N . ASP C 1 85 ? 16.753 -6.673 12.540 1.00 49.37 131 ASP C N 1
ATOM 4649 C CA . ASP C 1 85 ? 17.961 -7.477 12.310 1.00 50.09 131 ASP C CA 1
ATOM 4650 C C . ASP C 1 85 ? 19.216 -6.613 12.231 1.00 50.34 131 ASP C C 1
ATOM 4651 O O . ASP C 1 85 ? 20.312 -7.046 12.601 1.00 49.85 131 ASP C O 1
ATOM 4656 N N . ASP C 1 86 ? 19.059 -5.386 11.752 1.00 51.09 132 ASP C N 1
ATOM 4657 C CA . ASP C 1 86 ? 20.197 -4.457 11.643 1.00 51.58 132 ASP C CA 1
ATOM 4658 C C . ASP C 1 86 ? 20.571 -3.941 13.039 1.00 51.23 132 ASP C C 1
ATOM 4659 O O . ASP C 1 86 ? 21.751 -3.977 13.433 1.00 51.18 132 ASP C O 1
ATOM 4664 N N . MET C 1 87 ? 19.573 -3.459 13.784 1.00 50.42 133 MET C N 1
ATOM 4665 C CA . MET C 1 87 ? 19.805 -2.982 15.141 1.00 50.36 133 MET C CA 1
ATOM 4666 C C . MET C 1 87 ? 20.537 -4.089 15.923 1.00 50.65 133 MET C C 1
ATOM 4667 O O . MET C 1 87 ? 21.551 -3.841 16.602 1.00 50.08 133 MET C O 1
ATOM 4672 N N . LEU C 1 88 ? 20.035 -5.322 15.811 1.00 50.85 134 LEU C N 1
ATOM 4673 C CA . LEU C 1 88 ? 20.688 -6.451 16.482 1.00 50.80 134 LEU C CA 1
ATOM 4674 C C . LEU C 1 88 ? 22.116 -6.620 15.956 1.00 49.99 134 LEU C C 1
ATOM 4675 O O . LEU C 1 88 ? 23.045 -6.690 16.749 1.00 49.88 134 LEU C O 1
ATOM 4680 N N . ALA C 1 89 ? 22.280 -6.673 14.633 1.00 49.38 135 ALA C N 1
ATOM 4681 C CA . ALA C 1 89 ? 23.625 -6.760 14.003 1.00 48.90 135 ALA C CA 1
ATOM 4682 C C . ALA C 1 89 ? 24.579 -5.712 14.546 1.00 47.96 135 ALA C C 1
ATOM 4683 O O . ALA C 1 89 ? 25.672 -6.027 14.976 1.00 47.57 135 ALA C O 1
ATOM 4685 N N . ALA C 1 90 ? 24.114 -4.474 14.559 1.00 47.45 136 ALA C N 1
ATOM 4686 C CA . ALA C 1 90 ? 24.888 -3.350 15.043 1.00 47.64 136 ALA C CA 1
ATOM 4687 C C . ALA C 1 90 ? 25.505 -3.549 16.425 1.00 47.75 136 ALA C C 1
ATOM 4688 O O . ALA C 1 90 ? 26.643 -3.144 16.663 1.00 47.63 136 ALA C O 1
ATOM 4690 N N . VAL C 1 91 ? 24.790 -4.180 17.349 1.00 47.57 137 VAL C N 1
ATOM 4691 C CA . VAL C 1 91 ? 25.290 -4.218 18.709 1.00 47.18 137 VAL C CA 1
ATOM 4692 C C . VAL C 1 91 ? 26.325 -5.325 18.910 1.00 47.54 137 VAL C C 1
ATOM 4693 O O . VAL C 1 91 ? 27.115 -5.253 19.827 1.00 47.10 137 VAL C O 1
ATOM 4697 N N . LEU C 1 92 ? 26.319 -6.344 18.054 1.00 48.50 138 LEU C N 1
ATOM 4698 C CA . LEU C 1 92 ? 27.249 -7.474 18.186 1.00 49.34 138 LEU C CA 1
ATOM 4699 C C . LEU C 1 92 ? 28.468 -7.393 17.257 1.00 50.34 138 LEU C C 1
ATOM 4700 O O . LEU C 1 92 ? 29.270 -8.326 17.234 1.00 50.19 138 LEU C O 1
ATOM 4705 N N . GLU C 1 93 ? 28.594 -6.308 16.486 1.00 51.47 139 GLU C N 1
ATOM 4706 C CA . GLU C 1 93 ? 29.791 -6.093 15.628 1.00 52.38 139 GLU C CA 1
ATOM 4707 C C . GLU C 1 93 ? 31.004 -5.944 16.529 1.00 51.63 139 GLU C C 1
ATOM 4708 O O . GLU C 1 93 ? 31.096 -4.969 17.276 1.00 51.99 139 GLU C O 1
ATOM 4714 N N . GLY C 1 94 ? 31.900 -6.930 16.498 1.00 51.27 140 GLY C N 1
ATOM 4715 C CA . GLY C 1 94 ? 33.162 -6.862 17.264 1.00 51.04 140 GLY C CA 1
ATOM 4716 C C . GLY C 1 94 ? 33.046 -7.376 18.692 1.00 50.87 140 GLY C C 1
ATOM 4717 O O . GLY C 1 94 ? 33.818 -6.979 19.585 1.00 51.18 140 GLY C O 1
ATOM 4718 N N . VAL C 1 95 ? 32.083 -8.276 18.901 1.00 49.77 141 VAL C N 1
ATOM 4719 C CA . VAL C 1 95 ? 31.850 -8.898 20.198 1.00 48.43 141 VAL C CA 1
ATOM 4720 C C . VAL C 1 95 ? 31.707 -10.399 19.969 1.00 46.88 141 VAL C C 1
ATOM 4721 O O . VAL C 1 95 ? 30.945 -10.815 19.105 1.00 46.70 141 VAL C O 1
ATOM 4725 N N . PRO C 1 96 ? 32.426 -11.225 20.738 1.00 45.62 142 PRO C N 1
ATOM 4726 C CA . PRO C 1 96 ? 32.158 -12.645 20.571 1.00 45.03 142 PRO C CA 1
ATOM 4727 C C . PRO C 1 96 ? 30.784 -12.961 21.196 1.00 44.87 142 PRO C C 1
ATOM 4728 O O . PRO C 1 96 ? 30.597 -12.862 22.404 1.00 44.47 142 PRO C O 1
ATOM 4732 N N . ALA C 1 97 ? 29.817 -13.297 20.363 1.00 44.30 143 ALA C N 1
ATOM 4733 C CA . ALA C 1 97 ? 28.450 -13.338 20.829 1.00 43.50 143 ALA C CA 1
ATOM 4734 C C . ALA C 1 97 ? 27.638 -14.410 20.133 1.00 42.89 143 ALA C C 1
ATOM 4735 O O . ALA C 1 97 ? 27.858 -14.708 18.963 1.00 42.47 143 ALA C O 1
ATOM 4737 N N . VAL C 1 98 ? 26.708 -14.987 20.892 1.00 42.15 144 VAL C N 1
ATOM 4738 C CA . VAL C 1 98 ? 25.669 -15.860 20.374 1.00 41.07 144 VAL C CA 1
ATOM 4739 C C . VAL C 1 98 ? 24.267 -15.301 20.699 1.00 40.46 144 VAL C C 1
ATOM 4740 O O . VAL C 1 98 ? 23.994 -14.891 21.823 1.00 39.74 144 VAL C O 1
ATOM 4744 N N . THR C 1 99 ? 23.397 -15.248 19.697 1.00 39.88 145 THR C N 1
ATOM 4745 C CA . THR C 1 99 ? 22.025 -14.840 19.929 1.00 39.45 145 THR C CA 1
ATOM 4746 C C . THR C 1 99 ? 21.220 -16.073 20.359 1.00 38.51 145 THR C C 1
ATOM 4747 O O . THR C 1 99 ? 21.473 -17.169 19.888 1.00 38.12 145 THR C O 1
ATOM 4751 N N . ILE C 1 100 ? 20.316 -15.893 21.318 1.00 38.27 146 ILE C N 1
ATOM 4752 C CA . ILE C 1 100 ? 19.592 -17.021 21.922 1.00 37.60 146 ILE C CA 1
ATOM 4753 C C . ILE C 1 100 ? 18.126 -16.782 21.698 1.00 37.38 146 ILE C C 1
ATOM 4754 O O . ILE C 1 100 ? 17.635 -15.695 21.976 1.00 36.19 146 ILE C O 1
ATOM 4759 N N . ASN C 1 101 ? 17.446 -17.794 21.168 1.00 37.70 147 ASN C N 1
ATOM 4760 C CA . ASN C 1 101 ? 16.010 -17.730 20.867 1.00 38.95 147 ASN C CA 1
ATOM 4761 C C . ASN C 1 101 ? 15.699 -16.699 19.794 1.00 39.95 147 ASN C C 1
ATOM 4762 O O . ASN C 1 101 ? 14.631 -16.083 19.795 1.00 38.99 147 ASN C O 1
ATOM 4767 N N . SER C 1 102 ? 16.663 -16.517 18.890 1.00 42.21 148 SER C N 1
ATOM 4768 C CA . SER C 1 102 ? 16.651 -15.457 17.896 1.00 43.90 148 SER C CA 1
ATOM 4769 C C . SER C 1 102 ? 17.853 -15.626 16.957 1.00 44.94 148 SER C C 1
ATOM 4770 O O . SER C 1 102 ? 18.925 -16.066 17.378 1.00 44.85 148 SER C O 1
ATOM 4773 N N . ARG C 1 103 ? 17.638 -15.304 15.686 1.00 46.70 149 ARG C N 1
ATOM 4774 C CA . ARG C 1 103 ? 18.685 -15.296 14.644 1.00 48.14 149 ARG C CA 1
ATOM 4775 C C . ARG C 1 103 ? 18.694 -13.985 13.866 1.00 48.73 149 ARG C C 1
ATOM 4776 O O . ARG C 1 103 ? 17.626 -13.449 13.538 1.00 48.35 149 ARG C O 1
ATOM 4784 N N . VAL C 1 104 ? 19.892 -13.507 13.539 1.00 49.70 150 VAL C N 1
ATOM 4785 C CA . VAL C 1 104 ? 20.077 -12.436 12.566 1.00 50.87 150 VAL C CA 1
ATOM 4786 C C . VAL C 1 104 ? 20.665 -13.057 11.281 1.00 51.68 150 VAL C C 1
ATOM 4787 O O . VAL C 1 104 ? 21.717 -13.712 11.340 1.00 51.20 150 VAL C O 1
ATOM 4789 N N . PRO C 1 105 ? 19.973 -12.892 10.125 1.00 52.74 151 PRO C N 1
ATOM 4790 C CA . PRO C 1 105 ? 20.585 -13.368 8.865 1.00 53.22 151 PRO C CA 1
ATOM 4791 C C . PRO C 1 105 ? 21.807 -12.535 8.492 1.00 53.26 151 PRO C C 1
ATOM 4792 O O . PRO C 1 105 ? 21.836 -11.325 8.743 1.00 53.05 151 PRO C O 1
ATOM 4796 N N . GLY C 1 106 ? 22.824 -13.187 7.939 1.00 53.50 152 GLY C N 1
ATOM 4797 C CA . GLY C 1 106 ? 24.030 -12.482 7.493 1.00 53.68 152 GLY C CA 1
ATOM 4798 C C . GLY C 1 106 ? 25.104 -12.412 8.569 1.00 53.55 152 GLY C C 1
ATOM 4799 O O . GLY C 1 106 ? 26.193 -11.893 8.332 1.00 54.00 152 GLY C O 1
ATOM 4800 N N . ARG C 1 107 ? 24.800 -12.905 9.766 1.00 53.12 153 ARG C N 1
ATOM 4801 C CA . ARG C 1 107 ? 25.846 -13.187 10.752 1.00 52.53 153 ARG C CA 1
ATOM 4802 C C . ARG C 1 107 ? 25.679 -14.625 11.226 1.00 51.71 153 ARG C C 1
ATOM 4803 O O . ARG C 1 107 ? 24.721 -15.315 10.841 1.00 51.26 153 ARG C O 1
ATOM 4811 N N . VAL C 1 108 ? 26.646 -15.088 12.009 1.00 50.63 154 VAL C N 1
ATOM 4812 C CA . VAL C 1 108 ? 26.592 -16.431 12.547 1.00 50.39 154 VAL C CA 1
ATOM 4813 C C . VAL C 1 108 ? 26.878 -16.386 14.040 1.00 49.63 154 VAL C C 1
ATOM 4814 O O . VAL C 1 108 ? 27.601 -15.498 14.529 1.00 50.06 154 VAL C O 1
ATOM 4818 N N . GLY C 1 109 ? 26.325 -17.362 14.750 1.00 47.44 155 GLY C N 1
ATOM 4819 C CA . GLY C 1 109 ? 26.467 -17.437 16.192 1.00 45.96 155 GLY C CA 1
ATOM 4820 C C . GLY C 1 109 ? 25.060 -17.270 16.720 1.00 44.30 155 GLY C C 1
ATOM 4821 O O . GLY C 1 109 ? 24.672 -16.196 17.177 1.00 42.72 155 GLY C O 1
ATOM 4822 N N . SER C 1 110 ? 24.281 -18.330 16.574 1.00 43.00 156 SER C N 1
ATOM 4823 C CA . SER C 1 110 ? 22.933 -18.323 17.091 1.00 42.66 156 SER C CA 1
ATOM 4824 C C . SER C 1 110 ? 22.490 -19.719 17.500 1.00 42.14 156 SER C C 1
ATOM 4825 O O . SER C 1 110 ? 23.003 -20.722 16.988 1.00 41.57 156 SER C O 1
ATOM 4828 N N . VAL C 1 111 ? 21.572 -19.758 18.471 1.00 41.18 157 VAL C N 1
ATOM 4829 C CA . VAL C 1 111 ? 20.788 -20.946 18.757 1.00 40.27 157 VAL C CA 1
ATOM 4830 C C . VAL C 1 111 ? 19.302 -20.554 18.832 1.00 39.55 157 VAL C C 1
ATOM 4831 O O . VAL C 1 111 ? 18.951 -19.537 19.433 1.00 39.37 157 VAL C O 1
ATOM 4835 N N . ILE C 1 112 ? 18.453 -21.330 18.161 1.00 38.83 158 ILE C N 1
ATOM 4836 C CA . ILE C 1 112 ? 17.018 -21.067 18.114 1.00 38.57 158 ILE C CA 1
ATOM 4837 C C . ILE C 1 112 ? 16.254 -22.346 18.394 1.00 37.80 158 ILE C C 1
ATOM 4838 O O . ILE C 1 112 ? 16.804 -23.445 18.306 1.00 36.49 158 ILE C O 1
ATOM 4843 N N . LEU C 1 113 ? 14.988 -22.176 18.761 1.00 37.99 159 LEU C N 1
ATOM 4844 C CA . LEU C 1 113 ? 14.100 -23.293 18.996 1.00 37.95 159 LEU C CA 1
ATOM 4845 C C . LEU C 1 113 ? 13.431 -23.660 17.683 1.00 38.30 159 LEU C C 1
ATOM 4846 O O . LEU C 1 113 ? 13.415 -22.859 16.742 1.00 36.26 159 LEU C O 1
ATOM 4851 N N . ASP C 1 114 ? 12.807 -24.838 17.679 1.00 38.68 160 ASP C N 1
ATOM 4852 C CA . ASP C 1 114 ? 12.042 -25.319 16.548 1.00 39.35 160 ASP C CA 1
ATOM 4853 C C . ASP C 1 114 ? 10.685 -24.630 16.524 1.00 39.24 160 ASP C C 1
ATOM 4854 O O . ASP C 1 114 ? 9.619 -25.221 16.743 1.00 38.65 160 ASP C O 1
ATOM 4859 N N . ASP C 1 115 ? 10.744 -23.349 16.219 1.00 39.29 161 ASP C N 1
ATOM 4860 C CA . ASP C 1 115 ? 9.585 -22.498 16.327 1.00 39.31 161 ASP C CA 1
ATOM 4861 C C . ASP C 1 115 ? 8.451 -22.923 15.415 1.00 39.64 161 ASP C C 1
ATOM 4862 O O . ASP C 1 115 ? 7.304 -22.887 15.806 1.00 39.72 161 ASP C O 1
ATOM 4867 N N . GLN C 1 116 ? 8.793 -23.364 14.210 1.00 39.82 162 GLN C N 1
ATOM 4868 C CA . GLN C 1 116 ? 7.820 -23.761 13.223 1.00 39.93 162 GLN C CA 1
ATOM 4869 C C . GLN C 1 116 ? 7.038 -24.946 13.722 1.00 39.25 162 GLN C C 1
ATOM 4870 O O . GLN C 1 116 ? 5.836 -25.002 13.529 1.00 38.61 162 GLN C O 1
ATOM 4876 N N . LYS C 1 117 ? 7.722 -25.903 14.340 1.00 38.84 163 LYS C N 1
ATOM 4877 C CA . LYS C 1 117 ? 7.047 -27.064 14.846 1.00 39.77 163 LYS C CA 1
ATOM 4878 C C . LYS C 1 117 ? 6.141 -26.675 16.041 1.00 39.49 163 LYS C C 1
ATOM 4879 O O . LYS C 1 117 ? 5.036 -27.169 16.170 1.00 39.04 163 LYS C O 1
ATOM 4885 N N . GLY C 1 118 ? 6.605 -25.753 16.868 1.00 39.12 164 GLY C N 1
ATOM 4886 C CA . GLY C 1 118 ? 5.798 -25.251 17.991 1.00 39.16 164 GLY C CA 1
ATOM 4887 C C . GLY C 1 118 ? 4.466 -24.725 17.497 1.00 38.67 164 GLY C C 1
ATOM 4888 O O . GLY C 1 118 ? 3.416 -25.209 17.896 1.00 37.05 164 GLY C O 1
ATOM 4889 N N . GLY C 1 119 ? 4.525 -23.737 16.610 1.00 38.83 165 GLY C N 1
ATOM 4890 C CA . GLY C 1 119 ? 3.317 -23.197 15.981 1.00 39.52 165 GLY C CA 1
ATOM 4891 C C . GLY C 1 119 ? 2.437 -24.280 15.360 1.00 39.38 165 GLY C C 1
ATOM 4892 O O . GLY C 1 119 ? 1.223 -24.233 15.491 1.00 39.68 165 GLY C O 1
ATOM 4893 N N . GLY C 1 120 ? 3.074 -25.256 14.712 1.00 39.43 166 GLY C N 1
ATOM 4894 C CA . GLY C 1 120 ? 2.400 -26.358 14.067 1.00 39.28 166 GLY C CA 1
ATOM 4895 C C . GLY C 1 120 ? 1.705 -27.262 15.048 1.00 39.64 166 GLY C C 1
ATOM 4896 O O . GLY C 1 120 ? 0.522 -27.576 14.868 1.00 39.95 166 GLY C O 1
ATOM 4897 N N . ILE C 1 121 ? 2.399 -27.675 16.107 1.00 39.48 167 ILE C N 1
ATOM 4898 C CA . ILE C 1 121 ? 1.738 -28.521 17.116 1.00 39.42 167 ILE C CA 1
ATOM 4899 C C . ILE C 1 121 ? 0.536 -27.814 17.781 1.00 38.46 167 ILE C C 1
ATOM 4900 O O . ILE C 1 121 ? -0.482 -28.439 18.027 1.00 38.25 167 ILE C O 1
ATOM 4905 N N . ALA C 1 122 ? 0.633 -26.521 18.040 1.00 38.09 168 ALA C N 1
ATOM 4906 C CA . ALA C 1 122 ? -0.496 -25.803 18.654 1.00 37.80 168 ALA C CA 1
ATOM 4907 C C . ALA C 1 122 ? -1.696 -25.780 17.709 1.00 38.38 168 ALA C C 1
ATOM 4908 O O . ALA C 1 122 ? -2.814 -26.065 18.123 1.00 37.95 168 ALA C O 1
ATOM 4910 N N . THR C 1 123 ? -1.443 -25.404 16.451 1.00 39.17 169 THR C N 1
ATOM 4911 C CA . THR C 1 123 ? -2.454 -25.375 15.401 1.00 39.80 169 THR C CA 1
ATOM 4912 C C . THR C 1 123 ? -3.119 -26.716 15.229 1.00 39.91 169 THR C C 1
ATOM 4913 O O . THR C 1 123 ? -4.341 -26.809 15.155 1.00 39.71 169 THR C O 1
ATOM 4917 N N . GLU C 1 124 ? -2.303 -27.761 15.147 1.00 40.76 170 GLU C N 1
ATOM 4918 C CA . GLU C 1 124 ? -2.809 -29.092 14.849 1.00 41.64 170 GLU C CA 1
ATOM 4919 C C . GLU C 1 124 ? -3.780 -29.593 15.920 1.00 41.47 170 GLU C C 1
ATOM 4920 O O . GLU C 1 124 ? -4.807 -30.192 15.599 1.00 40.87 170 GLU C O 1
ATOM 4926 N N . HIS C 1 125 ? -3.449 -29.362 17.188 1.00 40.96 171 HIS C N 1
ATOM 4927 C CA . HIS C 1 125 ? -4.349 -29.740 18.300 1.00 40.73 171 HIS C CA 1
ATOM 4928 C C . HIS C 1 125 ? -5.725 -29.072 18.136 1.00 40.50 171 HIS C C 1
ATOM 4929 O O . HIS C 1 125 ? -6.751 -29.702 18.360 1.00 39.87 171 HIS C O 1
ATOM 4936 N N . LEU C 1 126 ? -5.750 -27.815 17.704 1.00 40.52 172 LEU C N 1
ATOM 4937 C CA . LEU C 1 126 ? -7.030 -27.127 17.439 1.00 40.40 172 LEU C CA 1
ATOM 4938 C C . LEU C 1 126 ? -7.785 -27.720 16.228 1.00 40.85 172 LEU C C 1
ATOM 4939 O O . LEU C 1 126 ? -9.009 -27.901 16.255 1.00 40.25 172 LEU C O 1
ATOM 4944 N N . ILE C 1 127 ? -7.047 -28.015 15.161 1.00 41.77 173 ILE C N 1
ATOM 4945 C CA . ILE C 1 127 ? -7.633 -28.623 13.969 1.00 42.25 173 ILE C CA 1
ATOM 4946 C C . ILE C 1 127 ? -8.250 -29.969 14.315 1.00 43.06 173 ILE C C 1
ATOM 4947 O O . ILE C 1 127 ? -9.413 -30.242 13.944 1.00 42.79 173 ILE C O 1
ATOM 4952 N N . THR C 1 128 ? -7.494 -30.798 15.034 1.00 43.66 174 THR C N 1
ATOM 4953 C CA . THR C 1 128 ? -8.015 -32.082 15.530 1.00 44.36 174 THR C CA 1
ATOM 4954 C C . THR C 1 128 ? -9.346 -31.924 16.278 1.00 44.35 174 THR C C 1
ATOM 4955 O O . THR C 1 128 ? -10.232 -32.774 16.179 1.00 44.35 174 THR C O 1
ATOM 4959 N N . LEU C 1 129 ? -9.471 -30.836 17.034 1.00 43.90 175 LEU C N 1
ATOM 4960 C CA . LEU C 1 129 ? -10.632 -30.615 17.879 1.00 43.83 175 LEU C CA 1
ATOM 4961 C C . LEU C 1 129 ? -11.876 -30.185 17.102 1.00 44.10 175 LEU C C 1
ATOM 4962 O O . LEU C 1 129 ? -12.977 -30.156 17.666 1.00 44.69 175 LEU C O 1
ATOM 4967 N N . GLY C 1 130 ? -11.709 -29.834 15.831 1.00 43.86 176 GLY C N 1
ATOM 4968 C CA . GLY C 1 130 ? -12.834 -29.484 14.962 1.00 44.09 176 GLY C CA 1
ATOM 4969 C C . GLY C 1 130 ? -12.855 -28.043 14.470 1.00 44.27 176 GLY C C 1
ATOM 4970 O O . GLY C 1 130 ? -13.755 -27.652 13.723 1.00 45.29 176 GLY C O 1
ATOM 4971 N N . HIS C 1 131 ? -11.858 -27.261 14.875 1.00 43.87 177 HIS C N 1
ATOM 4972 C CA . HIS C 1 131 ? -11.746 -25.851 14.515 1.00 42.82 177 HIS C CA 1
ATOM 4973 C C . HIS C 1 131 ? -11.315 -25.700 13.072 1.00 42.45 177 HIS C C 1
ATOM 4974 O O . HIS C 1 131 ? -10.412 -26.403 12.603 1.00 41.98 177 HIS C O 1
ATOM 4981 N N . SER C 1 132 ? -11.956 -24.753 12.397 1.00 41.57 178 SER C N 1
ATOM 4982 C CA . SER C 1 132 ? -11.704 -24.458 10.999 1.00 41.43 178 SER C CA 1
ATOM 4983 C C . SER C 1 132 ? -11.196 -23.061 10.834 1.00 40.17 178 SER C C 1
ATOM 4984 O O . SER C 1 132 ? -10.480 -22.779 9.892 1.00 38.81 178 SER C O 1
ATOM 4987 N N . ARG C 1 133 ? -11.645 -22.172 11.713 1.00 39.95 179 ARG C N 1
ATOM 4988 C CA . ARG C 1 133 ? -11.270 -20.775 11.663 1.00 39.50 179 ARG C CA 1
ATOM 4989 C C . ARG C 1 133 ? -10.373 -20.553 12.857 1.00 39.38 179 ARG C C 1
ATOM 4990 O O . ARG C 1 133 ? -10.861 -20.531 14.002 1.00 39.51 179 ARG C O 1
ATOM 4992 N N . ILE C 1 134 ? -9.079 -20.395 12.589 1.00 38.28 180 ILE C N 1
ATOM 4993 C CA . ILE C 1 134 ? -8.062 -20.265 13.630 1.00 38.00 180 ILE C CA 1
ATOM 4994 C C . ILE C 1 134 ? -7.279 -18.956 13.476 1.00 37.79 180 ILE C C 1
ATOM 4995 O O . ILE C 1 134 ? -6.700 -18.679 12.410 1.00 38.10 180 ILE C O 1
ATOM 5000 N N . ALA C 1 135 ? -7.293 -18.135 14.527 1.00 37.31 181 ALA C N 1
ATOM 5001 C CA . ALA C 1 135 ? -6.550 -16.884 14.521 1.00 36.73 181 ALA C CA 1
ATOM 5002 C C . ALA C 1 135 ? -5.172 -17.105 15.136 1.00 36.34 181 ALA C C 1
ATOM 5003 O O . ALA C 1 135 ? -4.865 -18.192 15.628 1.00 36.36 181 ALA C O 1
ATOM 5005 N N . PHE C 1 136 ? -4.346 -16.069 15.099 1.00 35.94 182 PHE C N 1
ATOM 5006 C CA . PHE C 1 136 ? -2.965 -16.162 15.534 1.00 36.35 182 PHE C CA 1
ATOM 5007 C C . PHE C 1 136 ? -2.555 -14.797 16.038 1.00 37.22 182 PHE C C 1
ATOM 5008 O O . PHE C 1 136 ? -2.572 -13.820 15.273 1.00 37.71 182 PHE C O 1
ATOM 5016 N N . ILE C 1 137 ? -2.230 -14.732 17.332 1.00 37.50 183 ILE C N 1
ATOM 5017 C CA . ILE C 1 137 ? -1.676 -13.530 17.929 1.00 37.11 183 ILE C CA 1
ATOM 5018 C C . ILE C 1 137 ? -0.166 -13.707 17.997 1.00 37.87 183 ILE C C 1
ATOM 5019 O O . ILE C 1 137 ? 0.325 -14.591 18.703 1.00 38.89 183 ILE C O 1
ATOM 5024 N N . SER C 1 138 ? 0.567 -12.874 17.260 1.00 38.30 184 SER C N 1
ATOM 5025 C CA . SER C 1 138 ? 2.000 -13.037 17.119 1.00 38.51 184 SER C CA 1
ATOM 5026 C C . SER C 1 138 ? 2.802 -12.233 18.135 1.00 39.08 184 SER C C 1
ATOM 5027 O O . SER C 1 138 ? 2.262 -11.415 18.889 1.00 38.64 184 SER C O 1
ATOM 5030 N N . GLY C 1 139 ? 4.118 -12.437 18.092 1.00 39.37 185 GLY C N 1
ATOM 5031 C CA . GLY C 1 139 ? 5.048 -11.447 18.596 1.00 39.56 185 GLY C CA 1
ATOM 5032 C C . GLY C 1 139 ? 5.005 -10.214 17.710 1.00 39.66 185 GLY C C 1
ATOM 5033 O O . GLY C 1 139 ? 4.107 -10.077 16.902 1.00 39.64 185 GLY C O 1
ATOM 5034 N N . THR C 1 140 ? 5.964 -9.299 17.871 1.00 40.05 186 THR C N 1
ATOM 5035 C CA . THR C 1 140 ? 6.048 -8.140 16.984 1.00 40.08 186 THR C CA 1
ATOM 5036 C C . THR C 1 140 ? 6.449 -8.573 15.577 1.00 40.02 186 THR C C 1
ATOM 5037 O O . THR C 1 140 ? 6.961 -9.664 15.375 1.00 38.64 186 THR C O 1
ATOM 5041 N N . ALA C 1 141 ? 6.199 -7.689 14.611 1.00 41.03 187 ALA C N 1
ATOM 5042 C CA . ALA C 1 141 ? 6.522 -7.939 13.197 1.00 41.65 187 ALA C CA 1
ATOM 5043 C C . ALA C 1 141 ? 7.983 -8.331 13.010 1.00 42.01 187 ALA C C 1
ATOM 5044 O O . ALA C 1 141 ? 8.303 -9.250 12.255 1.00 42.45 187 ALA C O 1
ATOM 5046 N N . ILE C 1 142 ? 8.866 -7.626 13.712 1.00 42.07 188 ILE C N 1
ATOM 5047 C CA . ILE C 1 142 ? 10.297 -7.733 13.462 1.00 42.18 188 ILE C CA 1
ATOM 5048 C C . ILE C 1 142 ? 11.025 -8.815 14.262 1.00 42.04 188 ILE C C 1
ATOM 5049 O O . ILE C 1 142 ? 12.243 -8.939 14.146 1.00 42.32 188 ILE C O 1
ATOM 5054 N N . HIS C 1 143 ? 10.315 -9.612 15.069 1.00 41.49 189 HIS C N 1
ATOM 5055 C CA . HIS C 1 143 ? 10.994 -10.660 15.803 1.00 40.08 189 HIS C CA 1
ATOM 5056 C C . HIS C 1 143 ? 10.940 -11.951 15.006 1.00 39.79 189 HIS C C 1
ATOM 5057 O O . HIS C 1 143 ? 9.869 -12.409 14.607 1.00 39.78 189 HIS C O 1
ATOM 5064 N N . ASP C 1 144 ? 12.098 -12.547 14.776 1.00 38.83 190 ASP C N 1
ATOM 5065 C CA . ASP C 1 144 ? 12.176 -13.698 13.898 1.00 38.38 190 ASP C CA 1
ATOM 5066 C C . ASP C 1 144 ? 11.570 -14.971 14.492 1.00 37.44 190 ASP C C 1
ATOM 5067 O O . ASP C 1 144 ? 11.079 -15.834 13.766 1.00 37.20 190 ASP C O 1
ATOM 5072 N N . THR C 1 145 ? 11.632 -15.104 15.810 1.00 37.27 191 THR C N 1
ATOM 5073 C CA . THR C 1 145 ? 11.017 -16.243 16.483 1.00 36.02 191 THR C CA 1
ATOM 5074 C C . THR C 1 145 ? 9.516 -16.211 16.288 1.00 34.67 191 THR C C 1
ATOM 5075 O O . THR C 1 145 ? 8.916 -17.231 16.034 1.00 34.32 191 THR C O 1
ATOM 5079 N N . ALA C 1 146 ? 8.923 -15.037 16.399 1.00 34.77 192 ALA C N 1
ATOM 5080 C CA . ALA C 1 146 ? 7.494 -14.850 16.158 1.00 35.94 192 ALA C CA 1
ATOM 5081 C C . ALA C 1 146 ? 7.141 -15.208 14.719 1.00 36.76 192 ALA C C 1
ATOM 5082 O O . ALA C 1 146 ? 6.178 -15.947 14.480 1.00 36.64 192 ALA C O 1
ATOM 5084 N N . GLN C 1 147 ? 7.935 -14.706 13.765 1.00 37.33 193 GLN C N 1
ATOM 5085 C CA . GLN C 1 147 ? 7.674 -15.007 12.343 1.00 38.26 193 GLN C CA 1
ATOM 5086 C C . GLN C 1 147 ? 7.721 -16.515 12.073 1.00 37.63 193 GLN C C 1
ATOM 5087 O O . GLN C 1 147 ? 6.896 -16.999 11.333 1.00 37.54 193 GLN C O 1
ATOM 5093 N N . ARG C 1 148 ? 8.638 -17.263 12.696 1.00 37.19 194 ARG C N 1
ATOM 5094 C CA . ARG C 1 148 ? 8.735 -18.719 12.430 1.00 36.37 194 ARG C CA 1
ATOM 5095 C C . ARG C 1 148 ? 7.506 -19.459 12.981 1.00 36.56 194 ARG C C 1
ATOM 5096 O O . ARG C 1 148 ? 7.046 -20.474 12.440 1.00 34.96 194 ARG C O 1
ATOM 5104 N N . ARG C 1 149 ? 6.990 -18.969 14.106 1.00 36.08 195 ARG C N 1
ATOM 5105 C CA . ARG C 1 149 ? 5.920 -19.685 14.778 1.00 36.32 195 ARG C CA 1
ATOM 5106 C C . ARG C 1 149 ? 4.675 -19.456 13.975 1.00 36.18 195 ARG C C 1
ATOM 5107 O O . ARG C 1 149 ? 3.854 -20.349 13.829 1.00 34.96 195 ARG C O 1
ATOM 5115 N N . LYS C 1 150 ? 4.540 -18.222 13.510 1.00 37.04 196 LYS C N 1
ATOM 5116 C CA . LYS C 1 150 ? 3.439 -17.823 12.658 1.00 38.54 196 LYS C CA 1
ATOM 5117 C C . LYS C 1 150 ? 3.513 -18.676 11.370 1.00 38.54 196 LYS C C 1
ATOM 5118 O O . LYS C 1 150 ? 2.512 -19.232 10.910 1.00 37.81 196 LYS C O 1
ATOM 5124 N N . GLU C 1 151 ? 4.711 -18.834 10.837 1.00 39.25 197 GLU C N 1
ATOM 5125 C CA . GLU C 1 151 ? 4.879 -19.672 9.625 1.00 40.59 197 GLU C CA 1
ATOM 5126 C C . GLU C 1 151 ? 4.443 -21.118 9.867 1.00 40.28 197 GLU C C 1
ATOM 5127 O O . GLU C 1 151 ? 3.780 -21.723 9.017 1.00 38.52 197 GLU C O 1
ATOM 5133 N N . GLY C 1 152 ? 4.771 -21.651 11.043 1.00 40.09 198 GLY C N 1
ATOM 5134 C CA . GLY C 1 152 ? 4.328 -23.010 11.404 1.00 40.58 198 GLY C CA 1
ATOM 5135 C C . GLY C 1 152 ? 2.821 -23.138 11.401 1.00 40.88 198 GLY C C 1
ATOM 5136 O O . GLY C 1 152 ? 2.271 -24.162 11.022 1.00 41.23 198 GLY C O 1
ATOM 5137 N N . TYR C 1 153 ? 2.165 -22.063 11.822 1.00 41.43 199 TYR C N 1
ATOM 5138 C CA . TYR C 1 153 ? 0.720 -21.978 11.902 1.00 41.67 199 TYR C CA 1
ATOM 5139 C C . TYR C 1 153 ? 0.119 -21.874 10.495 1.00 41.73 199 TYR C C 1
ATOM 5140 O O . TYR C 1 153 ? -0.792 -22.617 10.133 1.00 40.73 199 TYR C O 1
ATOM 5149 N N . LEU C 1 154 ? 0.633 -20.945 9.699 1.00 42.33 200 LEU C N 1
ATOM 5150 C CA . LEU C 1 154 ? 0.115 -20.764 8.330 1.00 42.27 200 LEU C CA 1
ATOM 5151 C C . LEU C 1 154 ? 0.277 -22.034 7.496 1.00 42.29 200 LEU C C 1
ATOM 5152 O O . LEU C 1 154 ? -0.645 -22.434 6.801 1.00 41.85 200 LEU C O 1
ATOM 5157 N N . GLU C 1 155 ? 1.442 -22.670 7.589 1.00 42.63 201 GLU C N 1
ATOM 5158 C CA . GLU C 1 155 ? 1.701 -23.907 6.844 1.00 43.03 201 GLU C CA 1
ATOM 5159 C C . GLU C 1 155 ? 0.802 -25.048 7.269 1.00 42.86 201 GLU C C 1
ATOM 5160 O O . GLU C 1 155 ? 0.303 -25.773 6.431 1.00 42.41 201 GLU C O 1
ATOM 5166 N N . THR C 1 156 ? 0.618 -25.215 8.577 1.00 42.75 202 THR C N 1
ATOM 5167 C CA . THR C 1 156 ? -0.232 -26.272 9.117 1.00 42.34 202 THR C CA 1
ATOM 5168 C C . THR C 1 156 ? -1.675 -26.125 8.629 1.00 42.33 202 THR C C 1
ATOM 5169 O O . THR C 1 156 ? -2.336 -27.119 8.306 1.00 41.12 202 THR C O 1
ATOM 5173 N N . LEU C 1 157 ? -2.149 -24.884 8.562 1.00 42.76 203 LEU C N 1
ATOM 5174 C CA . LEU C 1 157 ? -3.475 -24.598 8.017 1.00 43.71 203 LEU C CA 1
ATOM 5175 C C . LEU C 1 157 ? -3.510 -24.983 6.521 1.00 44.99 203 LEU C C 1
ATOM 5176 O O . LEU C 1 157 ? -4.336 -25.792 6.116 1.00 45.82 203 LEU C O 1
ATOM 5181 N N . ALA C 1 158 ? -2.595 -24.421 5.730 1.00 45.46 204 ALA C N 1
ATOM 5182 C CA . ALA C 1 158 ? -2.480 -24.765 4.305 1.00 46.45 204 ALA C CA 1
ATOM 5183 C C . ALA C 1 158 ? -2.464 -26.285 4.101 1.00 46.83 204 ALA C C 1
ATOM 5184 O O . ALA C 1 158 ? -3.204 -26.793 3.287 1.00 47.25 204 ALA C O 1
ATOM 5186 N N . SER C 1 159 ? -1.655 -27.007 4.872 1.00 47.77 205 SER C N 1
ATOM 5187 C CA . SER C 1 159 ? -1.522 -28.457 4.696 1.00 48.25 205 SER C CA 1
ATOM 5188 C C . SER C 1 159 ? -2.777 -29.233 5.023 1.00 48.93 205 SER C C 1
ATOM 5189 O O . SER C 1 159 ? -2.966 -30.320 4.483 1.00 48.74 205 SER C O 1
ATOM 5192 N N . ALA C 1 160 ? -3.622 -28.692 5.904 1.00 49.47 206 ALA C N 1
ATOM 5193 C CA . ALA C 1 160 ? -4.897 -29.324 6.248 1.00 50.20 206 ALA C CA 1
ATOM 5194 C C . ALA C 1 160 ? -6.100 -28.795 5.416 1.00 51.09 206 ALA C C 1
ATOM 5195 O O . ALA C 1 160 ? -7.253 -29.224 5.613 1.00 50.39 206 ALA C O 1
ATOM 5197 N N . GLY C 1 161 ? -5.833 -27.877 4.484 1.00 52.34 207 GLY C N 1
ATOM 5198 C CA . GLY C 1 161 ? -6.876 -27.361 3.574 1.00 53.19 207 GLY C CA 1
ATOM 5199 C C . GLY C 1 161 ? -7.783 -26.301 4.193 1.00 53.81 207 GLY C C 1
ATOM 5200 O O . GLY C 1 161 ? -8.958 -26.194 3.833 1.00 53.60 207 GLY C O 1
ATOM 5201 N N . LEU C 1 162 ? -7.222 -25.510 5.115 1.00 54.26 208 LEU C N 1
ATOM 5202 C CA . LEU C 1 162 ? -7.946 -24.432 5.780 1.00 54.68 208 LEU C CA 1
ATOM 5203 C C . LEU C 1 162 ? -7.399 -23.056 5.408 1.00 55.22 208 LEU C C 1
ATOM 5204 O O . LEU C 1 162 ? -6.221 -22.899 5.064 1.00 55.22 208 LEU C O 1
ATOM 5209 N N . ARG C 1 163 ? -8.270 -22.059 5.488 1.00 55.98 209 ARG C N 1
ATOM 5210 C CA . ARG C 1 163 ? -7.908 -20.679 5.166 1.00 56.56 209 ARG C CA 1
ATOM 5211 C C . ARG C 1 163 ? -7.547 -19.886 6.419 1.00 56.64 209 ARG C C 1
ATOM 5212 O O . ARG C 1 163 ? -7.919 -20.262 7.534 1.00 56.50 209 ARG C O 1
ATOM 5214 N N . SER C 1 164 ? -6.817 -18.791 6.217 1.00 56.61 210 SER C N 1
ATOM 5215 C CA . SER C 1 164 ? -6.651 -17.752 7.233 1.00 56.52 210 SER C CA 1
ATOM 5216 C C . SER C 1 164 ? -6.688 -16.394 6.546 1.00 56.38 210 SER C C 1
ATOM 5217 O O . SER C 1 164 ? -6.081 -16.222 5.493 1.00 56.68 210 SER C O 1
ATOM 5220 N N . GLU C 1 165 ? -7.395 -15.439 7.145 1.00 55.79 211 GLU C N 1
ATOM 5221 C CA . GLU C 1 165 ? -7.544 -14.104 6.589 1.00 55.54 211 GLU C CA 1
ATOM 5222 C C . GLU C 1 165 ? -6.699 -13.087 7.351 1.00 54.96 211 GLU C C 1
ATOM 5223 O O . GLU C 1 165 ? -6.558 -13.197 8.560 1.00 55.89 211 GLU C O 1
ATOM 5225 N N . ALA C 1 166 ? -6.161 -12.089 6.648 1.00 54.03 212 ALA C N 1
ATOM 5226 C CA . ALA C 1 166 ? -5.329 -11.025 7.254 1.00 53.25 212 ALA C CA 1
ATOM 5227 C C . ALA C 1 166 ? -5.871 -10.496 8.578 1.00 52.44 212 ALA C C 1
ATOM 5228 O O . ALA C 1 166 ? -5.100 -10.187 9.481 1.00 52.02 212 ALA C O 1
ATOM 5230 N N . ALA C 1 167 ? -7.194 -10.392 8.684 1.00 51.49 213 ALA C N 1
ATOM 5231 C CA . ALA C 1 167 ? -7.836 -9.880 9.894 1.00 50.87 213 ALA C CA 1
ATOM 5232 C C . ALA C 1 167 ? -7.748 -10.837 11.111 1.00 50.19 213 ALA C C 1
ATOM 5233 O O . ALA C 1 167 ? -8.081 -10.438 12.224 1.00 49.58 213 ALA C O 1
ATOM 5235 N N . TRP C 1 168 ? -7.347 -12.091 10.872 1.00 49.29 214 TRP C N 1
ATOM 5236 C CA . TRP C 1 168 ? -7.288 -13.119 11.894 1.00 49.11 214 TRP C CA 1
ATOM 5237 C C . TRP C 1 168 ? -5.871 -13.296 12.435 1.00 48.27 214 TRP C C 1
ATOM 5238 O O . TRP C 1 168 ? -5.644 -14.135 13.293 1.00 48.34 214 TRP C O 1
ATOM 5249 N N . VAL C 1 169 ? -4.928 -12.511 11.931 1.00 47.50 215 VAL C N 1
ATOM 5250 C CA . VAL C 1 169 ? -3.523 -12.660 12.269 1.00 46.67 215 VAL C CA 1
ATOM 5251 C C . VAL C 1 169 ? -2.997 -11.312 12.701 1.00 46.49 215 VAL C C 1
ATOM 5252 O O . VAL C 1 169 ? -2.912 -10.411 11.877 1.00 46.65 215 VAL C O 1
ATOM 5256 N N . VAL C 1 170 ? -2.642 -11.176 13.982 1.00 45.85 216 VAL C N 1
ATOM 5257 C CA . VAL C 1 170 ? -2.266 -9.881 14.553 1.00 45.87 216 VAL C CA 1
ATOM 5258 C C . VAL C 1 170 ? -0.867 -9.893 15.161 1.00 45.27 216 VAL C C 1
ATOM 5259 O O . VAL C 1 170 ? -0.585 -10.644 16.102 1.00 45.83 216 VAL C O 1
ATOM 5263 N N . ASP C 1 171 ? 0.008 -9.062 14.622 1.00 44.51 217 ASP C N 1
ATOM 5264 C CA . ASP C 1 171 ? 1.298 -8.823 15.234 1.00 44.14 217 ASP C CA 1
ATOM 5265 C C . ASP C 1 171 ? 1.040 -8.080 16.543 1.00 43.43 217 ASP C C 1
ATOM 5266 O O . ASP C 1 171 ? 0.183 -7.203 16.608 1.00 44.06 217 ASP C O 1
ATOM 5271 N N . ALA C 1 172 ? 1.738 -8.476 17.604 1.00 41.65 218 ALA C N 1
ATOM 5272 C CA . ALA C 1 172 ? 1.443 -7.962 18.921 1.00 39.91 218 ALA C CA 1
ATOM 5273 C C . ALA C 1 172 ? 2.726 -7.868 19.726 1.00 38.47 218 ALA C C 1
ATOM 5274 O O . ALA C 1 172 ? 3.353 -6.822 19.767 1.00 38.02 218 ALA C O 1
ATOM 5276 N N . GLY C 1 173 ? 3.119 -8.976 20.339 1.00 36.99 219 GLY C N 1
ATOM 5277 C CA . GLY C 1 173 ? 4.210 -8.989 21.316 1.00 36.31 219 GLY C CA 1
ATOM 5278 C C . GLY C 1 173 ? 4.217 -10.240 22.162 1.00 35.49 219 GLY C C 1
ATOM 5279 O O . GLY C 1 173 ? 3.315 -11.074 22.066 1.00 34.62 219 GLY C O 1
ATOM 5280 N N . TRP C 1 174 ? 5.237 -10.346 23.008 1.00 35.01 220 TRP C N 1
ATOM 5281 C CA . TRP C 1 174 ? 5.410 -11.472 23.927 1.00 34.48 220 TRP C CA 1
ATOM 5282 C C . TRP C 1 174 ? 4.599 -11.321 25.199 1.00 33.70 220 TRP C C 1
ATOM 5283 O O . TRP C 1 174 ? 4.247 -12.334 25.821 1.00 32.49 220 TRP C O 1
ATOM 5294 N N . GLU C 1 175 ? 4.320 -10.084 25.599 1.00 33.27 221 GLU C N 1
ATOM 5295 C CA . GLU C 1 175 ? 3.772 -9.815 26.926 1.00 34.27 221 GLU C CA 1
ATOM 5296 C C . GLU C 1 175 ? 2.253 -9.726 27.000 1.00 35.12 221 GLU C C 1
ATOM 5297 O O . GLU C 1 175 ? 1.577 -9.649 25.983 1.00 34.68 221 GLU C O 1
ATOM 5303 N N . ALA C 1 176 ? 1.740 -9.769 28.234 1.00 35.15 222 ALA C N 1
ATOM 5304 C CA . ALA C 1 176 ? 0.316 -9.821 28.531 1.00 35.59 222 ALA C CA 1
ATOM 5305 C C . ALA C 1 176 ? -0.446 -8.677 27.892 1.00 36.53 222 ALA C C 1
ATOM 5306 O O . ALA C 1 176 ? -1.435 -8.897 27.193 1.00 36.01 222 ALA C O 1
ATOM 5308 N N . ASP C 1 177 ? -0.010 -7.449 28.131 1.00 37.87 223 ASP C N 1
ATOM 5309 C CA . ASP C 1 177 ? -0.738 -6.305 27.581 1.00 39.35 223 ASP C CA 1
ATOM 5310 C C . ASP C 1 177 ? -0.828 -6.358 26.039 1.00 38.70 223 ASP C C 1
ATOM 5311 O O . ASP C 1 177 ? -1.857 -6.020 25.452 1.00 38.15 223 ASP C O 1
ATOM 5316 N N . ALA C 1 178 ? 0.237 -6.828 25.393 1.00 38.18 224 ALA C N 1
ATOM 5317 C CA . ALA C 1 178 ? 0.214 -7.004 23.942 1.00 38.45 224 ALA C CA 1
ATOM 5318 C C . ALA C 1 178 ? -0.816 -8.071 23.572 1.00 38.43 224 ALA C C 1
ATOM 5319 O O . ALA C 1 178 ? -1.615 -7.886 22.651 1.00 38.22 224 ALA C O 1
ATOM 5321 N N . GLY C 1 179 ? -0.812 -9.185 24.295 1.00 38.34 225 GLY C N 1
ATOM 5322 C CA . GLY C 1 179 ? -1.821 -10.220 24.070 1.00 38.80 225 GLY C CA 1
ATOM 5323 C C . GLY C 1 179 ? -3.253 -9.725 24.222 1.00 38.43 225 GLY C C 1
ATOM 5324 O O . GLY C 1 179 ? -4.133 -10.074 23.444 1.00 38.04 225 GLY C O 1
ATOM 5325 N N . SER C 1 180 ? -3.468 -8.926 25.252 1.00 38.71 226 SER C N 1
ATOM 5326 C CA . SER C 1 180 ? -4.778 -8.402 25.581 1.00 39.46 226 SER C CA 1
ATOM 5327 C C . SER C 1 180 ? -5.275 -7.430 24.508 1.00 39.92 226 SER C C 1
ATOM 5328 O O . SER C 1 180 ? -6.433 -7.523 24.065 1.00 39.85 226 SER C O 1
ATOM 5331 N N . ALA C 1 181 ? -4.399 -6.515 24.096 1.00 40.19 227 ALA C N 1
ATOM 5332 C CA . ALA C 1 181 ? -4.736 -5.558 23.049 1.00 40.81 227 ALA C CA 1
ATOM 5333 C C . ALA C 1 181 ? -5.004 -6.292 21.728 1.00 41.02 227 ALA C C 1
ATOM 5334 O O . ALA C 1 181 ? -5.943 -5.953 21.009 1.00 41.82 227 ALA C O 1
ATOM 5336 N N . ALA C 1 182 ? -4.243 -7.337 21.429 1.00 40.75 228 ALA C N 1
ATOM 5337 C CA . ALA C 1 182 ? -4.516 -8.121 20.221 1.00 40.60 228 ALA C CA 1
ATOM 5338 C C . ALA C 1 182 ? -5.881 -8.816 20.288 1.00 40.91 228 ALA C C 1
ATOM 5339 O O . ALA C 1 182 ? -6.643 -8.814 19.305 1.00 41.70 228 ALA C O 1
ATOM 5341 N N . LEU C 1 183 ? -6.188 -9.423 21.429 1.00 41.17 229 LEU C N 1
ATOM 5342 C CA . LEU C 1 183 ? -7.409 -10.215 21.556 1.00 41.38 229 LEU C CA 1
ATOM 5343 C C . LEU C 1 183 ? -8.594 -9.300 21.334 1.00 41.58 229 LEU C C 1
ATOM 5344 O O . LEU C 1 183 ? -9.476 -9.656 20.578 1.00 41.01 229 LEU C O 1
ATOM 5349 N N . ASN C 1 184 ? -8.586 -8.143 22.006 1.00 42.58 230 ASN C N 1
ATOM 5350 C CA . ASN C 1 184 ? -9.556 -7.065 21.785 1.00 43.67 230 ASN C CA 1
ATOM 5351 C C . ASN C 1 184 ? -9.678 -6.738 20.278 1.00 43.89 230 ASN C C 1
ATOM 5352 O O . ASN C 1 184 ? -10.772 -6.740 19.736 1.00 43.85 230 ASN C O 1
ATOM 5357 N N . THR C 1 185 ? -8.560 -6.488 19.599 1.00 44.34 231 THR C N 1
ATOM 5358 C CA . THR C 1 185 ? -8.628 -6.141 18.159 1.00 44.49 231 THR C CA 1
ATOM 5359 C C . THR C 1 185 ? -9.361 -7.209 17.356 1.00 44.36 231 THR C C 1
ATOM 5360 O O . THR C 1 185 ? -10.144 -6.880 16.477 1.00 44.54 231 THR C O 1
ATOM 5364 N N . LEU C 1 186 ? -9.112 -8.481 17.661 1.00 44.30 232 LEU C N 1
ATOM 5365 C CA . LEU C 1 186 ? -9.812 -9.578 16.989 1.00 44.47 232 LEU C CA 1
ATOM 5366 C C . LEU C 1 186 ? -11.305 -9.640 17.363 1.00 44.84 232 LEU C C 1
ATOM 5367 O O . LEU C 1 186 ? -12.126 -10.007 16.540 1.00 44.17 232 LEU C O 1
ATOM 5372 N N . TYR C 1 187 ? -11.649 -9.313 18.606 1.00 45.31 233 TYR C N 1
ATOM 5373 C CA . TYR C 1 187 ? -13.062 -9.277 19.014 1.00 45.70 233 TYR C CA 1
ATOM 5374 C C . TYR C 1 187 ? -13.800 -8.135 18.316 1.00 46.30 233 TYR C C 1
ATOM 5375 O O . TYR C 1 187 ? -14.921 -8.313 17.838 1.00 45.40 233 TYR C O 1
ATOM 5384 N N . ARG C 1 188 ? -13.154 -6.972 18.290 1.00 46.96 234 ARG C N 1
ATOM 5385 C CA . ARG C 1 188 ? -13.677 -5.769 17.647 1.00 48.23 234 ARG C CA 1
ATOM 5386 C C . ARG C 1 188 ? -13.694 -5.891 16.120 1.00 49.02 234 ARG C C 1
ATOM 5387 O O . ARG C 1 188 ? -14.587 -5.362 15.475 1.00 49.67 234 ARG C O 1
ATOM 5389 N N . GLY C 1 189 ? -12.724 -6.605 15.552 1.00 50.12 235 GLY C N 1
ATOM 5390 C CA . GLY C 1 189 ? -12.449 -6.548 14.116 1.00 50.62 235 GLY C CA 1
ATOM 5391 C C . GLY C 1 189 ? -12.680 -7.805 13.291 1.00 51.39 235 GLY C C 1
ATOM 5392 O O . GLY C 1 189 ? -12.937 -7.700 12.095 1.00 51.12 235 GLY C O 1
ATOM 5393 N N . ALA C 1 190 ? -12.583 -8.989 13.900 1.00 52.07 236 ALA C N 1
ATOM 5394 C CA . ALA C 1 190 ? -12.714 -10.254 13.158 1.00 52.74 236 ALA C CA 1
ATOM 5395 C C . ALA C 1 190 ? -13.864 -11.103 13.682 1.00 53.52 236 ALA C C 1
ATOM 5396 O O . ALA C 1 190 ? -13.896 -12.317 13.473 1.00 52.88 236 ALA C O 1
ATOM 5398 N N . ASN C 1 191 ? -14.820 -10.435 14.322 1.00 55.15 237 ASN C N 1
ATOM 5399 C CA . ASN C 1 191 ? -15.920 -11.072 15.053 1.00 56.84 237 ASN C CA 1
ATOM 5400 C C . ASN C 1 191 ? -15.512 -12.341 15.777 1.00 57.72 237 ASN C C 1
ATOM 5401 O O . ASN C 1 191 ? -16.177 -13.367 15.650 1.00 57.95 237 ASN C O 1
ATOM 5406 N N . LEU C 1 192 ? -14.428 -12.256 16.544 1.00 58.71 238 LEU C N 1
ATOM 5407 C CA . LEU C 1 192 ? -13.969 -13.373 17.371 1.00 59.51 238 LEU C CA 1
ATOM 5408 C C . LEU C 1 192 ? -15.108 -13.885 18.235 1.00 60.11 238 LEU C C 1
ATOM 5409 O O . LEU C 1 192 ? -15.993 -13.120 18.632 1.00 60.44 238 LEU C O 1
ATOM 5414 N N . GLY C 1 193 ? -15.101 -15.188 18.499 1.00 60.84 239 GLY C N 1
ATOM 5415 C CA . GLY C 1 193 ? -16.131 -15.816 19.334 1.00 61.26 239 GLY C CA 1
ATOM 5416 C C . GLY C 1 193 ? -17.578 -15.542 18.947 1.00 61.35 239 GLY C C 1
ATOM 5417 O O . GLY C 1 193 ? -18.491 -15.681 19.780 1.00 62.19 239 GLY C O 1
ATOM 5418 N N . LYS C 1 194 ? -17.793 -15.158 17.689 1.00 61.25 240 LYS C N 1
ATOM 5419 C CA . LYS C 1 194 ? -19.141 -14.976 17.118 1.00 60.56 240 LYS C CA 1
ATOM 5420 C C . LYS C 1 194 ? -19.145 -15.508 15.676 1.00 59.77 240 LYS C C 1
ATOM 5421 O O . LYS C 1 194 ? -18.079 -15.692 15.086 1.00 59.82 240 LYS C O 1
ATOM 5423 N N . PRO C 1 195 ? -20.345 -15.736 15.106 1.00 58.36 241 PRO C N 1
ATOM 5424 C CA . PRO C 1 195 ? -20.823 -16.422 13.890 1.00 57.19 241 PRO C CA 1
ATOM 5425 C C . PRO C 1 195 ? -19.805 -16.602 12.751 1.00 56.05 241 PRO C C 1
ATOM 5426 O O . PRO C 1 195 ? -19.492 -17.741 12.365 1.00 55.91 241 PRO C O 1
ATOM 5428 N N . ASP C 1 196 ? -19.304 -15.500 12.204 1.00 54.17 242 ASP C N 1
ATOM 5429 C CA . ASP C 1 196 ? -18.319 -15.588 11.127 1.00 52.55 242 ASP C CA 1
ATOM 5430 C C . ASP C 1 196 ? -16.867 -15.723 11.642 1.00 51.01 242 ASP C C 1
ATOM 5431 O O . ASP C 1 196 ? -16.005 -16.220 10.923 1.00 50.39 242 ASP C O 1
ATOM 5433 N N . GLY C 1 197 ? -16.597 -15.327 12.888 1.00 48.91 243 GLY C N 1
ATOM 5434 C CA . GLY C 1 197 ? -15.191 -15.215 13.353 1.00 47.37 243 GLY C CA 1
ATOM 5435 C C . GLY C 1 197 ? -14.463 -16.496 13.723 1.00 45.43 243 GLY C C 1
ATOM 5436 O O . GLY C 1 197 ? -15.064 -17.563 13.831 1.00 44.08 243 GLY C O 1
ATOM 5437 N N . PRO C 1 198 ? -13.131 -16.397 13.927 1.00 44.45 244 PRO C N 1
ATOM 5438 C CA . PRO C 1 198 ? -12.411 -17.532 14.492 1.00 42.65 244 PRO C CA 1
ATOM 5439 C C . PRO C 1 198 ? -13.013 -18.081 15.794 1.00 40.67 244 PRO C C 1
ATOM 5440 O O . PRO C 1 198 ? -13.586 -17.350 16.608 1.00 40.01 244 PRO C O 1
ATOM 5444 N N . THR C 1 199 ? -12.927 -19.392 15.928 1.00 38.39 245 THR C N 1
ATOM 5445 C CA . THR C 1 199 ? -13.396 -20.073 17.093 1.00 36.82 245 THR C CA 1
ATOM 5446 C C . THR C 1 199 ? -12.196 -20.508 17.982 1.00 36.37 245 THR C C 1
ATOM 5447 O O . THR C 1 199 ? -12.390 -21.113 19.025 1.00 35.10 245 THR C O 1
ATOM 5451 N N . ALA C 1 200 ? -10.966 -20.228 17.533 1.00 35.82 246 ALA C N 1
ATOM 5452 C CA . ALA C 1 200 ? -9.760 -20.578 18.315 1.00 36.11 246 ALA C CA 1
ATOM 5453 C C . ALA C 1 200 ? -8.634 -19.655 17.960 1.00 36.12 246 ALA C C 1
ATOM 5454 O O . ALA C 1 200 ? -8.654 -19.051 16.899 1.00 37.88 246 ALA C O 1
ATOM 5456 N N . VAL C 1 201 ? -7.645 -19.545 18.842 1.00 36.22 247 VAL C N 1
ATOM 5457 C CA . VAL C 1 201 ? -6.541 -18.637 18.648 1.00 35.79 247 VAL C CA 1
ATOM 5458 C C . VAL C 1 201 ? -5.283 -19.249 19.219 1.00 36.14 247 VAL C C 1
ATOM 5459 O O . VAL C 1 201 ? -5.332 -19.829 20.270 1.00 35.97 247 VAL C O 1
ATOM 5463 N N . VAL C 1 202 ? -4.184 -19.166 18.460 1.00 36.49 248 VAL C N 1
ATOM 5464 C CA . VAL C 1 202 ? -2.873 -19.642 18.866 1.00 35.80 248 VAL C CA 1
ATOM 5465 C C . VAL C 1 202 ? -2.109 -18.384 19.188 1.00 35.69 248 VAL C C 1
ATOM 5466 O O . VAL C 1 202 ? -2.154 -17.452 18.379 1.00 36.96 248 VAL C O 1
ATOM 5470 N N . VAL C 1 203 ? -1.409 -18.344 20.331 1.00 34.76 249 VAL C N 1
ATOM 5471 C CA . VAL C 1 203 ? -0.701 -17.149 20.766 1.00 33.28 249 VAL C CA 1
ATOM 5472 C C . VAL C 1 203 ? 0.774 -17.503 20.861 1.00 34.52 249 VAL C C 1
ATOM 5473 O O . VAL C 1 203 ? 1.145 -18.548 21.406 1.00 35.95 249 VAL C O 1
ATOM 5477 N N . ALA C 1 204 ? 1.619 -16.645 20.304 1.00 34.63 250 ALA C N 1
ATOM 5478 C CA . ALA C 1 204 ? 2.967 -17.037 19.944 1.00 33.93 250 ALA C CA 1
ATOM 5479 C C . ALA C 1 204 ? 3.847 -17.226 21.172 1.00 33.08 250 ALA C C 1
ATOM 5480 O O . ALA C 1 204 ? 4.792 -18.002 21.125 1.00 32.24 250 ALA C O 1
ATOM 5482 N N . SER C 1 205 ? 3.564 -16.484 22.244 1.00 32.20 251 SER C N 1
ATOM 5483 C CA . SER C 1 205 ? 4.206 -16.719 23.523 1.00 31.96 251 SER C CA 1
ATOM 5484 C C . SER C 1 205 ? 3.196 -16.650 24.675 1.00 31.43 251 SER C C 1
ATOM 5485 O O . SER C 1 205 ? 2.173 -15.971 24.601 1.00 29.79 251 SER C O 1
ATOM 5488 N N . VAL C 1 206 ? 3.565 -17.321 25.751 1.00 31.80 252 VAL C N 1
ATOM 5489 C CA . VAL C 1 206 ? 2.659 -17.634 26.859 1.00 31.70 252 VAL C CA 1
ATOM 5490 C C . VAL C 1 206 ? 2.123 -16.408 27.625 1.00 31.29 252 VAL C C 1
ATOM 5491 O O . VAL C 1 206 ? 0.935 -16.371 27.951 1.00 33.18 252 VAL C O 1
ATOM 5495 N N . ASN C 1 207 ? 2.961 -15.421 27.925 1.00 30.37 253 ASN C N 1
ATOM 5496 C CA . ASN C 1 207 ? 2.492 -14.246 28.662 1.00 30.12 253 ASN C CA 1
ATOM 5497 C C . ASN C 1 207 ? 1.417 -13.524 27.881 1.00 29.77 253 ASN C C 1
ATOM 5498 O O . ASN C 1 207 ? 0.364 -13.171 28.438 1.00 30.86 253 ASN C O 1
ATOM 5503 N N . ALA C 1 208 ? 1.623 -13.390 26.579 1.00 28.83 254 ALA C N 1
ATOM 5504 C CA . ALA C 1 208 ? 0.589 -12.845 25.694 1.00 28.50 254 ALA C CA 1
ATOM 5505 C C . ALA C 1 208 ? -0.661 -13.669 25.770 1.00 28.43 254 ALA C C 1
ATOM 5506 O O . ALA C 1 208 ? -1.766 -13.141 25.759 1.00 28.74 254 ALA C O 1
ATOM 5508 N N . ALA C 1 209 ? -0.483 -14.974 25.844 1.00 28.97 255 ALA C N 1
ATOM 5509 C CA . ALA C 1 209 ? -1.601 -15.882 25.889 1.00 28.99 255 ALA C CA 1
ATOM 5510 C C . ALA C 1 209 ? -2.405 -15.732 27.204 1.00 28.90 255 ALA C C 1
ATOM 5511 O O . ALA C 1 209 ? -3.608 -15.863 27.186 1.00 28.84 255 ALA C O 1
ATOM 5513 N N . VAL C 1 210 ? -1.735 -15.416 28.304 1.00 28.24 256 VAL C N 1
ATOM 5514 C CA . VAL C 1 210 ? -2.395 -15.176 29.597 1.00 27.90 256 VAL C CA 1
ATOM 5515 C C . VAL C 1 210 ? -3.203 -13.891 29.560 1.00 28.53 256 VAL C C 1
ATOM 5516 O O . VAL C 1 210 ? -4.342 -13.831 30.088 1.00 26.71 256 VAL C O 1
ATOM 5520 N N . GLY C 1 211 ? -2.634 -12.888 28.892 1.00 27.51 257 GLY C N 1
ATOM 5521 C CA . GLY C 1 211 ? -3.323 -11.660 28.638 1.00 27.84 257 GLY C CA 1
ATOM 5522 C C . GLY C 1 211 ? -4.556 -11.883 27.752 1.00 29.01 257 GLY C C 1
ATOM 5523 O O . GLY C 1 211 ? -5.613 -11.286 28.000 1.00 28.12 257 GLY C O 1
ATOM 5524 N N . ALA C 1 212 ? -4.422 -12.749 26.744 1.00 29.26 258 ALA C N 1
ATOM 5525 C CA . ALA C 1 212 ? -5.493 -12.985 25.783 1.00 30.18 258 ALA C CA 1
ATOM 5526 C C . ALA C 1 212 ? -6.655 -13.748 26.435 1.00 30.67 258 ALA C C 1
ATOM 5527 O O . ALA C 1 212 ? -7.802 -13.424 26.195 1.00 31.19 258 ALA C O 1
ATOM 5529 N N . LEU C 1 213 ? -6.332 -14.729 27.281 1.00 31.38 259 LEU C N 1
ATOM 5530 C CA . LEU C 1 213 ? -7.284 -15.420 28.115 1.00 31.77 259 LEU C CA 1
ATOM 5531 C C . LEU C 1 213 ? -8.095 -14.486 28.985 1.00 32.12 259 LEU C C 1
ATOM 5532 O O . LEU C 1 213 ? -9.322 -14.529 28.954 1.00 31.25 259 LEU C O 1
ATOM 5537 N N . SER C 1 214 ? -7.405 -13.626 29.720 1.00 32.75 260 SER C N 1
ATOM 5538 C CA . SER C 1 214 ? -8.018 -12.750 30.693 1.00 33.08 260 SER C CA 1
ATOM 5539 C C . SER C 1 214 ? -8.853 -11.671 30.017 1.00 33.52 260 SER C C 1
ATOM 5540 O O . SER C 1 214 ? -9.873 -11.221 30.538 1.00 32.06 260 SER C O 1
ATOM 5543 N N . THR C 1 215 ? -8.448 -11.275 28.830 1.00 34.58 261 THR C N 1
ATOM 5544 C CA . THR C 1 215 ? -9.272 -10.360 28.054 1.00 34.46 261 THR C CA 1
ATOM 5545 C C . THR C 1 215 ? -10.533 -11.019 27.521 1.00 34.64 261 THR C C 1
ATOM 5546 O O . THR C 1 215 ? -11.608 -10.420 27.566 1.00 34.67 261 THR C O 1
ATOM 5550 N N . ALA C 1 216 ? -10.419 -12.249 27.038 1.00 35.25 262 ALA C N 1
ATOM 5551 C CA . ALA C 1 216 ? -11.593 -12.969 26.555 1.00 35.93 262 ALA C CA 1
ATOM 5552 C C . ALA C 1 216 ? -12.599 -13.163 27.695 1.00 36.66 262 ALA C C 1
ATOM 5553 O O . ALA C 1 216 ? -13.792 -12.976 27.484 1.00 37.18 262 ALA C O 1
ATOM 5555 N N . LEU C 1 217 ? -12.137 -13.491 28.903 1.00 37.40 263 LEU C N 1
ATOM 5556 C CA . LEU C 1 217 ? -13.085 -13.716 30.028 1.00 38.89 263 LEU C CA 1
ATOM 5557 C C . LEU C 1 217 ? -13.773 -12.411 30.445 1.00 39.71 263 LEU C C 1
ATOM 5558 O O . LEU C 1 217 ? -14.976 -12.370 30.742 1.00 39.88 263 LEU C O 1
ATOM 5563 N N . ARG C 1 218 ? -12.999 -11.336 30.406 1.00 40.83 264 ARG C N 1
ATOM 5564 C CA . ARG C 1 218 ? -13.495 -10.022 30.734 1.00 41.68 264 ARG C CA 1
ATOM 5565 C C . ARG C 1 218 ? -14.570 -9.518 29.755 1.00 42.25 264 ARG C C 1
ATOM 5566 O O . ARG C 1 218 ? -15.486 -8.795 30.161 1.00 42.20 264 ARG C O 1
ATOM 5574 N N . LEU C 1 219 ? -14.426 -9.885 28.481 1.00 42.23 265 LEU C N 1
ATOM 5575 C CA . LEU C 1 219 ? -15.377 -9.551 27.443 1.00 42.66 265 LEU C CA 1
ATOM 5576 C C . LEU C 1 219 ? -16.646 -10.407 27.554 1.00 43.28 265 LEU C C 1
ATOM 5577 O O . LEU C 1 219 ? -17.658 -10.096 26.931 1.00 43.89 265 LEU C O 1
ATOM 5582 N N . GLY C 1 220 ? -16.578 -11.478 28.340 1.00 43.12 266 GLY C N 1
ATOM 5583 C CA . GLY C 1 220 ? -17.710 -12.340 28.585 1.00 43.00 266 GLY C CA 1
ATOM 5584 C C . GLY C 1 220 ? -17.675 -13.579 27.711 1.00 43.05 266 GLY C C 1
ATOM 5585 O O . GLY C 1 220 ? -18.629 -14.374 27.728 1.00 43.17 266 GLY C O 1
ATOM 5586 N N . LEU C 1 221 ? -16.605 -13.739 26.924 1.00 42.12 267 LEU C N 1
ATOM 5587 C CA . LEU C 1 221 ? -16.434 -14.950 26.139 1.00 41.32 267 LEU C CA 1
ATOM 5588 C C . LEU C 1 221 ? -16.178 -16.078 27.120 1.00 41.14 267 LEU C C 1
ATOM 5589 O O . LEU C 1 221 ? -15.419 -15.921 28.055 1.00 41.67 267 LEU C O 1
ATOM 5594 N N . ARG C 1 222 ? -16.858 -17.202 26.939 1.00 41.06 268 ARG C N 1
ATOM 5595 C CA . ARG C 1 222 ? -16.549 -18.381 27.704 1.00 40.50 268 ARG C CA 1
ATOM 5596 C C . ARG C 1 222 ? -15.359 -19.053 27.046 1.00 39.60 268 ARG C C 1
ATOM 5597 O O . ARG C 1 222 ? -15.283 -19.162 25.804 1.00 39.03 268 ARG C O 1
ATOM 5605 N N . VAL C 1 223 ? -14.420 -19.494 27.881 1.00 37.79 269 VAL C N 1
ATOM 5606 C CA . VAL C 1 223 ? -13.299 -20.280 27.413 1.00 36.48 269 VAL C CA 1
ATOM 5607 C C . VAL C 1 223 ? -13.386 -21.607 28.114 1.00 35.70 269 VAL C C 1
ATOM 5608 O O . VAL C 1 223 ? -13.442 -21.632 29.348 1.00 35.73 269 VAL C O 1
ATOM 5612 N N . PRO C 1 224 ? -13.376 -22.711 27.357 1.00 35.29 270 PRO C N 1
ATOM 5613 C CA . PRO C 1 224 ? -13.161 -22.852 25.910 1.00 36.93 270 PRO C CA 1
ATOM 5614 C C . PRO C 1 224 ? -14.411 -22.852 25.008 1.00 38.30 270 PRO C C 1
ATOM 5615 O O . PRO C 1 224 ? -14.286 -23.003 23.780 1.00 39.85 270 PRO C O 1
ATOM 5619 N N . GLU C 1 225 ? -15.596 -22.699 25.574 1.00 39.24 271 GLU C N 1
ATOM 5620 C CA . GLU C 1 225 ? -16.824 -22.911 24.808 1.00 39.85 271 GLU C CA 1
ATOM 5621 C C . GLU C 1 225 ? -17.003 -21.931 23.659 1.00 39.42 271 GLU C C 1
ATOM 5622 O O . GLU C 1 225 ? -17.268 -22.322 22.526 1.00 40.27 271 GLU C O 1
ATOM 5628 N N . ASP C 1 226 ? -16.843 -20.652 23.937 1.00 39.29 272 ASP C N 1
ATOM 5629 C CA . ASP C 1 226 ? -16.862 -19.656 22.874 1.00 38.94 272 ASP C CA 1
ATOM 5630 C C . ASP C 1 226 ? -15.500 -19.516 22.155 1.00 38.10 272 ASP C C 1
ATOM 5631 O O . ASP C 1 226 ? -15.454 -19.131 20.987 1.00 38.67 272 ASP C O 1
ATOM 5636 N N . LEU C 1 227 ? -14.406 -19.842 22.828 1.00 36.70 273 LEU C N 1
ATOM 5637 C CA . LEU C 1 227 ? -13.055 -19.621 22.259 1.00 35.93 273 LEU C CA 1
ATOM 5638 C C . LEU C 1 227 ? -12.054 -20.543 22.895 1.00 35.32 273 LEU C C 1
ATOM 5639 O O . LEU C 1 227 ? -11.951 -20.572 24.112 1.00 35.64 273 LEU C O 1
ATOM 5644 N N . SER C 1 228 ? -11.381 -21.354 22.069 1.00 35.50 274 SER C N 1
ATOM 5645 C CA . SER C 1 228 ? -10.211 -22.138 22.480 1.00 34.50 274 SER C CA 1
ATOM 5646 C C . SER C 1 228 ? -8.929 -21.306 22.358 1.00 34.66 274 SER C C 1
ATOM 5647 O O . SER C 1 228 ? -8.799 -20.462 21.464 1.00 33.74 274 SER C O 1
ATOM 5650 N N . ILE C 1 229 ? -7.988 -21.543 23.277 1.00 34.73 275 ILE C N 1
ATOM 5651 C CA . ILE C 1 229 ? -6.729 -20.802 23.314 1.00 34.42 275 ILE C CA 1
ATOM 5652 C C . ILE C 1 229 ? -5.570 -21.757 23.572 1.00 34.46 275 ILE C C 1
ATOM 5653 O O . ILE C 1 229 ? -5.626 -22.570 24.490 1.00 33.58 275 ILE C O 1
ATOM 5658 N N . VAL C 1 230 ? -4.521 -21.660 22.746 1.00 34.20 276 VAL C N 1
ATOM 5659 C CA . VAL C 1 230 ? -3.267 -22.353 23.006 1.00 33.89 276 VAL C CA 1
ATOM 5660 C C . VAL C 1 230 ? -2.163 -21.299 22.971 1.00 34.49 276 VAL C C 1
ATOM 5661 O O . VAL C 1 230 ? -2.155 -20.437 22.102 1.00 34.63 276 VAL C O 1
ATOM 5665 N N . GLY C 1 231 ? -1.273 -21.337 23.956 1.00 33.36 277 GLY C N 1
ATOM 5666 C CA . GLY C 1 231 ? -0.102 -20.479 23.971 1.00 33.51 277 GLY C CA 1
ATOM 5667 C C . GLY C 1 231 ? 1.113 -21.344 23.734 1.00 32.87 277 GLY C C 1
ATOM 5668 O O . GLY C 1 231 ? 1.056 -22.555 23.932 1.00 32.62 277 GLY C O 1
ATOM 5669 N N . ILE C 1 232 ? 2.173 -20.737 23.226 1.00 32.89 278 ILE C N 1
ATOM 5670 C CA . ILE C 1 232 ? 3.431 -21.436 22.962 1.00 32.97 278 ILE C CA 1
ATOM 5671 C C . ILE C 1 232 ? 4.399 -21.060 24.082 1.00 32.16 278 ILE C C 1
ATOM 5672 O O . ILE C 1 232 ? 4.511 -19.891 24.467 1.00 31.67 278 ILE C O 1
ATOM 5677 N N . ASN C 1 233 ? 5.117 -22.073 24.557 1.00 32.01 279 ASN C N 1
ATOM 5678 C CA . ASN C 1 233 ? 5.862 -22.080 25.828 1.00 32.08 279 ASN C CA 1
ATOM 5679 C C . ASN C 1 233 ? 4.924 -22.159 27.054 1.00 31.97 279 ASN C C 1
ATOM 5680 O O . ASN C 1 233 ? 3.717 -21.973 26.920 1.00 30.27 279 ASN C O 1
ATOM 5685 N N . THR C 1 234 ? 5.507 -22.388 28.229 1.00 32.13 280 THR C N 1
ATOM 5686 C CA . THR C 1 234 ? 4.777 -22.781 29.430 1.00 32.35 280 THR C CA 1
ATOM 5687 C C . THR C 1 234 ? 5.465 -22.187 30.638 1.00 32.05 280 THR C C 1
ATOM 5688 O O . THR C 1 234 ? 6.701 -22.209 30.719 1.00 32.85 280 THR C O 1
ATOM 5692 N N . THR C 1 235 ? 4.674 -21.702 31.595 1.00 30.94 281 THR C N 1
ATOM 5693 C CA . THR C 1 235 ? 5.191 -21.232 32.869 1.00 30.12 281 THR C CA 1
ATOM 5694 C C . THR C 1 235 ? 4.240 -21.678 33.964 1.00 29.53 281 THR C C 1
ATOM 5695 O O . THR C 1 235 ? 3.121 -22.173 33.689 1.00 29.33 281 THR C O 1
ATOM 5699 N N . TRP C 1 236 ? 4.640 -21.438 35.195 1.00 28.18 282 TRP C N 1
ATOM 5700 C CA . TRP C 1 236 ? 3.791 -21.733 36.343 1.00 27.86 282 TRP C CA 1
ATOM 5701 C C . TRP C 1 236 ? 2.436 -21.000 36.200 1.00 27.43 282 TRP C C 1
ATOM 5702 O O . TRP C 1 236 ? 1.434 -21.523 36.610 1.00 26.36 282 TRP C O 1
ATOM 5713 N N . VAL C 1 237 ? 2.437 -19.838 35.548 1.00 27.44 283 VAL C N 1
ATOM 5714 C CA . VAL C 1 237 ? 1.260 -18.993 35.422 1.00 27.59 283 VAL C CA 1
ATOM 5715 C C . VAL C 1 237 ? 0.216 -19.661 34.535 1.00 28.44 283 VAL C C 1
ATOM 5716 O O . VAL C 1 237 ? -0.966 -19.749 34.895 1.00 28.06 283 VAL C O 1
ATOM 5720 N N . SER C 1 238 ? 0.674 -20.165 33.391 1.00 27.61 284 SER C N 1
ATOM 5721 C CA . SER C 1 238 ? -0.209 -20.740 32.411 1.00 28.01 284 SER C CA 1
ATOM 5722 C C . SER C 1 238 ? -0.849 -22.015 32.950 1.00 29.31 284 SER C C 1
ATOM 5723 O O . SER C 1 238 ? -2.041 -22.301 32.646 1.00 28.83 284 SER C O 1
ATOM 5726 N N . ASP C 1 239 ? -0.096 -22.730 33.796 1.00 29.79 285 ASP C N 1
ATOM 5727 C CA . ASP C 1 239 ? -0.600 -23.918 34.533 1.00 31.20 285 ASP C CA 1
ATOM 5728 C C . ASP C 1 239 ? -1.429 -23.604 35.752 1.00 30.67 285 ASP C C 1
ATOM 5729 O O . ASP C 1 239 ? -2.131 -24.466 36.225 1.00 31.33 285 ASP C O 1
ATOM 5734 N N . THR C 1 240 ? -1.328 -22.397 36.292 1.00 30.70 286 THR C N 1
ATOM 5735 C CA . THR C 1 240 ? -1.934 -22.100 37.569 1.00 29.52 286 THR C CA 1
ATOM 5736 C C . THR C 1 240 ? -3.312 -21.503 37.378 1.00 29.78 286 THR C C 1
ATOM 5737 O O . THR C 1 240 ? -4.266 -21.926 38.053 1.00 31.36 286 THR C O 1
ATOM 5741 N N . VAL C 1 241 ? -3.431 -20.528 36.503 1.00 29.27 287 VAL C N 1
ATOM 5742 C CA . VAL C 1 241 ? -4.724 -19.886 36.305 1.00 29.95 287 VAL C CA 1
ATOM 5743 C C . VAL C 1 241 ? -5.857 -20.866 35.991 1.00 29.53 287 VAL C C 1
ATOM 5744 O O . VAL C 1 241 ? -5.629 -22.016 35.703 1.00 29.64 287 VAL C O 1
ATOM 5748 N N . TYR C 1 242 ? -7.078 -20.399 36.146 1.00 29.04 288 TYR C N 1
ATOM 5749 C CA . TYR C 1 242 ? -8.226 -21.219 35.898 1.00 29.47 288 TYR C CA 1
ATOM 5750 C C . TYR C 1 242 ? -9.078 -20.380 34.990 1.00 29.14 288 TYR C C 1
ATOM 5751 O O . TYR C 1 242 ? -9.401 -19.236 35.341 1.00 30.74 288 TYR C O 1
ATOM 5760 N N . PRO C 1 243 ? -9.426 -20.899 33.821 1.00 26.94 289 PRO C N 1
ATOM 5761 C CA . PRO C 1 243 ? -9.021 -22.176 33.284 1.00 26.82 289 PRO C CA 1
ATOM 5762 C C . PRO C 1 243 ? -7.528 -22.155 32.917 1.00 26.10 289 PRO C C 1
ATOM 5763 O O . PRO C 1 243 ? -7.025 -21.152 32.441 1.00 25.21 289 PRO C O 1
ATOM 5767 N N . ALA C 1 244 ? -6.852 -23.260 33.170 1.00 26.91 290 ALA C N 1
ATOM 5768 C CA . ALA C 1 244 ? -5.423 -23.398 32.900 1.00 28.05 290 ALA C CA 1
ATOM 5769 C C . ALA C 1 244 ? -5.172 -23.416 31.384 1.00 28.88 290 ALA C C 1
ATOM 5770 O O . ALA C 1 244 ? -5.918 -24.056 30.608 1.00 28.95 290 ALA C O 1
ATOM 5772 N N . LEU C 1 245 ? -4.135 -22.705 30.949 1.00 29.90 291 LEU C N 1
ATOM 5773 C CA . LEU C 1 245 ? -3.867 -22.574 29.512 1.00 30.55 291 LEU C CA 1
ATOM 5774 C C . LEU C 1 245 ? -3.255 -23.803 28.893 1.00 30.18 291 LEU C C 1
ATOM 5775 O O . LEU C 1 245 ? -2.208 -24.261 29.315 1.00 30.89 291 LEU C O 1
ATOM 5780 N N . THR C 1 246 ? -3.883 -24.327 27.853 1.00 30.05 292 THR C N 1
ATOM 5781 C CA . THR C 1 246 ? -3.197 -25.338 27.041 1.00 30.69 292 THR C CA 1
ATOM 5782 C C . THR C 1 246 ? -2.011 -24.664 26.329 1.00 30.17 292 THR C C 1
ATOM 5783 O O . THR C 1 246 ? -2.168 -23.586 25.784 1.00 28.84 292 THR C O 1
ATOM 5787 N N . THR C 1 247 ? -0.825 -25.285 26.433 1.00 30.10 293 THR C N 1
ATOM 5788 C CA . THR C 1 247 ? 0.395 -24.733 25.931 1.00 30.27 293 THR C CA 1
ATOM 5789 C C . THR C 1 247 ? 1.308 -25.789 25.288 1.00 31.01 293 THR C C 1
ATOM 5790 O O . THR C 1 247 ? 1.154 -27.019 25.432 1.00 30.93 293 THR C O 1
ATOM 5794 N N . VAL C 1 248 ? 2.273 -25.279 24.555 1.00 31.41 294 VAL C N 1
ATOM 5795 C CA . VAL C 1 248 ? 3.262 -26.141 23.921 1.00 31.96 294 VAL C CA 1
ATOM 5796 C C . VAL C 1 248 ? 4.582 -25.833 24.618 1.00 31.74 294 VAL C C 1
ATOM 5797 O O . VAL C 1 248 ? 5.071 -24.730 24.536 1.00 30.87 294 VAL C O 1
ATOM 5801 N N . ARG C 1 249 ? 5.121 -26.788 25.353 1.00 32.74 295 ARG C N 1
ATOM 5802 C CA . ARG C 1 249 ? 6.379 -26.588 26.003 1.00 34.59 295 ARG C CA 1
ATOM 5803 C C . ARG C 1 249 ? 7.543 -26.854 25.038 1.00 34.90 295 ARG C C 1
ATOM 5804 O O . ARG C 1 249 ? 7.574 -27.893 24.361 1.00 35.32 295 ARG C O 1
ATOM 5812 N N . LEU C 1 250 ? 8.447 -25.874 24.970 1.00 34.88 296 LEU C N 1
ATOM 5813 C CA . LEU C 1 250 ? 9.693 -25.932 24.225 1.00 35.23 296 LEU C CA 1
ATOM 5814 C C . LEU C 1 250 ? 10.914 -26.069 25.174 1.00 35.30 296 LEU C C 1
ATOM 5815 O O . LEU C 1 250 ? 10.866 -25.701 26.351 1.00 34.37 296 LEU C O 1
ATOM 5820 N N . PRO C 1 251 ? 12.010 -26.657 24.660 1.00 35.28 297 PRO C N 1
ATOM 5821 C CA . PRO C 1 251 ? 13.136 -27.001 25.502 1.00 34.48 297 PRO C CA 1
ATOM 5822 C C . PRO C 1 251 ? 14.041 -25.796 25.784 1.00 33.97 297 PRO C C 1
ATOM 5823 O O . PRO C 1 251 ? 15.123 -25.701 25.265 1.00 33.58 297 PRO C O 1
ATOM 5827 N N . LEU C 1 252 ? 13.594 -24.901 26.648 1.00 33.55 298 LEU C N 1
ATOM 5828 C CA . LEU C 1 252 ? 14.306 -23.632 26.884 1.00 33.28 298 LEU C CA 1
ATOM 5829 C C . LEU C 1 252 ? 15.617 -23.840 27.672 1.00 32.64 298 LEU C C 1
ATOM 5830 O O . LEU C 1 252 ? 16.569 -23.093 27.483 1.00 31.93 298 LEU C O 1
ATOM 5835 N N . GLN C 1 253 ? 15.642 -24.828 28.557 1.00 32.79 299 GLN C N 1
ATOM 5836 C CA . GLN C 1 253 ? 16.834 -25.106 29.360 1.00 34.18 299 GLN C CA 1
ATOM 5837 C C . GLN C 1 253 ? 17.920 -25.621 28.410 1.00 34.46 299 GLN C C 1
ATOM 5838 O O . GLN C 1 253 ? 19.032 -25.067 28.334 1.00 33.05 299 GLN C O 1
ATOM 5844 N N . ARG C 1 254 ? 17.568 -26.624 27.619 1.00 34.51 300 ARG C N 1
ATOM 5845 C CA . ARG C 1 254 ? 18.512 -27.111 26.648 1.00 35.45 300 ARG C CA 1
ATOM 5846 C C . ARG C 1 254 ? 19.044 -25.955 25.781 1.00 35.31 300 ARG C C 1
ATOM 5847 O O . ARG C 1 254 ? 20.270 -25.835 25.601 1.00 34.37 300 ARG C O 1
ATOM 5855 N N . LEU C 1 255 ? 18.159 -25.052 25.342 1.00 35.10 301 LEU C N 1
ATOM 5856 C CA . LEU C 1 255 ? 18.572 -23.910 24.531 1.00 35.42 301 LEU C CA 1
ATOM 5857 C C . LEU C 1 255 ? 19.664 -23.090 25.183 1.00 36.17 301 LEU C C 1
ATOM 5858 O O . LEU C 1 255 ? 20.622 -22.664 24.503 1.00 36.80 301 LEU C O 1
ATOM 5863 N N . GLY C 1 256 ? 19.490 -22.825 26.478 1.00 35.94 302 GLY C N 1
ATOM 5864 C CA . GLY C 1 256 ? 20.457 -22.113 27.286 1.00 36.06 302 GLY C CA 1
ATOM 5865 C C . GLY C 1 256 ? 21.792 -22.827 27.321 1.00 35.93 302 GLY C C 1
ATOM 5866 O O . GLY C 1 256 ? 22.816 -22.210 27.091 1.00 35.26 302 GLY C O 1
ATOM 5867 N N . GLU C 1 257 ? 21.772 -24.119 27.627 1.00 37.01 303 GLU C N 1
ATOM 5868 C CA . GLU C 1 257 ? 22.983 -24.944 27.647 1.00 38.11 303 GLU C CA 1
ATOM 5869 C C . GLU C 1 257 ? 23.778 -24.854 26.332 1.00 37.51 303 GLU C C 1
ATOM 5870 O O . GLU C 1 257 ? 24.988 -24.586 26.335 1.00 36.22 303 GLU C O 1
ATOM 5876 N N . VAL C 1 258 ? 23.071 -25.077 25.228 1.00 37.19 304 VAL C N 1
ATOM 5877 C CA . VAL C 1 258 ? 23.706 -25.174 23.927 1.00 37.08 304 VAL C CA 1
ATOM 5878 C C . VAL C 1 258 ? 24.294 -23.814 23.604 1.00 37.69 304 VAL C C 1
ATOM 5879 O O . VAL C 1 258 ? 25.470 -23.721 23.263 1.00 37.15 304 VAL C O 1
ATOM 5883 N N . ALA C 1 259 ? 23.512 -22.757 23.790 1.00 37.99 305 ALA C N 1
ATOM 5884 C CA . ALA C 1 259 ? 24.001 -21.428 23.451 1.00 38.21 305 ALA C CA 1
ATOM 5885 C C . ALA C 1 259 ? 25.278 -21.096 24.217 1.00 38.80 305 ALA C C 1
ATOM 5886 O O . ALA C 1 259 ? 26.247 -20.572 23.631 1.00 38.31 305 ALA C O 1
ATOM 5888 N N . ALA C 1 260 ? 25.258 -21.393 25.519 1.00 38.43 306 ALA C N 1
ATOM 5889 C CA . ALA C 1 260 ? 26.388 -21.167 26.394 1.00 38.45 306 ALA C CA 1
ATOM 5890 C C . ALA C 1 260 ? 27.605 -22.007 25.966 1.00 38.97 306 ALA C C 1
ATOM 5891 O O . ALA C 1 260 ? 28.749 -21.573 26.130 1.00 37.99 306 ALA C O 1
ATOM 5893 N N . ASP C 1 261 ? 27.339 -23.200 25.438 1.00 39.79 307 ASP C N 1
ATOM 5894 C CA . ASP C 1 261 ? 28.378 -24.115 24.966 1.00 40.53 307 ASP C CA 1
ATOM 5895 C C . ASP C 1 261 ? 29.036 -23.645 23.669 1.00 41.00 307 ASP C C 1
ATOM 5896 O O . ASP C 1 261 ? 30.280 -23.676 23.535 1.00 40.94 307 ASP C O 1
ATOM 5901 N N . VAL C 1 262 ? 28.204 -23.207 22.724 1.00 41.40 308 VAL C N 1
ATOM 5902 C CA . VAL C 1 262 ? 28.694 -22.672 21.444 1.00 41.66 308 VAL C CA 1
ATOM 5903 C C . VAL C 1 262 ? 29.499 -21.394 21.708 1.00 42.44 308 VAL C C 1
ATOM 5904 O O . VAL C 1 262 ? 30.508 -21.167 21.048 1.00 41.95 308 VAL C O 1
ATOM 5908 N N . LEU C 1 263 ? 29.099 -20.576 22.691 1.00 42.66 309 LEU C N 1
ATOM 5909 C CA . LEU C 1 263 ? 29.907 -19.404 23.048 1.00 43.18 309 LEU C CA 1
ATOM 5910 C C . LEU C 1 263 ? 31.279 -19.813 23.641 1.00 44.17 309 LEU C C 1
ATOM 5911 O O . LEU C 1 263 ? 32.305 -19.402 23.118 1.00 43.45 309 LEU C O 1
ATOM 5916 N N . MET C 1 264 ? 31.281 -20.622 24.704 1.00 44.65 310 MET C N 1
ATOM 5917 C CA . MET C 1 264 ? 32.518 -20.936 25.444 1.00 45.83 310 MET C CA 1
ATOM 5918 C C . MET C 1 264 ? 33.602 -21.695 24.648 1.00 47.68 310 MET C C 1
ATOM 5919 O O . MET C 1 264 ? 34.806 -21.555 24.915 1.00 47.64 310 MET C O 1
ATOM 5924 N N . GLU C 1 265 ? 33.159 -22.509 23.695 1.00 50.06 311 GLU C N 1
ATOM 5925 C CA . GLU C 1 265 ? 34.059 -23.196 22.792 1.00 51.66 311 GLU C CA 1
ATOM 5926 C C . GLU C 1 265 ? 34.601 -22.232 21.738 1.00 52.14 311 GLU C C 1
ATOM 5927 O O . GLU C 1 265 ? 35.764 -22.333 21.360 1.00 52.72 311 GLU C O 1
ATOM 5933 N N . HIS C 1 266 ? 33.776 -21.296 21.276 1.00 52.59 312 HIS C N 1
ATOM 5934 C CA . HIS C 1 266 ? 34.261 -20.231 20.405 1.00 52.85 312 HIS C CA 1
ATOM 5935 C C . HIS C 1 266 ? 35.338 -19.422 21.095 1.00 53.05 312 HIS C C 1
ATOM 5936 O O . HIS C 1 266 ? 36.298 -18.993 20.450 1.00 52.91 312 HIS C O 1
ATOM 5943 N N . LEU C 1 267 ? 35.168 -19.200 22.397 1.00 52.76 313 LEU C N 1
ATOM 5944 C CA . LEU C 1 267 ? 36.170 -18.507 23.173 1.00 52.86 313 LEU C CA 1
ATOM 5945 C C . LEU C 1 267 ? 37.495 -19.269 23.195 1.00 53.16 313 LEU C C 1
ATOM 5946 O O . LEU C 1 267 ? 38.548 -18.655 23.388 1.00 52.88 313 LEU C O 1
ATOM 5951 N N . GLY C 1 268 ? 37.424 -20.591 23.020 1.00 53.42 314 GLY C N 1
ATOM 5952 C CA . GLY C 1 268 ? 38.607 -21.447 22.942 1.00 53.86 314 GLY C CA 1
ATOM 5953 C C . GLY C 1 268 ? 38.976 -21.920 21.540 1.00 53.96 314 GLY C C 1
ATOM 5954 O O . GLY C 1 268 ? 39.498 -23.017 21.380 1.00 53.77 314 GLY C O 1
ATOM 5955 N N . GLY C 1 269 ? 38.693 -21.106 20.525 1.00 54.24 315 GLY C N 1
ATOM 5956 C CA . GLY C 1 269 ? 39.183 -21.359 19.168 1.00 54.74 315 GLY C CA 1
ATOM 5957 C C . GLY C 1 269 ? 38.197 -21.922 18.154 1.00 55.11 315 GLY C C 1
ATOM 5958 O O . GLY C 1 269 ? 38.254 -21.561 16.971 1.00 54.64 315 GLY C O 1
ATOM 5959 N N . ARG C 1 270 ? 37.307 -22.815 18.598 1.00 55.50 316 ARG C N 1
ATOM 5960 C CA . ARG C 1 270 ? 36.345 -23.440 17.689 1.00 55.72 316 ARG C CA 1
ATOM 5961 C C . ARG C 1 270 ? 35.425 -22.374 17.067 1.00 55.86 316 ARG C C 1
ATOM 5962 O O . ARG C 1 270 ? 35.250 -21.293 17.622 1.00 55.89 316 ARG C O 1
ATOM 5964 N N . ALA C 1 271 ? 34.883 -22.666 15.889 1.00 56.21 317 ALA C N 1
ATOM 5965 C CA . ALA C 1 271 ? 34.067 -21.698 15.149 1.00 56.30 317 ALA C CA 1
ATOM 5966 C C . ALA C 1 271 ? 32.662 -21.586 15.750 1.00 56.48 317 ALA C C 1
ATOM 5967 O O . ALA C 1 271 ? 32.230 -22.467 16.488 1.00 56.40 317 ALA C O 1
ATOM 5969 N N . LEU C 1 272 ? 31.977 -20.495 15.398 1.00 56.22 318 LEU C N 1
ATOM 5970 C CA . LEU C 1 272 ? 30.611 -20.208 15.828 1.00 55.99 318 LEU C CA 1
ATOM 5971 C C . LEU C 1 272 ? 29.593 -20.886 14.901 1.00 56.06 318 LEU C C 1
ATOM 5972 O O . LEU C 1 272 ? 29.819 -20.969 13.680 1.00 56.06 318 LEU C O 1
ATOM 5977 N N . THR C 1 273 ? 28.464 -21.327 15.469 1.00 55.42 319 THR C N 1
ATOM 5978 C CA . THR C 1 273 ? 27.467 -22.087 14.725 1.00 55.38 319 THR C CA 1
ATOM 5979 C C . THR C 1 273 ? 26.034 -21.553 14.848 1.00 55.18 319 THR C C 1
ATOM 5980 O O . THR C 1 273 ? 25.623 -21.036 15.895 1.00 55.37 319 THR C O 1
ATOM 5984 N N . ASP C 1 274 ? 25.292 -21.666 13.750 1.00 54.19 320 ASP C N 1
ATOM 5985 C CA . ASP C 1 274 ? 23.861 -21.460 13.762 1.00 53.74 320 ASP C CA 1
ATOM 5986 C C . ASP C 1 274 ? 23.223 -22.854 13.938 1.00 52.98 320 ASP C C 1
ATOM 5987 O O . ASP C 1 274 ? 23.315 -23.704 13.039 1.00 53.04 320 ASP C O 1
ATOM 5992 N N . THR C 1 275 ? 22.612 -23.068 15.113 1.00 51.41 321 THR C N 1
ATOM 5993 C CA . THR C 1 275 ? 22.068 -24.362 15.561 1.00 50.35 321 THR C CA 1
ATOM 5994 C C . THR C 1 275 ? 20.558 -24.252 15.849 1.00 49.08 321 THR C C 1
ATOM 5995 O O . THR C 1 275 ? 20.066 -23.199 16.266 1.00 48.36 321 THR C O 1
ATOM 5999 N N . VAL C 1 276 ? 19.830 -25.341 15.625 1.00 47.54 322 VAL C N 1
ATOM 6000 C CA . VAL C 1 276 ? 18.446 -25.441 16.036 1.00 45.96 322 VAL C CA 1
ATOM 6001 C C . VAL C 1 276 ? 18.320 -26.579 17.033 1.00 45.27 322 VAL C C 1
ATOM 6002 O O . VAL C 1 276 ? 18.750 -27.708 16.744 1.00 44.59 322 VAL C O 1
ATOM 6006 N N . VAL C 1 277 ? 17.726 -26.289 18.199 1.00 43.53 323 VAL C N 1
ATOM 6007 C CA . VAL C 1 277 ? 17.424 -27.325 19.173 1.00 42.57 323 VAL C CA 1
ATOM 6008 C C . VAL C 1 277 ? 16.111 -27.984 18.746 1.00 42.60 323 VAL C C 1
ATOM 6009 O O . VAL C 1 277 ? 15.068 -27.343 18.704 1.00 41.95 323 VAL C O 1
ATOM 6013 N N . THR C 1 278 ? 16.214 -29.263 18.406 1.00 43.02 324 THR C N 1
ATOM 6014 C CA . THR C 1 278 ? 15.120 -30.072 17.906 1.00 43.50 324 THR C CA 1
ATOM 6015 C C . THR C 1 278 ? 14.837 -31.229 18.849 1.00 43.99 324 THR C C 1
ATOM 6016 O O . THR C 1 278 ? 13.795 -31.876 18.739 1.00 44.08 324 THR C O 1
ATOM 6020 N N . GLN C 1 279 ? 15.754 -31.491 19.779 1.00 44.51 325 GLN C N 1
ATOM 6021 C CA . GLN C 1 279 ? 15.514 -32.477 20.829 1.00 45.25 325 GLN C CA 1
ATOM 6022 C C . GLN C 1 279 ? 15.786 -31.819 22.183 1.00 45.13 325 GLN C C 1
ATOM 6023 O O . GLN C 1 279 ? 16.795 -31.116 22.334 1.00 45.33 325 GLN C O 1
ATOM 6029 N N . PRO C 1 280 ? 14.886 -32.016 23.169 1.00 44.53 326 PRO C N 1
ATOM 6030 C CA . PRO C 1 280 ? 13.615 -32.711 23.093 1.00 43.70 326 PRO C CA 1
ATOM 6031 C C . PRO C 1 280 ? 12.646 -32.086 22.109 1.00 43.01 326 PRO C C 1
ATOM 6032 O O . PRO C 1 280 ? 12.755 -30.904 21.765 1.00 43.01 326 PRO C O 1
ATOM 6036 N N . THR C 1 281 ? 11.707 -32.896 21.646 1.00 42.14 327 THR C N 1
ATOM 6037 C CA . THR C 1 281 ? 10.646 -32.416 20.788 1.00 41.62 327 THR C CA 1
ATOM 6038 C C . THR C 1 281 ? 9.717 -31.549 21.631 1.00 41.00 327 THR C C 1
ATOM 6039 O O . THR C 1 281 ? 9.681 -31.681 22.866 1.00 40.41 327 THR C O 1
ATOM 6043 N N . PRO C 1 282 ? 8.970 -30.650 20.984 1.00 40.21 328 PRO C N 1
ATOM 6044 C CA . PRO C 1 282 ? 7.975 -29.902 21.745 1.00 40.02 328 PRO C CA 1
ATOM 6045 C C . PRO C 1 282 ? 6.951 -30.796 22.444 1.00 39.26 328 PRO C C 1
ATOM 6046 O O . PRO C 1 282 ? 6.721 -31.931 22.029 1.00 39.22 328 PRO C O 1
ATOM 6050 N N . GLU C 1 283 ? 6.372 -30.282 23.524 1.00 38.33 329 GLU C N 1
ATOM 6051 C CA . GLU C 1 283 ? 5.382 -31.024 24.275 1.00 37.74 329 GLU C CA 1
ATOM 6052 C C . GLU C 1 283 ? 4.046 -30.271 24.352 1.00 36.49 329 GLU C C 1
ATOM 6053 O O . GLU C 1 283 ? 3.980 -29.152 24.835 1.00 36.69 329 GLU C O 1
ATOM 6059 N N . LEU C 1 284 ? 2.983 -30.879 23.842 1.00 35.10 330 LEU C N 1
ATOM 6060 C CA . LEU C 1 284 ? 1.657 -30.309 24.027 1.00 33.98 330 LEU C CA 1
ATOM 6061 C C . LEU C 1 284 ? 1.106 -30.676 25.437 1.00 33.11 330 LEU C C 1
ATOM 6062 O O . LEU C 1 284 ? 0.950 -31.860 25.759 1.00 32.97 330 LEU C O 1
ATOM 6067 N N . LEU C 1 285 ? 0.823 -29.652 26.234 1.00 31.57 331 LEU C N 1
ATOM 6068 C CA . LEU C 1 285 ? 0.291 -29.812 27.601 1.00 31.92 331 LEU C CA 1
ATOM 6069 C C . LEU C 1 285 ? -1.207 -29.499 27.561 1.00 31.06 331 LEU C C 1
ATOM 6070 O O . LEU C 1 285 ? -1.602 -28.351 27.553 1.00 30.28 331 LEU C O 1
ATOM 6075 N N . VAL C 1 286 ? -2.037 -30.528 27.490 1.00 31.39 332 VAL C N 1
ATOM 6076 C CA . VAL C 1 286 ? -3.485 -30.312 27.389 1.00 32.11 332 VAL C CA 1
ATOM 6077 C C . VAL C 1 286 ? -4.029 -29.910 28.753 1.00 32.44 332 VAL C C 1
ATOM 6078 O O . VAL C 1 286 ? -3.908 -30.647 29.719 1.00 32.96 332 VAL C O 1
ATOM 6082 N N . ARG C 1 287 ? -4.578 -28.711 28.828 1.00 32.88 333 ARG C N 1
ATOM 6083 C CA . ARG C 1 287 ? -5.111 -28.191 30.067 1.00 33.34 333 ARG C CA 1
ATOM 6084 C C . ARG C 1 287 ? -6.617 -27.894 29.827 1.00 33.53 333 ARG C C 1
ATOM 6085 O O . ARG C 1 287 ? -7.294 -28.778 29.342 1.00 33.99 333 ARG C O 1
ATOM 6093 N N . GLU C 1 288 ? -7.127 -26.688 30.120 1.00 33.22 334 GLU C N 1
ATOM 6094 C CA . GLU C 1 288 ? -8.591 -26.439 30.128 1.00 33.37 334 GLU C CA 1
ATOM 6095 C C . GLU C 1 288 ? -9.102 -25.397 29.118 1.00 33.12 334 GLU C C 1
ATOM 6096 O O . GLU C 1 288 ? -10.304 -25.106 29.061 1.00 33.35 334 GLU C O 1
ATOM 6102 N N . THR C 1 289 ? -8.212 -24.795 28.330 1.00 33.21 335 THR C N 1
ATOM 6103 C CA . THR C 1 289 ? -8.609 -23.724 27.443 1.00 32.99 335 THR C CA 1
ATOM 6104 C C . THR C 1 289 ? -8.884 -24.159 25.998 1.00 33.67 335 THR C C 1
ATOM 6105 O O . THR C 1 289 ? -9.073 -23.294 25.120 1.00 31.97 335 THR C O 1
ATOM 6109 N N . THR C 1 290 ? -8.867 -25.466 25.739 1.00 34.39 336 THR C N 1
ATOM 6110 C CA . THR C 1 290 ? -9.118 -25.957 24.376 1.00 35.74 336 THR C CA 1
ATOM 6111 C C . THR C 1 290 ? -10.259 -26.966 24.344 1.00 36.55 336 THR C C 1
ATOM 6112 O O . THR C 1 290 ? -10.307 -27.880 25.138 1.00 36.29 336 THR C O 1
ATOM 6116 N N . ALA C 1 291 ? -11.179 -26.782 23.414 1.00 38.64 337 ALA C N 1
ATOM 6117 C CA . ALA C 1 291 ? -12.282 -27.742 23.231 1.00 40.11 337 ALA C CA 1
ATOM 6118 C C . ALA C 1 291 ? -12.872 -27.587 21.834 1.00 41.18 337 ALA C C 1
ATOM 6119 O O . ALA C 1 291 ? -12.572 -26.616 21.149 1.00 41.90 337 ALA C O 1
ATOM 6121 N N . PRO C 1 292 ? -13.697 -28.554 21.387 1.00 43.00 338 PRO C N 1
ATOM 6122 C CA . PRO C 1 292 ? -14.336 -28.418 20.060 1.00 43.75 338 PRO C CA 1
ATOM 6123 C C . PRO C 1 292 ? -15.128 -27.106 19.924 1.00 44.91 338 PRO C C 1
ATOM 6124 O O . PRO C 1 292 ? -15.598 -26.564 20.938 1.00 45.02 338 PRO C O 1
ATOM 6128 N N . PRO C 1 293 ? -15.239 -26.564 18.696 1.00 46.10 339 PRO C N 1
ATOM 6129 C CA . PRO C 1 293 ? -15.960 -25.281 18.533 1.00 46.90 339 PRO C CA 1
ATOM 6130 C C . PRO C 1 293 ? -17.416 -25.307 19.022 1.00 47.42 339 PRO C C 1
ATOM 6131 O O . PRO C 1 293 ? -18.047 -26.369 19.062 1.00 48.58 339 PRO C O 1
ATOM 6135 N N . THR D 1 17 ? -6.205 -22.630 96.196 1.00 43.36 63 THR D N 1
ATOM 6136 C CA . THR D 1 17 ? -4.997 -21.769 96.191 1.00 44.13 63 THR D CA 1
ATOM 6137 C C . THR D 1 17 ? -4.455 -21.562 97.619 1.00 43.74 63 THR D C 1
ATOM 6138 O O . THR D 1 17 ? -5.224 -21.298 98.543 1.00 43.79 63 THR D O 1
ATOM 6142 N N . ILE D 1 18 ? -3.136 -21.682 97.795 1.00 43.43 64 ILE D N 1
ATOM 6143 C CA . ILE D 1 18 ? -2.477 -21.292 99.050 1.00 42.99 64 ILE D CA 1
ATOM 6144 C C . ILE D 1 18 ? -1.484 -20.152 98.844 1.00 42.12 64 ILE D C 1
ATOM 6145 O O . ILE D 1 18 ? -0.941 -19.975 97.753 1.00 42.09 64 ILE D O 1
ATOM 6150 N N . GLY D 1 19 ? -1.256 -19.392 99.907 1.00 41.10 65 GLY D N 1
ATOM 6151 C CA . GLY D 1 19 ? -0.340 -18.275 99.904 1.00 40.94 65 GLY D CA 1
ATOM 6152 C C . GLY D 1 19 ? 1.055 -18.666 100.352 1.00 40.65 65 GLY D C 1
ATOM 6153 O O . GLY D 1 19 ? 1.217 -19.365 101.332 1.00 41.69 65 GLY D O 1
ATOM 6154 N N . LEU D 1 20 ? 2.083 -18.252 99.629 1.00 39.83 66 LEU D N 1
ATOM 6155 C CA . LEU D 1 20 ? 3.431 -18.390 100.136 1.00 39.57 66 LEU D CA 1
ATOM 6156 C C . LEU D 1 20 ? 3.873 -16.977 100.360 1.00 39.83 66 LEU D C 1
ATOM 6157 O O . LEU D 1 20 ? 4.061 -16.219 99.395 1.00 40.22 66 LEU D O 1
ATOM 6162 N N . ILE D 1 21 ? 4.007 -16.603 101.625 1.00 39.30 67 ILE D N 1
ATOM 6163 C CA . ILE D 1 21 ? 4.310 -15.246 101.994 1.00 40.18 67 ILE D CA 1
ATOM 6164 C C . ILE D 1 21 ? 5.750 -15.191 102.426 1.00 41.28 67 ILE D C 1
ATOM 6165 O O . ILE D 1 21 ? 6.141 -15.913 103.325 1.00 41.97 67 ILE D O 1
ATOM 6170 N N . VAL D 1 22 ? 6.569 -14.387 101.761 1.00 42.50 68 VAL D N 1
ATOM 6171 C CA . VAL D 1 22 ? 7.984 -14.327 102.107 1.00 43.73 68 VAL D CA 1
ATOM 6172 C C . VAL D 1 22 ? 8.468 -12.905 102.166 1.00 44.06 68 VAL D C 1
ATOM 6173 O O . VAL D 1 22 ? 7.837 -12.014 101.624 1.00 44.90 68 VAL D O 1
ATOM 6177 N N . PRO D 1 23 ? 9.594 -12.684 102.844 1.00 44.35 69 PRO D N 1
ATOM 6178 C CA . PRO D 1 23 ? 10.032 -11.321 103.005 1.00 44.79 69 PRO D CA 1
ATOM 6179 C C . PRO D 1 23 ? 10.748 -10.749 101.778 1.00 45.02 69 PRO D C 1
ATOM 6180 O O . PRO D 1 23 ? 10.671 -9.544 101.536 1.00 44.37 69 PRO D O 1
ATOM 6184 N N . ASP D 1 24 ? 11.438 -11.608 101.028 1.00 45.64 70 ASP D N 1
ATOM 6185 C CA . ASP D 1 24 ? 12.289 -11.168 99.931 1.00 46.22 70 ASP D CA 1
ATOM 6186 C C . ASP D 1 24 ? 12.607 -12.353 99.047 1.00 46.61 70 ASP D C 1
ATOM 6187 O O . ASP D 1 24 ? 13.307 -13.283 99.487 1.00 46.49 70 ASP D O 1
ATOM 6189 N N . VAL D 1 25 ? 12.117 -12.323 97.805 1.00 46.03 71 VAL D N 1
ATOM 6190 C CA . VAL D 1 25 ? 12.402 -13.408 96.858 1.00 45.57 71 VAL D CA 1
ATOM 6191 C C . VAL D 1 25 ? 13.900 -13.625 96.600 1.00 45.15 71 VAL D C 1
ATOM 6192 O O . VAL D 1 25 ? 14.285 -14.641 96.030 1.00 45.38 71 VAL D O 1
ATOM 6196 N N . ASN D 1 26 ? 14.739 -12.690 97.033 1.00 45.00 72 ASN D N 1
ATOM 6197 C CA . ASN D 1 26 ? 16.197 -12.852 96.948 1.00 44.68 72 ASN D CA 1
ATOM 6198 C C . ASN D 1 26 ? 16.826 -13.734 98.038 1.00 44.64 72 ASN D C 1
ATOM 6199 O O . ASN D 1 26 ? 17.994 -14.108 97.926 1.00 44.21 72 ASN D O 1
ATOM 6204 N N . ASN D 1 27 ? 16.052 -14.048 99.080 1.00 44.30 73 ASN D N 1
ATOM 6205 C CA . ASN D 1 27 ? 16.483 -14.911 100.182 1.00 44.17 73 ASN D CA 1
ATOM 6206 C C . ASN D 1 27 ? 17.135 -16.186 99.698 1.00 43.53 73 ASN D C 1
ATOM 6207 O O . ASN D 1 27 ? 16.663 -16.792 98.737 1.00 44.06 73 ASN D O 1
ATOM 6212 N N . ALA D 1 28 ? 18.188 -16.603 100.402 1.00 42.29 74 ALA D N 1
ATOM 6213 C CA . ALA D 1 28 ? 18.954 -17.809 100.072 1.00 41.43 74 ALA D CA 1
ATOM 6214 C C . ALA D 1 28 ? 18.118 -19.076 99.943 1.00 40.44 74 ALA D C 1
ATOM 6215 O O . ALA D 1 28 ? 18.438 -19.981 99.151 1.00 40.05 74 ALA D O 1
ATOM 6217 N N . VAL D 1 29 ? 17.087 -19.169 100.765 1.00 39.32 75 VAL D N 1
ATOM 6218 C CA . VAL D 1 29 ? 16.317 -20.401 100.852 1.00 38.68 75 VAL D CA 1
ATOM 6219 C C . VAL D 1 29 ? 15.124 -20.432 99.921 1.00 37.68 75 VAL D C 1
ATOM 6220 O O . VAL D 1 29 ? 14.584 -21.488 99.656 1.00 37.03 75 VAL D O 1
ATOM 6224 N N . PHE D 1 30 ? 14.717 -19.270 99.426 1.00 38.41 76 PHE D N 1
ATOM 6225 C CA . PHE D 1 30 ? 13.489 -19.144 98.629 1.00 37.84 76 PHE D CA 1
ATOM 6226 C C . PHE D 1 30 ? 13.404 -20.118 97.469 1.00 38.29 76 PHE D C 1
ATOM 6227 O O . PHE D 1 30 ? 12.391 -20.774 97.309 1.00 38.80 76 PHE D O 1
ATOM 6235 N N . ALA D 1 31 ? 14.438 -20.202 96.646 1.00 37.75 77 ALA D N 1
ATOM 6236 C CA . ALA D 1 31 ? 14.345 -21.019 95.441 1.00 38.91 77 ALA D CA 1
ATOM 6237 C C . ALA D 1 31 ? 13.989 -22.466 95.771 1.00 39.72 77 ALA D C 1
ATOM 6238 O O . ALA D 1 31 ? 13.032 -23.005 95.229 1.00 39.26 77 ALA D O 1
ATOM 6240 N N . ASP D 1 32 ? 14.774 -23.095 96.644 1.00 40.96 78 ASP D N 1
ATOM 6241 C CA . ASP D 1 32 ? 14.599 -24.523 96.942 1.00 41.81 78 ASP D CA 1
ATOM 6242 C C . ASP D 1 32 ? 13.301 -24.805 97.671 1.00 41.84 78 ASP D C 1
ATOM 6243 O O . ASP D 1 32 ? 12.573 -25.728 97.320 1.00 42.05 78 ASP D O 1
ATOM 6248 N N . MET D 1 33 ? 13.012 -23.976 98.659 1.00 41.69 79 MET D N 1
ATOM 6249 C CA . MET D 1 33 ? 11.764 -24.014 99.373 1.00 42.38 79 MET D CA 1
ATOM 6250 C C . MET D 1 33 ? 10.622 -23.978 98.371 1.00 42.28 79 MET D C 1
ATOM 6251 O O . MET D 1 33 ? 9.734 -24.823 98.406 1.00 42.34 79 MET D O 1
ATOM 6256 N N . PHE D 1 34 ? 10.658 -23.005 97.465 1.00 42.13 80 PHE D N 1
ATOM 6257 C CA . PHE D 1 34 ? 9.553 -22.822 96.548 1.00 42.03 80 PHE D CA 1
ATOM 6258 C C . PHE D 1 34 ? 9.354 -24.050 95.672 1.00 42.16 80 PHE D C 1
ATOM 6259 O O . PHE D 1 34 ? 8.221 -24.470 95.446 1.00 41.65 80 PHE D O 1
ATOM 6267 N N . SER D 1 35 ? 10.443 -24.619 95.161 1.00 42.45 81 SER D N 1
ATOM 6268 C CA . SER D 1 35 ? 10.323 -25.855 94.385 1.00 43.12 81 SER D CA 1
ATOM 6269 C C . SER D 1 35 ? 9.598 -26.923 95.203 1.00 43.45 81 SER D C 1
ATOM 6270 O O . SER D 1 35 ? 8.864 -27.731 94.641 1.00 43.03 81 SER D O 1
ATOM 6273 N N . GLY D 1 36 ? 9.833 -26.915 96.521 1.00 43.96 82 GLY D N 1
ATOM 6274 C CA . GLY D 1 36 ? 9.174 -27.826 97.460 1.00 44.76 82 GLY D CA 1
ATOM 6275 C C . GLY D 1 36 ? 7.679 -27.577 97.514 1.00 45.33 82 GLY D C 1
ATOM 6276 O O . GLY D 1 36 ? 6.887 -28.466 97.182 1.00 45.45 82 GLY D O 1
ATOM 6277 N N . VAL D 1 37 ? 7.304 -26.356 97.903 1.00 45.99 83 VAL D N 1
ATOM 6278 C CA . VAL D 1 37 ? 5.893 -25.932 97.934 1.00 46.74 83 VAL D CA 1
ATOM 6279 C C . VAL D 1 37 ? 5.187 -26.219 96.599 1.00 47.77 83 VAL D C 1
ATOM 6280 O O . VAL D 1 37 ? 4.030 -26.651 96.597 1.00 47.73 83 VAL D O 1
ATOM 6284 N N . GLN D 1 38 ? 5.873 -26.027 95.471 1.00 48.98 84 GLN D N 1
ATOM 6285 C CA . GLN D 1 38 ? 5.243 -26.305 94.168 1.00 50.07 84 GLN D CA 1
ATOM 6286 C C . GLN D 1 38 ? 5.006 -27.795 93.961 1.00 50.77 84 GLN D C 1
ATOM 6287 O O . GLN D 1 38 ? 3.955 -28.174 93.451 1.00 49.76 84 GLN D O 1
ATOM 6293 N N . MET D 1 39 ? 5.985 -28.626 94.330 1.00 52.17 85 MET D N 1
ATOM 6294 C CA . MET D 1 39 ? 5.831 -30.092 94.249 1.00 53.25 85 MET D CA 1
ATOM 6295 C C . MET D 1 39 ? 4.592 -30.522 95.026 1.00 53.07 85 MET D C 1
ATOM 6296 O O . MET D 1 39 ? 3.742 -31.225 94.500 1.00 52.70 85 MET D O 1
ATOM 6301 N N . ALA D 1 40 ? 4.505 -30.098 96.279 1.00 53.16 86 ALA D N 1
ATOM 6302 C CA . ALA D 1 40 ? 3.383 -30.486 97.138 1.00 53.70 86 ALA D CA 1
ATOM 6303 C C . ALA D 1 40 ? 2.073 -30.063 96.482 1.00 54.53 86 ALA D C 1
ATOM 6304 O O . ALA D 1 40 ? 1.202 -30.898 96.226 1.00 54.50 86 ALA D O 1
ATOM 6306 N N . ALA D 1 41 ? 1.973 -28.768 96.175 1.00 55.37 87 ALA D N 1
ATOM 6307 C CA . ALA D 1 41 ? 0.773 -28.174 95.589 1.00 55.98 87 ALA D CA 1
ATOM 6308 C C . ALA D 1 41 ? 0.370 -28.809 94.249 1.00 56.53 87 ALA D C 1
ATOM 6309 O O . ALA D 1 41 ? -0.813 -29.078 94.028 1.00 56.53 87 ALA D O 1
ATOM 6311 N N . SER D 1 42 ? 1.346 -29.051 93.371 1.00 57.11 88 SER D N 1
ATOM 6312 C CA . SER D 1 42 ? 1.085 -29.625 92.031 1.00 57.59 88 SER D CA 1
ATOM 6313 C C . SER D 1 42 ? 0.311 -30.941 92.080 1.00 57.94 88 SER D C 1
ATOM 6314 O O . SER D 1 42 ? -0.646 -31.134 91.327 1.00 58.14 88 SER D O 1
ATOM 6317 N N . GLY D 1 43 ? 0.751 -31.844 92.957 1.00 58.35 89 GLY D N 1
ATOM 6318 C CA . GLY D 1 43 ? 0.095 -33.142 93.150 1.00 58.57 89 GLY D CA 1
ATOM 6319 C C . GLY D 1 43 ? -1.272 -33.064 93.816 1.00 58.61 89 GLY D C 1
ATOM 6320 O O . GLY D 1 43 ? -2.082 -33.984 93.684 1.00 58.70 89 GLY D O 1
ATOM 6321 N N . HIS D 1 44 ? -1.531 -31.966 94.526 1.00 58.42 90 HIS D N 1
ATOM 6322 C CA . HIS D 1 44 ? -2.822 -31.737 95.184 1.00 58.38 90 HIS D CA 1
ATOM 6323 C C . HIS D 1 44 ? -3.667 -30.685 94.454 1.00 57.56 90 HIS D C 1
ATOM 6324 O O . HIS D 1 44 ? -4.430 -29.955 95.074 1.00 57.11 90 HIS D O 1
ATOM 6331 N N . SER D 1 45 ? -3.514 -30.612 93.133 1.00 57.24 91 SER D N 1
ATOM 6332 C CA . SER D 1 45 ? -4.305 -29.707 92.275 1.00 57.04 91 SER D CA 1
ATOM 6333 C C . SER D 1 45 ? -4.464 -28.282 92.844 1.00 56.50 91 SER D C 1
ATOM 6334 O O . SER D 1 45 ? -5.505 -27.640 92.655 1.00 56.80 91 SER D O 1
ATOM 6337 N N . THR D 1 46 ? -3.420 -27.789 93.511 1.00 55.37 92 THR D N 1
ATOM 6338 C CA . THR D 1 46 ? -3.466 -26.497 94.207 1.00 54.35 92 THR D CA 1
ATOM 6339 C C . THR D 1 46 ? -2.432 -25.510 93.645 1.00 53.33 92 THR D C 1
ATOM 6340 O O . THR D 1 46 ? -1.315 -25.890 93.280 1.00 53.20 92 THR D O 1
ATOM 6344 N N . ASP D 1 47 ? -2.842 -24.246 93.582 1.00 52.11 93 ASP D N 1
ATOM 6345 C CA . ASP D 1 47 ? -2.030 -23.160 93.068 1.00 51.08 93 ASP D CA 1
ATOM 6346 C C . ASP D 1 47 ? -1.390 -22.403 94.213 1.00 49.78 93 ASP D C 1
ATOM 6347 O O . ASP D 1 47 ? -1.894 -22.417 95.357 1.00 48.98 93 ASP D O 1
ATOM 6352 N N . VAL D 1 48 ? -0.268 -21.753 93.905 1.00 47.91 94 VAL D N 1
ATOM 6353 C CA . VAL D 1 48 ? 0.490 -21.018 94.898 1.00 46.66 94 VAL D CA 1
ATOM 6354 C C . VAL D 1 48 ? 0.450 -19.546 94.570 1.00 46.12 94 VAL D C 1
ATOM 6355 O O . VAL D 1 48 ? 0.745 -19.127 93.435 1.00 46.54 94 VAL D O 1
ATOM 6359 N N . LEU D 1 49 ? 0.078 -18.755 95.557 1.00 45.37 95 LEU D N 1
ATOM 6360 C CA . LEU D 1 49 ? 0.060 -17.328 95.395 1.00 45.74 95 LEU D CA 1
ATOM 6361 C C . LEU D 1 49 ? 1.197 -16.778 96.201 1.00 46.76 95 LEU D C 1
ATOM 6362 O O . LEU D 1 49 ? 1.304 -17.071 97.381 1.00 47.12 95 LEU D O 1
ATOM 6367 N N . LEU D 1 50 ? 2.052 -15.987 95.559 1.00 47.71 96 LEU D N 1
ATOM 6368 C CA . LEU D 1 50 ? 3.252 -15.472 96.202 1.00 48.62 96 LEU D CA 1
ATOM 6369 C C . LEU D 1 50 ? 2.997 -14.046 96.659 1.00 49.16 96 LEU D C 1
ATOM 6370 O O . LEU D 1 50 ? 2.550 -13.185 95.871 1.00 49.66 96 LEU D O 1
ATOM 6375 N N . GLY D 1 51 ? 3.266 -13.788 97.930 1.00 49.16 97 GLY D N 1
ATOM 6376 C CA . GLY D 1 51 ? 2.902 -12.512 98.524 1.00 49.75 97 GLY D CA 1
ATOM 6377 C C . GLY D 1 51 ? 3.920 -12.016 99.514 1.00 50.35 97 GLY D C 1
ATOM 6378 O O . GLY D 1 51 ? 4.862 -12.724 99.858 1.00 50.56 97 GLY D O 1
ATOM 6379 N N . GLN D 1 52 ? 3.740 -10.772 99.931 1.00 51.40 98 GLN D N 1
ATOM 6380 C CA . GLN D 1 52 ? 4.535 -10.159 100.978 1.00 52.59 98 GLN D CA 1
ATOM 6381 C C . GLN D 1 52 ? 3.612 -9.379 101.882 1.00 53.01 98 GLN D C 1
ATOM 6382 O O . GLN D 1 52 ? 2.516 -8.988 101.470 1.00 53.37 98 GLN D O 1
ATOM 6388 N N . ILE D 1 53 ? 4.060 -9.138 103.109 1.00 53.74 99 ILE D N 1
ATOM 6389 C CA . ILE D 1 53 ? 3.314 -8.289 104.044 1.00 54.20 99 ILE D CA 1
ATOM 6390 C C . ILE D 1 53 ? 4.231 -7.262 104.689 1.00 54.19 99 ILE D C 1
ATOM 6391 O O . ILE D 1 53 ? 5.422 -7.510 104.836 1.00 54.27 99 ILE D O 1
ATOM 6396 N N . ASP D 1 54 ? 3.661 -6.111 105.045 1.00 54.29 100 ASP D N 1
ATOM 6397 C CA . ASP D 1 54 ? 4.372 -5.072 105.778 1.00 54.24 100 ASP D CA 1
ATOM 6398 C C . ASP D 1 54 ? 4.212 -5.355 107.273 1.00 54.24 100 ASP D C 1
ATOM 6399 O O . ASP D 1 54 ? 3.542 -6.311 107.664 1.00 53.55 100 ASP D O 1
ATOM 6404 N N . ALA D 1 55 ? 4.834 -4.530 108.105 1.00 54.49 101 ALA D N 1
ATOM 6405 C CA . ALA D 1 55 ? 4.748 -4.706 109.556 1.00 54.92 101 ALA D CA 1
ATOM 6406 C C . ALA D 1 55 ? 3.314 -4.494 110.025 1.00 55.13 101 ALA D C 1
ATOM 6407 O O . ALA D 1 55 ? 2.597 -3.667 109.448 1.00 55.10 101 ALA D O 1
ATOM 6409 N N . PRO D 1 56 ? 2.886 -5.239 111.067 1.00 55.55 102 PRO D N 1
ATOM 6410 C CA . PRO D 1 56 ? 1.561 -4.973 111.623 1.00 56.03 102 PRO D CA 1
ATOM 6411 C C . PRO D 1 56 ? 1.444 -3.518 112.102 1.00 56.01 102 PRO D C 1
ATOM 6412 O O . PRO D 1 56 ? 2.438 -2.937 112.541 1.00 55.53 102 PRO D O 1
ATOM 6416 N N . PRO D 1 57 ? 0.234 -2.936 112.032 1.00 56.74 103 PRO D N 1
ATOM 6417 C CA . PRO D 1 57 ? -1.047 -3.591 111.721 1.00 56.87 103 PRO D CA 1
ATOM 6418 C C . PRO D 1 57 ? -1.330 -3.824 110.229 1.00 57.18 103 PRO D C 1
ATOM 6419 O O . PRO D 1 57 ? -2.146 -4.687 109.894 1.00 56.66 103 PRO D O 1
ATOM 6423 N N . ARG D 1 58 ? -0.657 -3.072 109.352 1.00 57.80 104 ARG D N 1
ATOM 6424 C CA . ARG D 1 58 ? -0.857 -3.201 107.911 1.00 58.30 104 ARG D CA 1
ATOM 6425 C C . ARG D 1 58 ? -0.914 -4.692 107.559 1.00 58.19 104 ARG D C 1
ATOM 6426 O O . ARG D 1 58 ? -1.905 -5.175 107.005 1.00 58.06 104 ARG D O 1
ATOM 6434 N N . GLY D 1 59 ? 0.141 -5.412 107.931 1.00 58.13 105 GLY D N 1
ATOM 6435 C CA . GLY D 1 59 ? 0.262 -6.846 107.651 1.00 58.17 105 GLY D CA 1
ATOM 6436 C C . GLY D 1 59 ? -0.863 -7.700 108.206 1.00 58.22 105 GLY D C 1
ATOM 6437 O O . GLY D 1 59 ? -1.231 -8.711 107.603 1.00 58.25 105 GLY D O 1
ATOM 6438 N N . THR D 1 60 ? -1.405 -7.313 109.360 1.00 58.14 106 THR D N 1
ATOM 6439 C CA . THR D 1 60 ? -2.536 -8.041 109.930 1.00 57.97 106 THR D CA 1
ATOM 6440 C C . THR D 1 60 ? -3.742 -7.906 108.986 1.00 57.78 106 THR D C 1
ATOM 6441 O O . THR D 1 60 ? -4.363 -8.912 108.636 1.00 57.63 106 THR D O 1
ATOM 6445 N N . GLN D 1 61 ? -4.032 -6.675 108.553 1.00 57.50 107 GLN D N 1
ATOM 6446 C CA . GLN D 1 61 ? -5.116 -6.410 107.598 1.00 57.38 107 GLN D CA 1
ATOM 6447 C C . GLN D 1 61 ? -4.903 -7.190 106.300 1.00 57.08 107 GLN D C 1
ATOM 6448 O O . GLN D 1 61 ? -5.837 -7.769 105.754 1.00 56.68 107 GLN D O 1
ATOM 6450 N N . GLN D 1 62 ? -3.658 -7.216 105.835 1.00 57.10 108 GLN D N 1
ATOM 6451 C CA . GLN D 1 62 ? -3.297 -7.873 104.574 1.00 57.00 108 GLN D CA 1
ATOM 6452 C C . GLN D 1 62 ? -3.614 -9.363 104.576 1.00 56.63 108 GLN D C 1
ATOM 6453 O O . GLN D 1 62 ? -4.369 -9.837 103.730 1.00 55.98 108 GLN D O 1
ATOM 6459 N N . LEU D 1 63 ? -3.042 -10.091 105.528 1.00 56.76 109 LEU D N 1
ATOM 6460 C CA . LEU D 1 63 ? -3.239 -11.545 105.616 1.00 57.20 109 LEU D CA 1
ATOM 6461 C C . LEU D 1 63 ? -4.710 -11.949 105.774 1.00 57.29 109 LEU D C 1
ATOM 6462 O O . LEU D 1 63 ? -5.147 -12.903 105.132 1.00 57.22 109 LEU D O 1
ATOM 6467 N N . SER D 1 64 ? -5.460 -11.247 106.628 1.00 57.34 110 SER D N 1
ATOM 6468 C CA . SER D 1 64 ? -6.870 -11.613 106.881 1.00 57.60 110 SER D CA 1
ATOM 6469 C C . SER D 1 64 ? -7.744 -11.367 105.650 1.00 57.53 110 SER D C 1
ATOM 6470 O O . SER D 1 64 ? -8.551 -12.224 105.285 1.00 57.66 110 SER D O 1
ATOM 6473 N N . ARG D 1 65 ? -7.573 -10.204 105.017 1.00 57.27 111 ARG D N 1
ATOM 6474 C CA . ARG D 1 65 ? -8.227 -9.902 103.742 1.00 56.88 111 ARG D CA 1
ATOM 6475 C C . ARG D 1 65 ? -7.931 -10.974 102.686 1.00 56.56 111 ARG D C 1
ATOM 6476 O O . ARG D 1 65 ? -8.802 -11.341 101.909 1.00 56.03 111 ARG D O 1
ATOM 6478 N N . LEU D 1 66 ? -6.707 -11.498 102.680 1.00 56.63 112 LEU D N 1
ATOM 6479 C CA . LEU D 1 66 ? -6.329 -12.545 101.726 1.00 56.35 112 LEU D CA 1
ATOM 6480 C C . LEU D 1 66 ? -7.229 -13.764 101.877 1.00 56.25 112 LEU D C 1
ATOM 6481 O O . LEU D 1 66 ? -7.697 -14.312 100.882 1.00 56.73 112 LEU D O 1
ATOM 6486 N N . VAL D 1 67 ? -7.462 -14.190 103.120 1.00 55.68 113 VAL D N 1
ATOM 6487 C CA . VAL D 1 67 ? -8.381 -15.299 103.394 1.00 55.43 113 VAL D CA 1
ATOM 6488 C C . VAL D 1 67 ? -9.857 -14.842 103.412 1.00 55.15 113 VAL D C 1
ATOM 6489 O O . VAL D 1 67 ? -10.713 -15.534 102.859 1.00 55.10 113 VAL D O 1
ATOM 6493 N N . SER D 1 68 ? -10.129 -13.674 104.003 1.00 54.63 114 SER D N 1
ATOM 6494 C CA . SER D 1 68 ? -11.504 -13.144 104.145 1.00 54.89 114 SER D CA 1
ATOM 6495 C C . SER D 1 68 ? -12.213 -12.907 102.803 1.00 54.74 114 SER D C 1
ATOM 6496 O O . SER D 1 68 ? -13.424 -13.124 102.691 1.00 54.20 114 SER D O 1
ATOM 6498 N N . GLU D 1 69 ? -11.442 -12.465 101.800 1.00 55.02 115 GLU D N 1
ATOM 6499 C CA . GLU D 1 69 ? -11.928 -12.268 100.422 1.00 55.12 115 GLU D CA 1
ATOM 6500 C C . GLU D 1 69 ? -11.766 -13.521 99.556 1.00 54.82 115 GLU D C 1
ATOM 6501 O O . GLU D 1 69 ? -11.975 -13.463 98.346 1.00 55.06 115 GLU D O 1
ATOM 6507 N N . GLY D 1 70 ? -11.378 -14.640 100.163 1.00 54.48 116 GLY D N 1
ATOM 6508 C CA . GLY D 1 70 ? -11.258 -15.905 99.437 1.00 54.06 116 GLY D CA 1
ATOM 6509 C C . GLY D 1 70 ? -10.115 -15.977 98.436 1.00 53.38 116 GLY D C 1
ATOM 6510 O O . GLY D 1 70 ? -10.176 -16.755 97.482 1.00 53.20 116 GLY D O 1
ATOM 6511 N N . ARG D 1 71 ? -9.065 -15.188 98.646 1.00 52.59 117 ARG D N 1
ATOM 6512 C CA . ARG D 1 71 ? -7.935 -15.186 97.702 1.00 52.28 117 ARG D CA 1
ATOM 6513 C C . ARG D 1 71 ? -7.002 -16.402 97.902 1.00 51.15 117 ARG D C 1
ATOM 6514 O O . ARG D 1 71 ? -6.455 -16.937 96.934 1.00 50.66 117 ARG D O 1
ATOM 6522 N N . VAL D 1 72 ? -6.825 -16.808 99.161 1.00 50.02 118 VAL D N 1
ATOM 6523 C CA . VAL D 1 72 ? -6.129 -18.057 99.539 1.00 49.37 118 VAL D CA 1
ATOM 6524 C C . VAL D 1 72 ? -6.943 -18.877 100.559 1.00 49.05 118 VAL D C 1
ATOM 6525 O O . VAL D 1 72 ? -7.693 -18.309 101.339 1.00 48.55 118 VAL D O 1
ATOM 6529 N N . ASP D 1 73 ? -6.769 -20.198 100.550 1.00 48.86 119 ASP D N 1
ATOM 6530 C CA . ASP D 1 73 ? -7.365 -21.088 101.566 1.00 49.29 119 ASP D CA 1
ATOM 6531 C C . ASP D 1 73 ? -6.471 -21.259 102.805 1.00 49.16 119 ASP D C 1
ATOM 6532 O O . ASP D 1 73 ? -6.935 -21.685 103.857 1.00 49.75 119 ASP D O 1
ATOM 6537 N N . GLY D 1 74 ? -5.190 -20.936 102.671 1.00 49.35 120 GLY D N 1
ATOM 6538 C CA . GLY D 1 74 ? -4.239 -21.071 103.763 1.00 49.30 120 GLY D CA 1
ATOM 6539 C C . GLY D 1 74 ? -2.895 -20.453 103.431 1.00 49.47 120 GLY D C 1
ATOM 6540 O O . GLY D 1 74 ? -2.590 -20.190 102.264 1.00 48.62 120 GLY D O 1
ATOM 6541 N N . VAL D 1 75 ? -2.079 -20.250 104.464 1.00 49.14 121 VAL D N 1
ATOM 6542 C CA . VAL D 1 75 ? -0.857 -19.479 104.324 1.00 49.61 121 VAL D CA 1
ATOM 6543 C C . VAL D 1 75 ? 0.372 -20.265 104.764 1.00 49.23 121 VAL D C 1
ATOM 6544 O O . VAL D 1 75 ? 0.328 -21.005 105.739 1.00 49.25 121 VAL D O 1
ATOM 6548 N N . LEU D 1 76 ? 1.451 -20.145 104.003 1.00 48.75 122 LEU D N 1
ATOM 6549 C CA . LEU D 1 76 ? 2.780 -20.502 104.492 1.00 48.23 122 LEU D CA 1
ATOM 6550 C C . LEU D 1 76 ? 3.516 -19.189 104.640 1.00 48.65 122 LEU D C 1
ATOM 6551 O O . LEU D 1 76 ? 3.539 -18.388 103.691 1.00 48.34 122 LEU D O 1
ATOM 6556 N N . LEU D 1 77 ? 4.087 -18.946 105.821 1.00 48.63 123 LEU D N 1
ATOM 6557 C CA . LEU D 1 77 ? 4.754 -17.681 106.089 1.00 49.32 123 LEU D CA 1
ATOM 6558 C C . LEU D 1 77 ? 6.209 -17.860 106.574 1.00 50.18 123 LEU D C 1
ATOM 6559 O O . LEU D 1 77 ? 6.477 -18.539 107.573 1.00 49.56 123 LEU D O 1
ATOM 6564 N N . GLN D 1 78 ? 7.148 -17.267 105.834 1.00 51.11 124 GLN D N 1
ATOM 6565 C CA . GLN D 1 78 ? 8.552 -17.162 106.271 1.00 52.00 124 GLN D CA 1
ATOM 6566 C C . GLN D 1 78 ? 8.673 -15.851 107.048 1.00 52.20 124 GLN D C 1
ATOM 6567 O O . GLN D 1 78 ? 8.258 -14.808 106.557 1.00 52.98 124 GLN D O 1
ATOM 6573 N N . ARG D 1 79 ? 9.193 -15.895 108.267 1.00 52.32 125 ARG D N 1
ATOM 6574 C CA . ARG D 1 79 ? 9.234 -14.688 109.089 1.00 52.43 125 ARG D CA 1
ATOM 6575 C C . ARG D 1 79 ? 10.324 -13.728 108.619 1.00 52.22 125 ARG D C 1
ATOM 6576 O O . ARG D 1 79 ? 11.430 -14.153 108.243 1.00 52.03 125 ARG D O 1
ATOM 6584 N N . ARG D 1 80 ? 9.994 -12.437 108.631 1.00 51.95 126 ARG D N 1
ATOM 6585 C CA . ARG D 1 80 ? 10.937 -11.380 108.276 1.00 51.87 126 ARG D CA 1
ATOM 6586 C C . ARG D 1 80 ? 11.924 -11.256 109.382 1.00 51.39 126 ARG D C 1
ATOM 6587 O O . ARG D 1 80 ? 11.551 -11.406 110.540 1.00 51.36 126 ARG D O 1
ATOM 6595 N N . GLU D 1 81 ? 13.162 -10.915 109.038 1.00 51.10 127 GLU D N 1
ATOM 6596 C CA . GLU D 1 81 ? 14.221 -10.831 110.029 1.00 50.87 127 GLU D CA 1
ATOM 6597 C C . GLU D 1 81 ? 14.055 -9.657 111.014 1.00 51.28 127 GLU D C 1
ATOM 6598 O O . GLU D 1 81 ? 14.659 -9.677 112.080 1.00 51.72 127 GLU D O 1
ATOM 6604 N N . ASP D 1 82 ? 13.224 -8.665 110.684 1.00 51.47 128 ASP D N 1
ATOM 6605 C CA . ASP D 1 82 ? 12.868 -7.610 111.645 1.00 51.63 128 ASP D CA 1
ATOM 6606 C C . ASP D 1 82 ? 11.497 -7.830 112.349 1.00 51.70 128 ASP D C 1
ATOM 6607 O O . ASP D 1 82 ? 10.955 -6.912 112.981 1.00 51.21 128 ASP D O 1
ATOM 6612 N N . PHE D 1 83 ? 10.946 -9.040 112.234 1.00 51.69 129 PHE D N 1
ATOM 6613 C CA . PHE D 1 83 ? 9.761 -9.439 113.009 1.00 51.93 129 PHE D CA 1
ATOM 6614 C C . PHE D 1 83 ? 10.146 -10.109 114.320 1.00 52.36 129 PHE D C 1
ATOM 6615 O O . PHE D 1 83 ? 10.775 -11.173 114.323 1.00 51.64 129 PHE D O 1
ATOM 6623 N N . ASP D 1 84 ? 9.735 -9.496 115.429 1.00 53.00 130 ASP D N 1
ATOM 6624 C CA . ASP D 1 84 ? 9.798 -10.157 116.733 1.00 53.34 130 ASP D CA 1
ATOM 6625 C C . ASP D 1 84 ? 8.600 -11.096 116.895 1.00 53.18 130 ASP D C 1
ATOM 6626 O O . ASP D 1 84 ? 7.695 -11.102 116.052 1.00 52.26 130 ASP D O 1
ATOM 6631 N N . ASP D 1 85 ? 8.608 -11.896 117.964 1.00 53.22 131 ASP D N 1
ATOM 6632 C CA . ASP D 1 85 ? 7.564 -12.910 118.186 1.00 53.59 131 ASP D CA 1
ATOM 6633 C C . ASP D 1 85 ? 6.171 -12.300 118.350 1.00 53.55 131 ASP D C 1
ATOM 6634 O O . ASP D 1 85 ? 5.167 -12.948 118.016 1.00 54.03 131 ASP D O 1
ATOM 6639 N N . ASP D 1 86 ? 6.106 -11.072 118.867 1.00 53.02 132 ASP D N 1
ATOM 6640 C CA . ASP D 1 86 ? 4.831 -10.371 119.024 1.00 52.69 132 ASP D CA 1
ATOM 6641 C C . ASP D 1 86 ? 4.245 -10.043 117.644 1.00 52.27 132 ASP D C 1
ATOM 6642 O O . ASP D 1 86 ? 3.063 -10.322 117.380 1.00 51.99 132 ASP D O 1
ATOM 6644 N N . MET D 1 87 ? 5.081 -9.478 116.764 1.00 51.11 133 MET D N 1
ATOM 6645 C CA . MET D 1 87 ? 4.632 -9.047 115.433 1.00 50.44 133 MET D CA 1
ATOM 6646 C C . MET D 1 87 ? 4.026 -10.210 114.615 1.00 50.47 133 MET D C 1
ATOM 6647 O O . MET D 1 87 ? 2.957 -10.074 114.015 1.00 49.60 133 MET D O 1
ATOM 6652 N N . LEU D 1 88 ? 4.692 -11.358 114.641 1.00 51.18 134 LEU D N 1
ATOM 6653 C CA . LEU D 1 88 ? 4.271 -12.530 113.859 1.00 51.91 134 LEU D CA 1
ATOM 6654 C C . LEU D 1 88 ? 2.932 -13.069 114.368 1.00 52.51 134 LEU D C 1
ATOM 6655 O O . LEU D 1 88 ? 2.032 -13.352 113.574 1.00 53.28 134 LEU D O 1
ATOM 6660 N N . ALA D 1 89 ? 2.800 -13.188 115.690 1.00 52.89 135 ALA D N 1
ATOM 6661 C CA . ALA D 1 89 ? 1.538 -13.595 116.327 1.00 53.44 135 ALA D CA 1
ATOM 6662 C C . ALA D 1 89 ? 0.366 -12.739 115.860 1.00 53.73 135 ALA D C 1
ATOM 6663 O O . ALA D 1 89 ? -0.676 -13.283 115.488 1.00 54.22 135 ALA D O 1
ATOM 6665 N N . ALA D 1 90 ? 0.548 -11.412 115.875 1.00 53.98 136 ALA D N 1
ATOM 6666 C CA . ALA D 1 90 ? -0.473 -10.452 115.406 1.00 54.37 136 ALA D CA 1
ATOM 6667 C C . ALA D 1 90 ? -1.018 -10.798 114.014 1.00 54.58 136 ALA D C 1
ATOM 6668 O O . ALA D 1 90 ? -2.225 -11.012 113.843 1.00 55.03 136 ALA D O 1
ATOM 6670 N N . VAL D 1 91 ? -0.127 -10.881 113.026 1.00 54.79 137 VAL D N 1
ATOM 6671 C CA . VAL D 1 91 ? -0.550 -11.134 111.640 1.00 54.65 137 VAL D CA 1
ATOM 6672 C C . VAL D 1 91 ? -1.178 -12.529 111.475 1.00 55.15 137 VAL D C 1
ATOM 6673 O O . VAL D 1 91 ? -2.070 -12.715 110.653 1.00 55.00 137 VAL D O 1
ATOM 6677 N N . LEU D 1 92 ? -0.735 -13.494 112.282 1.00 55.87 138 LEU D N 1
ATOM 6678 C CA . LEU D 1 92 ? -1.218 -14.876 112.184 1.00 56.38 138 LEU D CA 1
ATOM 6679 C C . LEU D 1 92 ? -2.515 -15.169 112.956 1.00 57.03 138 LEU D C 1
ATOM 6680 O O . LEU D 1 92 ? -3.202 -16.153 112.649 1.00 57.60 138 LEU D O 1
ATOM 6685 N N . GLU D 1 93 ? -2.859 -14.330 113.933 1.00 57.12 139 GLU D N 1
ATOM 6686 C CA . GLU D 1 93 ? -4.080 -14.542 114.730 1.00 57.44 139 GLU D CA 1
ATOM 6687 C C . GLU D 1 93 ? -5.317 -14.705 113.838 1.00 57.16 139 GLU D C 1
ATOM 6688 O O . GLU D 1 93 ? -5.707 -13.771 113.140 1.00 57.40 139 GLU D O 1
ATOM 6690 N N . GLY D 1 94 ? -5.909 -15.902 113.855 1.00 56.85 140 GLY D N 1
ATOM 6691 C CA . GLY D 1 94 ? -7.153 -16.184 113.113 1.00 56.52 140 GLY D CA 1
ATOM 6692 C C . GLY D 1 94 ? -6.973 -16.492 111.632 1.00 56.02 140 GLY D C 1
ATOM 6693 O O . GLY D 1 94 ? -7.805 -16.073 110.812 1.00 56.53 140 GLY D O 1
ATOM 6694 N N . VAL D 1 95 ? -5.903 -17.231 111.305 1.00 55.00 141 VAL D N 1
ATOM 6695 C CA . VAL D 1 95 ? -5.475 -17.481 109.932 1.00 54.08 141 VAL D CA 1
ATOM 6696 C C . VAL D 1 95 ? -4.957 -18.921 109.801 1.00 52.77 141 VAL D C 1
ATOM 6697 O O . VAL D 1 95 ? -4.075 -19.301 110.554 1.00 52.73 141 VAL D O 1
ATOM 6701 N N . PRO D 1 96 ? -5.495 -19.727 108.855 1.00 51.24 142 PRO D N 1
ATOM 6702 C CA . PRO D 1 96 ? -4.872 -21.045 108.670 1.00 50.19 142 PRO D CA 1
ATOM 6703 C C . PRO D 1 96 ? -3.461 -20.870 108.120 1.00 49.30 142 PRO D C 1
ATOM 6704 O O . PRO D 1 96 ? -3.294 -20.355 107.020 1.00 48.84 142 PRO D O 1
ATOM 6708 N N . ALA D 1 97 ? -2.460 -21.272 108.898 1.00 48.10 143 ALA D N 1
ATOM 6709 C CA . ALA D 1 97 ? -1.078 -20.894 108.611 1.00 47.24 143 ALA D CA 1
ATOM 6710 C C . ALA D 1 97 ? -0.084 -21.894 109.179 1.00 46.57 143 ALA D C 1
ATOM 6711 O O . ALA D 1 97 ? -0.296 -22.486 110.251 1.00 45.76 143 ALA D O 1
ATOM 6713 N N . VAL D 1 98 ? 0.985 -22.102 108.420 1.00 45.34 144 VAL D N 1
ATOM 6714 C CA . VAL D 1 98 ? 2.102 -22.917 108.837 1.00 44.78 144 VAL D CA 1
ATOM 6715 C C . VAL D 1 98 ? 3.338 -22.041 108.627 1.00 44.71 144 VAL D C 1
ATOM 6716 O O . VAL D 1 98 ? 3.604 -21.615 107.495 1.00 44.09 144 VAL D O 1
ATOM 6720 N N . THR D 1 99 ? 4.073 -21.742 109.703 1.00 44.14 145 THR D N 1
ATOM 6721 C CA . THR D 1 99 ? 5.319 -20.963 109.559 1.00 43.40 145 THR D CA 1
ATOM 6722 C C . THR D 1 99 ? 6.450 -21.843 108.972 1.00 43.25 145 THR D C 1
ATOM 6723 O O . THR D 1 99 ? 6.569 -23.021 109.318 1.00 42.35 145 THR D O 1
ATOM 6727 N N . ILE D 1 100 ? 7.257 -21.274 108.069 1.00 43.69 146 ILE D N 1
ATOM 6728 C CA . ILE D 1 100 ? 8.336 -22.017 107.414 1.00 44.15 146 ILE D CA 1
ATOM 6729 C C . ILE D 1 100 ? 9.702 -21.446 107.777 1.00 44.57 146 ILE D C 1
ATOM 6730 O O . ILE D 1 100 ? 9.899 -20.232 107.826 1.00 44.70 146 ILE D O 1
ATOM 6735 N N . ASN D 1 101 ? 10.644 -22.344 108.040 1.00 45.35 147 ASN D N 1
ATOM 6736 C CA . ASN D 1 101 ? 11.992 -21.980 108.458 1.00 46.09 147 ASN D CA 1
ATOM 6737 C C . ASN D 1 101 ? 11.941 -21.013 109.643 1.00 46.70 147 ASN D C 1
ATOM 6738 O O . ASN D 1 101 ? 12.828 -20.196 109.837 1.00 46.51 147 ASN D O 1
ATOM 6743 N N . SER D 1 102 ? 10.878 -21.119 110.428 1.00 48.39 148 SER D N 1
ATOM 6744 C CA . SER D 1 102 ? 10.685 -20.290 111.625 1.00 49.86 148 SER D CA 1
ATOM 6745 C C . SER D 1 102 ? 9.486 -20.799 112.421 1.00 50.77 148 SER D C 1
ATOM 6746 O O . SER D 1 102 ? 8.522 -21.335 111.856 1.00 50.21 148 SER D O 1
ATOM 6749 N N . ARG D 1 103 ? 9.555 -20.611 113.734 1.00 52.04 149 ARG D N 1
ATOM 6750 C CA . ARG D 1 103 ? 8.557 -21.148 114.653 1.00 53.06 149 ARG D CA 1
ATOM 6751 C C . ARG D 1 103 ? 8.185 -20.064 115.657 1.00 53.17 149 ARG D C 1
ATOM 6752 O O . ARG D 1 103 ? 9.067 -19.472 116.294 1.00 53.41 149 ARG D O 1
ATOM 6760 N N . VAL D 1 104 ? 6.886 -19.792 115.790 1.00 53.28 150 VAL D N 1
ATOM 6761 C CA . VAL D 1 104 ? 6.403 -18.816 116.774 1.00 53.39 150 VAL D CA 1
ATOM 6762 C C . VAL D 1 104 ? 5.955 -19.553 118.043 1.00 52.96 150 VAL D C 1
ATOM 6763 O O . VAL D 1 104 ? 5.045 -20.383 117.976 1.00 52.29 150 VAL D O 1
ATOM 6767 N N . PRO D 1 105 ? 6.591 -19.257 119.202 1.00 52.72 151 PRO D N 1
ATOM 6768 C CA . PRO D 1 105 ? 6.005 -19.752 120.451 1.00 52.59 151 PRO D CA 1
ATOM 6769 C C . PRO D 1 105 ? 4.613 -19.160 120.693 1.00 52.11 151 PRO D C 1
ATOM 6770 O O . PRO D 1 105 ? 4.371 -17.980 120.428 1.00 52.11 151 PRO D O 1
ATOM 6774 N N . GLY D 1 106 ? 3.707 -19.986 121.186 1.00 51.73 152 GLY D N 1
ATOM 6775 C CA . GLY D 1 106 ? 2.371 -19.533 121.501 1.00 51.65 152 GLY D CA 1
ATOM 6776 C C . GLY D 1 106 ? 1.379 -19.895 120.425 1.00 50.96 152 GLY D C 1
ATOM 6777 O O . GLY D 1 106 ? 0.223 -19.483 120.492 1.00 50.93 152 GLY D O 1
ATOM 6778 N N . ARG D 1 107 ? 1.819 -20.690 119.453 1.00 50.30 153 ARG D N 1
ATOM 6779 C CA . ARG D 1 107 ? 0.922 -21.197 118.419 1.00 49.79 153 ARG D CA 1
ATOM 6780 C C . ARG D 1 107 ? 1.439 -22.499 117.815 1.00 49.75 153 ARG D C 1
ATOM 6781 O O . ARG D 1 107 ? 2.613 -22.818 117.945 1.00 49.83 153 ARG D O 1
ATOM 6789 N N . VAL D 1 108 ? 0.543 -23.260 117.189 1.00 49.91 154 VAL D N 1
ATOM 6790 C CA . VAL D 1 108 ? 0.893 -24.507 116.495 1.00 49.84 154 VAL D CA 1
ATOM 6791 C C . VAL D 1 108 ? 0.800 -24.353 114.969 1.00 49.64 154 VAL D C 1
ATOM 6792 O O . VAL D 1 108 ? -0.144 -23.745 114.448 1.00 50.08 154 VAL D O 1
ATOM 6796 N N . GLY D 1 109 ? 1.772 -24.920 114.261 1.00 48.80 155 GLY D N 1
ATOM 6797 C CA . GLY D 1 109 ? 1.806 -24.847 112.794 1.00 48.73 155 GLY D CA 1
ATOM 6798 C C . GLY D 1 109 ? 3.129 -24.295 112.310 1.00 47.90 155 GLY D C 1
ATOM 6799 O O . GLY D 1 109 ? 3.242 -23.117 112.004 1.00 48.17 155 GLY D O 1
ATOM 6800 N N . SER D 1 110 ? 4.140 -25.152 112.283 1.00 46.99 156 SER D N 1
ATOM 6801 C CA . SER D 1 110 ? 5.484 -24.731 111.945 1.00 46.23 156 SER D CA 1
ATOM 6802 C C . SER D 1 110 ? 6.266 -25.926 111.455 1.00 45.98 156 SER D C 1
ATOM 6803 O O . SER D 1 110 ? 6.009 -27.060 111.888 1.00 45.74 156 SER D O 1
ATOM 6806 N N . VAL D 1 111 ? 7.203 -25.671 110.544 1.00 45.44 157 VAL D N 1
ATOM 6807 C CA . VAL D 1 111 ? 8.112 -26.700 110.061 1.00 45.06 157 VAL D CA 1
ATOM 6808 C C . VAL D 1 111 ? 9.494 -26.059 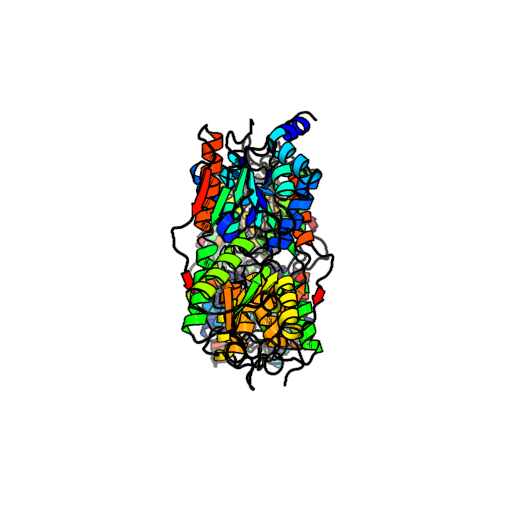109.986 1.00 45.11 157 VAL D C 1
ATOM 6809 O O . VAL D 1 111 ? 9.718 -25.123 109.194 1.00 44.97 157 VAL D O 1
ATOM 6813 N N . ILE D 1 112 ? 10.403 -26.525 110.840 1.00 44.82 158 ILE D N 1
ATOM 6814 C CA . ILE D 1 112 ? 11.773 -25.989 110.892 1.00 44.53 158 ILE D CA 1
ATOM 6815 C C . ILE D 1 112 ? 12.818 -27.024 110.487 1.00 44.51 158 ILE D C 1
ATOM 6816 O O . ILE D 1 112 ? 12.538 -28.229 110.424 1.00 44.62 158 ILE D O 1
ATOM 6821 N N . LEU D 1 113 ? 14.016 -26.516 110.191 1.00 44.30 159 LEU D N 1
ATOM 6822 C CA . LEU D 1 113 ? 15.158 -27.338 109.838 1.00 44.32 159 LEU D CA 1
ATOM 6823 C C . LEU D 1 113 ? 15.911 -27.745 111.105 1.00 44.59 159 LEU D C 1
ATOM 6824 O O . LEU D 1 113 ? 15.676 -27.206 112.195 1.00 44.13 159 LEU D O 1
ATOM 6829 N N . ASP D 1 114 ? 16.851 -28.663 110.931 1.00 44.65 160 ASP D N 1
ATOM 6830 C CA . ASP D 1 114 ? 17.625 -29.179 112.026 1.00 44.59 160 ASP D CA 1
ATOM 6831 C C . ASP D 1 114 ? 18.745 -28.169 112.302 1.00 44.81 160 ASP D C 1
ATOM 6832 O O . ASP D 1 114 ? 19.927 -28.392 112.006 1.00 44.68 160 ASP D O 1
ATOM 6837 N N . ASP D 1 115 ? 18.348 -27.046 112.871 1.00 44.96 161 ASP D N 1
ATOM 6838 C CA . ASP D 1 115 ? 19.175 -25.856 112.864 1.00 45.76 161 ASP D CA 1
ATOM 6839 C C . ASP D 1 115 ? 20.440 -25.988 113.723 1.00 46.40 161 ASP D C 1
ATOM 6840 O O . ASP D 1 115 ? 21.554 -25.666 113.272 1.00 45.81 161 ASP D O 1
ATOM 6845 N N . GLN D 1 116 ? 20.262 -26.502 114.940 1.00 47.28 162 GLN D N 1
ATOM 6846 C CA . GLN D 1 116 ? 21.338 -26.626 115.916 1.00 48.08 162 GLN D CA 1
ATOM 6847 C C . GLN D 1 116 ? 22.382 -27.563 115.344 1.00 48.38 162 GLN D C 1
ATOM 6848 O O . GLN D 1 116 ? 23.566 -27.254 115.322 1.00 48.43 162 GLN D O 1
ATOM 6854 N N . LYS D 1 117 ? 21.915 -28.696 114.835 1.00 48.96 163 LYS D N 1
ATOM 6855 C CA . LYS D 1 117 ? 22.780 -29.715 114.258 1.00 49.73 163 LYS D CA 1
ATOM 6856 C C . LYS D 1 117 ? 23.596 -29.189 113.064 1.00 49.80 163 LYS D C 1
ATOM 6857 O O . LYS D 1 117 ? 24.726 -29.638 112.853 1.00 49.53 163 LYS D O 1
ATOM 6863 N N . GLY D 1 118 ? 23.033 -28.225 112.320 1.00 49.98 164 GLY D N 1
ATOM 6864 C CA . GLY D 1 118 ? 23.708 -27.608 111.177 1.00 50.09 164 GLY D CA 1
ATOM 6865 C C . GLY D 1 118 ? 24.786 -26.614 111.582 1.00 50.48 164 GLY D C 1
ATOM 6866 O O . GLY D 1 118 ? 25.873 -26.583 110.984 1.00 50.54 164 GLY D O 1
ATOM 6867 N N . GLY D 1 119 ? 24.503 -25.805 112.601 1.00 50.55 165 GLY D N 1
ATOM 6868 C CA . GLY D 1 119 ? 25.508 -24.893 113.167 1.00 50.67 165 GLY D CA 1
ATOM 6869 C C . GLY D 1 119 ? 26.674 -25.620 113.829 1.00 50.79 165 GLY D C 1
ATOM 6870 O O . GLY D 1 119 ? 27.834 -25.156 113.795 1.00 50.59 165 GLY D O 1
ATOM 6871 N N . GLY D 1 120 ? 26.381 -26.767 114.436 1.00 50.65 166 GLY D N 1
ATOM 6872 C CA . GLY D 1 120 ? 27.426 -27.563 115.073 1.00 50.43 166 GLY D CA 1
ATOM 6873 C C . GLY D 1 120 ? 28.355 -28.192 114.049 1.00 50.48 166 GLY D C 1
ATOM 6874 O O . GLY D 1 120 ? 29.579 -28.228 114.247 1.00 49.81 166 GLY D O 1
ATOM 6875 N N . ILE D 1 121 ? 27.767 -28.680 112.951 1.00 50.12 167 ILE D N 1
ATOM 6876 C CA . ILE D 1 121 ? 28.515 -29.400 111.925 1.00 49.99 167 ILE D CA 1
ATOM 6877 C C . ILE D 1 121 ? 29.534 -28.478 111.248 1.00 49.65 167 ILE D C 1
ATOM 6878 O O . ILE D 1 121 ? 30.624 -28.911 110.891 1.00 49.05 167 ILE D O 1
ATOM 6883 N N . ALA D 1 122 ? 29.171 -27.207 111.095 1.00 49.56 168 ALA D N 1
ATOM 6884 C CA . ALA D 1 122 ? 30.066 -26.199 110.525 1.00 49.53 168 ALA D CA 1
ATOM 6885 C C . ALA D 1 122 ? 31.235 -25.886 111.475 1.00 49.42 168 ALA D C 1
ATOM 6886 O O . ALA D 1 122 ? 32.395 -25.729 111.055 1.00 48.78 168 ALA D O 1
ATOM 6888 N N . THR D 1 123 ? 30.901 -25.793 112.758 1.00 49.54 169 THR D N 1
ATOM 6889 C CA . THR D 1 123 ? 31.869 -25.565 113.814 1.00 49.67 169 THR D CA 1
ATOM 6890 C C . THR D 1 123 ? 32.759 -26.811 113.985 1.00 50.12 169 THR D C 1
ATOM 6891 O O . THR D 1 123 ? 33.996 -26.711 113.957 1.00 50.25 169 THR D O 1
ATOM 6895 N N . GLU D 1 124 ? 32.128 -27.976 114.133 1.00 50.30 170 GLU D N 1
ATOM 6896 C CA . GLU D 1 124 ? 32.850 -29.252 114.164 1.00 50.80 170 GLU D CA 1
ATOM 6897 C C . GLU D 1 124 ? 33.981 -29.223 113.147 1.00 50.96 170 GLU D C 1
ATOM 6898 O O . GLU D 1 124 ? 35.137 -29.406 113.501 1.00 50.72 170 GLU D O 1
ATOM 6900 N N . HIS D 1 125 ? 33.623 -28.937 111.896 1.00 51.19 171 HIS D N 1
ATOM 6901 C CA . HIS D 1 125 ? 34.564 -28.924 110.772 1.00 51.52 171 HIS D CA 1
ATOM 6902 C C . HIS D 1 125 ? 35.731 -27.945 110.979 1.00 51.52 171 HIS D C 1
ATOM 6903 O O . HIS D 1 125 ? 36.882 -28.269 110.644 1.00 50.97 171 HIS D O 1
ATOM 6910 N N . LEU D 1 126 ? 35.447 -26.762 111.531 1.00 51.22 172 LEU D N 1
ATOM 6911 C CA . LEU D 1 126 ? 36.508 -25.782 111.760 1.00 51.37 172 LEU D CA 1
ATOM 6912 C C . LEU D 1 126 ? 37.531 -26.264 112.809 1.00 52.17 172 LEU D C 1
ATOM 6913 O O . LEU D 1 126 ? 38.729 -26.026 112.665 1.00 52.61 172 LEU D O 1
ATOM 6918 N N . ILE D 1 127 ? 37.062 -26.960 113.842 1.00 52.36 173 ILE D N 1
ATOM 6919 C CA . ILE D 1 127 ? 37.953 -27.463 114.903 1.00 52.81 173 ILE D CA 1
ATOM 6920 C C . ILE D 1 127 ? 38.791 -28.633 114.421 1.00 52.77 173 ILE D C 1
ATOM 6921 O O . ILE D 1 127 ? 39.984 -28.702 114.685 1.00 52.64 173 ILE D O 1
ATOM 6926 N N . THR D 1 128 ? 38.145 -29.543 113.706 1.00 53.06 174 THR D N 1
ATOM 6927 C CA . THR D 1 128 ? 38.815 -30.659 113.058 1.00 53.28 174 THR D CA 1
ATOM 6928 C C . THR D 1 128 ? 39.999 -30.223 112.165 1.00 53.11 174 THR D C 1
ATOM 6929 O O . THR D 1 128 ? 40.981 -30.951 112.061 1.00 52.91 174 THR D O 1
ATOM 6933 N N . LEU D 1 129 ? 39.900 -29.048 111.536 1.00 52.82 175 LEU D N 1
ATOM 6934 C CA . LEU D 1 129 ? 41.015 -28.447 110.775 1.00 52.57 175 LEU D CA 1
ATOM 6935 C C . LEU D 1 129 ? 42.050 -27.793 111.692 1.00 52.52 175 LEU D C 1
ATOM 6936 O O . LEU D 1 129 ? 43.169 -27.507 111.262 1.00 52.43 175 LEU D O 1
ATOM 6941 N N . GLY D 1 130 ? 41.667 -27.536 112.941 1.00 52.49 176 GLY D N 1
ATOM 6942 C CA . GLY D 1 130 ? 42.614 -27.117 113.988 1.00 52.17 176 GLY D CA 1
ATOM 6943 C C . GLY D 1 130 ? 42.382 -25.717 114.534 1.00 51.59 176 GLY D C 1
ATOM 6944 O O . GLY D 1 130 ? 43.299 -25.108 115.084 1.00 51.69 176 GLY D O 1
ATOM 6945 N N . HIS D 1 131 ? 41.160 -25.205 114.395 1.00 50.81 177 HIS D N 1
ATOM 6946 C CA . HIS D 1 131 ? 40.821 -23.867 114.882 1.00 49.77 177 HIS D CA 1
ATOM 6947 C C . HIS D 1 131 ? 40.387 -23.912 116.330 1.00 49.62 177 HIS D C 1
ATOM 6948 O O . HIS D 1 131 ? 39.765 -24.885 116.763 1.00 49.76 177 HIS D O 1
ATOM 6955 N N . SER D 1 132 ? 40.719 -22.847 117.064 1.00 49.33 178 SER D N 1
ATOM 6956 C CA . SER D 1 132 ? 40.433 -22.735 118.505 1.00 49.07 178 SER D CA 1
ATOM 6957 C C . SER D 1 132 ? 39.770 -21.417 118.876 1.00 48.84 178 SER D C 1
ATOM 6958 O O . SER D 1 132 ? 39.099 -21.334 119.910 1.00 48.68 178 SER D O 1
ATOM 6961 N N . ARG D 1 133 ? 40.002 -20.384 118.067 1.00 48.59 179 ARG D N 1
ATOM 6962 C CA . ARG D 1 133 ? 39.237 -19.138 118.153 1.00 48.50 179 ARG D CA 1
ATOM 6963 C C . ARG D 1 133 ? 38.279 -19.041 116.967 1.00 48.33 179 ARG D C 1
ATOM 6964 O O . ARG D 1 133 ? 38.677 -18.776 115.818 1.00 47.93 179 ARG D O 1
ATOM 6966 N N . ILE D 1 134 ? 37.006 -19.281 117.251 1.00 47.66 180 ILE D N 1
ATOM 6967 C CA . ILE D 1 134 ? 36.003 -19.350 116.219 1.00 46.76 180 ILE D CA 1
ATOM 6968 C C . ILE D 1 134 ? 34.921 -18.320 116.477 1.00 46.44 180 ILE D C 1
ATOM 6969 O O . ILE D 1 134 ? 34.287 -18.295 117.550 1.00 46.32 180 ILE D O 1
ATOM 6974 N N . ALA D 1 135 ? 34.717 -17.461 115.484 1.00 45.76 181 ALA D N 1
ATOM 6975 C CA . ALA D 1 135 ? 33.652 -16.468 115.526 1.00 45.64 181 ALA D CA 1
ATOM 6976 C C . ALA D 1 135 ? 32.317 -17.039 115.049 1.00 45.29 181 ALA D C 1
ATOM 6977 O O . ALA D 1 135 ? 32.245 -18.176 114.563 1.00 46.38 181 ALA D O 1
ATOM 6979 N N . PHE D 1 136 ? 31.268 -16.234 115.209 1.00 44.34 182 PHE D N 1
ATOM 6980 C CA . PHE D 1 136 ? 29.946 -16.520 114.672 1.00 43.44 182 PHE D CA 1
ATOM 6981 C C . PHE D 1 136 ? 29.240 -15.233 114.241 1.00 43.45 182 PHE D C 1
ATOM 6982 O O . PHE D 1 136 ? 28.956 -14.380 115.068 1.00 43.33 182 PHE D O 1
ATOM 6990 N N . ILE D 1 137 ? 28.983 -15.090 112.938 1.00 43.62 183 ILE D N 1
ATOM 6991 C CA . ILE D 1 137 ? 28.135 -14.010 112.422 1.00 43.17 183 ILE D CA 1
ATOM 6992 C C . ILE D 1 137 ? 26.722 -14.555 112.265 1.00 43.40 183 ILE D C 1
ATOM 6993 O O . ILE D 1 137 ? 26.449 -15.325 111.336 1.00 42.88 183 ILE D O 1
ATOM 6998 N N . SER D 1 138 ? 25.830 -14.148 113.167 1.00 43.95 184 SER D N 1
ATOM 6999 C CA . SER D 1 138 ? 24.468 -14.677 113.207 1.00 44.56 184 SER D CA 1
ATOM 7000 C C . SER D 1 138 ? 23.542 -13.944 112.260 1.00 44.45 184 SER D C 1
ATOM 7001 O O . SER D 1 138 ? 23.913 -12.932 111.679 1.00 44.63 184 SER D O 1
ATOM 7004 N N . GLY D 1 139 ? 22.314 -14.434 112.139 1.00 44.73 185 GLY D N 1
ATOM 7005 C CA . GLY D 1 139 ? 21.210 -13.592 111.671 1.00 45.06 185 GLY D CA 1
ATOM 7006 C C . GLY D 1 139 ? 20.902 -12.508 112.708 1.00 45.43 185 GLY D C 1
ATOM 7007 O O . GLY D 1 139 ? 21.737 -12.212 113.566 1.00 46.00 185 GLY D O 1
ATOM 7008 N N . THR D 1 140 ? 19.717 -11.912 112.646 1.00 45.65 186 THR D N 1
ATOM 7009 C CA . THR D 1 140 ? 19.308 -10.917 113.651 1.00 46.41 186 THR D CA 1
ATOM 7010 C C . THR D 1 140 ? 19.053 -11.571 115.035 1.00 46.73 186 THR D C 1
ATOM 7011 O O . THR D 1 140 ? 18.818 -12.793 115.128 1.00 46.58 186 THR D O 1
ATOM 7015 N N . ALA D 1 141 ? 19.095 -10.760 116.096 1.00 47.11 187 ALA D N 1
ATOM 7016 C CA . ALA D 1 141 ? 18.821 -11.261 117.466 1.00 47.85 187 ALA D CA 1
ATOM 7017 C C . ALA D 1 141 ? 17.405 -11.864 117.600 1.00 48.05 187 ALA D C 1
ATOM 7018 O O . ALA D 1 141 ? 17.155 -12.738 118.439 1.00 48.04 187 ALA D O 1
ATOM 7020 N N . ILE D 1 142 ? 16.483 -11.404 116.761 1.00 48.26 188 ILE D N 1
ATOM 7021 C CA . ILE D 1 142 ? 15.067 -11.777 116.912 1.00 48.40 188 ILE D CA 1
ATOM 7022 C C . ILE D 1 142 ? 14.623 -12.963 116.044 1.00 47.77 188 ILE D C 1
ATOM 7023 O O . ILE D 1 142 ? 13.555 -13.536 116.288 1.00 47.63 188 ILE D O 1
ATOM 7028 N N . HIS D 1 143 ? 15.434 -13.355 115.058 1.00 46.99 189 HIS D N 1
ATOM 7029 C CA . HIS D 1 143 ? 15.090 -14.538 114.271 1.00 46.56 189 HIS D CA 1
ATOM 7030 C C . HIS D 1 143 ? 15.431 -15.841 115.004 1.00 46.06 189 HIS D C 1
ATOM 7031 O O . HIS D 1 143 ? 16.580 -16.070 115.391 1.00 46.10 189 HIS D O 1
ATOM 7038 N N . ASP D 1 144 ? 14.423 -16.698 115.166 1.00 45.43 190 ASP D N 1
ATOM 7039 C CA . ASP D 1 144 ? 14.579 -17.935 115.940 1.00 45.58 190 ASP D CA 1
ATOM 7040 C C . ASP D 1 144 ? 15.485 -18.965 115.259 1.00 45.20 190 ASP D C 1
ATOM 7041 O O . ASP D 1 144 ? 16.180 -19.745 115.918 1.00 44.54 190 ASP D O 1
ATOM 7046 N N . THR D 1 145 ? 15.460 -18.981 113.934 1.00 44.97 191 THR D N 1
ATOM 7047 C CA . THR D 1 145 ? 16.373 -19.812 113.179 1.00 44.54 191 THR D CA 1
ATOM 7048 C C . THR D 1 145 ? 17.826 -19.421 113.469 1.00 44.48 191 THR D C 1
ATOM 7049 O O . THR D 1 145 ? 18.656 -20.292 113.670 1.00 44.27 191 THR D O 1
ATOM 7053 N N . ALA D 1 146 ? 18.101 -18.119 113.515 1.00 44.95 192 ALA D N 1
ATOM 7054 C CA . ALA D 1 146 ? 19.441 -17.568 113.773 1.00 45.50 192 ALA D CA 1
ATOM 7055 C C . ALA D 1 146 ? 19.950 -17.928 115.161 1.00 45.87 192 ALA D C 1
ATOM 7056 O O . ALA D 1 146 ? 21.124 -18.266 115.331 1.00 45.93 192 ALA D O 1
ATOM 7058 N N . GLN D 1 147 ? 19.070 -17.864 116.151 1.00 46.38 193 GLN D N 1
ATOM 7059 C CA . GLN D 1 147 ? 19.452 -18.219 117.516 1.00 46.76 193 GLN D CA 1
ATOM 7060 C C . GLN D 1 147 ? 19.703 -19.724 117.643 1.00 46.93 193 GLN D C 1
ATOM 7061 O O . GLN D 1 147 ? 20.712 -20.133 118.225 1.00 46.86 193 GLN D O 1
ATOM 7067 N N . ARG D 1 148 ? 18.823 -20.550 117.078 1.00 47.41 194 ARG D N 1
ATOM 7068 C CA . ARG D 1 148 ? 19.022 -22.016 117.097 1.00 47.73 194 ARG D CA 1
ATOM 7069 C C . ARG D 1 148 ? 20.340 -22.490 116.464 1.00 47.91 194 ARG D C 1
ATOM 7070 O O . ARG D 1 148 ? 20.915 -23.481 116.899 1.00 48.54 194 ARG D O 1
ATOM 7078 N N . ARG D 1 149 ? 20.812 -21.792 115.438 1.00 47.81 195 ARG D N 1
ATOM 7079 C CA . ARG D 1 149 ? 22.110 -22.084 114.847 1.00 47.81 195 ARG D CA 1
ATOM 7080 C C . ARG D 1 149 ? 23.251 -21.538 115.719 1.00 48.09 195 ARG D C 1
ATOM 7081 O O . ARG D 1 149 ? 24.334 -22.128 115.764 1.00 47.49 195 ARG D O 1
ATOM 7089 N N . LYS D 1 150 ? 23.020 -20.415 116.395 1.00 48.74 196 LYS D N 1
ATOM 7090 C CA . LYS D 1 150 ? 23.994 -19.899 117.365 1.00 49.53 196 LYS D CA 1
ATOM 7091 C C . LYS D 1 150 ? 24.171 -20.905 118.513 1.00 50.07 196 LYS D C 1
ATOM 7092 O O . LYS D 1 150 ? 25.295 -21.207 118.912 1.00 49.72 196 LYS D O 1
ATOM 7098 N N . GLU D 1 151 ? 23.051 -21.451 118.993 1.00 51.08 197 GLU D N 1
ATOM 7099 C CA . GLU D 1 151 ? 23.035 -22.504 120.028 1.00 51.65 197 GLU D CA 1
ATOM 7100 C C . GLU D 1 151 ? 23.915 -23.700 119.657 1.00 51.49 197 GLU D C 1
ATOM 7101 O O . GLU D 1 151 ? 24.686 -24.181 120.485 1.00 51.50 197 GLU D O 1
ATOM 7107 N N . GLY D 1 152 ? 23.816 -24.164 118.412 1.00 51.16 198 GLY D N 1
ATOM 7108 C CA . GLY D 1 152 ? 24.565 -25.344 117.967 1.00 50.63 198 GLY D CA 1
ATOM 7109 C C . GLY D 1 152 ? 26.061 -25.105 117.974 1.00 50.32 198 GLY D C 1
ATOM 7110 O O . GLY D 1 152 ? 26.839 -25.948 118.440 1.00 50.01 198 GLY D O 1
ATOM 7111 N N . TYR D 1 153 ? 26.454 -23.941 117.461 1.00 49.65 199 TYR D N 1
ATOM 7112 C CA . TYR D 1 153 ? 27.852 -23.501 117.495 1.00 49.08 199 TYR D CA 1
ATOM 7113 C C . TYR D 1 153 ? 28.421 -23.369 118.925 1.00 49.10 199 TYR D C 1
ATOM 7114 O O . TYR D 1 153 ? 29.538 -23.810 119.178 1.00 48.80 199 TYR D O 1
ATOM 7123 N N . LEU D 1 154 ? 27.667 -22.780 119.852 1.00 49.68 200 LEU D N 1
ATOM 7124 C CA . LEU D 1 154 ? 28.099 -22.721 121.279 1.00 50.24 200 LEU D CA 1
ATOM 7125 C C . LEU D 1 154 ? 28.250 -24.126 121.916 1.00 50.92 200 LEU D C 1
ATOM 7126 O O . LEU D 1 154 ? 29.302 -24.464 122.472 1.00 50.72 200 LEU D O 1
ATOM 7131 N N . GLU D 1 155 ? 27.184 -24.919 121.807 1.00 51.99 201 GLU D N 1
ATOM 7132 C CA . GLU D 1 155 ? 27.107 -26.308 122.294 1.00 52.91 201 GLU D CA 1
ATOM 7133 C C . GLU D 1 155 ? 28.233 -27.207 121.756 1.00 53.53 201 GLU D C 1
ATOM 7134 O O . GLU D 1 155 ? 28.670 -28.145 122.445 1.00 53.18 201 GLU D O 1
ATOM 7140 N N . THR D 1 156 ? 28.686 -26.927 120.529 1.00 53.75 202 THR D N 1
ATOM 7141 C CA . THR D 1 156 ? 29.789 -27.668 119.911 1.00 54.21 202 THR D CA 1
ATOM 7142 C C . THR D 1 156 ? 31.153 -27.180 120.415 1.00 54.83 202 THR D C 1
ATOM 7143 O O . THR D 1 156 ? 32.081 -27.978 120.546 1.00 54.79 202 THR D O 1
ATOM 7147 N N . LEU D 1 157 ? 31.271 -25.884 120.706 1.00 55.62 203 LEU D N 1
ATOM 7148 C CA . LEU D 1 157 ? 32.470 -25.352 121.369 1.00 56.26 203 LEU D CA 1
ATOM 7149 C C . LEU D 1 157 ? 32.633 -25.918 122.793 1.00 57.02 203 LEU D C 1
ATOM 7150 O O . LEU D 1 157 ? 33.762 -26.081 123.276 1.00 57.08 203 LEU D O 1
ATOM 7155 N N . ALA D 1 158 ? 31.514 -26.226 123.453 1.00 57.66 204 ALA D N 1
ATOM 7156 C CA . ALA D 1 158 ? 31.529 -26.811 124.806 1.00 58.17 204 ALA D CA 1
ATOM 7157 C C . ALA D 1 158 ? 31.763 -28.329 124.790 1.00 58.85 204 ALA D C 1
ATOM 7158 O O . ALA D 1 158 ? 32.418 -28.861 125.696 1.00 59.29 204 ALA D O 1
ATOM 7160 N N . SER D 1 159 ? 31.233 -29.021 123.776 1.00 59.56 205 SER D N 1
ATOM 7161 C CA . SER D 1 159 ? 31.435 -30.470 123.625 1.00 59.92 205 SER D CA 1
ATOM 7162 C C . SER D 1 159 ? 32.909 -30.770 123.356 1.00 60.40 205 SER D C 1
ATOM 7163 O O . SER D 1 159 ? 33.486 -31.682 123.961 1.00 60.06 205 SER D O 1
ATOM 7165 N N . ALA D 1 160 ? 33.503 -29.985 122.456 1.00 60.87 206 ALA D N 1
ATOM 7166 C CA . ALA D 1 160 ? 34.951 -29.987 122.227 1.00 61.40 206 ALA D CA 1
ATOM 7167 C C . ALA D 1 160 ? 35.749 -29.392 123.408 1.00 61.79 206 ALA D C 1
ATOM 7168 O O . ALA D 1 160 ? 36.912 -29.746 123.620 1.00 61.50 206 ALA D O 1
ATOM 7170 N N . GLY D 1 161 ? 35.129 -28.472 124.147 1.00 62.25 207 GLY D N 1
ATOM 7171 C CA . GLY D 1 161 ? 35.740 -27.862 125.329 1.00 62.39 207 GLY D CA 1
ATOM 7172 C C . GLY D 1 161 ? 36.637 -26.688 124.986 1.00 62.65 207 GLY D C 1
ATOM 7173 O O . GLY D 1 161 ? 37.783 -26.635 125.415 1.00 62.33 207 GLY D O 1
ATOM 7174 N N . LEU D 1 162 ? 36.099 -25.735 124.223 1.00 63.25 208 LEU D N 1
ATOM 7175 C CA . LEU D 1 162 ? 36.878 -24.599 123.701 1.00 63.54 208 LEU D CA 1
ATOM 7176 C C . LEU D 1 162 ? 36.333 -23.232 124.130 1.00 63.81 208 LEU D C 1
ATOM 7177 O O . LEU D 1 162 ? 35.210 -23.120 124.609 1.00 63.91 208 LEU D O 1
ATOM 7182 N N . ARG D 1 163 ? 37.142 -22.196 123.925 1.00 64.26 209 ARG D N 1
ATOM 7183 C CA . ARG D 1 163 ? 36.794 -20.829 124.307 1.00 64.54 209 ARG D CA 1
ATOM 7184 C C . ARG D 1 163 ? 35.720 -20.229 123.398 1.00 64.96 209 ARG D C 1
ATOM 7185 O O . ARG D 1 163 ? 35.614 -20.578 122.215 1.00 65.34 209 ARG D O 1
ATOM 7187 N N . SER D 1 164 ? 34.904 -19.343 123.964 1.00 64.95 210 SER D N 1
ATOM 7188 C CA . SER D 1 164 ? 34.105 -18.414 123.165 1.00 64.64 210 SER D CA 1
ATOM 7189 C C . SER D 1 164 ? 34.006 -17.117 123.939 1.00 64.42 210 SER D C 1
ATOM 7190 O O . SER D 1 164 ? 33.967 -17.132 125.177 1.00 64.93 210 SER D O 1
ATOM 7193 N N . GLU D 1 165 ? 33.968 -16.004 123.214 1.00 63.89 211 GLU D N 1
ATOM 7194 C CA . GLU D 1 165 ? 33.857 -14.680 123.816 1.00 63.55 211 GLU D CA 1
ATOM 7195 C C . GLU D 1 165 ? 32.581 -13.995 123.362 1.00 62.84 211 GLU D C 1
ATOM 7196 O O . GLU D 1 165 ? 31.941 -14.415 122.385 1.00 62.58 211 GLU D O 1
ATOM 7202 N N . ALA D 1 166 ? 32.230 -12.925 124.066 1.00 61.91 212 ALA D N 1
ATOM 7203 C CA . ALA D 1 166 ? 31.098 -12.097 123.689 1.00 61.24 212 ALA D CA 1
ATOM 7204 C C . ALA D 1 166 ? 31.399 -11.347 122.390 1.00 60.66 212 ALA D C 1
ATOM 7205 O O . ALA D 1 166 ? 30.509 -11.197 121.542 1.00 60.15 212 ALA D O 1
ATOM 7207 N N . ALA D 1 167 ? 32.647 -10.890 122.235 1.00 59.72 213 ALA D N 1
ATOM 7208 C CA . ALA D 1 167 ? 33.060 -10.109 121.046 1.00 59.12 213 ALA D CA 1
ATOM 7209 C C . ALA D 1 167 ? 33.107 -10.900 119.715 1.00 58.27 213 ALA D C 1
ATOM 7210 O O . ALA D 1 167 ? 33.001 -10.303 118.645 1.00 57.83 213 ALA D O 1
ATOM 7212 N N . TRP D 1 168 ? 33.250 -12.226 119.804 1.00 57.27 214 TRP D N 1
ATOM 7213 C CA . TRP D 1 168 ? 33.321 -13.121 118.637 1.00 56.34 214 TRP D CA 1
ATOM 7214 C C . TRP D 1 168 ? 31.955 -13.537 118.081 1.00 56.02 214 TRP D C 1
ATOM 7215 O O . TRP D 1 168 ? 31.880 -14.087 116.964 1.00 56.28 214 TRP D O 1
ATOM 7226 N N . VAL D 1 169 ? 30.888 -13.304 118.840 1.00 54.88 215 VAL D N 1
ATOM 7227 C CA . VAL D 1 169 ? 29.543 -13.565 118.347 1.00 54.46 215 VAL D CA 1
ATOM 7228 C C . VAL D 1 169 ? 28.838 -12.251 118.049 1.00 54.27 215 VAL D C 1
ATOM 7229 O O . VAL D 1 169 ? 28.529 -11.487 118.961 1.00 54.20 215 VAL D O 1
ATOM 7233 N N . VAL D 1 170 ? 28.597 -11.995 116.761 1.00 53.99 216 VAL D N 1
ATOM 7234 C CA . VAL D 1 170 ? 27.937 -10.770 116.309 1.00 53.81 216 VAL D CA 1
ATOM 7235 C C . VAL D 1 170 ? 26.644 -11.105 115.586 1.00 53.22 216 VAL D C 1
ATOM 7236 O O . VAL D 1 170 ? 26.625 -11.939 114.679 1.00 53.23 216 VAL D O 1
ATOM 7240 N N . ASP D 1 171 ? 25.566 -10.457 116.010 1.00 52.48 217 ASP D N 1
ATOM 7241 C CA . ASP D 1 171 ? 24.265 -10.603 115.382 1.00 51.96 217 ASP D CA 1
ATOM 7242 C C . ASP D 1 171 ? 24.270 -9.702 114.150 1.00 51.31 217 ASP D C 1
ATOM 7243 O O . ASP D 1 171 ? 24.765 -8.579 114.197 1.00 51.53 217 ASP D O 1
ATOM 7248 N N . ALA D 1 172 ? 23.739 -10.195 113.043 1.00 50.25 218 ALA D N 1
ATOM 7249 C CA . ALA D 1 172 ? 23.900 -9.498 111.763 1.00 49.91 218 ALA D CA 1
ATOM 7250 C C . ALA D 1 172 ? 22.638 -9.550 110.922 1.00 48.65 218 ALA D C 1
ATOM 7251 O O . ALA D 1 172 ? 21.815 -8.648 111.009 1.00 48.61 218 ALA D O 1
ATOM 7253 N N . GLY D 1 173 ? 22.492 -10.613 110.129 1.00 48.05 219 GLY D N 1
ATOM 7254 C CA . GLY D 1 173 ? 21.392 -10.735 109.160 1.00 47.48 219 GLY D CA 1
ATOM 7255 C C . GLY D 1 173 ? 21.571 -11.897 108.185 1.00 46.74 219 GLY D C 1
ATOM 7256 O O . GLY D 1 173 ? 22.590 -12.570 108.178 1.00 46.38 219 GLY D O 1
ATOM 7257 N N . TRP D 1 174 ? 20.569 -12.149 107.356 1.00 46.04 220 TRP D N 1
ATOM 7258 C CA . TRP D 1 174 ? 20.702 -13.180 106.335 1.00 45.58 220 TRP D CA 1
ATOM 7259 C C . TRP D 1 174 ? 21.531 -12.706 105.097 1.00 44.89 220 TRP D C 1
ATOM 7260 O O . TRP D 1 174 ? 22.033 -13.553 104.342 1.00 43.54 220 TRP D O 1
ATOM 7271 N N . GLU D 1 175 ? 21.696 -11.391 104.927 1.00 44.12 221 GLU D N 1
ATOM 7272 C CA . GLU D 1 175 ? 22.063 -10.826 103.628 1.00 45.30 221 GLU D CA 1
ATOM 7273 C C . GLU D 1 175 ? 23.503 -10.341 103.524 1.00 44.91 221 GLU D C 1
ATOM 7274 O O . GLU D 1 175 ? 24.178 -10.065 104.514 1.00 45.82 221 GLU D O 1
ATOM 7280 N N . ALA D 1 176 ? 23.969 -10.285 102.293 1.00 44.72 222 ALA D N 1
ATOM 7281 C CA . ALA D 1 176 ? 25.348 -9.957 101.994 1.00 44.84 222 ALA D CA 1
ATOM 7282 C C . ALA D 1 176 ? 25.821 -8.743 102.775 1.00 45.13 222 ALA D C 1
ATOM 7283 O O . ALA D 1 176 ? 26.900 -8.785 103.381 1.00 45.28 222 ALA D O 1
ATOM 7285 N N . ASP D 1 177 ? 25.014 -7.686 102.798 1.00 45.70 223 ASP D N 1
ATOM 7286 C CA . ASP D 1 177 ? 25.443 -6.422 103.411 1.00 47.03 223 ASP D CA 1
ATOM 7287 C C . ASP D 1 177 ? 25.531 -6.517 104.951 1.00 47.11 223 ASP D C 1
ATOM 7288 O O . ASP D 1 177 ? 26.385 -5.864 105.569 1.00 46.58 223 ASP D O 1
ATOM 7293 N N . ALA D 1 178 ? 24.665 -7.339 105.549 1.00 47.33 224 ALA D N 1
ATOM 7294 C CA . ALA D 1 178 ? 24.753 -7.659 106.992 1.00 47.46 224 ALA D CA 1
ATOM 7295 C C . ALA D 1 178 ? 26.031 -8.456 107.282 1.00 47.59 224 ALA D C 1
ATOM 7296 O O . ALA D 1 178 ? 26.768 -8.139 108.206 1.00 47.85 224 ALA D O 1
ATOM 7298 N N . GLY D 1 179 ? 26.296 -9.485 106.484 1.00 47.92 225 GLY D N 1
ATOM 7299 C CA . GLY D 1 179 ? 27.492 -10.299 106.679 1.00 48.07 225 GLY D CA 1
ATOM 7300 C C . GLY D 1 179 ? 28.757 -9.465 106.577 1.00 48.47 225 GLY D C 1
ATOM 7301 O O . GLY D 1 179 ? 29.681 -9.611 107.371 1.00 49.13 225 GLY D O 1
ATOM 7302 N N . SER D 1 180 ? 28.795 -8.584 105.589 1.00 49.14 226 SER D N 1
ATOM 7303 C CA . SER D 1 180 ? 29.929 -7.693 105.385 1.00 49.57 226 SER D CA 1
ATOM 7304 C C . SER D 1 180 ? 30.076 -6.730 106.569 1.00 49.79 226 SER D C 1
ATOM 7305 O O . SER D 1 180 ? 31.184 -6.519 107.043 1.00 49.67 226 SER D O 1
ATOM 7308 N N . ALA D 1 181 ? 28.971 -6.168 107.065 1.00 50.13 227 ALA D N 1
ATOM 7309 C CA . ALA D 1 181 ? 29.045 -5.254 108.225 1.00 50.35 227 ALA D CA 1
ATOM 7310 C C . ALA D 1 181 ? 29.618 -5.975 109.465 1.00 50.37 227 ALA D C 1
ATOM 7311 O O . ALA D 1 181 ? 30.521 -5.456 110.128 1.00 50.39 227 ALA D O 1
ATOM 7313 N N . ALA D 1 182 ? 29.109 -7.177 109.740 1.00 50.69 228 ALA D N 1
ATOM 7314 C CA . ALA D 1 182 ? 29.572 -8.030 110.846 1.00 50.50 228 ALA D CA 1
ATOM 7315 C C . ALA D 1 182 ? 31.050 -8.422 110.751 1.00 50.92 228 ALA D C 1
ATOM 7316 O O . ALA D 1 182 ? 31.759 -8.524 111.773 1.00 50.76 228 ALA D O 1
ATOM 7318 N N . LEU D 1 183 ? 31.522 -8.655 109.531 1.00 50.82 229 LEU D N 1
ATOM 7319 C CA . LEU D 1 183 ? 32.917 -9.038 109.327 1.00 50.57 229 LEU D CA 1
ATOM 7320 C C . LEU D 1 183 ? 33.835 -7.862 109.639 1.00 50.90 229 LEU D C 1
ATOM 7321 O O . LEU D 1 183 ? 34.831 -8.029 110.348 1.00 50.72 229 LEU D O 1
ATOM 7326 N N . ASN D 1 184 ? 33.492 -6.682 109.122 1.00 51.14 230 ASN D N 1
ATOM 7327 C CA . ASN D 1 184 ? 34.193 -5.439 109.454 1.00 51.88 230 ASN D CA 1
ATOM 7328 C C . ASN D 1 184 ? 34.312 -5.240 110.979 1.00 52.50 230 ASN D C 1
ATOM 7329 O O . ASN D 1 184 ? 35.374 -4.866 111.479 1.00 52.54 230 ASN D O 1
ATOM 7334 N N . THR D 1 185 ? 33.221 -5.501 111.703 1.00 53.23 231 THR D N 1
ATOM 7335 C CA . THR D 1 185 ? 33.181 -5.320 113.152 1.00 54.15 231 THR D CA 1
ATOM 7336 C C . THR D 1 185 ? 34.088 -6.322 113.871 1.00 54.75 231 THR D C 1
ATOM 7337 O O . THR D 1 185 ? 34.740 -5.976 114.847 1.00 54.88 231 THR D O 1
ATOM 7341 N N . LEU D 1 186 ? 34.113 -7.561 113.382 1.00 55.68 232 LEU D N 1
ATOM 7342 C CA . LEU D 1 186 ? 35.001 -8.598 113.925 1.00 56.25 232 LEU D CA 1
ATOM 7343 C C . LEU D 1 186 ? 36.455 -8.268 113.659 1.00 57.17 232 LEU D C 1
ATOM 7344 O O . LEU D 1 186 ? 37.337 -8.589 114.457 1.00 56.96 232 LEU D O 1
ATOM 7349 N N . TYR D 1 187 ? 36.694 -7.607 112.541 1.00 58.35 233 TYR D N 1
ATOM 7350 C CA . TYR D 1 187 ? 38.036 -7.238 112.146 1.00 59.54 233 TYR D CA 1
ATOM 7351 C C . TYR D 1 187 ? 38.564 -6.069 112.978 1.00 60.73 233 TYR D C 1
ATOM 7352 O O . TYR D 1 187 ? 39.726 -6.079 113.393 1.00 60.84 233 TYR D O 1
ATOM 7361 N N . ARG D 1 188 ? 37.724 -5.064 113.213 1.00 61.87 234 ARG D N 1
ATOM 7362 C CA . ARG D 1 188 ? 38.167 -3.871 113.933 1.00 63.08 234 ARG D CA 1
ATOM 7363 C C . ARG D 1 188 ? 38.115 -4.094 115.443 1.00 63.37 234 ARG D C 1
ATOM 7364 O O . ARG D 1 188 ? 39.069 -3.774 116.151 1.00 62.92 234 ARG D O 1
ATOM 7372 N N . GLY D 1 189 ? 37.007 -4.667 115.912 1.00 63.71 235 GLY D N 1
ATOM 7373 C CA . GLY D 1 189 ? 36.771 -4.877 117.336 1.00 63.86 235 GLY D CA 1
ATOM 7374 C C . GLY D 1 189 ? 37.455 -6.090 117.946 1.00 64.00 235 GLY D C 1
ATOM 7375 O O . GLY D 1 189 ? 38.045 -5.986 119.024 1.00 63.88 235 GLY D O 1
ATOM 7376 N N . ALA D 1 190 ? 37.372 -7.238 117.272 1.00 64.06 236 ALA D N 1
ATOM 7377 C CA . ALA D 1 190 ? 37.893 -8.511 117.813 1.00 64.10 236 ALA D CA 1
ATOM 7378 C C . ALA D 1 190 ? 39.205 -8.991 117.169 1.00 64.12 236 ALA D C 1
ATOM 7379 O O . ALA D 1 190 ? 39.586 -10.151 117.331 1.00 63.99 236 ALA D O 1
ATOM 7381 N N . ASN D 1 191 ? 39.891 -8.100 116.454 1.00 64.51 237 ASN D N 1
ATOM 7382 C CA . ASN D 1 191 ? 41.152 -8.430 115.783 1.00 64.86 237 ASN D CA 1
ATOM 7383 C C . ASN D 1 191 ? 41.102 -9.696 114.886 1.00 65.21 237 ASN D C 1
ATOM 7384 O O . ASN D 1 191 ? 42.074 -10.449 114.811 1.00 64.83 237 ASN D O 1
ATOM 7386 N N . LEU D 1 192 ? 39.977 -9.902 114.190 1.00 65.44 238 LEU D N 1
ATOM 7387 C CA . LEU D 1 192 ? 39.755 -11.113 113.374 1.00 65.61 238 LEU D CA 1
ATOM 7388 C C . LEU D 1 192 ? 40.854 -11.282 112.330 1.00 65.69 238 LEU D C 1
ATOM 7389 O O . LEU D 1 192 ? 41.161 -10.349 111.596 1.00 65.88 238 LEU D O 1
ATOM 7394 N N . GLY D 1 193 ? 41.446 -12.472 112.283 1.00 65.89 239 GLY D N 1
ATOM 7395 C CA . GLY D 1 193 ? 42.492 -12.786 111.312 1.00 66.10 239 GLY D CA 1
ATOM 7396 C C . GLY D 1 193 ? 43.869 -12.228 111.651 1.00 66.41 239 GLY D C 1
ATOM 7397 O O . GLY D 1 193 ? 44.752 -12.209 110.795 1.00 66.37 239 GLY D O 1
ATOM 7398 N N . LYS D 1 194 ? 44.053 -11.781 112.896 1.00 66.48 240 LYS D N 1
ATOM 7399 C CA . LYS D 1 194 ? 45.335 -11.246 113.371 1.00 66.43 240 LYS D CA 1
ATOM 7400 C C . LYS D 1 194 ? 45.905 -12.156 114.455 1.00 66.35 240 LYS D C 1
ATOM 7401 O O . LYS D 1 194 ? 45.336 -13.209 114.744 1.00 66.75 240 LYS D O 1
ATOM 7403 N N . PRO D 1 195 ? 47.035 -11.753 115.061 1.00 65.74 241 PRO D N 1
ATOM 7404 C CA . PRO D 1 195 ? 47.664 -12.562 116.096 1.00 65.09 241 PRO D CA 1
ATOM 7405 C C . PRO D 1 195 ? 46.712 -12.943 117.237 1.00 64.51 241 PRO D C 1
ATOM 7406 O O . PRO D 1 195 ? 46.633 -14.114 117.610 1.00 64.72 241 PRO D O 1
ATOM 7408 N N . ASP D 1 196 ? 45.998 -11.962 117.780 1.00 63.49 242 ASP D N 1
ATOM 7409 C CA . ASP D 1 196 ? 45.021 -12.212 118.853 1.00 62.63 242 ASP D CA 1
ATOM 7410 C C . ASP D 1 196 ? 43.752 -12.912 118.355 1.00 61.36 242 ASP D C 1
ATOM 7411 O O . ASP D 1 196 ? 43.205 -13.794 119.028 1.00 60.89 242 ASP D O 1
ATOM 7413 N N . GLY D 1 197 ? 43.302 -12.517 117.166 1.00 60.03 243 GLY D N 1
ATOM 7414 C CA . GLY D 1 197 ? 41.933 -12.785 116.720 1.00 58.53 243 GLY D CA 1
ATOM 7415 C C . GLY D 1 197 ? 41.523 -14.236 116.563 1.00 57.01 243 GLY D C 1
ATOM 7416 O O . GLY D 1 197 ? 42.362 -15.147 116.602 1.00 55.95 243 GLY D O 1
ATOM 7417 N N . PRO D 1 198 ? 40.205 -14.460 116.398 1.00 55.18 244 PRO D N 1
ATOM 7418 C CA . PRO D 1 198 ? 39.719 -15.731 115.877 1.00 53.69 244 PRO D CA 1
ATOM 7419 C C . PRO D 1 198 ? 40.273 -15.965 114.479 1.00 51.75 244 PRO D C 1
ATOM 7420 O O . PRO D 1 198 ? 40.556 -15.007 113.769 1.00 51.67 244 PRO D O 1
ATOM 7424 N N . THR D 1 199 ? 40.464 -17.227 114.114 1.00 49.76 245 THR D N 1
ATOM 7425 C CA . THR D 1 199 ? 41.027 -17.595 112.815 1.00 48.45 245 THR D CA 1
ATOM 7426 C C . THR D 1 199 ? 39.966 -18.141 111.844 1.00 47.60 245 THR D C 1
ATOM 7427 O O . THR D 1 199 ? 40.271 -18.488 110.702 1.00 47.21 245 THR D O 1
ATOM 7431 N N . ALA D 1 200 ? 38.732 -18.254 112.314 1.00 46.88 246 ALA D N 1
ATOM 7432 C CA . ALA D 1 200 ? 37.667 -18.841 111.520 1.00 46.47 246 ALA D CA 1
ATOM 7433 C C . ALA D 1 200 ? 36.347 -18.192 111.902 1.00 45.94 246 ALA D C 1
ATOM 7434 O O . ALA D 1 200 ? 36.231 -17.640 112.990 1.00 46.06 246 ALA D O 1
ATOM 7436 N N . VAL D 1 201 ? 35.375 -18.215 110.994 1.00 45.14 247 VAL D N 1
ATOM 7437 C CA . VAL D 1 201 ? 34.026 -17.744 111.312 1.00 44.43 247 VAL D CA 1
ATOM 7438 C C . VAL D 1 201 ? 32.908 -18.522 110.592 1.00 43.85 247 VAL D C 1
ATOM 7439 O O . VAL D 1 201 ? 32.916 -18.695 109.353 1.00 44.30 247 VAL D O 1
ATOM 7443 N N . VAL D 1 202 ? 31.964 -18.994 111.402 1.00 42.78 248 VAL D N 1
ATOM 7444 C CA . VAL D 1 202 ? 30.744 -19.627 110.948 1.00 41.70 248 VAL D CA 1
ATOM 7445 C C . VAL D 1 202 ? 29.747 -18.499 110.727 1.00 42.01 248 VAL D C 1
ATOM 7446 O O . VAL D 1 202 ? 29.609 -17.607 111.575 1.00 41.59 248 VAL D O 1
ATOM 7450 N N . VAL D 1 203 ? 29.092 -18.515 109.564 1.00 41.32 249 VAL D N 1
ATOM 7451 C CA . VAL D 1 203 ? 28.130 -17.489 109.193 1.00 41.48 249 VAL D CA 1
ATOM 7452 C C . VAL D 1 203 ? 26.751 -18.140 109.055 1.00 41.19 249 VAL D C 1
ATOM 7453 O O . VAL D 1 203 ? 26.583 -19.121 108.335 1.00 40.92 249 VAL D O 1
ATOM 7457 N N . ALA D 1 204 ? 25.777 -17.560 109.747 1.00 41.08 250 ALA D N 1
ATOM 7458 C CA . ALA D 1 204 ? 24.484 -18.203 110.015 1.00 40.93 250 ALA D CA 1
ATOM 7459 C C . ALA D 1 204 ? 23.702 -18.498 108.748 1.00 40.59 250 ALA D C 1
ATOM 7460 O O . ALA D 1 204 ? 22.936 -19.455 108.698 1.00 40.48 250 ALA D O 1
ATOM 7462 N N . SER D 1 205 ? 23.865 -17.645 107.739 1.00 40.87 251 SER D N 1
ATOM 7463 C CA . SER D 1 205 ? 23.313 -17.911 106.421 1.00 41.07 251 SER D CA 1
ATOM 7464 C C . SER D 1 205 ? 24.241 -17.452 105.292 1.00 40.91 251 SER D C 1
ATOM 7465 O O . SER D 1 205 ? 25.027 -16.519 105.439 1.00 40.89 251 SER D O 1
ATOM 7468 N N . VAL D 1 206 ? 24.059 -18.111 104.152 1.00 40.65 252 VAL D N 1
ATOM 7469 C CA . VAL D 1 206 ? 25.020 -18.149 103.054 1.00 40.12 252 VAL D CA 1
ATOM 7470 C C . VAL D 1 206 ? 25.232 -16.832 102.344 1.00 39.13 252 VAL D C 1
ATOM 7471 O O . VAL D 1 206 ? 26.369 -16.506 102.011 1.00 39.45 252 VAL D O 1
ATOM 7475 N N . ASN D 1 207 ? 24.167 -16.047 102.170 1.00 38.54 253 ASN D N 1
ATOM 7476 C CA . ASN D 1 207 ? 24.289 -14.730 101.533 1.00 38.10 253 ASN D CA 1
ATOM 7477 C C . ASN D 1 207 ? 25.166 -13.805 102.371 1.00 37.44 253 ASN D C 1
ATOM 7478 O O . ASN D 1 207 ? 26.000 -13.066 101.849 1.00 37.08 253 ASN D O 1
ATOM 7483 N N . ALA D 1 208 ? 24.963 -13.860 103.680 1.00 37.74 254 ALA D N 1
ATOM 7484 C CA . ALA D 1 208 ? 25.794 -13.124 104.652 1.00 36.82 254 ALA D CA 1
ATOM 7485 C C . ALA D 1 208 ? 27.204 -13.640 104.555 1.00 36.78 254 ALA D C 1
ATOM 7486 O O . ALA D 1 208 ? 28.145 -12.875 104.606 1.00 36.77 254 ALA D O 1
ATOM 7488 N N . ALA D 1 209 ? 27.333 -14.945 104.353 1.00 36.72 255 ALA D N 1
ATOM 7489 C CA . ALA D 1 209 ? 28.636 -15.569 104.214 1.00 37.37 255 ALA D CA 1
ATOM 7490 C C . ALA D 1 209 ? 29.380 -15.072 102.962 1.00 37.18 255 ALA D C 1
ATOM 7491 O O . ALA D 1 209 ? 30.588 -14.837 103.037 1.00 37.50 255 ALA D O 1
ATOM 7493 N N . VAL D 1 210 ? 28.660 -14.871 101.848 1.00 37.30 256 VAL D N 1
ATOM 7494 C CA . VAL D 1 210 ? 29.248 -14.324 100.612 1.00 36.44 256 VAL D CA 1
ATOM 7495 C C . VAL D 1 210 ? 29.657 -12.873 100.841 1.00 36.73 256 VAL D C 1
ATOM 7496 O O . VAL D 1 210 ? 30.720 -12.422 100.376 1.00 36.30 256 VAL D O 1
ATOM 7500 N N . GLY D 1 211 ? 28.836 -12.142 101.592 1.00 36.33 257 GLY D N 1
ATOM 7501 C CA . GLY D 1 211 ? 29.237 -10.817 102.044 1.00 36.78 257 GLY D CA 1
ATOM 7502 C C . GLY D 1 211 ? 30.524 -10.860 102.885 1.00 37.09 257 GLY D C 1
ATOM 7503 O O . GLY D 1 211 ? 31.451 -10.066 102.654 1.00 37.62 257 GLY D O 1
ATOM 7504 N N . ALA D 1 212 ? 30.615 -11.805 103.818 1.00 36.92 258 ALA D N 1
ATOM 7505 C CA . ALA D 1 212 ? 31.795 -11.863 104.715 1.00 37.52 258 ALA D CA 1
ATOM 7506 C C . ALA D 1 212 ? 33.091 -12.133 103.932 1.00 37.34 258 ALA D C 1
ATOM 7507 O O . ALA D 1 212 ? 34.103 -11.458 104.099 1.00 36.62 258 ALA D O 1
ATOM 7509 N N . LEU D 1 213 ? 33.015 -13.105 103.034 1.00 38.66 259 LEU D N 1
ATOM 7510 C CA . LEU D 1 213 ? 34.120 -13.448 102.144 1.00 39.17 259 LEU D CA 1
ATOM 7511 C C . LEU D 1 213 ? 34.629 -12.229 101.399 1.00 40.36 259 LEU D C 1
ATOM 7512 O O . LEU D 1 213 ? 35.808 -11.858 101.527 1.00 40.22 259 LEU D O 1
ATOM 7517 N N . SER D 1 214 ? 33.734 -11.593 100.656 1.00 41.70 260 SER D N 1
ATOM 7518 C CA . SER D 1 214 ? 34.078 -10.433 99.844 1.00 42.83 260 SER D CA 1
ATOM 7519 C C . SER D 1 214 ? 34.803 -9.375 100.653 1.00 42.85 260 SER D C 1
ATOM 7520 O O . SER D 1 214 ? 35.808 -8.839 100.199 1.00 43.50 260 SER D O 1
ATOM 7523 N N . THR D 1 215 ? 34.286 -9.080 101.834 1.00 43.57 261 THR D N 1
ATOM 7524 C CA . THR D 1 215 ? 34.842 -8.021 102.693 1.00 43.78 261 THR D CA 1
ATOM 7525 C C . THR D 1 215 ? 36.160 -8.461 103.287 1.00 44.03 261 THR D C 1
ATOM 7526 O O . THR D 1 215 ? 37.076 -7.654 103.420 1.00 43.90 261 THR D O 1
ATOM 7530 N N . ALA D 1 216 ? 36.242 -9.738 103.644 1.00 44.41 262 ALA D N 1
ATOM 7531 C CA . ALA D 1 216 ? 37.512 -10.357 104.062 1.00 44.88 262 ALA D CA 1
ATOM 7532 C C . ALA D 1 216 ? 38.616 -10.113 103.037 1.00 45.48 262 ALA D C 1
ATOM 7533 O O . ALA D 1 216 ? 39.718 -9.704 103.380 1.00 45.45 262 ALA D O 1
ATOM 7535 N N . LEU D 1 217 ? 38.296 -10.341 101.768 1.00 46.48 263 LEU D N 1
ATOM 7536 C CA . LEU D 1 217 ? 39.285 -10.246 100.695 1.00 46.84 263 LEU D CA 1
ATOM 7537 C C . LEU D 1 217 ? 39.654 -8.801 100.440 1.00 47.51 263 LEU D C 1
ATOM 7538 O O . LEU D 1 217 ? 40.833 -8.474 100.277 1.00 47.91 263 LEU D O 1
ATOM 7543 N N . ARG D 1 218 ? 38.645 -7.932 100.416 1.00 48.26 264 ARG D N 1
ATOM 7544 C CA . ARG D 1 218 ? 38.882 -6.513 100.178 1.00 49.01 264 ARG D CA 1
ATOM 7545 C C . ARG D 1 218 ? 39.879 -5.946 101.175 1.00 49.26 264 ARG D C 1
ATOM 7546 O O . ARG D 1 218 ? 40.790 -5.196 100.787 1.00 48.95 264 ARG D O 1
ATOM 7554 N N . LEU D 1 219 ? 39.675 -6.299 102.447 1.00 48.94 265 LEU D N 1
ATOM 7555 C CA . LEU D 1 219 ? 40.498 -5.808 103.556 1.00 49.45 265 LEU D CA 1
ATOM 7556 C C . LEU D 1 219 ? 41.977 -6.184 103.331 1.00 49.72 265 LEU D C 1
ATOM 7557 O O . LEU D 1 219 ? 42.872 -5.409 103.633 1.00 50.04 265 LEU D O 1
ATOM 7562 N N . GLY D 1 220 ? 42.205 -7.364 102.766 1.00 50.16 266 GLY D N 1
ATOM 7563 C CA . GLY D 1 220 ? 43.541 -7.882 102.544 1.00 50.48 266 GLY D CA 1
ATOM 7564 C C . GLY D 1 220 ? 43.828 -9.113 103.378 1.00 50.75 266 GLY D C 1
ATOM 7565 O O . GLY D 1 220 ? 44.990 -9.498 103.523 1.00 50.85 266 GLY D O 1
ATOM 7566 N N . LEU D 1 221 ? 42.782 -9.721 103.950 1.00 50.52 267 LEU D N 1
ATOM 7567 C CA . LEU D 1 221 ? 42.911 -11.048 104.541 1.00 50.28 267 LEU D CA 1
ATOM 7568 C C . LEU D 1 221 ? 42.871 -12.106 103.435 1.00 50.49 267 LEU D C 1
ATOM 7569 O O . LEU D 1 221 ? 41.938 -12.117 102.609 1.00 50.84 267 LEU D O 1
ATOM 7574 N N . ARG D 1 222 ? 43.868 -12.988 103.398 1.00 49.73 268 ARG D N 1
ATOM 7575 C CA . ARG D 1 222 ? 43.797 -14.157 102.517 1.00 49.44 268 ARG D CA 1
ATOM 7576 C C . ARG D 1 222 ? 42.817 -15.166 103.139 1.00 49.02 268 ARG D C 1
ATOM 7577 O O . ARG D 1 222 ? 42.803 -15.346 104.351 1.00 48.29 268 ARG D O 1
ATOM 7579 N N . VAL D 1 223 ? 41.960 -15.764 102.309 1.00 48.64 269 VAL D N 1
ATOM 7580 C CA . VAL D 1 223 ? 41.075 -16.832 102.738 1.00 48.13 269 VAL D CA 1
ATOM 7581 C C . VAL D 1 223 ? 41.418 -18.043 101.888 1.00 48.67 269 VAL D C 1
ATOM 7582 O O . VAL D 1 223 ? 41.436 -17.928 100.663 1.00 49.16 269 VAL D O 1
ATOM 7586 N N . PRO D 1 224 ? 41.690 -19.210 102.506 1.00 49.37 270 PRO D N 1
ATOM 7587 C CA . PRO D 1 224 ? 41.602 -19.587 103.918 1.00 49.84 270 PRO D CA 1
ATOM 7588 C C . PRO D 1 224 ? 42.868 -19.365 104.779 1.00 50.13 270 PRO D C 1
ATOM 7589 O O . PRO D 1 224 ? 42.834 -19.657 105.991 1.00 50.32 270 PRO D O 1
ATOM 7593 N N . GLU D 1 225 ? 43.945 -18.843 104.186 1.00 50.37 271 GLU D N 1
ATOM 7594 C CA . GLU D 1 225 ? 45.266 -18.780 104.860 1.00 50.62 271 GLU D CA 1
ATOM 7595 C C . GLU D 1 225 ? 45.265 -17.927 106.151 1.00 50.29 271 GLU D C 1
ATOM 7596 O O . GLU D 1 225 ? 45.771 -18.356 107.188 1.00 50.01 271 GLU D O 1
ATOM 7602 N N . ASP D 1 226 ? 44.685 -16.731 106.081 1.00 49.61 272 ASP D N 1
ATOM 7603 C CA . ASP D 1 226 ? 44.561 -15.855 107.251 1.00 49.22 272 ASP D CA 1
ATOM 7604 C C . ASP D 1 226 ? 43.216 -15.997 108.019 1.00 48.40 272 ASP D C 1
ATOM 7605 O O . ASP D 1 226 ? 43.152 -15.640 109.199 1.00 47.83 272 ASP D O 1
ATOM 7610 N N . LEU D 1 227 ? 42.159 -16.500 107.357 1.00 47.46 273 LEU D N 1
ATOM 7611 C CA . LEU D 1 227 ? 40.804 -16.638 107.959 1.00 46.78 273 LEU D CA 1
ATOM 7612 C C . LEU D 1 227 ? 39.964 -17.724 107.267 1.00 46.03 273 LEU D C 1
ATOM 7613 O O . LEU D 1 227 ? 39.850 -17.709 106.032 1.00 45.87 273 LEU D O 1
ATOM 7618 N N . SER D 1 228 ? 39.364 -18.640 108.043 1.00 45.03 274 SER D N 1
ATOM 7619 C CA . SER D 1 228 ? 38.488 -19.698 107.474 1.00 44.39 274 SER D CA 1
ATOM 7620 C C . SER D 1 228 ? 36.976 -19.403 107.637 1.00 44.21 274 SER D C 1
ATOM 7621 O O . SER D 1 228 ? 36.491 -19.152 108.755 1.00 43.89 274 SER D O 1
ATOM 7624 N N . ILE D 1 229 ? 36.235 -19.447 106.517 1.00 43.11 275 ILE D N 1
ATOM 7625 C CA . ILE D 1 229 ? 34.801 -19.098 106.505 1.00 42.45 275 ILE D CA 1
ATOM 7626 C C . ILE D 1 229 ? 33.926 -20.304 106.136 1.00 42.44 275 ILE D C 1
ATOM 7627 O O . ILE D 1 229 ? 34.140 -20.944 105.099 1.00 42.52 275 ILE D O 1
ATOM 7632 N N . VAL D 1 230 ? 32.929 -20.603 106.973 1.00 42.26 276 VAL D N 1
ATOM 7633 C CA . VAL D 1 230 ? 31.889 -21.599 106.658 1.00 41.64 276 VAL D CA 1
ATOM 7634 C C . VAL D 1 230 ? 30.489 -20.971 106.753 1.00 42.37 276 VAL D C 1
ATOM 7635 O O . VAL D 1 230 ? 30.165 -20.311 107.745 1.00 42.21 276 VAL D O 1
ATOM 7639 N N . GLY D 1 231 ? 29.657 -21.187 105.732 1.00 42.35 277 GLY D N 1
ATOM 7640 C CA . GLY D 1 231 ? 28.261 -20.762 105.759 1.00 42.21 277 GLY D CA 1
ATOM 7641 C C . GLY D 1 231 ? 27.284 -21.907 105.950 1.00 41.83 277 GLY D C 1
ATOM 7642 O O . GLY D 1 231 ? 27.629 -23.065 105.737 1.00 42.53 277 GLY D O 1
ATOM 7643 N N . ILE D 1 232 ? 26.067 -21.578 106.371 1.00 41.29 278 ILE D N 1
ATOM 7644 C CA . ILE D 1 232 ? 24.991 -22.550 106.585 1.00 41.21 278 ILE D CA 1
ATOM 7645 C C . ILE D 1 232 ? 23.939 -22.305 105.521 1.00 41.48 278 ILE D C 1
ATOM 7646 O O . ILE D 1 232 ? 23.526 -21.160 105.297 1.00 39.76 278 ILE D O 1
ATOM 7651 N N . ASN D 1 233 ? 23.521 -23.394 104.871 1.00 42.39 279 ASN D N 1
ATOM 7652 C CA . ASN D 1 233 ? 22.814 -23.374 103.580 1.00 42.60 279 ASN D CA 1
ATOM 7653 C C . ASN D 1 233 ? 23.743 -23.094 102.415 1.00 43.37 279 ASN D C 1
ATOM 7654 O O . ASN D 1 233 ? 24.827 -22.532 102.601 1.00 43.36 279 ASN D O 1
ATOM 7659 N N . THR D 1 234 ? 23.288 -23.502 101.221 1.00 43.78 280 THR D N 1
ATOM 7660 C CA . THR D 1 234 ? 24.082 -23.564 100.013 1.00 44.20 280 THR D CA 1
ATOM 7661 C C . THR D 1 234 ? 23.291 -23.065 98.783 1.00 43.98 280 THR D C 1
ATOM 7662 O O . THR D 1 234 ? 22.175 -23.523 98.536 1.00 44.64 280 THR D O 1
ATOM 7666 N N . THR D 1 235 ? 23.892 -22.188 97.979 1.00 42.53 281 THR D N 1
ATOM 7667 C CA . THR D 1 235 ? 23.264 -21.747 96.745 1.00 41.81 281 THR D CA 1
ATOM 7668 C C . THR D 1 235 ? 24.233 -21.895 95.594 1.00 40.38 281 THR D C 1
ATOM 7669 O O . THR D 1 235 ? 25.414 -22.192 95.804 1.00 40.68 281 THR D O 1
ATOM 7673 N N . TRP D 1 236 ? 23.761 -21.618 94.389 1.00 38.45 282 TRP D N 1
ATOM 7674 C CA . TRP D 1 236 ? 24.650 -21.587 93.239 1.00 37.18 282 TRP D CA 1
ATOM 7675 C C . TRP D 1 236 ? 25.709 -20.513 93.448 1.00 37.03 282 TRP D C 1
ATOM 7676 O O . TRP D 1 236 ? 26.841 -20.628 92.959 1.00 36.15 282 TRP D O 1
ATOM 7687 N N . VAL D 1 237 ? 25.378 -19.490 94.231 1.00 37.00 283 VAL D N 1
ATOM 7688 C CA . VAL D 1 237 ? 26.360 -18.424 94.494 1.00 36.72 283 VAL D CA 1
ATOM 7689 C C . VAL D 1 237 ? 27.552 -18.877 95.338 1.00 36.87 283 VAL D C 1
ATOM 7690 O O . VAL D 1 237 ? 28.700 -18.551 95.025 1.00 36.17 283 VAL D O 1
ATOM 7694 N N . SER D 1 238 ? 27.270 -19.597 96.423 1.00 36.93 284 SER D N 1
ATOM 7695 C CA . SER D 1 238 ? 28.336 -20.068 97.328 1.00 36.75 284 SER D CA 1
ATOM 7696 C C . SER D 1 238 ? 29.233 -21.096 96.650 1.00 37.77 284 SER D C 1
ATOM 7697 O O . SER D 1 238 ? 30.420 -21.179 96.943 1.00 37.55 284 SER D O 1
ATOM 7700 N N . ASP D 1 239 ? 28.653 -21.873 95.747 1.00 38.71 285 ASP D N 1
ATOM 7701 C CA . ASP D 1 239 ? 29.416 -22.806 94.935 1.00 40.09 285 ASP D CA 1
ATOM 7702 C C . ASP D 1 239 ? 30.159 -22.189 93.774 1.00 39.78 285 ASP D C 1
ATOM 7703 O O . ASP D 1 239 ? 31.113 -22.798 93.274 1.00 40.71 285 ASP D O 1
ATOM 7708 N N . THR D 1 240 ? 29.732 -21.014 93.324 1.00 39.55 286 THR D N 1
ATOM 7709 C CA . THR D 1 240 ? 30.254 -20.479 92.088 1.00 39.55 286 THR D CA 1
ATOM 7710 C C . THR D 1 240 ? 31.424 -19.536 92.320 1.00 39.98 286 THR D C 1
ATOM 7711 O O . THR D 1 240 ? 32.355 -19.528 91.515 1.00 40.17 286 THR D O 1
ATOM 7715 N N . VAL D 1 241 ? 31.377 -18.748 93.390 1.00 39.92 287 VAL D N 1
ATOM 7716 C CA . VAL D 1 241 ? 32.408 -17.742 93.658 1.00 40.24 287 VAL D CA 1
ATOM 7717 C C . VAL D 1 241 ? 33.827 -18.355 93.882 1.00 40.66 287 VAL D C 1
ATOM 7718 O O . VAL D 1 241 ? 33.966 -19.546 94.080 1.00 39.38 287 VAL D O 1
ATOM 7722 N N . TYR D 1 242 ? 34.869 -17.527 93.770 1.00 41.47 288 TYR D N 1
ATOM 7723 C CA . TYR D 1 242 ? 36.256 -17.959 93.983 1.00 41.48 288 TYR D CA 1
ATOM 7724 C C . TYR D 1 242 ? 36.957 -17.065 94.992 1.00 41.12 288 TYR D C 1
ATOM 7725 O O . TYR D 1 242 ? 37.069 -15.856 94.777 1.00 41.98 288 TYR D O 1
ATOM 7734 N N . PRO D 1 243 ? 37.423 -17.653 96.103 1.00 39.87 289 PRO D N 1
ATOM 7735 C CA . PRO D 1 243 ? 37.268 -19.073 96.466 1.00 39.20 289 PRO D CA 1
ATOM 7736 C C . PRO D 1 243 ? 35.828 -19.472 96.784 1.00 38.29 289 PRO D C 1
ATOM 7737 O O . PRO D 1 243 ? 35.079 -18.678 97.333 1.00 37.85 289 PRO D O 1
ATOM 7741 N N . ALA D 1 244 ? 35.460 -20.708 96.461 1.00 38.01 290 ALA D N 1
ATOM 7742 C CA . ALA D 1 244 ? 34.120 -21.191 96.749 1.00 37.75 290 ALA D CA 1
ATOM 7743 C C . ALA D 1 244 ? 33.949 -21.361 98.238 1.00 38.19 290 ALA D C 1
ATOM 7744 O O . ALA D 1 244 ? 34.884 -21.793 98.942 1.00 37.33 290 ALA D O 1
ATOM 7746 N N . LEU D 1 245 ? 32.750 -21.016 98.715 1.00 39.14 291 LEU D N 1
ATOM 7747 C CA . LEU D 1 245 ? 32.412 -21.077 100.138 1.00 39.46 291 LEU D CA 1
ATOM 7748 C C . LEU D 1 245 ? 32.091 -22.489 100.606 1.00 39.25 291 LEU D C 1
ATOM 7749 O O . LEU D 1 245 ? 31.186 -23.138 100.074 1.00 38.30 291 LEU D O 1
ATOM 7754 N N . THR D 1 246 ? 32.799 -22.937 101.636 1.00 38.94 292 THR D N 1
ATOM 7755 C CA . THR D 1 246 ? 32.429 -24.167 102.315 1.00 39.09 292 THR D CA 1
ATOM 7756 C C . THR D 1 246 ? 31.093 -23.895 103.002 1.00 39.54 292 THR D C 1
ATOM 7757 O O . THR D 1 246 ? 30.921 -22.870 103.650 1.00 38.36 292 THR D O 1
ATOM 7761 N N . THR D 1 247 ? 30.122 -24.775 102.809 1.00 40.27 293 THR D N 1
ATOM 7762 C CA . THR D 1 247 ? 28.825 -24.576 103.421 1.00 41.14 293 THR D CA 1
ATOM 7763 C C . THR D 1 247 ? 28.235 -25.881 103.931 1.00 41.79 293 THR D C 1
ATOM 7764 O O . THR D 1 247 ? 28.713 -26.951 103.612 1.00 42.15 293 THR D O 1
ATOM 7768 N N . VAL D 1 248 ? 27.178 -25.767 104.729 1.00 43.36 294 VAL D N 1
ATOM 7769 C CA . VAL D 1 248 ? 26.418 -26.918 105.201 1.00 43.97 294 VAL D CA 1
ATOM 7770 C C . VAL D 1 248 ? 25.004 -26.835 104.638 1.00 44.36 294 VAL D C 1
ATOM 7771 O O . VAL D 1 248 ? 24.234 -25.949 105.010 1.00 43.73 294 VAL D O 1
ATOM 7775 N N . ARG D 1 249 ? 24.690 -27.774 103.745 1.00 45.16 295 ARG D N 1
ATOM 7776 C CA . ARG D 1 249 ? 23.423 -27.836 103.022 1.00 45.92 295 ARG D CA 1
ATOM 7777 C C . ARG D 1 249 ? 22.331 -28.489 103.864 1.00 46.13 295 ARG D C 1
ATOM 7778 O O . ARG D 1 249 ? 22.485 -29.626 104.323 1.00 46.23 295 ARG D O 1
ATOM 7786 N N . LEU D 1 250 ? 21.242 -27.736 104.064 1.00 46.09 296 LEU D N 1
ATOM 7787 C CA . LEU D 1 250 ? 20.017 -28.201 104.722 1.00 46.15 296 LEU D CA 1
ATOM 7788 C C . LEU D 1 250 ? 18.964 -28.555 103.645 1.00 45.60 296 LEU D C 1
ATOM 7789 O O . LEU D 1 250 ? 19.048 -28.074 102.503 1.00 45.63 296 LEU D O 1
ATOM 7794 N N . PRO D 1 251 ? 17.968 -29.386 104.002 1.00 45.03 297 PRO D N 1
ATOM 7795 C CA . PRO D 1 251 ? 17.068 -29.955 103.001 1.00 44.78 297 PRO D CA 1
ATOM 7796 C C . PRO D 1 251 ? 15.848 -29.066 102.741 1.00 44.45 297 PRO D C 1
ATOM 7797 O O . PRO D 1 251 ? 14.715 -29.389 103.110 1.00 43.75 297 PRO D O 1
ATOM 7801 N N . LEU D 1 252 ? 16.108 -27.953 102.069 1.00 44.26 298 LEU D N 1
ATOM 7802 C CA . LEU D 1 252 ? 15.121 -26.891 101.900 1.00 44.37 298 LEU D CA 1
ATOM 7803 C C . LEU D 1 252 ? 13.900 -27.283 101.075 1.00 43.68 298 LEU D C 1
ATOM 7804 O O . LEU D 1 252 ? 12.797 -26.848 101.363 1.00 43.02 298 LEU D O 1
ATOM 7809 N N . GLN D 1 253 ? 14.116 -28.102 100.054 1.00 44.06 299 GLN D N 1
ATOM 7810 C CA . GLN D 1 253 ? 13.048 -28.595 99.182 1.00 44.44 299 GLN D CA 1
ATOM 7811 C C . GLN D 1 253 ? 12.056 -29.467 99.965 1.00 44.52 299 GLN D C 1
ATOM 7812 O O . GLN D 1 253 ? 10.840 -29.368 99.774 1.00 44.87 299 GLN D O 1
ATOM 7818 N N . ARG D 1 254 ? 12.572 -30.320 100.846 1.00 44.48 300 ARG D N 1
ATOM 7819 C CA . ARG D 1 254 ? 11.715 -31.165 101.654 1.00 44.62 300 ARG D CA 1
ATOM 7820 C C . ARG D 1 254 ? 10.925 -30.276 102.615 1.00 44.42 300 ARG D C 1
ATOM 7821 O O . ARG D 1 254 ? 9.714 -30.411 102.699 1.00 43.87 300 ARG D O 1
ATOM 7829 N N . LEU D 1 255 ? 11.606 -29.357 103.308 1.00 44.21 301 LEU D N 1
ATOM 7830 C CA . LEU D 1 255 ? 10.932 -28.410 104.208 1.00 44.30 301 LEU D CA 1
ATOM 7831 C C . LEU D 1 255 ? 9.742 -27.737 103.520 1.00 44.22 301 LEU D C 1
ATOM 7832 O O . LEU D 1 255 ? 8.652 -27.653 104.090 1.00 44.20 301 LEU D O 1
ATOM 7837 N N . GLY D 1 256 ? 9.944 -27.281 102.286 1.00 43.98 302 GLY D N 1
ATOM 7838 C CA . GLY D 1 256 ? 8.852 -26.715 101.495 1.00 43.64 302 GLY D CA 1
ATOM 7839 C C . GLY D 1 256 ? 7.789 -27.761 101.197 1.00 43.20 302 GLY D C 1
ATOM 7840 O O . GLY D 1 256 ? 6.600 -27.515 101.372 1.00 42.11 302 GLY D O 1
ATOM 7841 N N . GLU D 1 257 ? 8.239 -28.933 100.752 1.00 43.29 303 GLU D N 1
ATOM 7842 C CA . GLU D 1 257 ? 7.346 -30.042 100.453 1.00 44.02 303 GLU D CA 1
ATOM 7843 C C . GLU D 1 257 ? 6.500 -30.361 101.703 1.00 44.03 303 GLU D C 1
ATOM 7844 O O . GLU D 1 257 ? 5.274 -30.401 101.635 1.00 43.50 303 GLU D O 1
ATOM 7850 N N . VAL D 1 258 ? 7.163 -30.517 102.846 1.00 44.34 304 VAL D N 1
ATOM 7851 C CA . VAL D 1 258 ? 6.491 -30.916 104.103 1.00 44.74 304 VAL D CA 1
ATOM 7852 C C . VAL D 1 258 ? 5.573 -29.841 104.675 1.00 44.62 304 VAL D C 1
ATOM 7853 O O . VAL D 1 258 ? 4.484 -30.169 105.150 1.00 45.81 304 VAL D O 1
ATOM 7857 N N . ALA D 1 259 ? 5.996 -28.580 104.638 1.00 44.16 305 ALA D N 1
ATOM 7858 C CA . ALA D 1 259 ? 5.158 -27.482 105.125 1.00 44.14 305 ALA D CA 1
ATOM 7859 C C . ALA D 1 259 ? 3.825 -27.378 104.348 1.00 43.97 305 ALA D C 1
ATOM 7860 O O . ALA D 1 259 ? 2.733 -27.387 104.941 1.00 43.06 305 ALA D O 1
ATOM 7862 N N . ALA D 1 260 ? 3.924 -27.333 103.024 1.00 44.02 306 ALA D N 1
ATOM 7863 C CA . ALA D 1 260 ? 2.740 -27.324 102.126 1.00 44.22 306 ALA D CA 1
ATOM 7864 C C . ALA D 1 260 ? 1.807 -28.495 102.391 1.00 44.84 306 ALA D C 1
ATOM 7865 O O . ALA D 1 260 ? 0.582 -28.330 102.344 1.00 44.59 306 ALA D O 1
ATOM 7867 N N . ASP D 1 261 ? 2.389 -29.675 102.628 1.00 45.31 307 ASP D N 1
ATOM 7868 C CA . ASP D 1 261 ? 1.615 -30.867 102.954 1.00 46.11 307 ASP D CA 1
ATOM 7869 C C . ASP D 1 261 ? 0.815 -30.671 104.257 1.00 46.44 307 ASP D C 1
ATOM 7870 O O . ASP D 1 261 ? -0.391 -30.970 104.292 1.00 46.65 307 ASP D O 1
ATOM 7875 N N . VAL D 1 262 ? 1.474 -30.165 105.310 1.00 46.39 308 VAL D N 1
ATOM 7876 C CA . VAL D 1 262 ? 0.808 -29.954 106.623 1.00 46.30 308 VAL D CA 1
ATOM 7877 C C . VAL D 1 262 ? -0.357 -28.979 106.535 1.00 46.18 308 VAL D C 1
ATOM 7878 O O . VAL D 1 262 ? -1.445 -29.258 107.034 1.00 46.16 308 VAL D O 1
ATOM 7882 N N . LEU D 1 263 ? -0.123 -27.842 105.892 1.00 46.72 309 LEU D N 1
ATOM 7883 C CA . LEU D 1 263 ? -1.189 -26.876 105.601 1.00 47.08 309 LEU D CA 1
ATOM 7884 C C . LEU D 1 263 ? -2.388 -27.502 104.884 1.00 47.78 309 LEU D C 1
ATOM 7885 O O . LEU D 1 263 ? -3.519 -27.318 105.327 1.00 48.20 309 LEU D O 1
ATOM 7890 N N . MET D 1 264 ? -2.138 -28.245 103.801 1.00 48.52 310 MET D N 1
ATOM 7891 C CA . MET D 1 264 ? -3.218 -28.838 102.974 1.00 49.04 310 MET D CA 1
ATOM 7892 C C . MET D 1 264 ? -3.912 -30.031 103.653 1.00 49.59 310 MET D C 1
ATOM 7893 O O . MET D 1 264 ? -5.116 -30.240 103.475 1.00 49.50 310 MET D O 1
ATOM 7898 N N . GLU D 1 265 ? -3.158 -30.810 104.430 1.00 50.36 311 GLU D N 1
ATOM 7899 C CA . GLU D 1 265 ? -3.768 -31.862 105.246 1.00 51.03 311 GLU D CA 1
ATOM 7900 C C . GLU D 1 265 ? -4.651 -31.203 106.324 1.00 51.58 311 GLU D C 1
ATOM 7901 O O . GLU D 1 265 ? -5.726 -31.712 106.633 1.00 51.39 311 GLU D O 1
ATOM 7903 N N . HIS D 1 266 ? -4.214 -30.049 106.846 1.00 52.26 312 HIS D N 1
ATOM 7904 C CA . HIS D 1 266 ? -4.980 -29.292 107.855 1.00 52.63 312 HIS D CA 1
ATOM 7905 C C . HIS D 1 266 ? -6.246 -28.655 107.264 1.00 52.97 312 HIS D C 1
ATOM 7906 O O . HIS D 1 266 ? -7.281 -28.577 107.933 1.00 52.80 312 HIS D O 1
ATOM 7913 N N . LEU D 1 267 ? -6.161 -28.211 106.013 1.00 53.27 313 LEU D N 1
ATOM 7914 C CA . LEU D 1 267 ? -7.342 -27.746 105.276 1.00 53.75 313 LEU D CA 1
ATOM 7915 C C . LEU D 1 267 ? -8.364 -28.849 104.988 1.00 54.17 313 LEU D C 1
ATOM 7916 O O . LEU D 1 267 ? -9.512 -28.554 104.681 1.00 54.58 313 LEU D O 1
ATOM 7921 N N . GLY D 1 268 ? -7.954 -30.111 105.075 1.00 54.51 314 GLY D N 1
ATOM 7922 C CA . GLY D 1 268 ? -8.903 -31.236 105.034 1.00 54.76 314 GLY D CA 1
ATOM 7923 C C . GLY D 1 268 ? -9.336 -31.792 106.394 1.00 54.63 314 GLY D C 1
ATOM 7924 O O . GLY D 1 268 ? -9.992 -32.830 106.452 1.00 54.76 314 GLY D O 1
ATOM 7925 N N . GLY D 1 269 ? -8.973 -31.119 107.485 1.00 54.59 315 GLY D N 1
ATOM 7926 C CA . GLY D 1 269 ? -9.420 -31.514 108.824 1.00 54.72 315 GLY D CA 1
ATOM 7927 C C . GLY D 1 269 ? -8.339 -31.797 109.862 1.00 54.82 315 GLY D C 1
ATOM 7928 O O . GLY D 1 269 ? -8.577 -31.622 111.053 1.00 54.85 315 GLY D O 1
ATOM 7929 N N . ARG D 1 270 ? -7.158 -32.232 109.428 1.00 55.01 316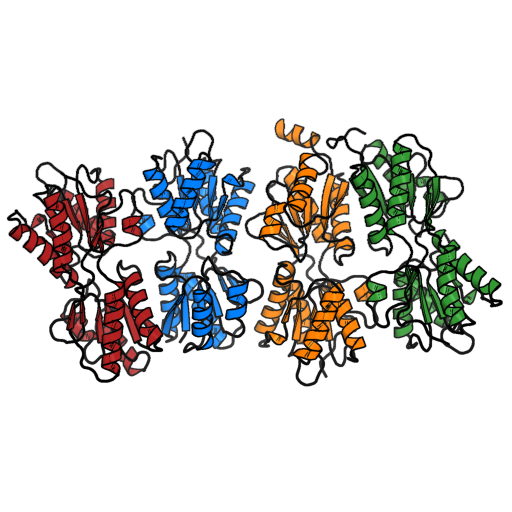 ARG D N 1
ATOM 7930 C CA . ARG D 1 270 ? -6.078 -32.591 110.353 1.00 55.19 316 ARG D CA 1
ATOM 7931 C C . ARG D 1 270 ? -5.647 -31.416 111.223 1.00 55.38 316 ARG D C 1
ATOM 7932 O O . ARG D 1 270 ? -5.887 -30.265 110.896 1.00 55.44 316 ARG D O 1
ATOM 7934 N N . ALA D 1 271 ? -5.027 -31.722 112.353 1.00 55.83 317 ALA D N 1
ATOM 7935 C CA . ALA D 1 271 ? -4.518 -30.683 113.248 1.00 56.07 317 ALA D CA 1
ATOM 7936 C C . ALA D 1 271 ? -3.220 -30.094 112.685 1.00 56.20 317 ALA D C 1
ATOM 7937 O O . ALA D 1 271 ? -2.451 -30.774 111.996 1.00 56.10 317 ALA D O 1
ATOM 7939 N N . LEU D 1 272 ? -2.995 -28.814 112.952 1.00 56.39 318 LEU D N 1
ATOM 7940 C CA . LEU D 1 272 ? -1.703 -28.206 112.669 1.00 56.52 318 LEU D CA 1
ATOM 7941 C C . LEU D 1 272 ? -0.693 -28.858 113.598 1.00 56.40 318 LEU D C 1
ATOM 7942 O O . LEU D 1 272 ? -1.001 -29.084 114.762 1.00 56.28 318 LEU D O 1
ATOM 7947 N N . THR D 1 273 ? 0.489 -29.179 113.077 1.00 56.48 319 THR D N 1
ATOM 7948 C CA . THR D 1 273 ? 1.567 -29.769 113.879 1.00 56.50 319 THR D CA 1
ATOM 7949 C C . THR D 1 273 ? 2.755 -28.821 113.993 1.00 56.53 319 THR D C 1
ATOM 7950 O O . THR D 1 273 ? 2.790 -27.768 113.347 1.00 56.87 319 THR D O 1
ATOM 7954 N N . ASP D 1 274 ? 3.727 -29.192 114.814 1.00 56.50 320 ASP D N 1
ATOM 7955 C CA . ASP D 1 274 ? 5.035 -28.536 114.809 1.00 56.79 320 ASP D CA 1
ATOM 7956 C C . ASP D 1 274 ? 6.076 -29.612 114.512 1.00 56.64 320 ASP D C 1
ATOM 7957 O O . ASP D 1 274 ? 6.157 -30.605 115.227 1.00 56.62 320 ASP D O 1
ATOM 7962 N N . THR D 1 275 ? 6.853 -29.404 113.448 1.00 56.45 321 THR D N 1
ATOM 7963 C CA . THR D 1 275 ? 7.702 -30.445 112.857 1.00 56.51 321 THR D CA 1
ATOM 7964 C C . THR D 1 275 ? 9.145 -29.959 112.672 1.00 56.15 321 THR D C 1
ATOM 7965 O O . THR D 1 275 ? 9.398 -28.767 112.487 1.00 56.31 321 THR D O 1
ATOM 7969 N N . VAL D 1 276 ? 10.085 -30.894 112.739 1.00 55.56 322 VAL D N 1
ATOM 7970 C CA . VAL D 1 276 ? 11.473 -30.634 112.391 1.00 54.95 322 VAL D CA 1
ATOM 7971 C C . VAL D 1 276 ? 11.815 -31.605 111.276 1.00 54.58 322 VAL D C 1
ATOM 7972 O O . VAL D 1 276 ? 11.583 -32.801 111.397 1.00 53.74 322 VAL D O 1
ATOM 7976 N N . VAL D 1 277 ? 12.318 -31.077 110.169 1.00 54.43 323 VAL D N 1
ATOM 7977 C CA . VAL D 1 277 ? 12.779 -31.918 109.080 1.00 54.52 323 VAL D CA 1
ATOM 7978 C C . VAL D 1 277 ? 14.220 -32.303 109.441 1.00 55.07 323 VAL D C 1
ATOM 7979 O O . VAL D 1 277 ? 15.175 -31.531 109.251 1.00 55.15 323 VAL D O 1
ATOM 7983 N N . THR D 1 278 ? 14.366 -33.487 110.008 1.00 55.45 324 THR D N 1
ATOM 7984 C CA . THR D 1 278 ? 15.671 -33.926 110.516 1.00 56.07 324 THR D CA 1
ATOM 7985 C C . THR D 1 278 ? 16.446 -34.772 109.494 1.00 56.30 324 THR D C 1
ATOM 7986 O O . THR D 1 278 ? 17.659 -34.967 109.653 1.00 56.31 324 THR D O 1
ATOM 7990 N N . GLN D 1 279 ? 15.737 -35.257 108.466 1.00 56.56 325 GLN D N 1
ATOM 7991 C CA . GLN D 1 279 ? 16.310 -36.040 107.362 1.00 56.86 325 GLN D CA 1
ATOM 7992 C C . GLN D 1 279 ? 15.932 -35.398 106.019 1.00 56.74 325 GLN D C 1
ATOM 7993 O O . GLN D 1 279 ? 14.790 -34.988 105.829 1.00 56.90 325 GLN D O 1
ATOM 7999 N N . PRO D 1 280 ? 16.877 -35.320 105.072 1.00 56.60 326 PRO D N 1
ATOM 8000 C CA . PRO D 1 280 ? 18.308 -35.646 105.149 1.00 56.35 326 PRO D CA 1
ATOM 8001 C C . PRO D 1 280 ? 19.089 -34.789 106.149 1.00 55.71 326 PRO D C 1
ATOM 8002 O O . PRO D 1 280 ? 18.664 -33.687 106.505 1.00 55.56 326 PRO D O 1
ATOM 8006 N N . THR D 1 281 ? 20.218 -35.314 106.607 1.00 55.16 327 THR D N 1
ATOM 8007 C CA . THR D 1 281 ? 21.030 -34.628 107.599 1.00 54.56 327 THR D CA 1
ATOM 8008 C C . THR D 1 281 ? 21.850 -33.528 106.914 1.00 54.10 327 THR D C 1
ATOM 8009 O O . THR D 1 281 ? 22.096 -33.606 105.706 1.00 53.95 327 THR D O 1
ATOM 8013 N N . PRO D 1 282 ? 22.263 -32.497 107.683 1.00 53.63 328 PRO D N 1
ATOM 8014 C CA . PRO D 1 282 ? 23.117 -31.433 107.172 1.00 53.37 328 PRO D CA 1
ATOM 8015 C C . PRO D 1 282 ? 24.333 -31.993 106.453 1.00 53.20 328 PRO D C 1
ATOM 8016 O O . PRO D 1 282 ? 25.056 -32.822 107.010 1.00 53.47 328 PRO D O 1
ATOM 8020 N N . GLU D 1 283 ? 24.541 -31.573 105.211 1.00 52.76 329 GLU D N 1
ATOM 8021 C CA . GLU D 1 283 ? 25.639 -32.110 104.415 1.00 52.34 329 GLU D CA 1
ATOM 8022 C C . GLU D 1 283 ? 26.756 -31.086 104.362 1.00 51.27 329 GLU D C 1
ATOM 8023 O O . GLU D 1 283 ? 26.619 -30.031 103.723 1.00 51.06 329 GLU D O 1
ATOM 8029 N N . LEU D 1 284 ? 27.842 -31.385 105.067 1.00 49.82 330 LEU D N 1
ATOM 8030 C CA . LEU D 1 284 ? 29.073 -30.626 104.941 1.00 49.27 330 LEU D CA 1
ATOM 8031 C C . LEU D 1 284 ? 29.589 -30.698 103.490 1.00 48.66 330 LEU D C 1
ATOM 8032 O O . LEU D 1 284 ? 29.879 -31.773 102.977 1.00 48.44 330 LEU D O 1
ATOM 8037 N N . LEU D 1 285 ? 29.676 -29.538 102.850 1.00 48.29 331 LEU D N 1
ATOM 8038 C CA . LEU D 1 285 ? 30.191 -29.411 101.498 1.00 48.03 331 LEU D CA 1
ATOM 8039 C C . LEU D 1 285 ? 31.492 -28.618 101.532 1.00 47.45 331 LEU D C 1
ATOM 8040 O O . LEU D 1 285 ? 31.464 -27.376 101.589 1.00 47.29 331 LEU D O 1
ATOM 8045 N N . VAL D 1 286 ? 32.616 -29.345 101.498 1.00 46.61 332 VAL D N 1
ATOM 8046 C CA . VAL D 1 286 ? 33.955 -28.752 101.623 1.00 45.91 332 VAL D CA 1
ATOM 8047 C C . VAL D 1 286 ? 34.350 -28.074 100.336 1.00 45.69 332 VAL D C 1
ATOM 8048 O O . VAL D 1 286 ? 34.287 -28.692 99.301 1.00 45.71 332 VAL D O 1
ATOM 8052 N N . ARG D 1 287 ? 34.768 -26.815 100.418 1.00 45.85 333 ARG D N 1
ATOM 8053 C CA . ARG D 1 287 ? 35.181 -26.061 99.257 1.00 46.21 333 ARG D CA 1
ATOM 8054 C C . ARG D 1 287 ? 36.504 -25.349 99.565 1.00 46.56 333 ARG D C 1
ATOM 8055 O O . ARG D 1 287 ? 37.344 -25.894 100.284 1.00 47.12 333 ARG D O 1
ATOM 8063 N N . GLU D 1 288 ? 36.704 -24.152 99.007 1.00 46.52 334 GLU D N 1
ATOM 8064 C CA . GLU D 1 288 ? 38.011 -23.484 99.029 1.00 46.15 334 GLU D CA 1
ATOM 8065 C C . GLU D 1 288 ? 38.202 -22.514 100.196 1.00 45.14 334 GLU D C 1
ATOM 8066 O O . GLU D 1 288 ? 39.276 -21.932 100.338 1.00 45.44 334 GLU D O 1
ATOM 8072 N N . THR D 1 289 ? 37.188 -22.351 101.041 1.00 44.38 335 THR D N 1
ATOM 8073 C CA . THR D 1 289 ? 37.252 -21.329 102.101 1.00 43.65 335 THR D CA 1
ATOM 8074 C C . THR D 1 289 ? 37.664 -21.851 103.481 1.00 43.57 335 THR D C 1
ATOM 8075 O O . THR D 1 289 ? 37.801 -21.055 104.427 1.00 43.31 335 THR D O 1
ATOM 8079 N N . THR D 1 290 ? 37.850 -23.160 103.628 1.00 43.15 336 THR D N 1
ATOM 8080 C CA . THR D 1 290 ? 38.258 -23.690 104.938 1.00 43.15 336 THR D CA 1
ATOM 8081 C C . THR D 1 290 ? 39.620 -24.362 104.875 1.00 43.38 336 THR D C 1
ATOM 8082 O O . THR D 1 290 ? 39.863 -25.217 104.012 1.00 42.91 336 THR D O 1
ATOM 8086 N N . ALA D 1 291 ? 40.498 -23.964 105.794 1.00 43.62 337 ALA D N 1
ATOM 8087 C CA . ALA D 1 291 ? 41.792 -24.621 105.964 1.00 43.93 337 ALA D CA 1
ATOM 8088 C C . ALA D 1 291 ? 42.278 -24.505 107.405 1.00 44.63 337 ALA D C 1
ATOM 8089 O O . ALA D 1 291 ? 41.724 -23.733 108.212 1.00 44.73 337 ALA D O 1
ATOM 8091 N N . PRO D 1 292 ? 43.317 -25.280 107.741 1.00 44.87 338 PRO D N 1
ATOM 8092 C CA . PRO D 1 292 ? 43.954 -25.115 109.042 1.00 45.37 338 PRO D CA 1
ATOM 8093 C C . PRO D 1 292 ? 44.502 -23.691 109.240 1.00 45.45 338 PRO D C 1
ATOM 8094 O O . PRO D 1 292 ? 44.917 -23.060 108.266 1.00 45.40 338 PRO D O 1
ATOM 8098 N N . PRO D 1 293 ? 44.525 -23.195 110.492 1.00 45.91 339 PRO D N 1
ATOM 8099 C CA . PRO D 1 293 ? 44.998 -21.829 110.767 1.00 45.97 339 PRO D CA 1
ATOM 8100 C C . PRO D 1 293 ? 46.538 -21.669 110.770 1.00 46.12 339 PRO D C 1
ATOM 8101 O O . PRO D 1 293 ? 47.271 -22.468 110.165 1.00 45.05 339 PRO D O 1
#

Secondary structure (DSSP, 8-state):
-EEEEES-TTSTTHHHHHHHHHHHHHHTT--EEEEE--STTHHHHHHHHHHHS-SSSEEEEPPPTT--HHHHHHHHTTS-EEEES---TT---EEEE-HHHHHHHHHHHHHHTT--SEEEEES-SS-HHHHHHHHHHHHHHHHTT----GGGEEE--SSHHHHHHHHHHHHHHH-TTSTTS-SEEEESSHHHHHHHHHHHHHTT--TTTT-EEEEES--HHHHHSSSPPEEEE--HHHHHHHHHHHHHHHHTTPPP-EEEE-SSPPEEE--SS-----/-HHHHHHHHT--SEEEEE-S-TTSTTHHHHHHHHHHHHHHTT-EEEEE--PSTTHHHHHHHHHHHTTS-S-EEEPPPTT--HHHHHHHHTTS-EEEES---TTS--EEEE-HHHHHHHHHHHHHHTT--SEEEEES-TT-HHHHHHHHHHHHHHHHTT----GGGEEE--SSHHHHHHHHHHHHHHH-TTSTTS-SEEEESSHHHHHHHHHHHHHTT--TTTT-EEEEES--HHHHHSSSPPEEEE--HHHHHHHHHHHHHHHHTTPPP-EEEE-SSPPEEE--SS-----/---TT-S-EEEEE-S-TTSTTHHHHHHHHHHHHHHTT-EEEEE---STTHHHHHHHHHHHTTS-SEEEEEPPTT--HHHHHHHHTTS-EEEES---TTS--EEEE-HHHHHHHHHHHHHHHT---EEEE-S-TT-HHHHHHHHHHHHHHHHHT----GGGEE---SSHHHHHHHHHHHHHHS-TTSTTS-SEEEESSHHHHHHHHHHHHHHT--TTTT-EEEEES--HHHHHSSSPPEEEE--HHHHHHHHHHHHHHHTTTPPP-EEEE-SSPPEEE--SS----/-EEEE-S-TTSTTHHHHHHHHHHHHHHTT--EEEE---STTHHHHHHHHHHHTTS-SEEEEEPPTT--HHHHHHHHTTS-EEEES---TTS--EEEE-HHHHHHHHHHHHHHTT--SEEEEES-TT-HHHHHHHHHHHHHHHHHT----STTEEE--SSHHHHHHHHHHHHHHS-TTSSSS-SEEEESSHHHHHHHHHHHHHHT--TTTT-EEEEES--HHHHHSSSPPEEEE--HHHHHHHHHHHHHHHHTTPPP-EEEE--SPPEEE--SS----

Nearest PDB structures (foldseek):
  3kke-assembly1_A  TM=9.784E-01  e=2.461E-54  Mycolicibacterium smegmatis MC2 155
  4rk5-assembly1_A-2  TM=7.874E-01  e=6.837E-19  Lacticaseibacillus paracasei ATCC 334
  4wxe-assembly1_A  TM=7.930E-01  e=1.510E-18  Lacticaseibacillus paracasei ATCC 334
  4rk4-assembly1_A-2  TM=7.953E-01  e=1.729E-17  Lacticaseibacillus paracasei ATCC 334
  6ndi-assembly1_B  TM=7.555E-01  e=1.649E-16  Klebsiella pneumoniae subsp. pneumoniae

Radius of gyration: 37.84 Å; Cα contacts (8 Å, |Δi|>4): 2828; chains: 4; bounding box: 72×42×122 Å

InterPro domains:
  IPR000843 LacI-type HTH domain [PF00356] (3-50)
  IPR000843 LacI-type HTH domain [PS50932] (3-58)
  IPR000843 LacI-type HTH domain [SM00354] (1-73)
  IPR000843 LacI-type HTH domain [cd01392] (5-57)
  IPR010982 Lambda repressor-like, DNA-binding domain superfamily [G3DSA:1.10.260.40] (3-62)
  IPR010982 Lambda repressor-like, DNA-binding domain superfamily [SSF47413] (2-61)
  IPR028082 Periplasmic binding protein-like I [SSF53822] (63-339)
  IPR046335 Transcriptional regulator LacI/GalR-like, sensor domain [PF13377] (169-336)